Protein AF-0000000085129984 (afdb_homodimer)

Foldseek 3Di:
DPPPPCPVPVPPDPPPDPLQVVLLVLLVVLLVQLLVQLVPDDPPAHRLRRLNLLSLLLVCLSDVSLVDPNNLVSNLCSNLVSVVVSPDDNQLSNQLSVQSSVLSVVLNVQLVPDDLCLQLLLALCNLVSLLVSLQSSLQSSLQSNLVSCCVPVVDDRVLSSLSSSLSSLLSSLQRNNLSSNDDPDPPPPCPPPDDPVVVVVLCVLVVLLVVQLVVLLVPPDDCSLVSNLVSLLVCLLRDALNVSSVSLNVSLVSVVVSVVVVCVVPPDPRRVVVSVSSNSSSVSSSVSNSSNSVNSNVVVVVVVVVQPQQADPLASAGEQVNLLVVLQVLLVVCVVVLAKKKKKKKFKPCLVVVCVVPNVVVSSVLNNVLSVLLVVLDDPVKHKYANDSGMIMIMDTRDAPVRVQVSQVSSQVSQQPDWDADPVRDIDRIGMEMFMFMDDSVDDRDGPVRNVVQRVVQSVVCVVVPHSAGGYRPDDCPPGDDPDDDPPPPPPDPPD/DPPPPCPVPVPPDPPPDPLQVVLLVLLVVLLVQLLVQLVPDDPPAHRLRRLNLLSLLLVCLSDVSLVDPSNLVSNLCSQLVSVVVSPDDNQLSNQLSVQSSVLSVVLNVQLVPDDLCLQLLLALCNLVSLLVSLQSSLQSSLQSNLVSCCVPVVDDSVLSSLSSSLSSSLSSLQRNNLSSNDDPDPPPPCPPPDDPVVVVVLCVLVVLLVVQLVVLLVPPDDCSLVSNLVSLLVCLLRDALNVSSVVLNVSLVSVVVSVVVVCVVPPDPRRVVVSVSSVSSSVSSSVSNSSNSVNSNVVVVVVVVVQPQQADPLASAGEQVNLLVVLQVLLVVCVVVLAKKKKKKKFKPPLVVVCVVPNVVSSSVLNNVLSVQLVVLDDPVKHKYANDSGMIMIMDTRDAPVRVQVSQVSSQVSQQPDWDADPVRDIDRMGMEMFMFMDDSVDPRDGPVRNVVQRVVQSVVCVVVPHSAYGYRPDDCPPGDDPDDPPPPPPPDPPD

Solvent-accessible surface area (backbone atoms only — not comparable to full-atom values): 50972 Å² total; per-residue (Å²): 134,82,79,72,74,76,74,66,58,81,77,62,65,80,78,75,68,59,63,57,60,61,17,49,52,51,14,51,52,35,20,52,41,38,37,52,19,56,67,71,31,54,90,99,49,75,49,78,54,65,52,39,54,31,51,52,41,25,48,29,70,70,35,67,75,44,62,38,73,53,25,54,48,28,42,51,50,21,44,29,50,32,40,39,73,72,68,46,54,68,70,59,23,53,47,48,42,47,19,47,50,52,12,35,49,52,30,46,59,59,51,68,75,48,57,67,53,38,60,41,49,68,30,60,63,19,50,57,52,49,50,51,34,26,48,51,24,14,49,48,23,14,52,47,35,21,52,48,38,27,72,74,69,67,44,68,42,69,66,43,24,48,51,42,23,28,41,40,30,28,38,28,57,39,45,27,50,35,52,35,36,53,67,91,66,77,64,69,76,72,62,74,84,53,57,67,67,62,49,54,64,62,44,48,36,58,50,44,30,52,51,30,46,52,50,22,67,71,65,31,58,56,9,28,76,29,41,32,43,38,28,45,41,48,32,17,75,70,48,56,62,35,60,39,28,46,50,42,39,50,54,49,50,52,50,49,55,56,48,52,57,53,46,74,72,53,69,81,71,47,65,61,38,49,39,23,36,32,45,12,50,28,27,52,44,48,31,37,51,43,51,19,24,39,50,49,48,48,52,52,49,45,52,53,37,49,48,53,45,35,20,30,85,80,51,63,35,24,13,41,68,42,33,50,53,51,49,46,55,50,49,52,50,27,58,77,66,72,45,35,28,26,32,35,30,34,35,50,54,65,48,66,57,45,25,72,74,63,28,62,69,51,40,50,51,50,50,30,53,48,43,51,47,48,57,68,74,46,56,90,82,41,45,55,19,38,66,45,87,59,31,33,38,34,41,34,74,64,24,44,60,68,54,44,47,53,50,49,50,49,46,40,53,55,36,56,67,42,74,45,78,44,94,86,70,50,68,50,66,55,41,37,20,27,2,29,15,59,52,52,86,90,44,80,87,70,52,64,70,56,36,49,50,36,4,45,54,13,22,51,51,15,50,73,72,71,36,58,38,70,31,53,49,90,62,79,79,71,88,65,76,77,78,72,84,74,73,77,73,81,72,75,81,80,76,122,134,82,78,72,73,76,74,67,58,82,77,62,65,80,78,74,67,56,63,58,61,61,17,48,53,50,14,50,53,34,21,51,42,38,37,53,19,56,67,69,32,57,90,98,48,76,50,76,54,65,52,40,54,30,51,52,40,27,48,29,69,70,34,68,74,45,63,38,72,54,26,54,50,29,44,51,51,22,44,29,49,31,40,40,74,73,67,47,56,68,69,59,25,53,49,48,42,47,18,48,50,52,12,35,48,54,31,44,60,59,51,68,75,49,57,67,52,39,61,40,48,66,28,59,63,19,51,58,51,49,51,52,35,27,49,50,23,15,49,46,24,14,51,46,35,22,52,48,39,27,72,75,69,66,44,68,43,68,66,42,25,49,50,42,24,28,40,38,29,27,38,27,57,38,46,27,50,34,53,36,35,54,65,91,65,78,64,69,77,72,62,75,84,53,55,66,66,62,49,55,65,62,44,46,35,58,49,44,30,53,50,29,46,53,50,22,68,71,67,33,58,55,9,26,77,29,42,30,43,38,27,46,40,47,31,16,74,70,48,57,62,35,59,39,29,46,50,44,38,51,55,50,51,52,51,49,56,56,46,52,56,53,44,72,73,52,69,82,70,45,65,63,38,48,39,23,37,32,44,12,52,31,28,52,45,48,31,37,51,42,50,19,24,39,50,48,46,48,52,52,50,46,52,52,38,49,45,52,46,35,22,31,85,80,53,63,35,25,13,41,68,42,34,51,53,52,48,44,56,51,50,54,50,28,57,77,65,73,45,34,28,25,34,36,29,34,34,50,53,65,48,67,57,45,25,72,74,64,30,60,69,50,40,51,50,50,48,31,52,48,42,52,48,49,57,69,75,47,57,90,84,41,45,55,20,38,67,43,85,60,30,32,37,34,40,35,75,65,24,43,60,68,56,45,48,54,51,51,52,50,46,40,54,55,36,55,68,43,73,45,77,44,93,87,71,49,69,51,66,56,39,35,20,27,2,28,15,59,50,52,86,90,45,80,86,70,52,64,70,57,36,50,50,35,4,45,54,14,24,51,52,16,51,73,72,70,36,58,34,71,30,54,48,88,62,78,79,69,88,67,76,78,78,72,82,75,75,76,71,82,71,73,82,81,76,124

Secondary structure (DSSP, 8-state):
---------TT---S-S-HHHHHHHHHHHHHHHHHHHHHTPPTTS--S---HHHHHHHHHHH-GGGGSHHHHHHHHHHHHHHHHHTT--HHHHHHHHHHHHHHHHHHHHHHHTS-HHHHTT-STTHHHHHHHHHHHHHHHHHHHHHHHHHHHH---HHHHHHHHHHHHHHHHHHHHHHHHT--SS------TTS-HHHHHHHHHHHHHHHHHHHHHHHH-STTGGGTTHHHHHHHHHHS-HHHHHHHHHHHHHHHHHHHHHHHHH--TTHHHHHHHHHHHHHHHHHHHHHHHHHHHHHHHHHHHHHHHHHB-TTT-SBPHHHHHHHHHHHHHHHHHHT--EEEEEEEETTHHHHHHHH-HHHHHHHHHHHHHHHHHHS-TTSEEEE-SSSEEEEEEET--HHHHHHHHHHHHHHHHT--EE-TTS-EE---EEEEEEE--TTS-PPPHHHHHHHHHHHHHHHHHTTSSSEEETT--S-S-----------------/---------TT---TTS-HHHHHHHHHHHHHHHHHHHHHTPPTTS--S---HHHHHHHHHHH-GGGGSHHHHHHHHHHHHHHHHHTT--HHHHHHHHHHHHHHHHHHHHHHHTS-HHHHTT-STTHHHHHHHHHHHHHHHHHHHHHHHHHHHH---HHHHHHHHHHHHHHHHHHHHHHHHT--SS------TTS-HHHHHHHHHHHHHHHHHHHHHHHH-STTGGGGGHHHHHHHHHHS-HHHHHHHHHHHHHHHHHHHHHHHHH--TTHHHHHHHHHHHHHHHHHHHHHHHHHHHHHHHHHHHHHHHHHB-TTT-SBPHHHHHHHHHHHHHHHHHHT--EEEEEEEETTHHHHHHHH-HHHHHHHHHHHHHHHHHHS-TTSEEEE-SSSEEEEEEET--HHHHHHHHHHHHHHHHT--EE-TTS-EE---EEEEEEE--TTSPPPPHHHHHHHHHHHHHHHHHTTSSSEEETT--S-S-----------------

Radius of gyration: 36.83 Å; Cα contacts (8 Å, |Δi|>4): 1441; chains: 2; bounding box: 86×111×79 Å

pLDDT: mean 83.82, std 16.98, range [20.53, 97.88]

InterPro domains:
  IPR000160 GGDEF domain [PF00990] (310-469)
  IPR000160 GGDEF domain [PS50887] (339-475)
  IPR000160 GGDEF domain [SM00267] (298-473)
  IPR000160 GGDEF domain [TIGR00254] (307-473)
  IPR000160 GGDEF domain [cd01949] (310-470)
  IPR029787 Nucleotide cyclase [SSF55073] (314-473)
  IPR043128 Reverse transcriptase/Diguanylate cyclase domain [G3DSA:3.30.70.270] (297-473)
  IPR050469 Diguanylate cyclase Dgc-like, bacteria [PTHR45138] (295-475)

Organism: Delftia acidovorans (strain DSM 14801 / SPH-1) (NCBI:txid398578)

Structure (mmCIF, N/CA/C/O backbone):
data_AF-0000000085129984-model_v1
#
loop_
_entity.id
_entity.type
_entity.pdbx_description
1 polymer 'diguanylate cyclase'
#
loop_
_atom_site.group_PDB
_atom_site.id
_atom_site.type_symbol
_atom_site.label_atom_id
_atom_site.label_alt_id
_atom_site.label_comp_id
_atom_site.label_asym_id
_atom_site.label_entity_id
_atom_site.label_seq_id
_atom_site.pdbx_PDB_ins_code
_atom_site.Cartn_x
_atom_site.Cartn_y
_atom_site.Cartn_z
_atom_site.occupancy
_atom_site.B_iso_or_equiv
_atom_site.auth_seq_id
_atom_site.auth_comp_id
_atom_site.auth_asym_id
_atom_site.auth_atom_id
_atom_site.pdbx_PDB_model_num
ATOM 1 N N . MET A 1 1 ? 33.844 29.266 3.211 1 24.69 1 MET A N 1
ATOM 2 C CA . MET A 1 1 ? 34.281 27.938 3.635 1 24.69 1 MET A CA 1
ATOM 3 C C . MET A 1 1 ? 33.156 26.922 3.506 1 24.69 1 MET A C 1
ATOM 5 O O . MET A 1 1 ? 32.094 27.094 4.125 1 24.69 1 MET A O 1
ATOM 9 N N . SER A 1 2 ? 33 26.391 2.254 1 26.17 2 SER A N 1
ATOM 10 C CA . SER A 1 2 ? 31.984 25.5 1.654 1 26.17 2 SER A CA 1
ATOM 11 C C . SER A 1 2 ? 31.875 24.188 2.42 1 26.17 2 SER A C 1
ATOM 13 O O . SER A 1 2 ? 32.875 23.5 2.619 1 26.17 2 SER A O 1
ATOM 15 N N . HIS A 1 3 ? 31.016 24.172 3.482 1 28.09 3 HIS A N 1
ATOM 16 C CA . HIS A 1 3 ? 30.75 22.969 4.285 1 28.09 3 HIS A CA 1
ATOM 17 C C . HIS A 1 3 ? 30.422 21.781 3.404 1 28.09 3 HIS A C 1
ATOM 19 O O . HIS A 1 3 ? 29.375 21.75 2.744 1 28.09 3 HIS A O 1
ATOM 25 N N . ARG A 1 4 ? 31.422 21.188 2.756 1 30.83 4 ARG A N 1
ATOM 26 C CA . ARG A 1 4 ? 31.281 19.875 2.129 1 30.83 4 ARG A CA 1
ATOM 27 C C . ARG A 1 4 ? 30.578 18.906 3.064 1 30.83 4 ARG A C 1
ATOM 29 O O . ARG A 1 4 ? 31.125 18.516 4.09 1 30.83 4 ARG A O 1
ATOM 36 N N . ALA A 1 5 ? 29.25 19.078 3.168 1 34.56 5 ALA A N 1
ATOM 37 C CA . ALA A 1 5 ? 28.469 18.047 3.852 1 34.56 5 ALA A CA 1
ATOM 38 C C . ALA A 1 5 ? 28.938 16.641 3.482 1 34.56 5 ALA A C 1
ATOM 40 O O . ALA A 1 5 ? 28.984 16.281 2.303 1 34.56 5 ALA A O 1
ATOM 41 N N . ALA A 1 6 ? 29.922 16.094 4.211 1 34.72 6 ALA A N 1
ATOM 42 C CA . ALA A 1 6 ? 30.391 14.711 4.211 1 34.72 6 ALA A CA 1
ATOM 43 C C . ALA A 1 6 ? 29.234 13.742 4.062 1 34.72 6 ALA A C 1
ATOM 45 O O . ALA A 1 6 ? 28.5 13.477 5.027 1 34.72 6 ALA A O 1
ATOM 46 N N . SER A 1 7 ? 28.359 13.898 3.068 1 36.06 7 SER A N 1
ATOM 47 C CA . SER A 1 7 ? 27.422 12.805 2.789 1 36.06 7 SER A CA 1
ATOM 48 C C . SER A 1 7 ? 28.156 11.469 2.723 1 36.06 7 SER A C 1
ATOM 50 O O . SER A 1 7 ? 28.75 11.125 1.697 1 36.06 7 SER A O 1
ATOM 52 N N . GLY A 1 8 ? 29.031 11.203 3.771 1 35.06 8 GLY A N 1
ATOM 53 C CA . GLY A 1 8 ? 29.609 9.867 3.762 1 35.06 8 GLY A CA 1
ATOM 54 C C . GLY A 1 8 ? 28.609 8.773 3.5 1 35.06 8 GLY A C 1
ATOM 55 O O . GLY A 1 8 ? 27.625 8.633 4.238 1 35.06 8 GLY A O 1
ATOM 56 N N . ASP A 1 9 ? 28.391 8.484 2.311 1 37.62 9 ASP A N 1
ATOM 57 C CA . ASP A 1 9 ? 27.656 7.27 1.975 1 37.62 9 ASP A CA 1
ATOM 58 C C . ASP A 1 9 ? 28.141 6.09 2.812 1 37.62 9 ASP A C 1
ATOM 60 O O . ASP A 1 9 ? 29.344 5.77 2.814 1 37.62 9 ASP A O 1
ATOM 64 N N . PRO A 1 10 ? 27.672 5.875 3.98 1 39.78 10 PRO A N 1
ATOM 65 C CA . PRO A 1 10 ? 28.109 4.801 4.875 1 39.78 10 PRO A CA 1
ATOM 66 C C . PRO A 1 10 ? 28.484 3.521 4.129 1 39.78 10 PRO A C 1
ATOM 68 O O . PRO A 1 10 ? 29.062 2.607 4.711 1 39.78 10 PRO A O 1
ATOM 71 N N . TRP A 1 11 ? 27.906 3.334 3.031 1 40.12 11 TRP A N 1
ATOM 72 C CA . TRP A 1 11 ? 28.25 2.105 2.324 1 40.12 11 TRP A CA 1
ATOM 73 C C . TRP A 1 11 ? 29.578 2.25 1.603 1 40.12 11 TRP A C 1
ATOM 75 O O . TRP A 1 11 ? 29.891 1.469 0.701 1 40.12 11 TRP A O 1
ATOM 85 N N . SER A 1 12 ? 30.25 3.41 1.701 1 38.66 12 SER A N 1
ATOM 86 C CA . SER A 1 12 ? 31.578 3.41 1.072 1 38.66 12 SER A CA 1
ATOM 87 C C . SER A 1 12 ? 32.5 2.412 1.748 1 38.66 12 SER A C 1
ATOM 89 O O . SER A 1 12 ? 32.938 2.635 2.875 1 38.66 12 SER A O 1
ATOM 91 N N . LEU A 1 13 ? 32.312 1.091 1.573 1 41.34 13 LEU A N 1
ATOM 92 C CA . LEU A 1 13 ? 33.406 0.181 1.94 1 41.34 13 LEU A CA 1
ATOM 93 C C . LEU A 1 13 ? 34.75 0.809 1.658 1 41.34 13 LEU A C 1
ATOM 95 O O . LEU A 1 13 ? 34.906 1.586 0.712 1 41.34 13 LEU A O 1
ATOM 99 N N . PRO A 1 14 ? 35.656 0.851 2.637 1 40 14 PRO A N 1
ATOM 100 C CA . PRO A 1 14 ? 37.031 1.333 2.346 1 40 14 PRO A CA 1
ATOM 101 C C . PRO A 1 14 ? 37.562 0.811 1.018 1 40 14 PRO A C 1
ATOM 103 O O . PRO A 1 14 ? 37.281 -0.336 0.647 1 40 14 PRO A O 1
ATOM 106 N N . GLN A 1 15 ? 37.938 1.578 0.067 1 40.34 15 GLN A N 1
ATOM 107 C CA . GLN A 1 15 ? 38.5 1.448 -1.271 1 40.34 15 GLN A CA 1
ATOM 108 C C . GLN A 1 15 ? 39.75 0.551 -1.258 1 40.34 15 GLN A C 1
ATOM 110 O O . GLN A 1 15 ? 40.25 0.193 -2.314 1 40.34 15 GLN A O 1
ATOM 115 N N . VAL A 1 16 ? 40.594 0.575 -0.094 1 42.94 16 VAL A N 1
ATOM 116 C CA . VAL A 1 16 ? 41.969 0.153 -0.352 1 42.94 16 VAL A CA 1
ATOM 117 C C . VAL A 1 16 ? 42 -1.358 -0.569 1 42.94 16 VAL A C 1
ATOM 119 O O . VAL A 1 16 ? 43.062 -1.963 -0.556 1 42.94 16 VAL A O 1
ATOM 122 N N . ALA A 1 17 ? 41.062 -2.18 -0.082 1 45.81 17 ALA A N 1
ATOM 123 C CA . ALA A 1 17 ? 41.375 -3.602 -0.177 1 45.81 17 ALA A CA 1
ATOM 124 C C . ALA A 1 17 ? 41.75 -3.984 -1.606 1 45.81 17 ALA A C 1
ATOM 126 O O . ALA A 1 17 ? 41.156 -3.488 -2.564 1 45.81 17 ALA A O 1
ATOM 127 N N . THR A 1 18 ? 42.875 -4.613 -1.828 1 55.69 18 THR A N 1
ATOM 128 C CA . THR A 1 18 ? 43.531 -4.965 -3.08 1 55.69 18 THR A CA 1
ATOM 129 C C . THR A 1 18 ? 42.562 -5.664 -4.027 1 55.69 18 THR A C 1
ATOM 131 O O . THR A 1 18 ? 41.906 -6.625 -3.641 1 55.69 18 THR A O 1
ATOM 134 N N . PRO A 1 19 ? 42.188 -5.074 -5.117 1 67.25 19 PRO A N 1
ATOM 135 C CA . PRO A 1 19 ? 41.312 -5.504 -6.207 1 67.25 19 PRO A CA 1
ATOM 136 C C . PRO A 1 19 ? 41.406 -6.996 -6.508 1 67.25 19 PRO A C 1
ATOM 138 O O . PRO A 1 19 ? 40.406 -7.648 -6.805 1 67.25 19 PRO A O 1
ATOM 141 N N . TRP A 1 20 ? 42.594 -7.574 -6.039 1 74.25 20 TRP A N 1
ATOM 142 C CA . TRP A 1 20 ? 42.781 -8.969 -6.422 1 74.25 20 TRP A CA 1
ATOM 143 C C . TRP A 1 20 ? 42.219 -9.906 -5.363 1 74.25 20 TRP A C 1
ATOM 145 O O . TRP A 1 20 ? 41.688 -10.961 -5.688 1 74.25 20 TRP A O 1
ATOM 155 N N . ARG A 1 21 ? 42.375 -9.492 -4.113 1 76.12 21 ARG A N 1
ATOM 156 C CA . ARG A 1 21 ? 41.875 -10.391 -3.062 1 76.12 21 ARG A CA 1
ATOM 157 C C . ARG A 1 21 ? 40.375 -10.602 -3.182 1 76.12 21 ARG A C 1
ATOM 159 O O . ARG A 1 21 ? 39.906 -11.742 -3.117 1 76.12 21 ARG A O 1
ATOM 166 N N . ASP A 1 22 ? 39.719 -9.547 -3.352 1 80.44 22 ASP A N 1
ATOM 167 C CA . ASP A 1 22 ? 38.25 -9.648 -3.48 1 80.44 22 ASP A CA 1
ATOM 168 C C . ASP A 1 22 ? 37.875 -10.422 -4.742 1 80.44 22 ASP A C 1
ATOM 170 O O . ASP A 1 22 ? 36.938 -11.211 -4.73 1 80.44 22 ASP A O 1
ATOM 174 N N . SER A 1 23 ? 38.719 -10.344 -5.672 1 85.56 23 SER A N 1
ATOM 175 C CA . SER A 1 23 ? 38.438 -11.039 -6.93 1 85.56 23 SER A CA 1
ATOM 176 C C . SER A 1 23 ? 38.719 -12.531 -6.805 1 85.56 23 SER A C 1
ATOM 178 O O . SER A 1 23 ? 38.031 -13.344 -7.426 1 85.56 23 SER A O 1
ATOM 180 N N . PHE A 1 24 ? 39.625 -12.836 -5.918 1 86 24 PHE A N 1
ATOM 181 C CA . PHE A 1 24 ? 39.938 -14.25 -5.711 1 86 24 PHE A CA 1
ATOM 182 C C . PHE A 1 24 ? 38.812 -14.93 -4.926 1 86 24 PHE A C 1
ATOM 184 O O . PHE A 1 24 ? 38.5 -16.094 -5.184 1 86 24 PHE A O 1
ATOM 191 N N . VAL A 1 25 ? 38.281 -14.227 -4.059 1 86.25 25 VAL A N 1
ATOM 192 C CA . VAL A 1 25 ? 37.156 -14.781 -3.297 1 86.25 25 VAL A CA 1
ATOM 193 C C . VAL A 1 25 ? 35.969 -14.992 -4.215 1 86.25 25 VAL A C 1
ATOM 195 O O . VAL A 1 25 ? 35.312 -16.031 -4.168 1 86.25 25 VAL A O 1
ATOM 198 N N . LEU A 1 26 ? 35.781 -14.047 -5.012 1 88.06 26 LEU A N 1
ATOM 199 C CA . LEU A 1 26 ? 34.719 -14.172 -5.988 1 88.06 26 LEU A CA 1
ATOM 200 C C . LEU A 1 26 ? 34.938 -15.367 -6.906 1 88.06 26 LEU A C 1
ATOM 202 O O . LEU A 1 26 ? 34.031 -16.188 -7.121 1 88.06 26 LEU A O 1
ATOM 206 N N . GLY A 1 27 ? 36.156 -15.484 -7.355 1 90.94 27 GLY A N 1
ATOM 207 C CA . GLY A 1 27 ? 36.5 -16.609 -8.211 1 90.94 27 GLY A CA 1
ATOM 208 C C . GLY A 1 27 ? 36.375 -17.953 -7.531 1 90.94 27 GLY A C 1
ATOM 209 O O . GLY A 1 27 ? 35.875 -18.906 -8.133 1 90.94 27 GLY A O 1
ATOM 210 N N . GLY A 1 28 ? 36.719 -17.969 -6.305 1 91.62 28 GLY A N 1
ATOM 211 C CA . GLY A 1 28 ? 36.562 -19.203 -5.535 1 91.62 28 GLY A CA 1
ATOM 212 C C . GLY A 1 28 ? 35.125 -19.625 -5.363 1 91.62 28 GLY A C 1
ATOM 213 O O . GLY A 1 28 ? 34.781 -20.797 -5.543 1 91.62 28 GLY A O 1
ATOM 214 N N . VAL A 1 29 ? 34.281 -18.734 -5.082 1 92.19 29 VAL A N 1
ATOM 215 C CA . VAL A 1 29 ? 32.875 -19.031 -4.891 1 92.19 29 VAL A CA 1
ATOM 216 C C . VAL A 1 29 ? 32.25 -19.469 -6.211 1 92.19 29 VAL A C 1
ATOM 218 O O . VAL A 1 29 ? 31.484 -20.438 -6.254 1 92.19 29 VAL A O 1
ATOM 221 N N . LEU A 1 30 ? 32.625 -18.781 -7.266 1 94 30 LEU A N 1
ATOM 222 C CA . LEU A 1 30 ? 32.062 -19.125 -8.578 1 94 30 LEU A CA 1
ATOM 223 C C . LEU A 1 30 ? 32.562 -20.5 -9.023 1 94 30 LEU A C 1
ATOM 225 O O . LEU A 1 30 ? 31.812 -21.266 -9.641 1 94 30 LEU A O 1
ATOM 229 N N . PHE A 1 31 ? 33.781 -20.781 -8.695 1 94.5 31 PHE A N 1
ATOM 230 C CA . PHE A 1 31 ? 34.312 -22.094 -9.023 1 94.5 31 PHE A CA 1
ATOM 231 C C . PHE A 1 31 ? 33.562 -23.188 -8.289 1 94.5 31 PHE A C 1
ATOM 233 O O . PHE A 1 31 ? 33.156 -24.172 -8.898 1 94.5 31 PHE A O 1
ATOM 240 N N . LEU A 1 32 ? 33.375 -22.938 -7.043 1 92.81 32 LEU A N 1
ATOM 241 C CA . LEU A 1 32 ? 32.688 -23.922 -6.242 1 92.81 32 LEU A CA 1
ATOM 242 C C . LEU A 1 32 ? 31.25 -24.109 -6.746 1 92.81 32 LEU A C 1
ATOM 244 O O . LEU A 1 32 ? 30.781 -25.25 -6.891 1 92.81 32 LEU A O 1
ATOM 248 N N . CYS A 1 33 ? 30.547 -23.078 -7.023 1 92.06 33 CYS A N 1
ATOM 249 C CA . CYS A 1 33 ? 29.172 -23.156 -7.508 1 92.06 33 CYS A CA 1
ATOM 250 C C . CYS A 1 33 ? 29.109 -23.844 -8.875 1 92.06 33 CYS A C 1
ATOM 252 O O . CYS A 1 33 ? 28.234 -24.656 -9.125 1 92.06 33 CYS A O 1
ATOM 254 N N . SER A 1 34 ? 30.031 -23.531 -9.688 1 92.12 34 SER A N 1
ATOM 255 C CA . SER A 1 34 ? 30.062 -24.141 -11.016 1 92.12 34 SER A CA 1
ATOM 256 C C . SER A 1 34 ? 30.422 -25.625 -10.93 1 92.12 34 SER A C 1
ATOM 258 O O . SER A 1 34 ? 29.844 -26.438 -11.648 1 92.12 34 SER A O 1
ATOM 260 N N . ALA A 1 35 ? 31.312 -25.922 -10.055 1 91 35 ALA A N 1
ATOM 261 C CA .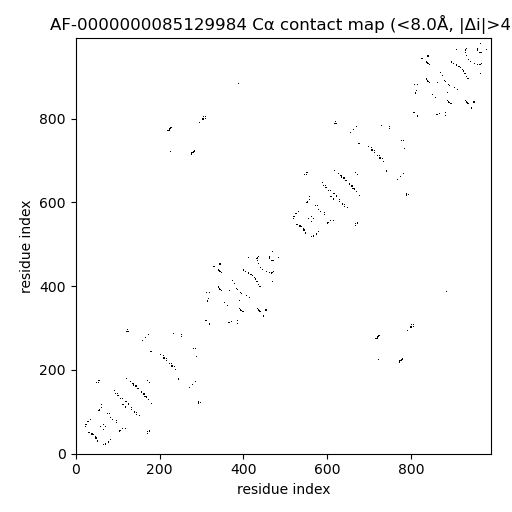 ALA A 1 35 ? 31.734 -27.312 -9.891 1 91 35 ALA A CA 1
ATOM 262 C C . ALA A 1 35 ? 30.578 -28.156 -9.375 1 91 35 ALA A C 1
ATOM 264 O O . ALA A 1 35 ? 30.375 -29.281 -9.844 1 91 35 ALA A O 1
ATOM 265 N N . VAL A 1 36 ? 29.891 -27.625 -8.5 1 87.94 36 VAL A N 1
ATOM 266 C CA . VAL A 1 36 ? 28.734 -28.344 -7.949 1 87.94 36 VAL A CA 1
ATOM 267 C C . VAL A 1 36 ? 27.672 -28.516 -9.031 1 87.94 36 VAL A C 1
ATOM 269 O O . VAL A 1 36 ? 27.094 -29.594 -9.164 1 87.94 36 VAL A O 1
ATOM 272 N N . ALA A 1 37 ? 27.406 -27.5 -9.75 1 88.38 37 ALA A N 1
ATOM 273 C CA . ALA A 1 37 ? 26.422 -27.562 -10.828 1 88.38 37 ALA A CA 1
ATOM 274 C C . ALA A 1 37 ? 26.812 -28.609 -11.867 1 88.38 37 ALA A C 1
ATOM 276 O O . ALA A 1 37 ? 25.953 -29.359 -12.352 1 88.38 37 ALA A O 1
ATOM 277 N N . LEU A 1 38 ? 28.062 -28.766 -12.172 1 86.94 38 LEU A N 1
ATOM 278 C CA . LEU A 1 38 ? 28.547 -29.688 -13.188 1 86.94 38 LEU A CA 1
ATOM 279 C C . LEU A 1 38 ? 28.609 -31.109 -12.648 1 86.94 38 LEU A C 1
ATOM 281 O O . LEU A 1 38 ? 28.453 -32.062 -13.406 1 86.94 38 LEU A O 1
ATOM 285 N N . GLY A 1 39 ? 28.812 -31.172 -11.367 1 81.94 39 GLY A N 1
ATOM 286 C CA . GLY A 1 39 ? 28.797 -32.5 -10.742 1 81.94 39 GLY A CA 1
ATOM 287 C C . GLY A 1 39 ? 27.406 -33.125 -10.734 1 81.94 39 GLY A C 1
ATOM 288 O O . GLY A 1 39 ? 27.281 -34.344 -10.789 1 81.94 39 GLY A O 1
ATOM 289 N N . LEU A 1 40 ? 26.406 -32.281 -10.68 1 75.25 40 LEU A N 1
ATOM 290 C CA . LEU A 1 40 ? 25.031 -32.75 -10.633 1 75.25 40 LEU A CA 1
ATOM 291 C C . LEU A 1 40 ? 24.469 -32.938 -12.039 1 75.25 40 LEU A C 1
ATOM 293 O O . LEU A 1 40 ? 23.328 -33.375 -12.211 1 75.25 40 LEU A O 1
ATOM 297 N N . ARG A 1 41 ? 25.25 -32.656 -12.945 1 75.12 41 ARG A N 1
ATOM 298 C CA . ARG A 1 41 ? 24.828 -32.688 -14.344 1 75.12 41 ARG A CA 1
ATOM 299 C C . ARG A 1 41 ? 24.859 -34.125 -14.875 1 75.12 41 ARG A C 1
ATOM 301 O O . ARG A 1 41 ? 25.766 -34.906 -14.539 1 75.12 41 ARG A O 1
ATOM 308 N N . SER A 1 42 ? 23.672 -34.531 -15.523 1 66.88 42 SER A N 1
ATOM 309 C CA . SER A 1 42 ? 23.734 -35.781 -16.281 1 66.88 42 SER A CA 1
ATOM 310 C C . SER A 1 42 ? 24.594 -35.656 -17.531 1 66.88 42 SER A C 1
ATOM 312 O O . SER A 1 42 ? 24.703 -34.562 -18.094 1 66.88 42 SER A O 1
ATOM 314 N N . PRO A 1 43 ? 25.188 -36.812 -17.859 1 60.78 43 PRO A N 1
ATOM 315 C CA . PRO A 1 43 ? 26.016 -36.75 -19.062 1 60.78 43 PRO A CA 1
ATOM 316 C C . PRO A 1 43 ? 25.25 -36.312 -20.297 1 60.78 43 PRO A C 1
ATOM 318 O O . PRO A 1 43 ? 24.062 -36.625 -20.438 1 60.78 43 PRO A O 1
ATOM 321 N N . GLU A 1 44 ? 25.672 -35.344 -21.156 1 59.22 44 GLU A N 1
ATOM 322 C CA . GLU A 1 44 ? 25.172 -34.875 -22.438 1 59.22 44 GLU A CA 1
ATOM 323 C C . GLU A 1 44 ? 24.125 -33.781 -22.266 1 59.22 44 GLU A C 1
ATOM 325 O O . GLU A 1 44 ? 23.406 -33.438 -23.219 1 59.22 44 GLU A O 1
ATOM 330 N N . HIS A 1 45 ? 23.922 -33.469 -20.891 1 66.44 45 HIS A N 1
ATOM 331 C CA . HIS A 1 45 ? 22.953 -32.375 -20.688 1 66.44 45 HIS A CA 1
ATOM 332 C C . HIS A 1 45 ? 23.594 -31.172 -20.016 1 66.44 45 HIS A C 1
ATOM 334 O O . HIS A 1 45 ? 24.688 -31.281 -19.469 1 66.44 45 HIS A O 1
ATOM 340 N N . LEU A 1 46 ? 23.016 -30.109 -20.281 1 70.44 46 LEU A N 1
ATOM 341 C CA . LEU A 1 46 ? 23.438 -28.891 -19.594 1 70.44 46 LEU A CA 1
ATOM 342 C C . LEU A 1 46 ? 23.031 -28.938 -18.125 1 70.44 46 LEU A C 1
ATOM 344 O O . LEU A 1 46 ? 22.062 -29.641 -17.766 1 70.44 46 LEU A O 1
ATOM 348 N N . SER A 1 47 ? 23.859 -28.312 -17.297 1 73.38 47 SER A N 1
ATOM 349 C CA . SER A 1 47 ? 23.547 -28.281 -15.867 1 73.38 47 SER A CA 1
ATOM 350 C C . SER A 1 47 ? 22.266 -27.516 -15.602 1 73.38 47 SER A C 1
ATOM 352 O O . SER A 1 47 ? 22.031 -26.438 -16.172 1 73.38 47 SER A O 1
ATOM 354 N N . SER A 1 48 ? 21.453 -28.094 -14.789 1 73.75 48 SER A N 1
ATOM 355 C CA . SER A 1 48 ? 20.156 -27.484 -14.484 1 73.75 48 SER A CA 1
ATOM 356 C C . SER A 1 48 ? 20.266 -26.531 -13.305 1 73.75 48 SER A C 1
ATOM 358 O O . SER A 1 48 ? 19.359 -25.719 -13.07 1 73.75 48 SER A O 1
ATOM 360 N N . LEU A 1 49 ? 21.391 -26.594 -12.617 1 81.5 49 LEU A N 1
ATOM 361 C CA . LEU A 1 49 ? 21.547 -25.734 -11.445 1 81.5 49 LEU A CA 1
ATOM 362 C C . LEU A 1 49 ? 22.75 -24.828 -11.594 1 81.5 49 LEU A C 1
ATOM 364 O O . LEU A 1 49 ? 23.703 -24.906 -10.812 1 81.5 49 LEU A O 1
ATOM 368 N N . TRP A 1 50 ? 22.75 -24 -12.578 1 89 50 TRP A N 1
ATOM 369 C CA . TRP A 1 50 ? 23.828 -23.062 -12.836 1 89 50 TRP A CA 1
ATOM 370 C C . TRP A 1 50 ? 23.562 -21.719 -12.148 1 89 50 TRP A C 1
ATOM 372 O O . TRP A 1 50 ? 22.938 -20.844 -12.734 1 89 50 TRP A O 1
ATOM 382 N N . LEU A 1 51 ? 24.125 -21.547 -10.977 1 91.88 51 LEU A N 1
ATOM 383 C CA . LEU A 1 51 ? 23.844 -20.375 -10.148 1 91.88 51 LEU A CA 1
ATOM 384 C C . LEU A 1 51 ? 24.891 -19.297 -10.359 1 91.88 51 LEU A C 1
ATOM 386 O O . LEU A 1 51 ? 24.719 -18.156 -9.914 1 91.88 51 LEU A O 1
ATOM 390 N N . SER A 1 52 ? 25.922 -19.578 -11.055 1 93.56 52 SER A N 1
ATOM 391 C CA . SER A 1 52 ? 27.109 -18.734 -11.117 1 93.56 52 SER A CA 1
ATOM 392 C C . SER A 1 52 ? 26.812 -17.406 -11.805 1 93.56 52 SER A C 1
ATOM 394 O O . SER A 1 52 ? 27.312 -16.359 -11.383 1 93.56 52 SER A O 1
ATOM 396 N N . ASN A 1 53 ? 26 -17.422 -12.812 1 95.75 53 ASN A N 1
ATOM 397 C CA . ASN A 1 53 ? 25.688 -16.188 -13.523 1 95.75 53 ASN A CA 1
ATOM 398 C C . ASN A 1 53 ? 24.984 -15.18 -12.617 1 95.75 53 ASN A C 1
ATOM 400 O O . ASN A 1 53 ? 25.344 -14.008 -12.57 1 95.75 53 ASN A O 1
ATOM 404 N N . ALA A 1 54 ? 23.984 -15.68 -11.93 1 95.88 54 ALA A N 1
ATOM 405 C CA . ALA A 1 54 ? 23.234 -14.812 -11.023 1 95.88 54 ALA A CA 1
ATOM 406 C C . ALA A 1 54 ? 24.109 -14.289 -9.898 1 95.88 54 ALA A C 1
ATOM 408 O O . ALA A 1 54 ? 24.016 -13.125 -9.508 1 95.88 54 ALA A O 1
ATOM 409 N N . LEU A 1 55 ? 24.969 -15.117 -9.406 1 94.38 55 LEU A N 1
ATOM 410 C CA . LEU A 1 55 ? 25.859 -14.734 -8.32 1 94.38 55 LEU A CA 1
ATOM 411 C C . LEU A 1 55 ? 26.844 -13.664 -8.789 1 94.38 55 LEU A C 1
ATOM 413 O O . LEU A 1 55 ? 27.078 -12.68 -8.086 1 94.38 55 LEU A O 1
ATOM 417 N N . LEU A 1 56 ? 27.375 -13.914 -9.914 1 94.69 56 LEU A N 1
ATOM 418 C CA . LEU A 1 56 ? 28.328 -12.969 -10.461 1 94.69 56 LEU A CA 1
ATOM 419 C C . LEU A 1 56 ? 27.688 -11.609 -10.695 1 94.69 56 LEU A C 1
ATOM 421 O O . LEU A 1 56 ? 28.203 -10.578 -10.25 1 94.69 56 LEU A O 1
ATOM 425 N N . LEU A 1 57 ? 26.562 -11.609 -11.344 1 94.81 57 LEU A N 1
ATOM 426 C CA . LEU A 1 57 ? 25.859 -10.367 -11.625 1 94.81 57 LEU A CA 1
ATOM 427 C C . LEU A 1 57 ? 25.469 -9.648 -10.336 1 94.81 57 LEU A C 1
ATOM 429 O O . LEU A 1 57 ? 25.672 -8.438 -10.211 1 94.81 57 LEU A O 1
ATOM 433 N N . GLY A 1 58 ? 24.922 -10.352 -9.383 1 93.56 58 GLY A N 1
ATOM 434 C CA . GLY A 1 58 ? 24.516 -9.766 -8.117 1 93.56 58 GLY A CA 1
ATOM 435 C C . GLY A 1 58 ? 25.656 -9.133 -7.352 1 93.56 58 GLY A C 1
ATOM 436 O O . GLY A 1 58 ? 25.516 -8.031 -6.82 1 93.56 58 GLY A O 1
ATOM 437 N N . TRP A 1 59 ? 26.719 -9.781 -7.352 1 90.81 59 TRP A N 1
ATOM 438 C CA . TRP A 1 59 ? 27.891 -9.281 -6.625 1 90.81 59 TRP A CA 1
ATOM 439 C C . TRP A 1 59 ? 28.453 -8.031 -7.293 1 90.81 59 TRP A C 1
ATOM 441 O O . TRP A 1 59 ? 28.859 -7.086 -6.613 1 90.81 59 TRP A O 1
ATOM 451 N N . MET A 1 60 ? 28.469 -8.016 -8.555 1 90.94 60 MET A N 1
ATOM 452 C CA . MET A 1 60 ? 29 -6.879 -9.297 1 90.94 60 MET A CA 1
ATOM 453 C C . MET A 1 60 ? 28.109 -5.652 -9.117 1 90.94 60 MET A C 1
ATOM 455 O O . MET A 1 60 ? 28.609 -4.523 -9.078 1 90.94 60 MET A O 1
ATOM 459 N N . LEU A 1 61 ? 26.859 -5.859 -8.992 1 90.88 61 LEU A N 1
ATOM 460 C CA . LEU A 1 61 ? 25.938 -4.742 -8.836 1 90.88 61 LEU A CA 1
ATOM 461 C C . LEU A 1 61 ? 25.969 -4.207 -7.414 1 90.88 61 LEU A C 1
ATOM 463 O O . LEU A 1 61 ? 25.734 -3.014 -7.188 1 90.88 61 LEU A O 1
ATOM 467 N N . ARG A 1 62 ? 26.172 -5 -6.496 1 86.44 62 ARG A N 1
ATOM 468 C CA . ARG A 1 62 ? 26.172 -4.594 -5.098 1 86.44 62 ARG A CA 1
ATOM 469 C C . ARG A 1 62 ? 27.469 -3.867 -4.742 1 86.44 62 ARG A C 1
ATOM 471 O O . ARG A 1 62 ? 27.453 -2.924 -3.947 1 86.44 62 ARG A O 1
ATOM 478 N N . SER A 1 63 ? 28.469 -4.371 -5.227 1 82.38 63 SER A N 1
ATOM 479 C CA . SER A 1 63 ? 29.766 -3.754 -4.945 1 82.38 63 SER A CA 1
ATOM 480 C C . SER A 1 63 ? 30.516 -3.43 -6.23 1 82.38 63 SER A C 1
ATOM 482 O O . SER A 1 63 ? 31.078 -4.32 -6.871 1 82.38 63 SER A O 1
ATOM 484 N N . PRO A 1 64 ? 30.594 -2.221 -6.496 1 77 64 PRO A N 1
ATOM 485 C CA . PRO A 1 64 ? 31.266 -1.821 -7.734 1 77 64 PRO A CA 1
ATOM 486 C C . PRO A 1 64 ? 32.75 -2.236 -7.766 1 77 64 PRO A C 1
ATOM 488 O O . PRO A 1 64 ? 33.344 -2.258 -8.836 1 77 64 PRO A O 1
ATOM 491 N N . ALA A 1 65 ? 33.281 -2.645 -6.664 1 74.88 65 ALA A N 1
ATOM 492 C CA . ALA A 1 65 ? 34.688 -3.08 -6.594 1 74.88 65 ALA A CA 1
ATOM 493 C C . ALA A 1 65 ? 34.875 -4.371 -7.375 1 74.88 65 ALA A C 1
ATOM 495 O O . ALA A 1 65 ? 36 -4.652 -7.836 1 74.88 65 ALA A O 1
ATOM 496 N N . TYR A 1 66 ? 33.844 -5.109 -7.613 1 74.81 66 TYR A N 1
ATOM 497 C CA . TYR A 1 66 ? 33.969 -6.406 -8.266 1 74.81 66 TYR A CA 1
ATOM 498 C C . TYR A 1 66 ? 33.75 -6.277 -9.773 1 74.81 66 TYR A C 1
ATOM 500 O O . TYR A 1 66 ? 33.938 -7.246 -10.516 1 74.81 66 TYR A O 1
ATOM 508 N N . SER A 1 67 ? 33.375 -5.074 -10.188 1 76.81 67 SER A N 1
ATOM 509 C CA . SER A 1 67 ? 33.062 -4.906 -11.602 1 76.81 67 SER A CA 1
ATOM 510 C C . SER A 1 67 ? 34.281 -4.445 -12.391 1 76.81 67 SER A C 1
ATOM 512 O O . SER A 1 67 ? 34.156 -4.156 -13.586 1 76.81 67 SER A O 1
ATOM 514 N N . HIS A 1 68 ? 35.375 -4.59 -11.758 1 82.94 68 HIS A N 1
ATOM 515 C CA . HIS A 1 68 ? 36.594 -4.23 -12.453 1 82.94 68 HIS A CA 1
ATOM 516 C C . HIS A 1 68 ? 37.125 -5.395 -13.289 1 82.94 68 HIS A C 1
ATOM 518 O O . HIS A 1 68 ? 36.562 -6.48 -13.281 1 82.94 68 HIS A O 1
ATOM 524 N N . ARG A 1 69 ? 38.188 -5.164 -14.07 1 86.69 69 ARG A N 1
ATOM 525 C CA . ARG A 1 69 ? 38.781 -6.137 -14.992 1 86.69 69 ARG A CA 1
ATOM 526 C C . ARG A 1 69 ? 39.219 -7.387 -14.25 1 86.69 69 ARG A C 1
ATOM 528 O O . ARG A 1 69 ? 39.125 -8.5 -14.773 1 86.69 69 ARG A O 1
ATOM 535 N N . HIS A 1 70 ? 39.625 -7.246 -13.039 1 86.56 70 HIS A N 1
ATOM 536 C CA . HIS A 1 70 ? 40.094 -8.383 -12.258 1 86.56 70 HIS A CA 1
ATOM 537 C C . HIS A 1 70 ? 38.938 -9.297 -11.859 1 86.56 70 HIS A C 1
ATOM 539 O O . HIS A 1 70 ? 39.094 -10.516 -11.82 1 86.56 70 HIS A O 1
ATOM 545 N N . GLY A 1 71 ? 37.844 -8.688 -11.609 1 88.12 71 GLY A N 1
ATOM 546 C CA . GLY A 1 71 ? 36.688 -9.484 -11.273 1 88.12 71 GLY A CA 1
ATOM 547 C C . GLY A 1 71 ? 36.188 -10.328 -12.43 1 88.12 71 GLY A C 1
ATOM 548 O O . GLY A 1 71 ? 35.875 -11.516 -12.258 1 88.12 71 GLY A O 1
ATOM 549 N N . TRP A 1 72 ? 36.156 -9.789 -13.57 1 92.44 72 TRP A N 1
ATOM 550 C CA . TRP A 1 72 ? 35.719 -10.492 -14.773 1 92.44 72 TRP A CA 1
ATOM 551 C C . TRP A 1 72 ? 36.688 -11.617 -15.125 1 92.44 72 TRP A C 1
ATOM 553 O O . TRP A 1 72 ? 36.281 -12.711 -15.5 1 92.44 72 TRP A O 1
ATOM 563 N N . THR A 1 73 ? 37.969 -11.328 -14.961 1 91.75 73 THR A N 1
ATOM 564 C CA . THR A 1 73 ? 39 -12.32 -15.281 1 91.75 73 THR A CA 1
ATOM 565 C C . THR A 1 73 ? 38.938 -13.492 -14.297 1 91.75 73 THR A C 1
ATOM 567 O O . THR A 1 73 ? 39 -14.648 -14.703 1 91.75 73 THR A O 1
ATOM 570 N N . ALA A 1 74 ? 38.812 -13.148 -13.055 1 92.75 74 ALA A N 1
ATOM 571 C CA . ALA A 1 74 ? 38.688 -14.188 -12.047 1 92.75 74 ALA A CA 1
ATOM 572 C C . ALA A 1 74 ? 37.469 -15.07 -12.297 1 92.75 74 ALA A C 1
ATOM 574 O O . ALA A 1 74 ? 37.531 -16.297 -12.133 1 92.75 74 ALA A O 1
ATOM 575 N N . ALA A 1 75 ? 36.406 -14.453 -12.672 1 94.44 75 ALA A N 1
ATOM 576 C CA . ALA A 1 75 ? 35.188 -15.188 -12.969 1 94.44 75 ALA A CA 1
ATOM 577 C C . ALA A 1 75 ? 35.375 -16.094 -14.188 1 94.44 75 ALA A C 1
ATOM 579 O O . ALA A 1 75 ? 34.938 -17.25 -14.172 1 94.44 75 ALA A O 1
ATOM 580 N N . ALA A 1 76 ? 36.031 -15.617 -15.219 1 95.38 76 ALA A N 1
ATOM 581 C CA . ALA A 1 76 ? 36.281 -16.375 -16.438 1 95.38 76 ALA A CA 1
ATOM 582 C C . ALA A 1 76 ? 37.125 -17.609 -16.156 1 95.38 76 ALA A C 1
ATOM 584 O O . ALA A 1 76 ? 36.781 -18.719 -16.609 1 95.38 76 ALA A O 1
ATOM 585 N N . ILE A 1 77 ? 38.125 -17.375 -15.398 1 94.62 77 ILE A N 1
ATOM 586 C CA . ILE A 1 77 ? 39.062 -18.453 -15.078 1 94.62 77 ILE A CA 1
ATOM 587 C C . ILE A 1 77 ? 38.344 -19.5 -14.219 1 94.62 77 ILE A C 1
ATOM 589 O O . ILE A 1 77 ? 38.438 -20.703 -14.453 1 94.62 77 ILE A O 1
ATOM 593 N N . ALA A 1 78 ? 37.625 -19.031 -13.234 1 95.25 78 ALA A N 1
ATOM 594 C CA . ALA A 1 78 ? 36.906 -19.922 -12.312 1 95.25 78 ALA A CA 1
ATOM 595 C C . ALA A 1 78 ? 35.906 -20.797 -13.055 1 95.25 78 ALA A C 1
ATOM 597 O O . ALA A 1 78 ? 35.875 -22.016 -12.891 1 95.25 78 ALA A O 1
ATOM 598 N N . MET A 1 79 ? 35.094 -20.203 -13.883 1 94.75 79 MET A N 1
ATOM 599 C CA . MET A 1 79 ? 34.031 -20.922 -14.602 1 94.75 79 MET A CA 1
ATOM 600 C C . MET A 1 79 ? 34.656 -21.844 -15.656 1 94.75 79 MET A C 1
ATOM 602 O O . MET A 1 79 ? 34.188 -22.984 -15.82 1 94.75 79 MET A O 1
ATOM 606 N N . ALA A 1 80 ? 35.688 -21.438 -16.359 1 95.62 80 ALA A N 1
ATOM 607 C CA . ALA A 1 80 ? 36.344 -22.25 -17.375 1 95.62 80 ALA A CA 1
ATOM 608 C C . ALA A 1 80 ? 37.062 -23.453 -16.734 1 95.62 80 ALA A C 1
ATOM 610 O O . ALA A 1 80 ? 36.969 -24.562 -17.266 1 95.62 80 ALA A O 1
ATOM 611 N N . LEU A 1 81 ? 37.719 -23.109 -15.648 1 95 81 LEU A N 1
ATOM 612 C CA . LEU A 1 81 ? 38.438 -24.172 -14.953 1 95 81 LEU A CA 1
ATOM 613 C C . LEU A 1 81 ? 37.438 -25.25 -14.469 1 95 81 LEU A C 1
ATOM 615 O O . LEU A 1 81 ? 37.75 -26.438 -14.578 1 95 81 LEU A O 1
ATOM 619 N N . ALA A 1 82 ? 36.375 -24.828 -13.898 1 93.69 82 ALA A N 1
ATOM 620 C CA . ALA A 1 82 ? 35.344 -25.781 -13.43 1 93.69 82 ALA A CA 1
ATOM 621 C C . ALA A 1 82 ? 34.844 -26.641 -14.578 1 93.69 82 ALA A C 1
ATOM 623 O O . ALA A 1 82 ? 34.688 -27.859 -14.445 1 93.69 82 ALA A O 1
ATOM 624 N N . GLU A 1 83 ? 34.562 -26.031 -15.703 1 91.12 83 GLU A N 1
ATOM 625 C CA . GLU A 1 83 ? 34.062 -26.734 -16.875 1 91.12 83 GLU A CA 1
ATOM 626 C C . GLU A 1 83 ? 35.094 -27.672 -17.438 1 91.12 83 GLU A C 1
ATOM 628 O O . GLU A 1 83 ? 34.812 -28.812 -17.812 1 91.12 83 GLU A O 1
ATOM 633 N N . TRP A 1 84 ? 36.25 -27.281 -17.5 1 92.62 84 TRP A N 1
ATOM 634 C CA . TRP A 1 84 ? 37.344 -28.078 -18.031 1 92.62 84 TRP A CA 1
ATOM 635 C C . TRP A 1 84 ? 37.625 -29.297 -17.156 1 92.62 84 TRP A C 1
ATOM 637 O O . TRP A 1 84 ? 37.844 -30.391 -17.672 1 92.62 84 TRP A O 1
ATOM 647 N N . LEU A 1 85 ? 37.656 -29.078 -15.891 1 91.69 85 LEU A N 1
ATOM 648 C CA . LEU A 1 85 ? 37.906 -30.156 -14.945 1 91.69 85 LEU A CA 1
ATOM 649 C C . LEU A 1 85 ? 36.812 -31.188 -14.961 1 91.69 85 LEU A C 1
ATOM 651 O O . LEU A 1 85 ? 37 -32.344 -14.539 1 91.69 85 LEU A O 1
ATOM 655 N N . SER A 1 86 ? 35.656 -30.797 -15.367 1 88.44 86 SER A N 1
ATOM 656 C CA . SER A 1 86 ? 34.5 -31.719 -15.445 1 88.44 86 SER A CA 1
ATOM 657 C C . SER A 1 86 ? 34.656 -32.656 -16.625 1 88.44 86 SER A C 1
ATOM 659 O O . SER A 1 86 ? 33.875 -33.594 -16.766 1 88.44 86 SER A O 1
ATOM 661 N N . GLY A 1 87 ? 35.562 -32.438 -17.625 1 86.75 87 GLY A N 1
ATOM 662 C CA . GLY A 1 87 ? 35.844 -33.344 -18.734 1 86.75 87 GLY A CA 1
ATOM 663 C C . GLY A 1 87 ? 35.406 -32.781 -20.078 1 86.75 87 GLY A C 1
ATOM 664 O O . GLY A 1 87 ? 35.469 -33.469 -21.094 1 86.75 87 GLY A O 1
ATOM 665 N N . SER A 1 88 ? 35 -31.625 -20.125 1 87.88 88 SER A N 1
ATOM 666 C CA . SER A 1 88 ? 34.562 -31.031 -21.375 1 87.88 88 SER A CA 1
ATOM 667 C C . SER A 1 88 ? 35.75 -30.625 -22.234 1 87.88 88 SER A C 1
ATOM 669 O O . SER A 1 88 ? 36.781 -30.172 -21.719 1 87.88 88 SER A O 1
ATOM 671 N N . PRO A 1 89 ? 35.594 -30.828 -23.516 1 90.62 89 PRO A N 1
ATOM 672 C CA . PRO A 1 89 ? 36.656 -30.359 -24.422 1 90.62 89 PRO A CA 1
ATOM 673 C C . PRO A 1 89 ? 36.906 -28.859 -24.312 1 90.62 89 PRO A C 1
ATOM 675 O O . PRO A 1 89 ? 36.031 -28.109 -23.875 1 90.62 89 PRO A O 1
ATOM 678 N N . LEU A 1 90 ? 38.094 -28.359 -24.703 1 92.88 90 LEU A N 1
ATOM 679 C CA . LEU A 1 90 ? 38.531 -26.984 -24.531 1 92.88 90 LEU A CA 1
ATOM 680 C C . LEU A 1 90 ? 37.656 -26.016 -25.328 1 92.88 90 LEU A C 1
ATOM 682 O O . LEU A 1 90 ? 37.344 -24.922 -24.859 1 92.88 90 LEU A O 1
ATOM 686 N N . ASP A 1 91 ? 37.25 -26.406 -26.531 1 92.62 91 ASP A N 1
ATOM 687 C CA . ASP A 1 91 ? 36.438 -25.547 -27.359 1 92.62 91 ASP A CA 1
ATOM 688 C C . ASP A 1 91 ? 35.062 -25.328 -26.75 1 92.62 91 ASP A C 1
ATOM 690 O O . ASP A 1 91 ? 34.562 -24.203 -26.719 1 92.62 91 ASP A O 1
ATOM 694 N N . GLN A 1 92 ? 34.5 -26.406 -26.203 1 91.5 92 GLN A N 1
ATOM 695 C CA . GLN A 1 92 ? 33.219 -26.312 -25.516 1 91.5 92 GLN A CA 1
ATOM 696 C C . GLN A 1 92 ? 33.312 -25.453 -24.25 1 91.5 92 GLN A C 1
ATOM 698 O O . GLN A 1 92 ? 32.469 -24.609 -24 1 91.5 92 GLN A O 1
ATOM 703 N N . THR A 1 93 ? 34.375 -25.641 -23.547 1 93 93 THR A N 1
ATOM 704 C CA . THR A 1 93 ? 34.625 -24.906 -22.312 1 93 93 THR A CA 1
ATOM 705 C C . THR A 1 93 ? 34.719 -23.406 -22.578 1 93 93 THR A C 1
ATOM 707 O O . THR A 1 93 ? 34.094 -22.609 -21.906 1 93 93 THR A O 1
ATOM 710 N N . LEU A 1 94 ? 35.438 -23.062 -23.578 1 94.62 94 LEU A N 1
ATOM 711 C CA . LEU A 1 94 ? 35.656 -21.656 -23.875 1 94.62 94 LEU A CA 1
ATOM 712 C C . LEU A 1 94 ? 34.406 -21 -24.391 1 94.62 94 LEU A C 1
ATOM 714 O O . LEU A 1 94 ? 34.094 -19.859 -24.031 1 94.62 94 LEU A O 1
ATOM 718 N N . TRP A 1 95 ? 33.656 -21.703 -25.156 1 94.75 95 TRP A N 1
ATOM 719 C CA . TRP A 1 95 ? 32.438 -21.125 -25.719 1 94.75 95 TRP A CA 1
ATOM 720 C C . TRP A 1 95 ? 31.375 -20.938 -24.641 1 94.75 95 TRP A C 1
ATOM 722 O O . TRP A 1 95 ? 30.703 -19.906 -24.578 1 94.75 95 TRP A O 1
ATOM 732 N N . LEU A 1 96 ? 31.172 -21.953 -23.828 1 93.06 96 LEU A N 1
ATOM 733 C CA . LEU A 1 96 ? 30.172 -21.875 -22.766 1 93.06 96 LEU A CA 1
ATOM 734 C C . LEU A 1 96 ? 30.516 -20.766 -21.781 1 93.06 96 LEU A C 1
ATOM 736 O O . LEU A 1 96 ? 29.625 -20.047 -21.312 1 93.06 96 LEU A O 1
ATOM 740 N N . THR A 1 97 ? 31.781 -20.656 -21.469 1 95.31 97 THR A N 1
ATOM 741 C CA . THR A 1 97 ? 32.219 -19.594 -20.578 1 95.31 97 THR A CA 1
ATOM 742 C C . THR A 1 97 ? 31.984 -18.219 -21.203 1 95.31 97 THR A C 1
ATOM 744 O O . THR A 1 97 ? 31.547 -17.281 -20.531 1 95.31 97 THR A O 1
ATOM 747 N N . PHE A 1 98 ? 32.25 -18.172 -22.469 1 96.19 98 PHE A N 1
ATOM 748 C CA . PHE A 1 98 ? 32.031 -16.938 -23.188 1 96.19 98 PHE A CA 1
ATOM 749 C C . PHE A 1 98 ? 30.547 -16.562 -23.172 1 96.19 98 PHE A C 1
ATOM 751 O O . PHE A 1 98 ? 30.188 -15.414 -22.938 1 96.19 98 PHE A O 1
ATOM 758 N N . ALA A 1 99 ? 29.688 -17.5 -23.469 1 96.25 99 ALA A N 1
ATOM 759 C CA . ALA A 1 99 ? 28.25 -17.266 -23.469 1 96.25 99 ALA A CA 1
ATOM 760 C C . ALA A 1 99 ? 27.75 -16.797 -22.109 1 96.25 99 ALA A C 1
ATOM 762 O O . ALA A 1 99 ? 26.953 -15.859 -22.031 1 96.25 99 ALA A O 1
ATOM 763 N N . ASP A 1 100 ? 28.25 -17.375 -21.062 1 96.38 100 ASP A N 1
ATOM 764 C CA . ASP A 1 100 ? 27.859 -17.016 -19.703 1 96.38 100 ASP A CA 1
ATOM 765 C C . ASP A 1 100 ? 28.297 -15.586 -19.375 1 96.38 100 ASP A C 1
ATOM 767 O O . ASP A 1 100 ? 27.5 -14.781 -18.891 1 96.38 100 ASP A O 1
ATOM 771 N N . LEU A 1 101 ? 29.516 -15.32 -19.703 1 96.69 101 LEU A N 1
ATOM 772 C CA . LEU A 1 101 ? 30.062 -14.008 -19.359 1 96.69 101 LEU A CA 1
ATOM 773 C C . LEU A 1 101 ? 29.422 -12.914 -20.219 1 96.69 101 LEU A C 1
ATOM 775 O O . LEU A 1 101 ? 29.203 -11.797 -19.734 1 96.69 101 LEU A O 1
ATOM 779 N N . ALA A 1 102 ? 29.188 -13.234 -21.453 1 97.38 102 ALA A N 1
ATOM 780 C CA . ALA A 1 102 ? 28.531 -12.266 -22.328 1 97.38 102 ALA A CA 1
ATOM 781 C C . ALA A 1 102 ? 27.125 -11.945 -21.812 1 97.38 102 ALA A C 1
ATOM 783 O O . ALA A 1 102 ? 26.703 -10.781 -21.812 1 97.38 102 ALA A O 1
ATOM 784 N N . ALA A 1 103 ? 26.406 -12.953 -21.391 1 97.69 103 ALA A N 1
ATOM 785 C CA . ALA A 1 103 ? 25.062 -12.766 -20.844 1 97.69 103 ALA A CA 1
ATOM 786 C C . ALA A 1 103 ? 25.109 -11.891 -19.594 1 97.69 103 ALA A C 1
ATOM 788 O O . ALA A 1 103 ? 24.328 -10.938 -19.469 1 97.69 103 ALA A O 1
ATOM 789 N N . VAL A 1 104 ? 26.031 -12.195 -18.688 1 97.25 104 VAL A N 1
ATOM 790 C CA . VAL A 1 104 ? 26.156 -11.445 -17.438 1 97.25 104 VAL A CA 1
ATOM 791 C C . VAL A 1 104 ? 26.547 -10 -17.734 1 97.25 104 VAL A C 1
ATOM 793 O O . VAL A 1 104 ? 26.047 -9.07 -17.094 1 97.25 104 VAL A O 1
ATOM 796 N N . ALA A 1 105 ? 27.406 -9.82 -18.719 1 96.38 105 ALA A N 1
ATOM 797 C CA . ALA A 1 105 ? 27.844 -8.484 -19.094 1 96.38 105 ALA A CA 1
ATOM 798 C C . ALA A 1 105 ? 26.672 -7.641 -19.594 1 96.38 105 ALA A C 1
ATOM 800 O O . ALA A 1 105 ? 26.578 -6.453 -19.281 1 96.38 105 ALA A O 1
ATOM 801 N N . CYS A 1 106 ? 25.844 -8.266 -20.359 1 96.81 106 CYS A N 1
ATOM 802 C CA . CYS A 1 106 ? 24.672 -7.559 -20.859 1 96.81 106 CYS A CA 1
ATOM 803 C C . CYS A 1 106 ? 23.781 -7.121 -19.703 1 96.81 106 CYS A C 1
ATOM 805 O O . CYS A 1 106 ? 23.297 -5.988 -19.688 1 96.81 106 CYS A O 1
ATOM 807 N N . GLY A 1 107 ? 23.547 -8.023 -18.766 1 96.62 107 GLY A N 1
ATOM 808 C CA . GLY A 1 107 ? 22.766 -7.668 -17.594 1 96.62 107 GLY A CA 1
ATOM 809 C C . GLY A 1 107 ? 23.406 -6.562 -16.766 1 96.62 107 GLY A C 1
ATOM 810 O O . GLY A 1 107 ? 22.703 -5.652 -16.312 1 96.62 107 GLY A O 1
ATOM 811 N N . TRP A 1 108 ? 24.641 -6.645 -16.641 1 95.62 108 TRP A N 1
ATOM 812 C CA . TRP A 1 108 ? 25.391 -5.664 -15.852 1 95.62 108 TRP A CA 1
ATOM 813 C C . TRP A 1 108 ? 25.297 -4.281 -16.484 1 95.62 108 TRP A C 1
ATOM 815 O O . TRP A 1 108 ? 25.078 -3.283 -15.797 1 95.62 108 TRP A O 1
ATOM 825 N N . VAL A 1 109 ? 25.469 -4.195 -17.797 1 95.06 109 VAL A N 1
ATOM 826 C CA . VAL A 1 109 ? 25.422 -2.926 -18.516 1 95.06 109 VAL A CA 1
ATOM 827 C C . VAL A 1 109 ? 24.031 -2.311 -18.391 1 95.06 109 VAL A C 1
ATOM 829 O O . VAL A 1 109 ? 23.891 -1.1 -18.203 1 95.06 109 VAL A O 1
ATOM 832 N N . MET A 1 110 ? 23.109 -3.123 -18.422 1 95.69 110 MET A N 1
ATOM 833 C CA . MET A 1 110 ? 21.734 -2.641 -18.312 1 95.69 110 MET A CA 1
ATOM 834 C C . MET A 1 110 ? 21.453 -2.08 -16.922 1 95.69 110 MET A C 1
ATOM 836 O O . MET A 1 110 ? 20.922 -0.975 -16.781 1 95.69 110 MET A O 1
ATOM 840 N N . MET A 1 111 ? 21.844 -2.732 -15.914 1 94.75 111 MET A N 1
ATOM 841 C CA . MET A 1 111 ? 21.469 -2.396 -14.547 1 94.75 111 MET A CA 1
ATOM 842 C C . MET A 1 111 ? 22.344 -1.26 -14.008 1 94.75 111 MET A C 1
ATOM 844 O O . MET A 1 111 ? 21.891 -0.466 -13.18 1 94.75 111 MET A O 1
ATOM 848 N N . ARG A 1 112 ? 23.5 -1.139 -14.445 1 90.69 112 ARG A N 1
ATOM 849 C CA . ARG A 1 112 ? 24.422 -0.136 -13.922 1 90.69 112 ARG A CA 1
ATOM 850 C C . ARG A 1 112 ? 23.969 1.272 -14.289 1 90.69 112 ARG A C 1
ATOM 852 O O . ARG A 1 112 ? 24.344 2.242 -13.625 1 90.69 112 ARG A O 1
ATOM 859 N N . ARG A 1 113 ? 23.188 1.443 -15.281 1 92.44 113 ARG A N 1
ATOM 860 C CA . ARG A 1 113 ? 22.703 2.736 -15.758 1 92.44 113 ARG A CA 1
ATOM 861 C C . ARG A 1 113 ? 21.531 3.227 -14.906 1 92.44 113 ARG A C 1
ATOM 863 O O . ARG A 1 113 ? 21.172 4.402 -14.969 1 92.44 113 ARG A O 1
ATOM 870 N N . LEU A 1 114 ? 21.047 2.365 -14.086 1 92.5 114 LEU A N 1
ATOM 871 C CA . LEU A 1 114 ? 19.891 2.707 -13.281 1 92.5 114 LEU A CA 1
ATOM 872 C C . LEU A 1 114 ? 20.297 3.348 -11.961 1 92.5 114 LEU A C 1
ATOM 874 O O . LEU A 1 114 ? 21.406 3.113 -11.477 1 92.5 114 LEU A O 1
ATOM 878 N N . PRO A 1 115 ? 19.406 4.195 -11.375 1 90.69 115 PRO A N 1
ATOM 879 C CA . PRO A 1 115 ? 19.703 4.773 -10.062 1 90.69 115 PRO A CA 1
ATOM 880 C C . PRO A 1 115 ? 19.891 3.711 -8.977 1 90.69 115 PRO A C 1
ATOM 882 O O . PRO A 1 115 ? 19.328 2.619 -9.078 1 90.69 115 PRO A O 1
ATOM 885 N N . GLN A 1 116 ? 20.625 4.055 -7.98 1 86.81 116 GLN A N 1
ATOM 886 C CA . GLN A 1 116 ? 20.984 3.131 -6.906 1 86.81 116 GLN A CA 1
ATOM 887 C C . GLN A 1 116 ? 19.734 2.617 -6.184 1 86.81 116 GLN A C 1
ATOM 889 O O . GLN A 1 116 ? 19.688 1.458 -5.77 1 86.81 116 GLN A O 1
ATOM 894 N N . ARG A 1 117 ? 18.766 3.422 -6.07 1 86.56 117 ARG A N 1
ATOM 895 C CA . ARG A 1 117 ? 17.531 3.031 -5.395 1 86.56 117 ARG A CA 1
ATOM 896 C C . ARG A 1 117 ? 16.828 1.896 -6.141 1 86.56 117 ARG A C 1
ATOM 898 O O . ARG A 1 117 ? 16.234 1.01 -5.52 1 86.56 117 ARG A O 1
ATOM 905 N N . VAL A 1 118 ? 17 1.923 -7.422 1 88.06 118 VAL A N 1
ATOM 906 C CA . VAL A 1 118 ? 16.391 0.901 -8.266 1 88.06 118 VAL A CA 1
ATOM 907 C C . VAL A 1 118 ? 17.234 -0.373 -8.227 1 88.06 118 VAL A C 1
ATOM 909 O O . VAL A 1 118 ? 16.688 -1.478 -8.125 1 88.06 118 VAL A O 1
ATOM 912 N N . GLN A 1 119 ? 18.5 -0.205 -8.195 1 89.31 119 GLN A N 1
ATOM 913 C CA . GLN A 1 119 ? 19.391 -1.354 -8.156 1 89.31 119 GLN A CA 1
ATOM 914 C C . GLN A 1 119 ? 19.234 -2.125 -6.844 1 89.31 119 GLN A C 1
ATOM 916 O O . GLN A 1 119 ? 19.312 -3.355 -6.832 1 89.31 119 GLN A O 1
ATOM 921 N N . GLN A 1 120 ? 18.953 -1.361 -5.848 1 85.44 120 GLN A N 1
ATOM 922 C CA . GLN A 1 120 ? 18.844 -1.975 -4.531 1 85.44 120 GLN A CA 1
ATOM 923 C C . GLN A 1 120 ? 17.391 -2.324 -4.211 1 85.44 120 GLN A C 1
ATOM 925 O O . GLN A 1 120 ? 17.031 -2.518 -3.045 1 85.44 120 GLN A O 1
ATOM 930 N N . MET A 1 121 ? 16.547 -2.35 -5.184 1 89.88 121 MET A N 1
ATOM 931 C CA . MET A 1 121 ? 15.156 -2.785 -5.141 1 89.88 121 MET A CA 1
ATOM 932 C C . MET A 1 121 ? 14.359 -1.962 -4.137 1 89.88 121 MET A C 1
ATOM 934 O O . MET A 1 121 ? 13.531 -2.504 -3.402 1 89.88 121 MET A O 1
ATOM 938 N N . ARG A 1 122 ? 14.609 -0.677 -4.035 1 85.56 122 ARG A N 1
ATOM 939 C CA . ARG A 1 122 ? 13.914 0.214 -3.109 1 85.56 122 ARG A CA 1
ATOM 940 C C . ARG A 1 122 ? 12.883 1.067 -3.84 1 85.56 122 ARG A C 1
ATOM 942 O O . ARG A 1 122 ? 12.484 2.123 -3.348 1 85.56 122 ARG A O 1
ATOM 949 N N . SER A 1 123 ? 12.625 0.655 -5.012 1 88.5 123 SER A N 1
ATOM 950 C CA . SER A 1 123 ? 11.625 1.324 -5.836 1 88.5 123 SER A CA 1
ATOM 951 C C . SER A 1 123 ? 10.648 0.321 -6.445 1 88.5 123 SER A C 1
ATOM 953 O O . SER A 1 123 ? 11.008 -0.832 -6.688 1 88.5 123 SER A O 1
ATOM 955 N N . PRO A 1 124 ? 9.414 0.709 -6.664 1 84.19 124 PRO A N 1
ATOM 956 C CA . PRO A 1 124 ? 8.445 -0.197 -7.285 1 84.19 124 PRO A CA 1
ATOM 957 C C . PRO A 1 124 ? 8.852 -0.614 -8.695 1 84.19 124 PRO A C 1
ATOM 959 O O . PRO A 1 124 ? 8.469 -1.694 -9.156 1 84.19 124 PRO A O 1
ATOM 962 N N . SER A 1 125 ? 9.625 0.216 -9.352 1 88.88 125 SER A N 1
ATOM 963 C CA . SER A 1 125 ? 10.031 -0.097 -10.719 1 88.88 125 SER A CA 1
ATOM 964 C C . SER A 1 125 ? 11.18 -1.1 -10.734 1 88.88 125 SER A C 1
ATOM 966 O O . SER A 1 125 ? 11.547 -1.608 -11.797 1 88.88 125 SER A O 1
ATOM 968 N N . SER A 1 126 ? 11.773 -1.361 -9.578 1 92.88 126 SER A N 1
ATOM 969 C CA . SER A 1 126 ? 12.922 -2.258 -9.492 1 92.88 126 SER A CA 1
ATOM 970 C C . SER A 1 126 ? 12.578 -3.648 -10.016 1 92.88 126 SER A C 1
ATOM 972 O O . SER A 1 126 ? 13.406 -4.289 -10.672 1 92.88 126 SER A O 1
ATOM 974 N N . VAL A 1 127 ? 11.383 -4.102 -9.773 1 92.25 127 VAL A N 1
ATOM 975 C CA . VAL A 1 127 ? 11.008 -5.453 -10.164 1 92.25 127 VAL A CA 1
ATOM 976 C C . VAL A 1 127 ? 10.906 -5.539 -11.688 1 92.25 127 VAL A C 1
ATOM 978 O O . VAL A 1 127 ? 11.305 -6.547 -12.281 1 92.25 127 VAL A O 1
ATOM 981 N N . LEU A 1 128 ? 10.398 -4.535 -12.273 1 90.38 128 LEU A N 1
ATOM 982 C CA . LEU A 1 128 ? 10.344 -4.508 -13.727 1 90.38 128 LEU A CA 1
ATOM 983 C C . LEU A 1 128 ? 11.742 -4.602 -14.328 1 90.38 128 LEU A C 1
ATOM 985 O O . LEU A 1 128 ? 11.977 -5.371 -15.258 1 90.38 128 LEU A O 1
ATOM 989 N N . HIS A 1 129 ? 12.594 -3.857 -13.805 1 94 129 HIS A N 1
ATOM 990 C CA . HIS A 1 129 ? 13.961 -3.875 -14.305 1 94 129 HIS A CA 1
ATOM 991 C C . HIS A 1 129 ? 14.641 -5.207 -14.008 1 94 129 HIS A C 1
ATOM 993 O O . HIS A 1 129 ? 15.469 -5.676 -14.789 1 94 129 HIS A O 1
ATOM 999 N N . LEU A 1 130 ? 14.352 -5.758 -12.906 1 95.44 130 LEU A N 1
ATOM 1000 C CA . LEU A 1 130 ? 14.867 -7.082 -12.578 1 95.44 130 LEU A CA 1
ATOM 1001 C C . LEU A 1 130 ? 14.406 -8.109 -13.602 1 95.44 130 LEU A C 1
ATOM 1003 O O . LEU A 1 130 ? 15.203 -8.938 -14.062 1 95.44 130 LEU A O 1
ATOM 1007 N N . VAL A 1 131 ? 13.141 -8.078 -13.984 1 94.62 131 VAL A N 1
ATOM 1008 C CA . VAL A 1 131 ? 12.578 -9.008 -14.953 1 94.62 131 VAL A CA 1
ATOM 1009 C C . VAL A 1 131 ? 13.219 -8.781 -16.312 1 94.62 131 VAL A C 1
ATOM 1011 O O . VAL A 1 131 ? 13.609 -9.734 -17 1 94.62 131 VAL A O 1
ATOM 1014 N N . MET A 1 132 ? 13.336 -7.559 -16.656 1 94.94 132 MET A N 1
ATOM 1015 C CA . MET A 1 132 ? 13.953 -7.238 -17.953 1 94.94 132 MET A CA 1
ATOM 1016 C C . MET A 1 132 ? 15.398 -7.715 -17.984 1 94.94 132 MET A C 1
ATOM 1018 O O . MET A 1 132 ? 15.852 -8.258 -19 1 94.94 132 MET A O 1
ATOM 1022 N N . CYS A 1 133 ? 16.047 -7.469 -16.938 1 96.94 133 CYS A N 1
ATOM 1023 C CA . CYS A 1 133 ? 17.438 -7.91 -16.844 1 96.94 133 CYS A CA 1
ATOM 1024 C C . CYS A 1 133 ? 17.531 -9.43 -16.922 1 96.94 133 CYS A C 1
ATOM 1026 O O . CYS A 1 133 ? 18.359 -9.969 -17.641 1 96.94 133 CYS A O 1
ATOM 1028 N N . SER A 1 134 ? 16.688 -10.117 -16.172 1 97.25 134 SER A N 1
ATOM 1029 C CA . SER A 1 134 ? 16.688 -11.578 -16.172 1 97.25 134 SER A CA 1
ATOM 1030 C C . SER A 1 134 ? 16.375 -12.141 -17.547 1 97.25 134 SER A C 1
ATOM 1032 O O . SER A 1 134 ? 16.984 -13.117 -17.984 1 97.25 134 SER A O 1
ATOM 1034 N N . LEU A 1 135 ? 15.438 -11.5 -18.219 1 96.75 135 LEU A N 1
ATOM 1035 C CA . LEU A 1 135 ? 15.094 -11.922 -19.562 1 96.75 135 LEU A CA 1
ATOM 1036 C C . LEU A 1 135 ? 16.266 -11.703 -20.516 1 96.75 135 LEU A C 1
ATOM 1038 O O . LEU A 1 135 ? 16.578 -12.586 -21.312 1 96.75 135 LEU A O 1
ATOM 1042 N N . LEU A 1 136 ? 16.844 -10.594 -20.406 1 97.69 136 LEU A N 1
ATOM 1043 C CA . LEU A 1 136 ? 17.969 -10.273 -21.281 1 97.69 136 LEU A CA 1
ATOM 1044 C C . LEU A 1 136 ? 19.094 -11.273 -21.094 1 97.69 136 LEU A C 1
ATOM 1046 O O . LEU A 1 136 ? 19.594 -11.836 -22.078 1 97.69 136 LEU A O 1
ATOM 1050 N N . VAL A 1 137 ? 19.5 -11.5 -19.906 1 97.88 137 VAL A N 1
ATOM 1051 C CA . VAL A 1 137 ? 20.594 -12.422 -19.594 1 97.88 137 VAL A CA 1
ATOM 1052 C C . VAL A 1 137 ? 20.234 -13.82 -20.078 1 97.88 137 VAL A C 1
ATOM 1054 O O . VAL A 1 137 ? 21.078 -14.508 -20.672 1 97.88 137 VAL A O 1
ATOM 1057 N N . SER A 1 138 ? 19 -14.211 -19.844 1 97.44 138 SER A N 1
ATOM 1058 C CA . SER A 1 138 ? 18.562 -15.555 -20.203 1 97.44 138 SER A CA 1
ATOM 1059 C C . SER A 1 138 ? 18.516 -15.719 -21.719 1 97.44 138 SER A C 1
ATOM 1061 O O . SER A 1 138 ? 18.906 -16.766 -22.25 1 97.44 138 SER A O 1
ATOM 1063 N N . VAL A 1 139 ? 18.062 -14.711 -22.438 1 97.31 139 VAL A N 1
ATOM 1064 C CA . VAL A 1 139 ? 17.969 -14.781 -23.891 1 97.31 139 VAL A CA 1
ATOM 1065 C C . VAL A 1 139 ? 19.375 -14.812 -24.484 1 97.31 139 VAL A C 1
ATOM 1067 O O . VAL A 1 139 ? 19.672 -15.672 -25.328 1 97.31 139 VAL A O 1
ATOM 1070 N N . VAL A 1 140 ? 20.219 -13.953 -24.094 1 97.5 140 VAL A N 1
ATOM 1071 C CA . VAL A 1 140 ? 21.562 -13.875 -24.625 1 97.5 140 VAL A CA 1
ATOM 1072 C C . VAL A 1 140 ? 22.328 -15.172 -24.328 1 97.5 140 VAL A C 1
ATOM 1074 O O . VAL A 1 140 ? 22.953 -15.75 -25.219 1 97.5 140 VAL A O 1
ATOM 1077 N N . GLY A 1 141 ? 22.266 -15.609 -23.109 1 96.44 141 GLY A N 1
ATOM 1078 C CA . GLY A 1 141 ? 22.922 -16.859 -22.75 1 96.44 141 GLY A CA 1
ATOM 1079 C C . GLY A 1 141 ? 22.406 -18.047 -23.547 1 96.44 141 GLY A C 1
ATOM 1080 O O . GLY A 1 141 ? 23.188 -18.844 -24.047 1 96.44 141 GLY A O 1
ATOM 1081 N N . ALA A 1 142 ? 21.062 -18.141 -23.656 1 95.94 142 ALA A N 1
ATOM 1082 C CA . ALA A 1 142 ? 20.438 -19.266 -24.344 1 95.94 142 ALA A CA 1
ATOM 1083 C C . ALA A 1 142 ? 20.781 -19.266 -25.828 1 95.94 142 ALA A C 1
ATOM 1085 O O . ALA A 1 142 ? 21.062 -20.328 -26.406 1 95.94 142 ALA A O 1
ATOM 1086 N N . VAL A 1 143 ? 20.766 -18.125 -26.453 1 96.12 143 VAL A N 1
ATOM 1087 C CA . VAL A 1 143 ? 21.031 -18.031 -27.875 1 96.12 143 VAL A CA 1
ATOM 1088 C C . VAL A 1 143 ? 22.5 -18.328 -28.156 1 96.12 143 VAL A C 1
ATOM 1090 O O . VAL A 1 143 ? 22.828 -19.188 -28.984 1 96.12 143 VAL A O 1
ATOM 1093 N N . LEU A 1 144 ? 23.406 -17.75 -27.422 1 95.62 144 LEU A N 1
ATOM 1094 C CA . LEU A 1 144 ? 24.844 -17.953 -27.625 1 95.62 144 LEU A CA 1
ATOM 1095 C C . LEU A 1 144 ? 25.25 -19.375 -27.25 1 95.62 144 LEU A C 1
ATOM 1097 O O . LEU A 1 144 ? 26.016 -20.016 -27.969 1 95.62 144 LEU A O 1
ATOM 1101 N N . GLY A 1 145 ? 24.781 -19.766 -26.125 1 92.94 145 GLY A N 1
ATOM 1102 C CA . GLY A 1 145 ? 25.125 -21.109 -25.688 1 92.94 145 GLY A CA 1
ATOM 1103 C C . GLY A 1 145 ? 24.625 -22.188 -26.625 1 92.94 145 GLY A C 1
ATOM 1104 O O . GLY A 1 145 ? 25.391 -23.094 -27 1 92.94 145 GLY A O 1
ATOM 1105 N N . SER A 1 146 ? 23.344 -22.109 -27.047 1 92.75 146 SER A N 1
ATOM 1106 C CA . SER A 1 146 ? 22.781 -23.141 -27.922 1 92.75 146 SER A CA 1
ATOM 1107 C C . SER A 1 146 ? 23.375 -23.094 -29.312 1 92.75 146 SER A C 1
ATOM 1109 O O . SER A 1 146 ? 23.578 -24.125 -29.953 1 92.75 146 SER A O 1
ATOM 1111 N N . ALA A 1 147 ? 23.641 -21.922 -29.797 1 92.44 147 ALA A N 1
ATOM 1112 C CA . ALA A 1 147 ? 24.281 -21.797 -31.109 1 92.44 147 ALA A CA 1
ATOM 1113 C C . ALA A 1 147 ? 25.656 -22.422 -31.109 1 92.44 147 ALA A C 1
ATOM 1115 O O . ALA A 1 147 ? 26.016 -23.125 -32.062 1 92.44 147 ALA A O 1
ATOM 1116 N N . GLY A 1 148 ? 26.422 -22.203 -30.109 1 91.31 148 GLY A N 1
ATOM 1117 C CA . GLY A 1 148 ? 27.766 -22.781 -30.016 1 91.31 148 GLY A CA 1
ATOM 1118 C C . GLY A 1 148 ? 27.75 -24.297 -29.906 1 91.31 148 GLY A C 1
ATOM 1119 O O . GLY A 1 148 ? 28.516 -24.969 -30.594 1 91.31 148 GLY A O 1
ATOM 1120 N N . MET A 1 149 ? 26.859 -24.781 -29.094 1 88.69 149 MET A N 1
ATOM 1121 C CA . MET A 1 149 ? 26.797 -26.219 -28.906 1 88.69 149 MET A CA 1
ATOM 1122 C C . MET A 1 149 ? 26.25 -26.922 -30.141 1 88.69 149 MET A C 1
ATOM 1124 O O . MET A 1 149 ? 26.625 -28.062 -30.438 1 88.69 149 MET A O 1
ATOM 1128 N N . HIS A 1 150 ? 25.359 -26.266 -30.781 1 91.25 150 HIS A N 1
ATOM 1129 C CA . HIS A 1 150 ? 24.859 -26.828 -32.031 1 91.25 150 HIS A CA 1
ATOM 1130 C C . HIS A 1 150 ? 26 -26.953 -33.062 1 91.25 150 HIS A C 1
ATOM 1132 O O . HIS A 1 150 ? 26.109 -27.969 -33.75 1 91.25 150 HIS A O 1
ATOM 1138 N N . HIS A 1 151 ? 26.844 -25.984 -33.125 1 91.56 151 HIS A N 1
ATOM 1139 C CA . HIS A 1 151 ? 27.938 -25.953 -34.094 1 91.56 151 HIS A CA 1
ATOM 1140 C C . HIS A 1 151 ? 29.062 -26.891 -33.688 1 91.56 151 HIS A C 1
ATOM 1142 O O . HIS A 1 151 ? 29.594 -27.625 -34.531 1 91.56 151 HIS A O 1
ATOM 1148 N N . LEU A 1 152 ? 29.359 -26.906 -32.438 1 89.62 152 LEU A N 1
ATOM 1149 C CA . LEU A 1 152 ? 30.531 -27.641 -31.953 1 89.62 152 LEU A CA 1
ATOM 1150 C C . LEU A 1 152 ? 30.188 -29.109 -31.703 1 89.62 152 LEU A C 1
ATOM 1152 O O . LEU A 1 152 ? 31 -29.984 -31.984 1 89.62 152 LEU A O 1
ATOM 1156 N N . MET A 1 153 ? 28.984 -29.359 -31.172 1 86.25 153 MET A N 1
ATOM 1157 C CA . MET A 1 153 ? 28.656 -30.703 -30.703 1 86.25 153 MET A CA 1
ATOM 1158 C C . MET A 1 153 ? 27.469 -31.266 -31.469 1 86.25 153 MET A C 1
ATOM 1160 O O . MET A 1 153 ? 27.031 -32.406 -31.203 1 86.25 153 MET A O 1
ATOM 1164 N N . HIS A 1 154 ? 26.734 -30.547 -32.281 1 89.62 154 HIS A N 1
ATOM 1165 C CA . HIS A 1 154 ? 25.594 -30.953 -33.125 1 89.62 154 HIS A CA 1
ATOM 1166 C C . HIS A 1 154 ? 24.391 -31.297 -32.25 1 89.62 154 HIS A C 1
ATOM 1168 O O . HIS A 1 154 ? 23.625 -32.219 -32.562 1 89.62 154 HIS A O 1
ATOM 1174 N N . TRP A 1 155 ? 24.281 -30.641 -31.141 1 85.31 155 TRP A N 1
ATOM 1175 C CA . TRP A 1 155 ? 23.109 -30.781 -30.297 1 85.31 155 TRP A CA 1
ATOM 1176 C C . TRP A 1 155 ? 21.922 -30.047 -30.891 1 85.31 155 TRP A C 1
ATOM 1178 O O . TRP A 1 155 ? 22.078 -29.062 -31.609 1 85.31 155 TRP A O 1
ATOM 1188 N N . PRO A 1 156 ? 20.703 -30.641 -30.672 1 88.44 156 PRO A N 1
ATOM 1189 C CA . PRO A 1 156 ? 19.531 -29.906 -31.141 1 88.44 156 PRO A CA 1
ATOM 1190 C C . PRO A 1 156 ? 19.406 -28.516 -30.516 1 88.44 156 PRO A C 1
ATOM 1192 O O . PRO A 1 156 ? 19.484 -28.375 -29.297 1 88.44 156 PRO A O 1
ATOM 1195 N N . TRP A 1 157 ? 19.203 -27.594 -31.328 1 88.31 157 TRP A N 1
ATOM 1196 C CA . TRP A 1 157 ? 19.312 -26.219 -30.875 1 88.31 157 TRP A CA 1
ATOM 1197 C C . TRP A 1 157 ? 18.062 -25.797 -30.125 1 88.31 157 TRP A C 1
ATOM 1199 O O . TRP A 1 157 ? 18.156 -25.094 -29.094 1 88.31 157 TRP A O 1
ATOM 1209 N N . GLN A 1 158 ? 16.781 -26.203 -30.562 1 89 158 GLN A N 1
ATOM 1210 C CA . GLN A 1 158 ? 15.547 -25.703 -29.969 1 89 158 GLN A CA 1
ATOM 1211 C C . GLN A 1 158 ? 15.383 -26.203 -28.531 1 89 158 GLN A C 1
ATOM 1213 O O . GLN A 1 158 ? 15.156 -25.406 -27.625 1 89 158 GLN A O 1
ATOM 1218 N N . PRO A 1 159 ? 15.602 -27.469 -28.312 1 88.31 159 PRO A N 1
ATOM 1219 C CA . PRO A 1 159 ? 15.492 -27.938 -26.938 1 88.31 159 PRO A CA 1
ATOM 1220 C C . PRO A 1 159 ? 16.562 -27.359 -26.016 1 88.31 159 PRO A C 1
ATOM 1222 O O . PRO A 1 159 ? 16.297 -27.078 -24.844 1 88.31 159 PRO A O 1
ATOM 1225 N N . MET A 1 160 ? 17.703 -27.156 -26.531 1 89.56 160 MET A N 1
ATOM 1226 C CA . MET A 1 160 ? 18.781 -26.594 -25.719 1 89.56 160 MET A CA 1
ATOM 1227 C C . MET A 1 160 ? 18.5 -25.141 -25.344 1 89.56 160 MET A C 1
ATOM 1229 O O . MET A 1 160 ? 18.719 -24.734 -24.203 1 89.56 160 MET A O 1
ATOM 1233 N N . MET A 1 161 ? 18.031 -24.5 -26.297 1 92.69 161 MET A N 1
ATOM 1234 C CA . MET A 1 161 ? 17.703 -23.094 -26.062 1 92.69 161 MET A CA 1
ATOM 1235 C C . MET A 1 161 ? 16.609 -22.984 -24.984 1 92.69 161 MET A C 1
ATOM 1237 O O . MET A 1 161 ? 16.719 -22.156 -24.078 1 92.69 161 MET A O 1
ATOM 1241 N N . ALA A 1 162 ? 15.594 -23.797 -25.062 1 91.44 162 ALA A N 1
ATOM 1242 C CA . ALA A 1 162 ? 14.484 -23.766 -24.109 1 91.44 162 ALA A CA 1
ATOM 1243 C C . ALA A 1 162 ? 14.961 -24.109 -22.703 1 91.44 162 ALA A C 1
ATOM 1245 O O . ALA A 1 162 ? 14.57 -23.453 -21.734 1 91.44 162 ALA A O 1
ATOM 1246 N N . MET A 1 163 ? 15.797 -25.062 -22.672 1 90.12 163 MET A N 1
ATOM 1247 C CA . MET A 1 163 ? 16.266 -25.516 -21.359 1 90.12 163 MET A CA 1
ATOM 1248 C C . MET A 1 163 ? 17.203 -24.484 -20.734 1 90.12 163 MET A C 1
ATOM 1250 O O . MET A 1 163 ? 17.141 -24.219 -19.531 1 90.12 163 MET A O 1
ATOM 1254 N N . TRP A 1 164 ? 18.109 -23.938 -21.516 1 93.5 164 TRP A N 1
ATOM 1255 C CA . TRP A 1 164 ? 19.016 -22.906 -21.031 1 93.5 164 TRP A CA 1
ATOM 1256 C C . TRP A 1 164 ? 18.234 -21.672 -20.578 1 93.5 164 TRP A C 1
ATOM 1258 O O . TRP A 1 164 ? 18.453 -21.156 -19.469 1 93.5 164 TRP A O 1
ATOM 1268 N N . PHE A 1 165 ? 17.375 -21.297 -21.406 1 95.38 165 PHE A N 1
ATOM 1269 C CA . PHE A 1 165 ? 16.594 -20.094 -21.141 1 95.38 165 PHE A CA 1
ATOM 1270 C C . PHE A 1 165 ? 15.805 -20.234 -19.844 1 95.38 165 PHE A C 1
ATOM 1272 O O . PHE A 1 165 ? 15.883 -19.359 -18.969 1 95.38 165 PHE A O 1
ATOM 1279 N N . SER A 1 166 ? 15.016 -21.297 -19.703 1 93.19 166 SER A N 1
ATOM 1280 C CA . SER A 1 166 ? 14.156 -21.484 -18.547 1 93.19 166 SER A CA 1
ATOM 1281 C C . SER A 1 166 ? 14.977 -21.625 -17.266 1 93.19 166 SER A C 1
ATOM 1283 O O . SER A 1 166 ? 14.586 -21.109 -16.203 1 93.19 166 SER A O 1
ATOM 1285 N N . SER A 1 167 ? 16.094 -22.281 -17.344 1 93.12 167 SER A N 1
ATOM 1286 C CA . SER A 1 167 ? 16.938 -22.469 -16.172 1 93.12 167 SER A CA 1
ATOM 1287 C C . SER A 1 167 ? 17.547 -21.141 -15.727 1 93.12 167 SER A C 1
ATOM 1289 O O . SER A 1 167 ? 17.5 -20.797 -14.539 1 93.12 167 SER A O 1
ATOM 1291 N N . GLU A 1 168 ? 18.047 -20.438 -16.672 1 95.69 168 GLU A N 1
ATOM 1292 C CA . GLU A 1 168 ? 18.688 -19.172 -16.344 1 95.69 168 GLU A CA 1
ATOM 1293 C C . GLU A 1 168 ? 17.656 -18.156 -15.812 1 95.69 168 GLU A C 1
ATOM 1295 O O . GLU A 1 168 ? 17.938 -17.438 -14.859 1 95.69 168 GLU A O 1
ATOM 1300 N N . LEU A 1 169 ? 16.547 -18.156 -16.453 1 96.38 169 LEU A N 1
ATOM 1301 C CA . LEU A 1 169 ? 15.5 -17.234 -16.016 1 96.38 169 LEU A CA 1
ATOM 1302 C C . LEU A 1 169 ? 15.078 -17.531 -14.578 1 96.38 169 LEU A C 1
ATOM 1304 O O . LEU A 1 169 ? 14.945 -16.625 -13.758 1 96.38 169 LEU A O 1
ATOM 1308 N N . MET A 1 170 ? 14.875 -18.719 -14.281 1 94.88 170 MET A N 1
ATOM 1309 C CA . MET A 1 170 ? 14.492 -19.141 -12.938 1 94.88 170 MET A CA 1
ATOM 1310 C C . MET A 1 170 ? 15.562 -18.75 -11.922 1 94.88 170 MET A C 1
ATOM 1312 O O . MET A 1 170 ? 15.25 -18.141 -10.898 1 94.88 170 MET A O 1
ATOM 1316 N N . HIS A 1 171 ? 16.812 -19 -12.211 1 95.38 171 HIS A N 1
ATOM 1317 C CA . HIS A 1 171 ? 17.906 -18.703 -11.289 1 95.38 171 HIS A CA 1
ATOM 1318 C C . HIS A 1 171 ? 18.062 -17.203 -11.086 1 95.38 171 HIS A C 1
ATOM 1320 O O . HIS A 1 171 ? 18.281 -16.734 -9.969 1 95.38 171 HIS A O 1
ATOM 1326 N N . MET A 1 172 ? 17.969 -16.5 -12.188 1 96.69 172 MET A N 1
ATOM 1327 C CA . MET A 1 172 ? 18.125 -15.047 -12.109 1 96.69 172 MET A CA 1
ATOM 1328 C C . MET A 1 172 ? 17.031 -14.43 -11.25 1 96.69 172 MET A C 1
ATOM 1330 O O . MET A 1 172 ? 17.297 -13.594 -10.391 1 96.69 172 MET A O 1
ATOM 1334 N N . THR A 1 173 ? 15.82 -14.844 -11.43 1 95.75 173 THR A N 1
ATOM 1335 C CA . THR A 1 173 ? 14.68 -14.25 -10.727 1 95.75 173 THR A CA 1
ATOM 1336 C C . THR A 1 173 ? 14.68 -14.664 -9.258 1 95.75 173 THR A C 1
ATOM 1338 O O . THR A 1 173 ? 14.102 -13.969 -8.414 1 95.75 173 THR A O 1
ATOM 1341 N N . LEU A 1 174 ? 15.32 -15.742 -8.945 1 95.44 174 LEU A N 1
ATOM 1342 C CA . LEU A 1 174 ? 15.297 -16.25 -7.582 1 95.44 174 LEU A CA 1
ATOM 1343 C C . LEU A 1 174 ? 16.5 -15.734 -6.789 1 95.44 174 LEU A C 1
ATOM 1345 O O . LEU A 1 174 ? 16.359 -15.352 -5.625 1 95.44 174 LEU A O 1
ATOM 1349 N N . LEU A 1 175 ? 17.641 -15.648 -7.383 1 95.44 175 LEU A N 1
ATOM 1350 C CA . LEU A 1 175 ? 18.859 -15.383 -6.637 1 95.44 175 LEU A CA 1
ATOM 1351 C C . LEU A 1 175 ? 19.203 -13.898 -6.664 1 95.44 175 LEU A C 1
ATOM 1353 O O . LEU A 1 175 ? 19.656 -13.344 -5.66 1 95.44 175 LEU A O 1
ATOM 1357 N N . LEU A 1 176 ? 18.984 -13.281 -7.746 1 95.38 176 LEU A N 1
ATOM 1358 C CA . LEU A 1 176 ? 19.375 -11.883 -7.895 1 95.38 176 LEU A CA 1
ATOM 1359 C C . LEU A 1 176 ? 18.703 -11.008 -6.852 1 95.38 176 LEU A C 1
ATOM 1361 O O . LEU A 1 176 ? 19.344 -10.188 -6.203 1 95.38 176 LEU A O 1
ATOM 1365 N N . PRO A 1 177 ? 17.406 -11.188 -6.629 1 95.62 177 PRO A N 1
ATOM 1366 C CA . PRO A 1 177 ? 16.766 -10.344 -5.617 1 95.62 177 PRO A CA 1
ATOM 1367 C C . PRO A 1 177 ? 17.344 -10.547 -4.223 1 95.62 177 PRO A C 1
ATOM 1369 O O . PRO A 1 177 ? 17.391 -9.609 -3.424 1 95.62 177 PRO A O 1
ATOM 1372 N N . VAL A 1 178 ? 17.734 -11.695 -3.895 1 95 178 VAL A N 1
ATOM 1373 C CA . VAL A 1 178 ? 18.328 -11.969 -2.592 1 95 178 VAL A CA 1
ATOM 1374 C C . VAL A 1 178 ? 19.625 -11.18 -2.439 1 95 178 VAL A C 1
ATOM 1376 O O . VAL A 1 178 ? 19.875 -10.555 -1.4 1 95 178 VAL A O 1
ATOM 1379 N N . LEU A 1 179 ? 20.375 -11.133 -3.438 1 93.19 179 LEU A N 1
ATOM 1380 C CA . LEU A 1 179 ? 21.672 -10.461 -3.398 1 93.19 179 LEU A CA 1
ATOM 1381 C C . LEU A 1 179 ? 21.484 -8.945 -3.402 1 93.19 179 LEU A C 1
ATOM 1383 O O . LEU A 1 179 ? 22.188 -8.234 -2.68 1 93.19 179 LEU A O 1
ATOM 1387 N N . LEU A 1 180 ? 20.547 -8.477 -4.141 1 93.06 180 LEU A N 1
ATOM 1388 C CA . LEU A 1 180 ? 20.359 -7.039 -4.301 1 93.06 180 LEU A CA 1
ATOM 1389 C C . LEU A 1 180 ? 19.672 -6.441 -3.08 1 93.06 180 LEU A C 1
ATOM 1391 O O . LEU A 1 180 ? 19.859 -5.266 -2.766 1 93.06 180 LEU A O 1
ATOM 1395 N N . SER A 1 181 ? 18.859 -7.215 -2.406 1 91.69 181 SER A N 1
ATOM 1396 C CA . SER A 1 181 ? 18.109 -6.699 -1.265 1 91.69 181 SER A CA 1
ATOM 1397 C C . SER A 1 181 ? 18.875 -6.922 0.04 1 91.69 181 SER A C 1
ATOM 1399 O O . SER A 1 181 ? 18.375 -6.578 1.117 1 91.69 181 SER A O 1
ATOM 1401 N N . LEU A 1 182 ? 20.047 -7.398 0.027 1 87.06 182 LEU A N 1
ATOM 1402 C CA . LEU A 1 182 ? 20.859 -7.645 1.219 1 87.06 182 LEU A CA 1
ATOM 1403 C C . LEU A 1 182 ? 21.062 -6.355 2.008 1 87.06 182 LEU A C 1
ATOM 1405 O O . LEU A 1 182 ? 21.5 -5.348 1.449 1 87.06 182 LEU A O 1
ATOM 1409 N N . PRO A 1 183 ? 20.641 -6.344 3.291 1 81.44 183 PRO A N 1
ATOM 1410 C CA . PRO A 1 183 ? 20.812 -5.121 4.082 1 81.44 183 PRO A CA 1
ATOM 1411 C C . PRO A 1 183 ? 22.281 -4.809 4.375 1 81.44 183 PRO A C 1
ATOM 1413 O O . PRO A 1 183 ? 23.109 -5.719 4.434 1 81.44 183 PRO A O 1
ATOM 1416 N N . ALA A 1 184 ? 22.562 -3.422 4.395 1 69.31 184 ALA A N 1
ATOM 1417 C CA . ALA A 1 184 ? 23.922 -2.975 4.723 1 69.31 184 ALA A CA 1
ATOM 1418 C C . ALA A 1 184 ? 24.312 -3.404 6.129 1 69.31 184 ALA A C 1
ATOM 1420 O O . ALA A 1 184 ? 25.453 -3.82 6.363 1 69.31 184 ALA A O 1
ATOM 1421 N N . LYS A 1 185 ? 23.5 -3.07 7.105 1 65.19 185 LYS A N 1
ATOM 1422 C CA . LYS A 1 185 ? 23.734 -3.494 8.484 1 65.19 185 LYS A CA 1
ATOM 1423 C C . LYS A 1 185 ? 22.75 -4.586 8.898 1 65.19 185 LYS A C 1
ATOM 1425 O O . LYS A 1 185 ? 21.547 -4.434 8.711 1 65.19 185 LYS A O 1
ATOM 1430 N N . LEU A 1 186 ? 23.219 -5.73 8.82 1 53.97 186 LEU A N 1
ATOM 1431 C CA . LEU A 1 186 ? 22.344 -6.77 9.359 1 53.97 186 LEU A CA 1
ATOM 1432 C C . LEU A 1 186 ? 21.875 -6.414 10.758 1 53.97 186 LEU A C 1
ATOM 1434 O O . LEU A 1 186 ? 22.656 -6.445 11.711 1 53.97 186 LEU A O 1
ATOM 1438 N N . GLU A 1 187 ? 21.156 -5.355 10.859 1 52.94 187 GLU A N 1
ATOM 1439 C CA . GLU A 1 187 ? 20.672 -5.109 12.211 1 52.94 187 GLU A CA 1
ATOM 1440 C C . GLU A 1 187 ? 19.938 -6.328 12.773 1 52.94 187 GLU A C 1
ATOM 1442 O O . GLU A 1 187 ? 19.094 -6.918 12.094 1 52.94 187 GLU A O 1
ATOM 1447 N N . PRO A 1 188 ? 20.531 -6.836 13.75 1 48.53 188 PRO A N 1
ATOM 1448 C CA . PRO A 1 188 ? 19.844 -7.988 14.336 1 48.53 188 PRO A CA 1
ATOM 1449 C C . PRO A 1 188 ? 18.359 -7.723 14.586 1 48.53 188 PRO A C 1
ATOM 1451 O O . PRO A 1 188 ? 17.953 -6.578 14.82 1 48.53 188 PRO A O 1
ATOM 1454 N N . LEU A 1 189 ? 17.531 -8.43 14.008 1 47.72 189 LEU A N 1
ATOM 1455 C CA . LEU A 1 189 ? 16.125 -8.391 14.398 1 47.72 189 LEU A CA 1
ATOM 1456 C C . LEU A 1 189 ? 15.977 -8.008 15.867 1 47.72 189 LEU A C 1
ATOM 1458 O O . LEU A 1 189 ? 16.516 -8.688 16.75 1 47.72 189 LEU A O 1
ATOM 1462 N N . SER A 1 190 ? 16.078 -6.906 16.188 1 45.69 190 SER A N 1
ATOM 1463 C CA . SER A 1 190 ? 15.828 -6.633 17.594 1 45.69 190 SER A CA 1
ATOM 1464 C C . SER A 1 190 ? 14.578 -7.359 18.094 1 45.69 190 SER A C 1
ATOM 1466 O O . SER A 1 190 ? 13.477 -6.797 18.062 1 45.69 190 SER A O 1
ATOM 1468 N N . TRP A 1 191 ? 14.539 -8.57 17.906 1 44.03 191 TRP A N 1
ATOM 1469 C CA . TRP A 1 191 ? 13.477 -9.367 18.5 1 44.03 191 TRP A CA 1
ATOM 1470 C C . TRP A 1 191 ? 13.312 -9.039 19.984 1 44.03 191 TRP A C 1
ATOM 1472 O O . TRP A 1 191 ? 12.297 -9.367 20.594 1 44.03 191 TRP A O 1
ATOM 1482 N N . ARG A 1 192 ? 14.383 -8.664 20.547 1 46.56 192 ARG A N 1
ATOM 1483 C CA . ARG A 1 192 ? 14.367 -8.703 22.016 1 46.56 192 ARG A CA 1
ATOM 1484 C C . ARG A 1 192 ? 13.227 -7.867 22.562 1 46.56 192 ARG A C 1
ATOM 1486 O O . ARG A 1 192 ? 12.609 -8.242 23.562 1 46.56 192 ARG A O 1
ATOM 1493 N N . SER A 1 193 ? 13.188 -6.578 22.328 1 48.78 193 SER A N 1
ATOM 1494 C CA . SER A 1 193 ? 12.398 -5.812 23.281 1 48.78 193 SER A CA 1
ATOM 1495 C C . SER A 1 193 ? 10.938 -5.711 22.844 1 48.78 193 SER A C 1
ATOM 1497 O O . SER A 1 193 ? 10.156 -4.977 23.453 1 48.78 193 SER A O 1
ATOM 1499 N N . GLN A 1 194 ? 10.633 -6.457 21.703 1 55.84 194 GLN A N 1
ATOM 1500 C CA . GLN A 1 194 ? 9.203 -6.266 21.469 1 55.84 194 GLN A CA 1
ATOM 1501 C C . GLN A 1 194 ? 8.375 -7.309 22.219 1 55.84 194 GLN A C 1
ATOM 1503 O O . GLN A 1 194 ? 8.836 -8.43 22.438 1 55.84 194 GLN A O 1
ATOM 1508 N N . PRO A 1 195 ? 7.375 -6.973 22.859 1 61.84 195 PRO A N 1
ATOM 1509 C CA . PRO A 1 195 ? 6.488 -7.898 23.578 1 61.84 195 PRO A CA 1
ATOM 1510 C C . PRO A 1 195 ? 6.09 -9.102 22.719 1 61.84 195 PRO A C 1
ATOM 1512 O O . PRO A 1 195 ? 6.059 -9.008 21.484 1 61.84 195 PRO A O 1
ATOM 1515 N N . PHE A 1 196 ? 6.066 -10.266 23.375 1 51.97 196 PHE A N 1
ATOM 1516 C CA . PHE A 1 196 ? 5.785 -11.586 22.844 1 51.97 196 PHE A CA 1
ATOM 1517 C C . PHE A 1 196 ? 4.633 -11.531 21.844 1 51.97 196 PHE A C 1
ATOM 1519 O O . PHE A 1 196 ? 4.68 -12.172 20.781 1 51.97 196 PHE A O 1
ATOM 1526 N N . LYS A 1 197 ? 3.656 -10.742 22.125 1 58.22 197 LYS A N 1
ATOM 1527 C CA . LYS A 1 197 ? 2.465 -10.664 21.281 1 58.22 197 LYS A CA 1
ATOM 1528 C C . LYS A 1 197 ? 2.795 -10.078 19.906 1 58.22 197 LYS A C 1
ATOM 1530 O O . LYS A 1 197 ? 2.287 -10.547 18.891 1 58.22 197 LYS A O 1
ATOM 1535 N N . GLN A 1 198 ? 3.633 -9.219 19.969 1 66.31 198 GLN A N 1
ATOM 1536 C CA . GLN A 1 198 ? 4.004 -8.594 18.703 1 66.31 198 GLN A CA 1
ATOM 1537 C C . GLN A 1 198 ? 4.871 -9.516 17.859 1 66.31 198 GLN A C 1
ATOM 1539 O O . GLN A 1 198 ? 4.73 -9.562 16.641 1 66.31 198 GLN A O 1
ATOM 1544 N N . THR A 1 199 ? 5.492 -10.414 18.609 1 62.56 199 THR A N 1
ATOM 1545 C CA . THR A 1 199 ? 6.348 -11.367 17.922 1 62.56 199 THR A CA 1
ATOM 1546 C C . THR A 1 199 ? 5.52 -12.492 17.312 1 62.56 199 THR A C 1
ATOM 1548 O O . THR A 1 199 ? 5.777 -12.914 16.172 1 62.56 199 THR A O 1
ATOM 1551 N N . ALA A 1 200 ? 4.582 -13 18.109 1 67.25 200 ALA A N 1
ATOM 1552 C CA . ALA A 1 200 ? 3.723 -14.07 17.609 1 67.25 200 ALA A CA 1
ATOM 1553 C C . ALA A 1 200 ? 2.955 -13.617 16.375 1 67.25 200 ALA A C 1
ATOM 1555 O O . ALA A 1 200 ? 2.842 -14.375 15.398 1 67.25 200 ALA A O 1
ATOM 1556 N N . GLN A 1 201 ? 2.529 -12.5 16.391 1 75.88 201 GLN A N 1
ATOM 1557 C CA . GLN A 1 201 ? 1.786 -11.977 15.258 1 75.88 201 GLN A CA 1
ATOM 1558 C C . GLN A 1 201 ? 2.693 -11.789 14.047 1 75.88 201 GLN A C 1
ATOM 1560 O O . GLN A 1 201 ? 2.25 -11.922 12.906 1 75.88 201 GLN A O 1
ATOM 1565 N N . ALA A 1 202 ? 3.924 -11.727 14.445 1 80.19 202 ALA A N 1
ATOM 1566 C CA . ALA A 1 202 ? 4.887 -11.531 13.367 1 80.19 202 ALA A CA 1
ATOM 1567 C C . ALA A 1 202 ? 5.23 -12.859 12.688 1 80.19 202 ALA A C 1
ATOM 1569 O O . ALA A 1 202 ? 5.637 -12.883 11.523 1 80.19 202 ALA A O 1
ATOM 1570 N N . LEU A 1 203 ? 4.926 -14.008 13.344 1 88.25 203 LEU A N 1
ATOM 1571 C CA . LEU A 1 203 ? 5.328 -15.305 12.812 1 88.25 203 LEU A CA 1
ATOM 1572 C C . LEU A 1 203 ? 4.16 -15.992 12.102 1 88.25 203 LEU A C 1
ATOM 1574 O O . LEU A 1 203 ? 4.344 -17.016 11.445 1 88.25 203 LEU A O 1
ATOM 1578 N N . LEU A 1 204 ? 3.047 -15.445 12.141 1 88.56 204 LEU A N 1
ATOM 1579 C CA . LEU A 1 204 ? 1.842 -16.078 11.609 1 88.56 204 LEU A CA 1
ATOM 1580 C C . LEU A 1 204 ? 1.949 -16.266 10.102 1 88.56 204 LEU A C 1
ATOM 1582 O O . LEU A 1 204 ? 1.644 -17.344 9.586 1 88.56 204 LEU A O 1
ATOM 1586 N N . PRO A 1 205 ? 2.441 -15.305 9.383 1 91.06 205 PRO A N 1
ATOM 1587 C CA . PRO A 1 205 ? 2.576 -15.531 7.938 1 91.06 205 PRO A CA 1
ATOM 1588 C C . PRO A 1 205 ? 3.58 -16.625 7.605 1 91.06 205 PRO A C 1
ATOM 1590 O O . PRO A 1 205 ? 3.369 -17.406 6.664 1 91.06 205 PRO A O 1
ATOM 1593 N N . LEU A 1 206 ? 4.633 -16.75 8.352 1 93.62 206 LEU A N 1
ATOM 1594 C CA . LEU A 1 206 ? 5.633 -17.781 8.133 1 93.62 206 LEU A CA 1
ATOM 1595 C C . LEU A 1 206 ? 5.047 -19.156 8.406 1 93.62 206 LEU A C 1
ATOM 1597 O O . LEU A 1 206 ? 5.316 -20.109 7.668 1 93.62 206 LEU A O 1
ATOM 1601 N N . LEU A 1 207 ? 4.27 -19.234 9.43 1 94.06 207 LEU A N 1
ATOM 1602 C CA . LEU A 1 207 ? 3.607 -20.484 9.758 1 94.06 207 LEU A CA 1
ATOM 1603 C C . LEU A 1 207 ? 2.613 -20.875 8.664 1 94.06 207 LEU A C 1
ATOM 1605 O O . LEU A 1 207 ? 2.529 -22.047 8.281 1 94.06 207 LEU A O 1
ATOM 1609 N N . ALA A 1 208 ? 1.901 -19.922 8.234 1 93.62 208 ALA A N 1
ATOM 1610 C CA . ALA A 1 208 ? 0.963 -20.188 7.145 1 93.62 208 ALA A CA 1
ATOM 1611 C C . ALA A 1 208 ? 1.688 -20.688 5.902 1 93.62 208 ALA A C 1
ATOM 1613 O O . ALA A 1 208 ? 1.202 -21.594 5.223 1 93.62 208 ALA A O 1
ATOM 1614 N N . LEU A 1 209 ? 2.824 -20.125 5.621 1 95.69 209 LEU A N 1
ATOM 1615 C CA . LEU A 1 209 ? 3.611 -20.547 4.469 1 95.69 209 LEU A CA 1
ATOM 1616 C C . LEU A 1 209 ? 4.121 -21.969 4.656 1 95.69 209 LEU A C 1
ATOM 1618 O O . LEU A 1 209 ? 4.043 -22.797 3.736 1 95.69 209 LEU A O 1
ATOM 1622 N N . ALA A 1 210 ? 4.594 -22.297 5.828 1 95.81 210 ALA A N 1
ATOM 1623 C CA . ALA A 1 210 ? 5.094 -23.641 6.121 1 95.81 210 ALA A CA 1
ATOM 1624 C C . ALA A 1 210 ? 3.98 -24.672 5.988 1 95.81 210 ALA A C 1
ATOM 1626 O O . ALA A 1 210 ? 4.184 -25.734 5.395 1 95.81 210 ALA A O 1
ATOM 1627 N N . ILE A 1 211 ? 2.863 -24.312 6.484 1 94.81 211 ILE A N 1
ATOM 1628 C CA . ILE A 1 211 ? 1.721 -25.219 6.418 1 94.81 211 ILE A CA 1
ATOM 1629 C C . ILE A 1 211 ? 1.281 -25.391 4.969 1 94.81 211 ILE A C 1
ATOM 1631 O O . ILE A 1 211 ? 1.024 -26.516 4.516 1 94.81 211 ILE A O 1
ATOM 1635 N N . SER A 1 212 ? 1.167 -24.328 4.246 1 94.62 212 SER A N 1
ATOM 1636 C CA . SER A 1 212 ? 0.758 -24.391 2.846 1 94.62 212 SER A CA 1
ATOM 1637 C C . SER A 1 212 ? 1.746 -25.203 2.018 1 94.62 212 SER A C 1
ATOM 1639 O O . SER A 1 212 ? 1.347 -25.953 1.121 1 94.62 212 SER A O 1
ATOM 1641 N N . GLU A 1 213 ? 3.035 -25.062 2.309 1 94.94 213 GLU A N 1
ATOM 1642 C CA . GLU A 1 213 ? 4.047 -25.844 1.604 1 94.94 213 GLU A CA 1
ATOM 1643 C C . GLU A 1 213 ? 3.904 -27.344 1.913 1 94.94 213 GLU A C 1
ATOM 1645 O O . GLU A 1 213 ? 4.031 -28.172 1.019 1 94.94 213 GLU A O 1
ATOM 1650 N N . SER A 1 214 ? 3.633 -27.672 3.135 1 94.75 214 SER A N 1
ATOM 1651 C CA . SER A 1 214 ? 3.445 -29.062 3.527 1 94.75 214 SER A CA 1
ATOM 1652 C C . SER A 1 214 ? 2.234 -29.672 2.832 1 94.75 214 SER A C 1
ATOM 1654 O O . SER A 1 214 ? 2.293 -30.812 2.359 1 94.75 214 SER A O 1
ATOM 1656 N N . ILE A 1 215 ? 1.208 -28.922 2.752 1 92.75 215 ILE A N 1
ATOM 1657 C CA . ILE A 1 215 ? 0.001 -29.375 2.076 1 92.75 215 ILE A CA 1
ATOM 1658 C C . ILE A 1 215 ? 0.281 -29.562 0.585 1 92.75 215 ILE A C 1
ATOM 1660 O O . ILE A 1 215 ? -0.175 -30.531 -0.027 1 92.75 215 ILE A O 1
ATOM 1664 N N . ALA A 1 216 ? 1.014 -28.656 0.017 1 92.88 216 ALA A N 1
ATOM 1665 C CA . ALA A 1 216 ? 1.36 -28.734 -1.399 1 92.88 216 ALA A CA 1
ATOM 1666 C C . ALA A 1 216 ? 2.18 -30 -1.693 1 92.88 216 ALA A C 1
ATOM 1668 O O . ALA A 1 216 ? 1.96 -30.656 -2.705 1 92.88 216 ALA A O 1
ATOM 1669 N N . ILE A 1 217 ? 3.098 -30.344 -0.813 1 90.69 217 ILE A N 1
ATOM 1670 C CA . ILE A 1 217 ? 3.938 -31.516 -0.973 1 90.69 217 ILE A CA 1
ATOM 1671 C C . ILE A 1 217 ? 3.08 -32.781 -0.864 1 90.69 217 ILE A C 1
ATOM 1673 O O . ILE A 1 217 ? 3.23 -33.719 -1.658 1 90.69 217 ILE A O 1
ATOM 1677 N N . TYR A 1 218 ? 2.162 -32.719 0.023 1 89.5 218 TYR A N 1
ATOM 1678 C CA . TYR A 1 218 ? 1.322 -33.906 0.28 1 89.5 218 TYR A CA 1
ATOM 1679 C C . TYR A 1 218 ? 0.349 -34.125 -0.869 1 89.5 218 TYR A C 1
ATOM 1681 O O . TYR A 1 218 ? 0.181 -35.25 -1.328 1 89.5 218 TYR A O 1
ATOM 1689 N N . LEU A 1 219 ? -0.283 -33.125 -1.36 1 86.75 219 LEU A N 1
ATOM 1690 C CA . LEU A 1 219 ? -1.32 -33.25 -2.379 1 86.75 219 LEU A CA 1
ATOM 1691 C C . LEU A 1 219 ? -0.706 -33.438 -3.76 1 86.75 219 LEU A C 1
ATOM 1693 O O . LEU A 1 219 ? -1.23 -34.219 -4.574 1 86.75 219 LEU A O 1
ATOM 1697 N N . GLY A 1 220 ? 0.386 -32.719 -4.023 1 86.06 220 GLY A N 1
ATOM 1698 C CA . GLY A 1 220 ? 0.943 -32.719 -5.367 1 86.06 220 GLY A CA 1
ATOM 1699 C C . GLY A 1 220 ? -0.043 -32.281 -6.43 1 86.06 220 GLY A C 1
ATOM 1700 O O . GLY A 1 220 ? -0.938 -31.484 -6.156 1 86.06 220 GLY A O 1
ATOM 1701 N N . GLY A 1 221 ? 0.194 -32.562 -7.703 1 82.44 221 GLY A N 1
ATOM 1702 C CA . GLY A 1 221 ? -0.73 -32.281 -8.781 1 82.44 221 GLY A CA 1
ATOM 1703 C C . GLY A 1 221 ? -0.537 -30.875 -9.352 1 82.44 221 GLY A C 1
ATOM 1704 O O . GLY A 1 221 ? 0.403 -30.172 -8.984 1 82.44 221 GLY A O 1
ATOM 1705 N N . PRO A 1 222 ? -1.366 -30.5 -10.203 1 81.56 222 PRO A N 1
ATOM 1706 C CA . PRO A 1 222 ? -1.192 -29.25 -10.945 1 81.56 222 PRO A CA 1
ATOM 1707 C C . PRO A 1 222 ? -1.431 -28.016 -10.086 1 81.56 222 PRO A C 1
ATOM 1709 O O . PRO A 1 222 ? -0.93 -26.922 -10.406 1 81.56 222 PRO A O 1
ATOM 1712 N N . GLY A 1 223 ? -2.129 -28.188 -9.039 1 87.38 223 GLY A N 1
ATOM 1713 C CA . GLY A 1 223 ? -2.432 -27.031 -8.211 1 87.38 223 GLY A CA 1
ATOM 1714 C C . GLY A 1 223 ? -1.403 -26.797 -7.121 1 87.38 223 GLY A C 1
ATOM 1715 O O . GLY A 1 223 ? -1.456 -25.781 -6.43 1 87.38 223 GLY A O 1
ATOM 1716 N N . ALA A 1 224 ? -0.473 -27.594 -6.992 1 88 224 ALA A N 1
ATOM 1717 C CA . ALA A 1 224 ? 0.473 -27.562 -5.883 1 88 224 ALA A CA 1
ATOM 1718 C C . ALA A 1 224 ? 1.31 -26.281 -5.914 1 88 224 ALA A C 1
ATOM 1720 O O . ALA A 1 224 ? 1.604 -25.703 -4.871 1 88 224 ALA A O 1
ATOM 1721 N N . LEU A 1 225 ? 1.597 -25.781 -7.066 1 88.56 225 LEU A N 1
ATOM 1722 C CA . LEU A 1 225 ? 2.451 -24.609 -7.207 1 88.56 225 LEU A CA 1
ATOM 1723 C C . LEU A 1 225 ? 1.744 -23.359 -6.691 1 88.56 225 LEU A C 1
ATOM 1725 O O . LEU A 1 225 ? 2.373 -22.484 -6.074 1 88.56 225 LEU A O 1
ATOM 1729 N N . SER A 1 226 ? 0.469 -23.344 -6.852 1 89.75 226 SER A N 1
ATOM 1730 C CA . SER A 1 226 ? -0.269 -22.125 -6.543 1 89.75 226 SER A CA 1
ATOM 1731 C C . SER A 1 226 ? -0.797 -22.141 -5.113 1 89.75 226 SER A C 1
ATOM 1733 O O . SER A 1 226 ? -1.259 -21.125 -4.602 1 89.75 226 SER A O 1
ATOM 1735 N N . LEU A 1 227 ? -0.658 -23.219 -4.422 1 91.88 227 LEU A N 1
ATOM 1736 C CA . LEU A 1 227 ? -1.253 -23.391 -3.1 1 91.88 227 LEU A CA 1
ATOM 1737 C C . LEU A 1 227 ? -0.566 -22.484 -2.08 1 91.88 227 LEU A C 1
ATOM 1739 O O . LEU A 1 227 ? -1.185 -22.062 -1.099 1 91.88 227 LEU A O 1
ATOM 1743 N N . THR A 1 228 ? 0.64 -22.109 -2.355 1 93.75 228 THR A N 1
ATOM 1744 C CA . THR A 1 228 ? 1.412 -21.359 -1.361 1 93.75 228 THR A CA 1
ATOM 1745 C C . THR A 1 228 ? 1.325 -19.859 -1.615 1 93.75 228 THR A C 1
ATOM 1747 O O . THR A 1 228 ? 1.802 -19.062 -0.808 1 93.75 228 THR A O 1
ATOM 1750 N N . MET A 1 229 ? 0.689 -19.484 -2.611 1 92.25 229 MET A N 1
ATOM 1751 C CA . MET A 1 229 ? 0.74 -18.109 -3.084 1 92.25 229 MET A CA 1
ATOM 1752 C C . MET A 1 229 ? 0.116 -17.156 -2.062 1 92.25 229 MET A C 1
ATOM 1754 O O . MET A 1 229 ? 0.694 -16.125 -1.739 1 92.25 229 MET A O 1
ATOM 1758 N N . PRO A 1 230 ? -1.097 -17.469 -1.503 1 91.62 230 PRO A N 1
ATOM 1759 C CA . PRO A 1 230 ? -1.659 -16.531 -0.528 1 91.62 230 PRO A CA 1
ATOM 1760 C C . PRO A 1 230 ? -0.752 -16.328 0.683 1 91.62 230 PRO A C 1
ATOM 1762 O O . PRO A 1 230 ? -0.606 -15.195 1.166 1 91.62 230 PRO A O 1
ATOM 1765 N N . ALA A 1 231 ? -0.188 -17.422 1.14 1 94 231 ALA A N 1
ATOM 1766 C CA . ALA A 1 231 ? 0.708 -17.312 2.289 1 94 231 ALA A CA 1
ATOM 1767 C C . ALA A 1 231 ? 1.959 -16.516 1.941 1 94 231 ALA A C 1
ATOM 1769 O O . ALA A 1 231 ? 2.438 -15.719 2.75 1 94 231 ALA A O 1
ATOM 1770 N N . MET A 1 232 ? 2.48 -16.75 0.77 1 95.12 232 MET A N 1
ATOM 1771 C CA . MET A 1 232 ? 3.654 -16.016 0.318 1 95.12 232 MET A CA 1
ATOM 1772 C C . MET A 1 232 ? 3.35 -14.523 0.215 1 95.12 232 MET A C 1
ATOM 1774 O O . MET A 1 232 ? 4.184 -13.688 0.569 1 95.12 232 MET A O 1
ATOM 1778 N N . LEU A 1 233 ? 2.213 -14.172 -0.219 1 92.88 233 LEU A N 1
ATOM 1779 C CA . LEU A 1 233 ? 1.824 -12.773 -0.352 1 92.88 233 LEU A CA 1
ATOM 1780 C C . LEU A 1 233 ? 1.593 -12.141 1.016 1 92.88 233 LEU A C 1
ATOM 1782 O O . LEU A 1 233 ? 1.879 -10.953 1.214 1 92.88 233 LEU A O 1
ATOM 1786 N N . LEU A 1 234 ? 1.08 -12.961 1.927 1 92.12 234 LEU A N 1
ATOM 1787 C CA . LEU A 1 234 ? 0.971 -12.461 3.293 1 92.12 234 LEU A CA 1
ATOM 1788 C C . LEU A 1 234 ? 2.346 -12.117 3.857 1 92.12 234 LEU A C 1
ATOM 1790 O O . LEU A 1 234 ? 2.504 -11.102 4.539 1 92.12 234 LEU A O 1
ATOM 1794 N N . CYS A 1 235 ? 3.305 -12.938 3.555 1 94.19 235 CYS A N 1
ATOM 1795 C CA . CYS A 1 235 ? 4.676 -12.664 3.965 1 94.19 235 CYS A CA 1
ATOM 1796 C C . CYS A 1 235 ? 5.195 -11.391 3.301 1 94.19 235 CYS A C 1
ATOM 1798 O O . CYS A 1 235 ? 5.852 -10.57 3.945 1 94.19 235 CYS A O 1
ATOM 1800 N N . ALA A 1 236 ? 4.883 -11.188 2.061 1 93.88 236 ALA A N 1
ATOM 1801 C CA . ALA A 1 236 ? 5.344 -10.031 1.293 1 93.88 236 ALA A CA 1
ATOM 1802 C C . ALA A 1 236 ? 4.777 -8.734 1.863 1 93.88 236 ALA A C 1
ATOM 1804 O O . ALA A 1 236 ? 5.406 -7.68 1.77 1 93.88 236 ALA A O 1
ATOM 1805 N N . MET A 1 237 ? 3.625 -8.812 2.434 1 90.31 237 MET A N 1
ATOM 1806 C CA . MET A 1 237 ? 2.967 -7.617 2.955 1 90.31 237 MET A CA 1
ATOM 1807 C C . MET A 1 237 ? 3.469 -7.289 4.355 1 90.31 237 MET A C 1
ATOM 1809 O O . MET A 1 237 ? 3.334 -6.152 4.816 1 90.31 237 MET A O 1
ATOM 1813 N N . ARG A 1 238 ? 4.102 -8.289 5 1 89.38 238 ARG A N 1
ATOM 1814 C CA . ARG A 1 238 ? 4.434 -8.094 6.41 1 89.38 238 ARG A CA 1
ATOM 1815 C C . ARG A 1 238 ? 5.941 -7.961 6.602 1 89.38 238 ARG A C 1
ATOM 1817 O O . ARG A 1 238 ? 6.395 -7.238 7.492 1 89.38 238 ARG A O 1
ATOM 1824 N N . TYR A 1 239 ? 6.691 -8.633 5.828 1 91.94 239 TYR A N 1
ATOM 1825 C CA . TYR A 1 239 ? 8.125 -8.719 6.07 1 91.94 239 TYR A CA 1
ATOM 1826 C C . TYR A 1 239 ? 8.891 -7.785 5.148 1 91.94 239 TYR A C 1
ATOM 1828 O O . TYR A 1 239 ? 8.328 -7.234 4.199 1 91.94 239 TYR A O 1
ATOM 1836 N N . ARG A 1 240 ? 10.195 -7.66 5.52 1 91.25 240 ARG A N 1
ATOM 1837 C CA . ARG A 1 240 ? 11.102 -6.875 4.684 1 91.25 240 ARG A CA 1
ATOM 1838 C C . ARG A 1 240 ? 11.414 -7.605 3.379 1 91.25 240 ARG A C 1
ATOM 1840 O O . ARG A 1 240 ? 11.281 -8.828 3.301 1 91.25 240 ARG A O 1
ATOM 1847 N N . LEU A 1 241 ? 11.844 -6.816 2.426 1 93.44 241 LEU A N 1
ATOM 1848 C CA . LEU A 1 241 ? 12.062 -7.34 1.082 1 93.44 241 LEU A CA 1
ATOM 1849 C C . LEU A 1 241 ? 13.086 -8.469 1.1 1 93.44 241 LEU A C 1
ATOM 1851 O O . LEU A 1 241 ? 12.914 -9.477 0.412 1 93.44 241 LEU A O 1
ATOM 1855 N N . PHE A 1 242 ? 14.156 -8.414 1.844 1 93.31 242 PHE A N 1
ATOM 1856 C CA . PHE A 1 242 ? 15.195 -9.438 1.899 1 93.31 242 PHE A CA 1
ATOM 1857 C C . PHE A 1 242 ? 14.617 -10.766 2.381 1 93.31 242 PHE A C 1
ATOM 1859 O O . PHE A 1 242 ? 14.906 -11.82 1.807 1 93.31 242 PHE A O 1
ATOM 1866 N N . VAL A 1 243 ? 13.859 -10.711 3.422 1 93.56 243 VAL A N 1
ATOM 1867 C CA . VAL A 1 243 ? 13.25 -11.906 3.986 1 93.56 243 VAL A CA 1
ATOM 1868 C C . VAL A 1 243 ? 12.312 -12.539 2.963 1 93.56 243 VAL A C 1
ATOM 1870 O O . VAL A 1 243 ? 12.297 -13.766 2.793 1 93.56 243 VAL A O 1
ATOM 1873 N N . VAL A 1 244 ? 11.555 -11.719 2.26 1 95.69 244 VAL A N 1
ATOM 1874 C CA . VAL A 1 244 ? 10.633 -12.211 1.241 1 95.69 244 VAL A CA 1
ATOM 1875 C C . VAL A 1 244 ? 11.414 -12.906 0.127 1 95.69 244 VAL A C 1
ATOM 1877 O O . VAL A 1 244 ? 11.023 -13.977 -0.337 1 95.69 244 VAL A O 1
ATOM 1880 N N . ALA A 1 245 ? 12.492 -12.289 -0.32 1 96.25 245 ALA A N 1
ATOM 1881 C CA . ALA A 1 245 ? 13.336 -12.883 -1.359 1 96.25 245 ALA A CA 1
ATOM 1882 C C . ALA A 1 245 ? 13.891 -14.234 -0.916 1 96.25 245 ALA A C 1
ATOM 1884 O O . ALA A 1 245 ? 13.922 -15.18 -1.7 1 96.25 245 ALA A O 1
ATOM 1885 N N . LEU A 1 246 ? 14.289 -14.32 0.289 1 96 246 LEU A N 1
ATOM 1886 C CA . LEU A 1 246 ? 14.812 -15.57 0.836 1 96 246 LEU A CA 1
ATOM 1887 C C . LEU A 1 246 ? 13.719 -16.641 0.889 1 96 246 LEU A C 1
ATOM 1889 O O . LEU A 1 246 ? 13.961 -17.797 0.537 1 96 246 LEU A O 1
ATOM 1893 N N . LEU A 1 247 ? 12.586 -16.25 1.355 1 96.44 247 LEU A N 1
ATOM 1894 C CA . LEU A 1 247 ? 11.469 -17.172 1.431 1 96.44 247 LEU A CA 1
ATOM 1895 C C . LEU A 1 247 ? 11.078 -17.672 0.042 1 96.44 247 LEU A C 1
ATOM 1897 O O . LEU A 1 247 ? 10.742 -18.859 -0.129 1 96.44 247 LEU A O 1
ATOM 1901 N N . ASN A 1 248 ? 11.102 -16.797 -0.925 1 96.12 248 ASN A N 1
ATOM 1902 C CA . ASN A 1 248 ? 10.867 -17.203 -2.307 1 96.12 248 ASN A CA 1
ATOM 1903 C C . ASN A 1 248 ? 11.883 -18.25 -2.758 1 96.12 248 ASN A C 1
ATOM 1905 O O . ASN A 1 248 ? 11.516 -19.25 -3.383 1 96.12 248 ASN A O 1
ATOM 1909 N N . LEU A 1 249 ? 13.125 -18 -2.443 1 95.94 249 LEU A N 1
ATOM 1910 C CA . LEU A 1 249 ? 14.195 -18.922 -2.82 1 95.94 249 LEU A CA 1
ATOM 1911 C C . LEU A 1 249 ? 13.977 -20.281 -2.184 1 95.94 249 LEU A C 1
ATOM 1913 O O . LEU A 1 249 ? 14.039 -21.312 -2.867 1 95.94 249 LEU A O 1
ATOM 1917 N N . VAL A 1 250 ? 13.641 -20.281 -0.955 1 95.19 250 VAL A N 1
ATOM 1918 C CA . VAL A 1 250 ? 13.453 -21.531 -0.216 1 95.19 250 VAL A CA 1
ATOM 1919 C C . VAL A 1 250 ? 12.219 -22.266 -0.742 1 95.19 250 VAL A C 1
ATOM 1921 O O . VAL A 1 250 ? 12.258 -23.469 -0.987 1 95.19 250 VAL A O 1
ATOM 1924 N N . SER A 1 251 ? 11.109 -21.531 -0.884 1 94.88 251 SER A N 1
ATOM 1925 C CA . SER A 1 251 ? 9.875 -22.125 -1.389 1 94.88 251 SER A CA 1
ATOM 1926 C C . SER A 1 251 ? 10.086 -22.75 -2.766 1 94.88 251 SER A C 1
ATOM 1928 O O . SER A 1 251 ? 9.633 -23.859 -3.02 1 94.88 251 SER A O 1
ATOM 1930 N N . CYS A 1 252 ? 10.75 -22.062 -3.656 1 92.5 252 CYS A N 1
ATOM 1931 C CA . CYS A 1 252 ? 10.992 -22.562 -5.004 1 92.5 252 CYS A CA 1
ATOM 1932 C C . CYS A 1 252 ? 11.953 -23.75 -4.98 1 92.5 252 CYS A C 1
ATOM 1934 O O . CYS A 1 252 ? 11.812 -24.688 -5.77 1 92.5 252 CYS A O 1
ATOM 1936 N N . ALA A 1 253 ? 12.953 -23.75 -4.082 1 90.81 253 ALA A N 1
ATOM 1937 C CA . ALA A 1 253 ? 13.867 -24.875 -3.928 1 90.81 253 ALA A CA 1
ATOM 1938 C C . ALA A 1 253 ? 13.125 -26.141 -3.496 1 90.81 253 ALA A C 1
ATOM 1940 O O . ALA A 1 253 ? 13.406 -27.234 -3.992 1 90.81 253 ALA A O 1
ATOM 1941 N N . ILE A 1 254 ? 12.203 -25.969 -2.609 1 91.56 254 ILE A N 1
ATOM 1942 C CA . ILE A 1 254 ? 11.391 -27.094 -2.148 1 91.56 254 ILE A CA 1
ATOM 1943 C C . ILE A 1 254 ? 10.57 -27.656 -3.311 1 91.56 254 ILE A C 1
ATOM 1945 O O . ILE A 1 254 ? 10.508 -28.875 -3.51 1 91.56 254 ILE A O 1
ATOM 1949 N N . LYS A 1 255 ? 10.008 -26.828 -4.102 1 91.12 255 LYS A N 1
ATOM 1950 C CA . LYS A 1 255 ? 9.195 -27.25 -5.234 1 91.12 255 LYS A CA 1
ATOM 1951 C C . LYS A 1 255 ? 10.047 -27.922 -6.305 1 91.12 255 LYS A C 1
ATOM 1953 O O . LYS A 1 255 ? 9.617 -28.891 -6.934 1 91.12 255 LYS A O 1
ATOM 1958 N N . LEU A 1 256 ? 11.242 -27.391 -6.484 1 87.69 256 LEU A N 1
ATOM 1959 C CA . LEU A 1 256 ? 12.164 -28.016 -7.438 1 87.69 256 LEU A CA 1
ATOM 1960 C C . LEU A 1 256 ? 12.562 -29.406 -6.98 1 87.69 256 LEU A C 1
ATOM 1962 O O . LEU A 1 256 ? 12.617 -30.344 -7.789 1 87.69 256 LEU A O 1
ATOM 1966 N N . ALA A 1 257 ? 12.781 -29.562 -5.766 1 85.88 257 ALA A N 1
ATOM 1967 C CA . ALA A 1 257 ? 13.172 -30.859 -5.211 1 85.88 257 ALA A CA 1
ATOM 1968 C C . ALA A 1 257 ? 12.047 -31.875 -5.348 1 85.88 257 ALA A C 1
ATOM 1970 O O . ALA A 1 257 ? 12.281 -33.031 -5.723 1 85.88 257 ALA A O 1
ATOM 1971 N N . THR A 1 258 ? 10.883 -31.453 -5.078 1 83.69 258 THR A N 1
ATOM 1972 C CA . THR A 1 258 ? 9.727 -32.344 -5.172 1 83.69 258 THR A CA 1
ATOM 1973 C C . THR A 1 258 ? 9.445 -32.719 -6.629 1 83.69 258 THR A C 1
ATOM 1975 O O . THR A 1 258 ? 9.102 -33.844 -6.93 1 83.69 258 THR A O 1
ATOM 1978 N N . PHE A 1 259 ? 9.539 -31.703 -7.496 1 81.19 259 PHE A N 1
ATOM 1979 C CA . PHE A 1 259 ? 9.305 -31.922 -8.914 1 81.19 259 PHE A CA 1
ATOM 1980 C C . PHE A 1 259 ? 10.328 -32.875 -9.492 1 81.19 259 PHE A C 1
ATOM 1982 O O . PHE A 1 259 ? 9.992 -33.75 -10.32 1 81.19 259 PHE A O 1
ATOM 1989 N N . SER A 1 260 ? 11.594 -32.75 -9.18 1 75 260 SER A N 1
ATOM 1990 C CA . SER A 1 260 ? 12.656 -33.625 -9.672 1 75 260 SER A CA 1
ATOM 1991 C C . SER A 1 260 ? 12.391 -35.094 -9.312 1 75 260 SER A C 1
ATOM 1993 O O . SER A 1 260 ? 12.664 -36 -10.102 1 75 260 SER A O 1
ATOM 1995 N N . HIS A 1 261 ? 11.773 -35.25 -8.289 1 71.25 261 HIS A N 1
ATOM 1996 C CA . HIS A 1 261 ? 11.438 -36.594 -7.863 1 71.25 261 HIS A CA 1
ATOM 1997 C C . HIS A 1 261 ? 10.352 -37.219 -8.75 1 71.25 261 HIS A C 1
ATOM 1999 O O . HIS A 1 261 ? 10.398 -38.406 -9.07 1 71.25 261 HIS A O 1
ATOM 2005 N N . VAL A 1 262 ? 9.477 -36.312 -9.188 1 65.44 262 VAL A N 1
ATOM 2006 C CA . VAL A 1 262 ? 8.367 -36.781 -10.016 1 65.44 262 VAL A CA 1
ATOM 2007 C C . VAL A 1 262 ? 8.867 -37.062 -11.43 1 65.44 262 VAL A C 1
ATOM 2009 O O . VAL A 1 262 ? 8.445 -38.062 -12.055 1 65.44 262 VAL A O 1
ATOM 2012 N N . LEU A 1 263 ? 9.773 -36.25 -11.953 1 62.69 263 LEU A N 1
ATOM 2013 C CA . LEU A 1 263 ? 10.312 -36.406 -13.305 1 62.69 263 LEU A CA 1
ATOM 2014 C C . LEU A 1 263 ? 11.133 -37.688 -13.422 1 62.69 263 LEU A C 1
ATOM 2016 O O . LEU A 1 263 ? 11.109 -38.375 -14.453 1 62.69 263 LEU A O 1
ATOM 2020 N N . PHE A 1 264 ? 11.844 -37.938 -12.477 1 56.44 264 PHE A N 1
ATOM 2021 C CA . PHE A 1 264 ? 12.672 -39.156 -12.477 1 56.44 264 PHE A CA 1
ATOM 2022 C C . PHE A 1 264 ? 11.805 -40.406 -12.57 1 56.44 264 PHE A C 1
ATOM 2024 O O . PHE A 1 264 ? 12.211 -41.406 -13.164 1 56.44 264 PHE A O 1
ATOM 2031 N N . SER A 1 265 ? 10.609 -40.188 -12.211 1 54.66 265 SER A N 1
ATOM 2032 C CA . SER A 1 265 ? 9.734 -41.375 -12.188 1 54.66 265 SER A CA 1
ATOM 2033 C C . SER A 1 265 ? 8.992 -41.531 -13.516 1 54.66 265 SER A C 1
ATOM 2035 O O . SER A 1 265 ? 8.469 -42.594 -13.812 1 54.66 265 SER A O 1
ATOM 2037 N N . SER A 1 266 ? 8.82 -40.375 -14.352 1 56.16 266 SER A N 1
ATOM 2038 C CA . SER A 1 266 ? 8.148 -40.469 -15.641 1 56.16 266 SER A CA 1
ATOM 2039 C C . SER A 1 266 ? 8.945 -39.781 -16.734 1 56.16 266 SER A C 1
ATOM 2041 O O . SER A 1 266 ? 8.656 -38.625 -17.078 1 56.16 266 SER A O 1
ATOM 2043 N N . PRO A 1 267 ? 9.961 -40.375 -17.391 1 50.94 267 PRO A N 1
ATOM 2044 C CA . PRO A 1 267 ? 10.969 -39.781 -18.281 1 50.94 267 PRO A CA 1
ATOM 2045 C C . PRO A 1 267 ? 10.359 -39.219 -19.562 1 50.94 267 PRO A C 1
ATOM 2047 O O . PRO A 1 267 ? 11 -38.406 -20.25 1 50.94 267 PRO A O 1
ATOM 2050 N N . GLY A 1 268 ? 9.25 -39.625 -20.219 1 50.47 268 GLY A N 1
ATOM 2051 C CA . GLY A 1 268 ? 8.883 -39.281 -21.594 1 50.47 268 GLY A CA 1
ATOM 2052 C C . GLY A 1 268 ? 8.766 -37.781 -21.812 1 50.47 268 GLY A C 1
ATOM 2053 O O . GLY A 1 268 ? 9.25 -37.25 -22.828 1 50.47 268 GLY A O 1
ATOM 2054 N N . THR A 1 269 ? 7.789 -37.125 -21.422 1 57.5 269 THR A N 1
ATOM 2055 C CA . THR A 1 269 ? 7.297 -35.781 -21.766 1 57.5 269 THR A CA 1
ATOM 2056 C C . THR A 1 269 ? 8.055 -34.719 -21 1 57.5 269 THR A C 1
ATOM 2058 O O . THR A 1 269 ? 7.477 -33.688 -20.625 1 57.5 269 THR A O 1
ATOM 2061 N N . GLU A 1 270 ? 9.477 -34.781 -20.984 1 78 270 GLU A N 1
ATOM 2062 C CA . GLU A 1 270 ? 10.305 -34.25 -19.906 1 78 270 GLU A CA 1
ATOM 2063 C C . GLU A 1 270 ? 10.656 -32.781 -20.172 1 78 270 GLU A C 1
ATOM 2065 O O . GLU A 1 270 ? 10.602 -31.938 -19.266 1 78 270 GLU A O 1
ATOM 2070 N N . LEU A 1 271 ? 10.711 -32.531 -21.594 1 80.19 271 LEU A N 1
ATOM 2071 C CA . LEU A 1 271 ? 11.266 -31.203 -21.859 1 80.19 271 LEU A CA 1
ATOM 2072 C C . LEU A 1 271 ? 10.211 -30.109 -21.656 1 80.19 271 LEU A C 1
ATOM 2074 O O . LEU A 1 271 ? 10.477 -29.109 -21 1 80.19 271 LEU A O 1
ATOM 2078 N N . GLU A 1 272 ? 9.016 -30.391 -22.219 1 84.44 272 GLU A N 1
ATOM 2079 C CA . GLU A 1 272 ? 7.949 -29.406 -22.141 1 84.44 272 GLU A CA 1
ATOM 2080 C C . GLU A 1 272 ? 7.477 -29.203 -20.703 1 84.44 272 GLU A C 1
ATOM 2082 O O . GLU A 1 272 ? 7.195 -28.078 -20.297 1 84.44 272 GLU A O 1
ATOM 2087 N N . THR A 1 273 ? 7.43 -30.266 -19.984 1 85.88 273 THR A N 1
ATOM 2088 C CA . THR A 1 273 ? 6.988 -30.203 -18.594 1 85.88 273 THR A CA 1
ATOM 2089 C C . THR A 1 273 ? 7.996 -29.438 -17.75 1 85.88 273 THR A C 1
ATOM 2091 O O . THR A 1 273 ? 7.609 -28.625 -16.906 1 85.88 273 THR A O 1
ATOM 2094 N N . THR A 1 274 ? 9.281 -29.719 -18.016 1 87.62 274 THR A N 1
ATOM 2095 C CA . THR A 1 274 ? 10.328 -29.031 -17.266 1 87.62 274 THR A CA 1
ATOM 2096 C C . THR A 1 274 ? 10.359 -27.547 -17.594 1 87.62 274 THR A C 1
ATOM 2098 O O . THR A 1 274 ? 10.516 -26.703 -16.719 1 87.62 274 THR A O 1
ATOM 2101 N N . PHE A 1 275 ? 10.227 -27.266 -18.875 1 90.75 275 PHE A N 1
ATOM 2102 C CA . PHE A 1 275 ? 10.188 -25.875 -19.328 1 90.75 275 PHE A CA 1
ATOM 2103 C C . PHE A 1 275 ? 9.047 -25.109 -18.672 1 90.75 275 PHE A C 1
ATOM 2105 O O . PHE A 1 275 ? 9.258 -24.031 -18.125 1 90.75 275 PHE A O 1
ATOM 2112 N N . SER A 1 276 ? 7.895 -25.719 -18.672 1 90.5 276 SER A N 1
ATOM 2113 C CA . SER A 1 276 ? 6.707 -25.109 -18.078 1 90.5 276 SER A CA 1
ATOM 2114 C C . SER A 1 276 ? 6.875 -24.922 -16.578 1 90.5 276 SER A C 1
ATOM 2116 O O . SER A 1 276 ? 6.523 -23.859 -16.047 1 90.5 276 SER A O 1
ATOM 2118 N N . PHE A 1 277 ? 7.445 -25.891 -15.93 1 90.5 277 PHE A N 1
ATOM 2119 C CA . PHE A 1 277 ? 7.629 -25.859 -14.484 1 90.5 277 PHE A CA 1
ATOM 2120 C C . PHE A 1 277 ? 8.578 -24.734 -14.078 1 90.5 277 PHE A C 1
ATOM 2122 O O . PHE A 1 277 ? 8.281 -23.969 -13.164 1 90.5 277 PHE A O 1
ATOM 2129 N N . ARG A 1 278 ? 9.641 -24.609 -14.773 1 91.88 278 ARG A N 1
ATOM 2130 C CA . ARG A 1 278 ? 10.656 -23.594 -14.461 1 91.88 278 ARG A CA 1
ATOM 2131 C C . ARG A 1 278 ? 10.125 -22.188 -14.727 1 91.88 278 ARG A C 1
ATOM 2133 O O . ARG A 1 278 ? 10.375 -21.266 -13.945 1 91.88 278 ARG A O 1
ATOM 2140 N N . LEU A 1 279 ? 9.422 -22.062 -15.836 1 93.19 279 LEU A N 1
ATOM 2141 C CA . LEU A 1 279 ? 8.812 -20.766 -16.125 1 93.19 279 LEU A CA 1
ATOM 2142 C C . LEU A 1 279 ? 7.793 -20.406 -15.047 1 93.19 279 LEU A C 1
ATOM 2144 O O . LEU A 1 279 ? 7.707 -19.234 -14.633 1 93.19 279 LEU A O 1
ATOM 2148 N N . GLY A 1 280 ? 7.035 -21.359 -14.672 1 92.88 280 GLY A N 1
ATOM 2149 C CA . GLY A 1 280 ? 6.07 -21.156 -13.609 1 92.88 280 GLY A CA 1
ATOM 2150 C C . GLY A 1 280 ? 6.707 -20.703 -12.305 1 92.88 280 GLY A C 1
ATOM 2151 O O . GLY A 1 280 ? 6.184 -19.812 -11.625 1 92.88 280 GLY A O 1
ATOM 2152 N N . LEU A 1 281 ? 7.812 -21.281 -12 1 93.62 281 LEU A N 1
ATOM 2153 C CA . LEU A 1 281 ? 8.516 -20.922 -10.781 1 93.62 281 LEU A CA 1
ATOM 2154 C C . LEU A 1 281 ? 9.039 -19.484 -10.859 1 93.62 281 LEU A C 1
ATOM 2156 O O . LEU A 1 281 ? 8.961 -18.734 -9.883 1 93.62 281 LEU A O 1
ATOM 2160 N N . ALA A 1 282 ? 9.57 -19.156 -12.016 1 94.56 282 ALA A N 1
ATOM 2161 C CA . ALA A 1 282 ? 10.078 -17.812 -12.227 1 94.56 282 ALA A CA 1
ATOM 2162 C C . ALA A 1 282 ? 8.969 -16.781 -12.031 1 94.56 282 ALA A C 1
ATOM 2164 O O . ALA A 1 282 ? 9.148 -15.781 -11.32 1 94.56 282 ALA A O 1
ATOM 2165 N N . MET A 1 283 ? 7.875 -17.094 -12.578 1 93.25 283 MET A N 1
ATOM 2166 C CA . MET A 1 283 ? 6.758 -16.156 -12.508 1 93.25 283 MET A CA 1
ATOM 2167 C C . MET A 1 283 ? 6.184 -16.094 -11.102 1 93.25 283 MET A C 1
ATOM 2169 O O . MET A 1 283 ? 5.781 -15.023 -10.633 1 93.25 283 MET A O 1
ATOM 2173 N N . LEU A 1 284 ? 6.152 -17.188 -10.453 1 92.69 284 LEU A N 1
ATOM 2174 C CA . LEU A 1 284 ? 5.645 -17.281 -9.086 1 92.69 284 LEU A CA 1
ATOM 2175 C C . LEU A 1 284 ? 6.477 -16.422 -8.141 1 92.69 284 LEU A C 1
ATOM 2177 O O . LEU A 1 284 ? 5.949 -15.867 -7.172 1 92.69 284 LEU A O 1
ATOM 2181 N N . SER A 1 285 ? 7.719 -16.281 -8.422 1 94 285 SER A N 1
ATOM 2182 C CA . SER A 1 285 ? 8.625 -15.555 -7.539 1 94 285 SER A CA 1
ATOM 2183 C C . SER A 1 285 ? 8.516 -14.047 -7.762 1 94 285 SER A C 1
ATOM 2185 O O . SER A 1 285 ? 8.75 -13.258 -6.844 1 94 285 SER A O 1
ATOM 2187 N N . ILE A 1 286 ? 8.156 -13.641 -8.922 1 94.12 286 ILE A N 1
ATOM 2188 C CA . ILE A 1 286 ? 8.117 -12.234 -9.297 1 94.12 286 ILE A CA 1
ATOM 2189 C C . ILE A 1 286 ? 6.965 -11.539 -8.57 1 94.12 286 ILE A C 1
ATOM 2191 O O . ILE A 1 286 ? 7.102 -10.406 -8.109 1 94.12 286 ILE A O 1
ATOM 2195 N N . GLY A 1 287 ? 5.875 -12.195 -8.391 1 92.19 287 GLY A N 1
ATOM 2196 C CA . GLY A 1 287 ? 4.676 -11.617 -7.801 1 92.19 287 GLY A CA 1
ATOM 2197 C C . GLY A 1 287 ? 4.898 -11.07 -6.402 1 92.19 287 GLY A C 1
ATOM 2198 O O . GLY A 1 287 ? 4.734 -9.867 -6.168 1 92.19 287 GLY A O 1
ATOM 2199 N N . PRO A 1 288 ? 5.305 -11.922 -5.5 1 93.81 288 PRO A N 1
ATOM 2200 C CA . PRO A 1 288 ? 5.539 -11.469 -4.125 1 93.81 288 PRO A CA 1
ATOM 2201 C C . PRO A 1 288 ? 6.582 -10.359 -4.043 1 93.81 288 PRO A C 1
ATOM 2203 O O . PRO A 1 288 ? 6.469 -9.461 -3.205 1 93.81 288 PRO A O 1
ATOM 2206 N N . LEU A 1 289 ? 7.551 -10.414 -4.898 1 95.19 289 LEU A N 1
ATOM 2207 C CA . LEU A 1 289 ? 8.578 -9.383 -4.906 1 95.19 289 LEU A CA 1
ATOM 2208 C C . LEU A 1 289 ? 7.98 -8.031 -5.309 1 95.19 289 LEU A C 1
ATOM 2210 O O . LEU A 1 289 ? 8.297 -7.008 -4.699 1 95.19 289 LEU A O 1
ATOM 2214 N N . ALA A 1 290 ? 7.148 -8.078 -6.273 1 93.38 290 ALA A N 1
ATOM 2215 C CA . ALA A 1 290 ? 6.512 -6.855 -6.746 1 93.38 290 ALA A CA 1
ATOM 2216 C C . ALA A 1 290 ? 5.633 -6.238 -5.656 1 93.38 290 ALA A C 1
ATOM 2218 O O . ALA A 1 290 ? 5.656 -5.023 -5.449 1 93.38 290 ALA A O 1
ATOM 2219 N N . VAL A 1 291 ? 4.938 -7.074 -5.004 1 93.06 291 VAL A N 1
ATOM 2220 C CA . VAL A 1 291 ? 4.043 -6.613 -3.943 1 93.06 291 VAL A CA 1
ATOM 2221 C C . VAL A 1 291 ? 4.867 -6.031 -2.795 1 93.06 291 VAL A C 1
ATOM 2223 O O . VAL A 1 291 ? 4.562 -4.945 -2.295 1 93.06 291 VAL A O 1
ATOM 2226 N N . ALA A 1 292 ? 5.871 -6.711 -2.43 1 93.75 292 ALA A N 1
ATOM 2227 C CA . ALA A 1 292 ? 6.723 -6.254 -1.333 1 93.75 292 ALA A CA 1
ATOM 2228 C C . ALA A 1 292 ? 7.352 -4.902 -1.651 1 93.75 292 ALA A C 1
ATOM 2230 O O . ALA A 1 292 ? 7.367 -4.004 -0.806 1 93.75 292 ALA A O 1
ATOM 2231 N N . CYS A 1 293 ? 7.836 -4.711 -2.805 1 93 293 CYS A N 1
ATOM 2232 C CA . CYS A 1 293 ? 8.477 -3.467 -3.209 1 93 293 CYS A CA 1
ATOM 2233 C C . CYS A 1 293 ? 7.473 -2.32 -3.23 1 93 293 CYS A C 1
ATOM 2235 O O . CYS A 1 293 ? 7.77 -1.22 -2.76 1 93 293 CYS A O 1
ATOM 2237 N N . THR A 1 294 ? 6.34 -2.592 -3.713 1 89.94 294 THR A N 1
ATOM 2238 C CA . THR A 1 294 ? 5.305 -1.568 -3.797 1 89.94 294 THR A CA 1
ATOM 2239 C C . THR A 1 294 ? 4.852 -1.144 -2.402 1 89.94 294 THR A C 1
ATOM 2241 O O . THR A 1 294 ? 4.734 0.051 -2.121 1 89.94 294 THR A O 1
ATOM 2244 N N . LEU A 1 295 ? 4.613 -2.066 -1.596 1 89.62 295 LEU A N 1
ATOM 2245 C CA . LEU A 1 295 ? 4.152 -1.762 -0.245 1 89.62 295 LEU A CA 1
ATOM 2246 C C . LEU A 1 295 ? 5.234 -1.028 0.544 1 89.62 295 LEU A C 1
ATOM 2248 O O . LEU A 1 295 ? 4.926 -0.166 1.371 1 89.62 295 LEU A O 1
ATOM 2252 N N . MET A 1 296 ? 6.441 -1.396 0.275 1 89.12 296 MET A N 1
ATOM 2253 C CA . MET A 1 296 ? 7.547 -0.691 0.916 1 89.12 296 MET A CA 1
ATOM 2254 C C . MET A 1 296 ? 7.543 0.786 0.536 1 89.12 296 MET A C 1
ATOM 2256 O O . MET A 1 296 ? 7.707 1.653 1.396 1 89.12 296 MET A O 1
ATOM 2260 N N . ALA A 1 297 ? 7.387 1.041 -0.653 1 86.75 297 ALA A N 1
ATOM 2261 C CA . ALA A 1 297 ? 7.332 2.418 -1.135 1 86.75 297 ALA A CA 1
ATOM 2262 C C . ALA A 1 297 ? 6.156 3.17 -0.51 1 86.75 297 ALA A C 1
ATOM 2264 O O . ALA A 1 297 ? 6.289 4.336 -0.137 1 86.75 297 ALA A O 1
ATOM 2265 N N . PHE A 1 298 ? 5.078 2.473 -0.395 1 87.31 298 PHE A N 1
ATOM 2266 C CA . PHE A 1 298 ? 3.891 3.074 0.197 1 87.31 298 PHE A CA 1
ATOM 2267 C C . PHE A 1 298 ? 4.113 3.369 1.676 1 87.31 298 PHE A C 1
ATOM 2269 O O . PHE A 1 298 ? 3.738 4.438 2.164 1 87.31 298 PHE A O 1
ATOM 2276 N N . LYS A 1 299 ? 4.648 2.451 2.326 1 87.62 299 LYS A N 1
ATOM 2277 C CA . LYS A 1 299 ? 4.922 2.631 3.75 1 87.62 299 LYS A CA 1
ATOM 2278 C C . LYS A 1 299 ? 5.875 3.799 3.984 1 87.62 299 LYS A C 1
ATOM 2280 O O . LYS A 1 299 ? 5.703 4.566 4.934 1 87.62 299 LYS A O 1
ATOM 2285 N N . ASP A 1 300 ? 6.812 3.932 3.137 1 86.38 300 ASP A N 1
ATOM 2286 C CA . ASP A 1 300 ? 7.75 5.047 3.209 1 86.38 300 ASP A CA 1
ATOM 2287 C C . ASP A 1 300 ? 7.035 6.379 2.996 1 86.38 300 ASP A C 1
ATOM 2289 O O . ASP A 1 300 ? 7.281 7.344 3.725 1 86.38 300 ASP A O 1
ATOM 2293 N N . MET A 1 301 ? 6.191 6.375 2.068 1 88.06 301 MET A N 1
ATOM 2294 C CA . MET A 1 301 ? 5.422 7.582 1.772 1 88.06 301 MET A CA 1
ATOM 2295 C C . MET A 1 301 ? 4.5 7.934 2.934 1 88.06 301 MET A C 1
ATOM 2297 O O . MET A 1 301 ? 4.387 9.102 3.311 1 88.06 301 MET A O 1
ATOM 2301 N N . LEU A 1 302 ? 3.877 6.957 3.434 1 88 302 LEU A N 1
ATOM 2302 C CA . LEU A 1 302 ? 2.988 7.156 4.574 1 88 302 LEU A CA 1
ATOM 2303 C C . LEU A 1 302 ? 3.75 7.727 5.766 1 88 302 LEU A C 1
ATOM 2305 O O . LEU A 1 302 ? 3.262 8.633 6.441 1 88 302 LEU A O 1
ATOM 2309 N N . SER A 1 303 ? 4.887 7.223 5.977 1 86.81 303 SER A N 1
ATOM 2310 C CA . SER A 1 303 ? 5.711 7.688 7.086 1 86.81 303 SER A CA 1
ATOM 2311 C C . SER A 1 303 ? 6.09 9.156 6.914 1 86.81 303 SER A C 1
ATOM 2313 O O . SER A 1 303 ? 6.039 9.93 7.871 1 86.81 303 SER A O 1
ATOM 2315 N N . LYS A 1 304 ? 6.402 9.508 5.738 1 85.38 304 LYS A N 1
ATOM 2316 C CA . LYS A 1 304 ? 6.766 10.891 5.438 1 85.38 304 LYS A CA 1
ATOM 2317 C C . LYS A 1 304 ? 5.57 11.82 5.625 1 85.38 304 LYS A C 1
ATOM 2319 O O . LYS A 1 304 ? 5.703 12.898 6.199 1 85.38 304 LYS A O 1
ATOM 2324 N N . LEU A 1 305 ? 4.457 11.359 5.219 1 85.56 305 LEU A N 1
ATOM 2325 C CA . LEU A 1 305 ? 3.254 12.18 5.324 1 85.56 305 LEU A CA 1
ATOM 2326 C C . LEU A 1 305 ? 2.803 12.297 6.773 1 85.56 305 LEU A C 1
ATOM 2328 O O . LEU A 1 305 ? 2.367 13.367 7.207 1 85.56 305 LEU A O 1
ATOM 2332 N N . ARG A 1 306 ? 2.938 11.25 7.453 1 85.5 306 ARG A N 1
ATOM 2333 C CA . ARG A 1 306 ? 2.611 11.273 8.875 1 85.5 306 ARG A CA 1
ATOM 2334 C C . ARG A 1 306 ? 3.521 12.242 9.625 1 85.5 306 ARG A C 1
ATOM 2336 O O . ARG A 1 306 ? 3.064 12.984 10.5 1 85.5 306 ARG A O 1
ATOM 2343 N N . HIS A 1 307 ? 4.703 12.203 9.258 1 83.31 307 HIS A N 1
ATOM 2344 C CA . HIS A 1 307 ? 5.648 13.133 9.859 1 83.31 307 HIS A CA 1
ATOM 2345 C C . HIS A 1 307 ? 5.281 14.578 9.531 1 83.31 307 HIS A C 1
ATOM 2347 O O . HIS A 1 307 ? 5.34 15.453 10.406 1 83.31 307 HIS A O 1
ATOM 2353 N N . ALA A 1 308 ? 4.879 14.773 8.422 1 81.19 308 ALA A N 1
ATOM 2354 C CA . ALA A 1 308 ? 4.523 16.109 7.973 1 81.19 308 ALA A CA 1
ATOM 2355 C C . ALA A 1 308 ? 3.268 16.609 8.68 1 81.19 308 ALA A C 1
ATOM 2357 O O . ALA A 1 308 ? 3.123 17.812 8.922 1 81.19 308 ALA A O 1
ATOM 2358 N N . VAL A 1 309 ? 2.453 15.734 9.016 1 79.69 309 VAL A N 1
ATOM 2359 C CA . VAL A 1 309 ? 1.223 16.094 9.711 1 79.69 309 VAL A CA 1
ATOM 2360 C C . VAL A 1 309 ? 1.513 16.328 11.195 1 79.69 309 VAL A C 1
ATOM 2362 O O . VAL A 1 309 ? 0.933 17.219 11.812 1 79.69 309 VAL A O 1
ATOM 2365 N N . ASN A 1 310 ? 2.387 15.562 11.602 1 87.25 310 ASN A N 1
ATOM 2366 C CA . ASN A 1 310 ? 2.596 15.531 13.039 1 87.25 310 ASN A CA 1
ATOM 2367 C C . ASN A 1 310 ? 3.639 16.562 13.477 1 87.25 310 ASN A C 1
ATOM 2369 O O . ASN A 1 310 ? 3.709 16.922 14.648 1 87.25 310 ASN A O 1
ATOM 2373 N N . HIS A 1 311 ? 4.414 17.047 12.516 1 87.5 311 HIS A N 1
ATOM 2374 C CA . HIS A 1 311 ? 5.496 17.953 12.891 1 87.5 311 HIS A CA 1
ATOM 2375 C C . HIS A 1 311 ? 5.473 19.219 12.047 1 87.5 311 HIS A C 1
ATOM 2377 O O . HIS A 1 311 ? 5.105 19.188 10.867 1 87.5 311 HIS A O 1
ATOM 2383 N N . ASP A 1 312 ? 5.883 20.234 12.742 1 84.06 312 ASP A N 1
ATOM 2384 C CA . ASP A 1 312 ? 6.039 21.516 12.047 1 84.06 312 ASP A CA 1
ATOM 2385 C C . ASP A 1 312 ? 7.254 21.484 11.125 1 84.06 312 ASP A C 1
ATOM 2387 O O . ASP A 1 312 ? 8.359 21.156 11.555 1 84.06 312 ASP A O 1
ATOM 2391 N N . ALA A 1 313 ? 7.031 21.859 9.922 1 78.88 313 ALA A N 1
ATOM 2392 C CA . ALA A 1 313 ? 8.062 21.719 8.898 1 78.88 313 ALA A CA 1
ATOM 2393 C C . ALA A 1 313 ? 9.234 22.656 9.164 1 78.88 313 ALA A C 1
ATOM 2395 O O . ALA A 1 313 ? 10.383 22.328 8.836 1 78.88 313 ALA A O 1
ATOM 2396 N N . LEU A 1 314 ? 8.977 23.734 9.742 1 81.62 314 LEU A N 1
ATOM 2397 C CA . LEU A 1 314 ? 10.008 24.734 9.953 1 81.62 314 LEU A CA 1
ATOM 2398 C C . LEU A 1 314 ? 10.883 24.391 11.148 1 81.62 314 LEU A C 1
ATOM 2400 O O . LEU A 1 314 ? 12.109 24.5 11.078 1 81.62 314 LEU A O 1
ATOM 2404 N N . THR A 1 315 ? 10.281 23.922 12.188 1 91.75 315 THR A N 1
ATOM 2405 C CA . THR A 1 315 ? 10.992 23.781 13.453 1 91.75 315 THR A CA 1
ATOM 2406 C C . THR A 1 315 ? 11.242 22.312 13.781 1 91.75 315 THR A C 1
ATOM 2408 O O . THR A 1 315 ? 12.094 22 14.609 1 91.75 315 THR A O 1
ATOM 2411 N N . GLY A 1 316 ? 10.422 21.453 13.172 1 90.56 316 GLY A N 1
ATOM 2412 C CA . GLY A 1 316 ? 10.539 20.031 13.477 1 90.56 316 GLY A CA 1
ATOM 2413 C C . GLY A 1 316 ? 9.812 19.625 14.742 1 90.56 316 GLY A C 1
ATOM 2414 O O . GLY A 1 316 ? 9.75 18.453 15.086 1 90.56 316 GLY A O 1
ATOM 2415 N N . LEU A 1 317 ? 9.273 20.578 15.469 1 93.56 317 LEU A N 1
ATOM 2416 C CA . LEU A 1 317 ? 8.492 20.297 16.672 1 93.56 317 LEU A CA 1
ATOM 2417 C C . LEU A 1 317 ? 7.121 19.734 16.312 1 93.56 317 LEU A C 1
ATOM 2419 O O . LEU A 1 317 ? 6.754 19.688 15.133 1 93.56 317 LEU A O 1
ATOM 2423 N N . LEU A 1 318 ? 6.465 19.219 17.375 1 92.94 318 LEU A N 1
ATOM 2424 C CA . LEU A 1 318 ? 5.105 18.766 17.109 1 92.94 318 LEU A CA 1
ATOM 2425 C C . LEU A 1 318 ? 4.246 19.891 16.562 1 92.94 318 LEU A C 1
ATOM 2427 O O . LEU A 1 318 ? 4.352 21.031 17.016 1 92.94 318 LEU A O 1
ATOM 2431 N N . ALA A 1 319 ? 3.461 19.547 15.578 1 87.12 319 ALA A N 1
ATOM 2432 C CA . ALA A 1 319 ? 2.488 20.516 15.07 1 87.12 319 ALA A CA 1
ATOM 2433 C C . ALA A 1 319 ? 1.349 20.719 16.062 1 87.12 319 ALA A C 1
ATOM 2435 O O . ALA A 1 319 ? 1.166 19.922 16.984 1 87.12 319 ALA A O 1
ATOM 2436 N N . ARG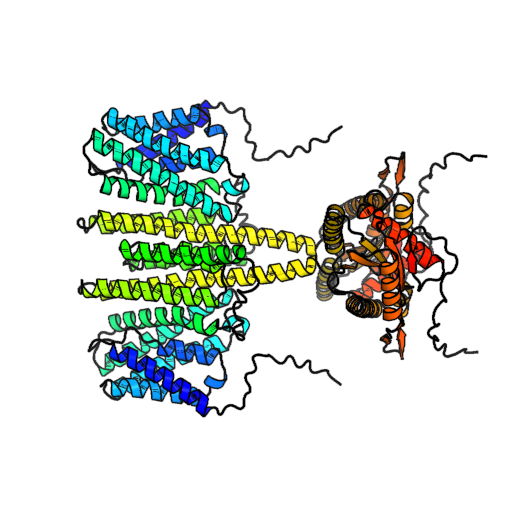 A 1 320 ? 0.674 21.734 15.852 1 83.25 320 ARG A N 1
ATOM 2437 C CA . ARG A 1 320 ? -0.372 22.141 16.781 1 83.25 320 ARG A CA 1
ATOM 2438 C C . ARG A 1 320 ? -1.348 20.984 17.031 1 83.25 320 ARG A C 1
ATOM 2440 O O . ARG A 1 320 ? -1.611 20.625 18.188 1 83.25 320 ARG A O 1
ATOM 2447 N N . THR A 1 321 ? -1.838 20.469 16.016 1 81.19 321 THR A N 1
ATOM 2448 C CA . THR A 1 321 ? -2.854 19.422 16.141 1 81.19 321 THR A CA 1
ATOM 2449 C C . THR A 1 321 ? -2.289 18.203 16.844 1 81.19 321 THR A C 1
ATOM 2451 O O . THR A 1 321 ? -2.945 17.609 17.703 1 81.19 321 THR A O 1
ATOM 2454 N N . SER A 1 322 ? -1.127 17.844 16.406 1 88.81 322 SER A N 1
ATOM 2455 C CA . SER A 1 322 ? -0.49 16.672 17 1 88.81 322 SER A CA 1
ATOM 2456 C C . SER A 1 322 ? -0.17 16.906 18.469 1 88.81 322 SER A C 1
ATOM 2458 O O . SER A 1 322 ? -0.308 16 19.297 1 88.81 322 SER A O 1
ATOM 2460 N N . PHE A 1 323 ? 0.35 18.047 18.766 1 92.38 323 PHE A N 1
ATOM 2461 C CA . PHE A 1 323 ? 0.639 18.359 20.156 1 92.38 323 PHE A CA 1
ATOM 2462 C C . PHE A 1 323 ? -0.619 18.266 21.016 1 92.38 323 PHE A C 1
ATOM 2464 O O . PHE A 1 323 ? -0.605 17.641 22.078 1 92.38 323 PHE A O 1
ATOM 2471 N N . LEU A 1 324 ? -1.697 18.844 20.547 1 88.44 324 LEU A N 1
ATOM 2472 C CA . LEU A 1 324 ? -2.943 18.875 21.297 1 88.44 324 LEU A CA 1
ATOM 2473 C C . LEU A 1 324 ? -3.5 17.469 21.5 1 88.44 324 LEU A C 1
ATOM 2475 O O . LEU A 1 324 ? -3.986 17.141 22.594 1 88.44 324 LEU A O 1
ATOM 2479 N N . GLU A 1 325 ? -3.43 16.688 20.5 1 89.69 325 GLU A N 1
ATOM 2480 C CA . GLU A 1 325 ? -3.914 15.312 20.609 1 89.69 325 GLU A CA 1
ATOM 2481 C C . GLU A 1 325 ? -3.098 14.516 21.609 1 89.69 325 GLU A C 1
ATOM 2483 O O . GLU A 1 325 ? -3.662 13.812 22.453 1 89.69 325 GLU A O 1
ATOM 2488 N N . ARG A 1 326 ? -1.821 14.633 21.5 1 92.5 326 ARG A N 1
ATOM 2489 C CA . ARG A 1 326 ? -0.946 13.898 22.406 1 92.5 326 ARG A CA 1
ATOM 2490 C C . ARG A 1 326 ? -1.066 14.43 23.828 1 92.5 326 ARG A C 1
ATOM 2492 O O . ARG A 1 326 ? -1.021 13.656 24.797 1 92.5 326 ARG A O 1
ATOM 2499 N N . ALA A 1 327 ? -1.147 15.711 23.891 1 93.94 327 ALA A N 1
ATOM 2500 C CA . ALA A 1 327 ? -1.314 16.328 25.203 1 93.94 327 ALA A CA 1
ATOM 2501 C C . ALA A 1 327 ? -2.604 15.859 25.875 1 93.94 327 ALA A C 1
ATOM 2503 O O . ALA A 1 327 ? -2.619 15.562 27.078 1 93.94 327 ALA A O 1
ATOM 2504 N N . GLN A 1 328 ? -3.672 15.82 25.109 1 92.38 328 GLN A N 1
ATOM 2505 C CA . GLN A 1 328 ? -4.953 15.367 25.625 1 92.38 328 GLN A CA 1
ATOM 2506 C C . GLN A 1 328 ? -4.859 13.93 26.141 1 92.38 328 GLN A C 1
ATOM 2508 O O . GLN A 1 328 ? -5.312 13.633 27.25 1 92.38 328 GLN A O 1
ATOM 2513 N N . ARG A 1 329 ? -4.27 13.031 25.375 1 92.31 329 ARG A N 1
ATOM 2514 C CA . ARG A 1 329 ? -4.102 11.633 25.75 1 92.31 329 ARG A CA 1
ATOM 2515 C C . ARG A 1 329 ? -3.248 11.508 27.016 1 92.31 329 ARG A C 1
ATOM 2517 O O . ARG A 1 329 ? -3.543 10.688 27.891 1 92.31 329 ARG A O 1
ATOM 2524 N N . THR A 1 330 ? -2.191 12.312 27.047 1 93.06 330 THR A N 1
ATOM 2525 C CA . THR A 1 330 ? -1.283 12.273 28.188 1 93.06 330 THR A CA 1
ATOM 2526 C C . THR A 1 330 ? -1.981 12.773 29.453 1 93.06 330 THR A C 1
ATOM 2528 O O . THR A 1 330 ? -1.841 12.18 30.531 1 93.06 330 THR A O 1
ATOM 2531 N N . LEU A 1 331 ? -2.719 13.773 29.328 1 90.94 331 LEU A N 1
ATOM 2532 C CA . LEU A 1 331 ? -3.418 14.344 30.469 1 90.94 331 LEU A CA 1
ATOM 2533 C C . LEU A 1 331 ? -4.484 13.383 30.984 1 90.94 331 LEU A C 1
ATOM 2535 O O . LEU A 1 331 ? -4.695 13.281 32.188 1 90.94 331 LEU A O 1
ATOM 2539 N N . GLU A 1 332 ? -5.188 12.758 30.047 1 90.19 332 GLU A N 1
ATOM 2540 C CA . GLU A 1 332 ? -6.176 11.766 30.453 1 90.19 332 GLU A CA 1
ATOM 2541 C C . GLU A 1 332 ? -5.523 10.617 31.219 1 90.19 332 GLU A C 1
ATOM 2543 O O . GLU A 1 332 ? -6.078 10.141 32.219 1 90.19 332 GLU A O 1
ATOM 2548 N N . ARG A 1 333 ? -4.402 10.227 30.781 1 90.19 333 ARG A N 1
ATOM 2549 C CA . ARG A 1 333 ? -3.652 9.188 31.469 1 90.19 333 ARG A CA 1
ATOM 2550 C C . ARG A 1 333 ? -3.229 9.648 32.875 1 90.19 333 ARG A C 1
ATOM 2552 O O . ARG A 1 333 ? -3.357 8.898 33.844 1 90.19 333 ARG A O 1
ATOM 2559 N N . LEU A 1 334 ? -2.75 10.828 32.969 1 88.81 334 LEU A N 1
ATOM 2560 C CA . LEU A 1 334 ? -2.311 11.391 34.25 1 88.81 334 LEU A CA 1
ATOM 2561 C C . LEU A 1 334 ? -3.471 11.477 35.219 1 88.81 334 LEU A C 1
ATOM 2563 O O . LEU A 1 334 ? -3.299 11.219 36.438 1 88.81 334 LEU A O 1
ATOM 2567 N N . GLN A 1 335 ? -4.551 11.828 34.688 1 86.5 335 GLN A N 1
ATOM 2568 C CA . GLN A 1 335 ? -5.742 11.922 35.531 1 86.5 335 GLN A CA 1
ATOM 2569 C C . GLN A 1 335 ? -6.137 10.547 36.094 1 86.5 335 GLN A C 1
ATOM 2571 O O . GLN A 1 335 ? -6.492 10.422 37.25 1 86.5 335 GLN A O 1
ATOM 2576 N N . ARG A 1 336 ? -6.055 9.562 35.281 1 85.88 336 ARG A N 1
ATOM 2577 C CA . ARG A 1 336 ? -6.375 8.195 35.688 1 85.88 336 ARG A CA 1
ATOM 2578 C C . ARG A 1 336 ? -5.398 7.699 36.75 1 85.88 336 ARG A C 1
ATOM 2580 O O . ARG A 1 336 ? -5.781 6.957 37.656 1 85.88 336 ARG A O 1
ATOM 2587 N N . GLU A 1 337 ? -4.215 8.18 36.656 1 88.25 337 GLU A N 1
ATOM 2588 C CA . GLU A 1 337 ? -3.162 7.73 37.562 1 88.25 337 GLU A CA 1
ATOM 2589 C C . GLU A 1 337 ? -2.992 8.695 38.719 1 88.25 337 GLU A C 1
ATOM 2591 O O . GLU A 1 337 ? -2.115 8.508 39.562 1 88.25 337 GLU A O 1
ATOM 2596 N N . ARG A 1 338 ? 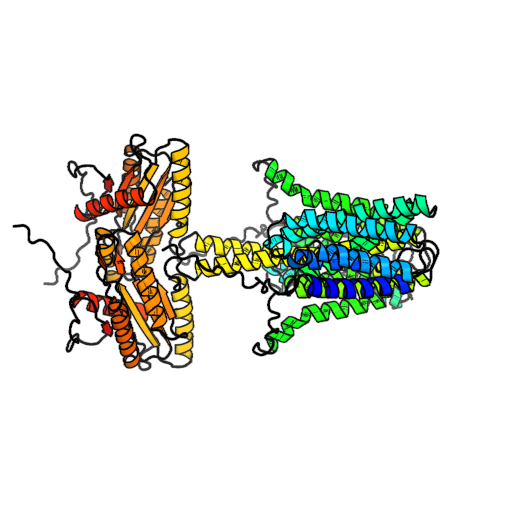-3.695 9.711 38.812 1 86.44 338 ARG A N 1
ATOM 2597 C CA . ARG A 1 338 ? -3.674 10.719 39.844 1 86.44 338 ARG A CA 1
ATOM 2598 C C . ARG A 1 338 ? -2.295 11.359 39.969 1 86.44 338 ARG A C 1
ATOM 2600 O O . ARG A 1 338 ? -1.728 11.445 41.062 1 86.44 338 ARG A O 1
ATOM 2607 N N . GLN A 1 339 ? -1.808 11.656 38.844 1 88.75 339 GLN A N 1
ATOM 2608 C CA . GLN A 1 339 ? -0.519 12.336 38.75 1 88.75 339 GLN A CA 1
ATOM 2609 C C . GLN A 1 339 ? -0.687 13.789 38.344 1 88.75 339 GLN A C 1
ATOM 2611 O O . GLN A 1 339 ? -1.675 14.141 37.688 1 88.75 339 GLN A O 1
ATOM 2616 N N . SER A 1 340 ? 0.243 14.578 38.75 1 89.12 340 SER A N 1
ATOM 2617 C CA . SER A 1 340 ? 0.214 15.984 38.406 1 89.12 340 SER A CA 1
ATOM 2618 C C . SER A 1 340 ? 0.798 16.219 37 1 89.12 340 SER A C 1
ATOM 2620 O O . SER A 1 340 ? 1.433 15.32 36.438 1 89.12 340 SER A O 1
ATOM 2622 N N . GLY A 1 341 ? 0.399 17.359 36.438 1 92.25 341 GLY A N 1
ATOM 2623 C CA . GLY A 1 341 ? 0.949 17.844 35.156 1 92.25 341 GLY A CA 1
ATOM 2624 C C . GLY A 1 341 ? 0.96 19.344 35.031 1 92.25 341 GLY A C 1
ATOM 2625 O O . GLY A 1 341 ? 0.253 20.047 35.781 1 92.25 341 GLY A O 1
ATOM 2626 N N . ALA A 1 342 ? 1.814 19.812 34.188 1 94.81 342 ALA A N 1
ATOM 2627 C CA . ALA A 1 342 ? 1.902 21.266 34 1 94.81 342 ALA A CA 1
ATOM 2628 C C . ALA A 1 342 ? 1.979 21.594 32.5 1 94.81 342 ALA A C 1
ATOM 2630 O O . ALA A 1 342 ? 2.604 20.875 31.734 1 94.81 342 ALA A O 1
ATOM 2631 N N . MET A 1 343 ? 1.291 22.641 32.156 1 95.81 343 MET A N 1
ATOM 2632 C CA . MET A 1 343 ? 1.3 23.172 30.812 1 95.81 343 MET A CA 1
ATOM 2633 C C . MET A 1 343 ? 2.023 24.516 30.766 1 95.81 343 MET A C 1
ATOM 2635 O O . MET A 1 343 ? 1.757 25.406 31.578 1 95.81 343 MET A O 1
ATOM 2639 N N . LEU A 1 344 ? 2.992 24.625 29.844 1 97.56 344 LEU A N 1
ATOM 2640 C CA . LEU A 1 344 ? 3.695 25.891 29.609 1 97.56 344 LEU A CA 1
ATOM 2641 C C . LEU A 1 344 ? 3.336 26.469 28.25 1 97.56 344 LEU A C 1
ATOM 2643 O O . LEU A 1 344 ? 3.408 25.781 27.234 1 97.56 344 LEU A O 1
ATOM 2647 N N . MET A 1 345 ? 2.9 27.656 28.25 1 95.75 345 MET A N 1
ATOM 2648 C CA . MET A 1 345 ? 2.721 28.406 27.016 1 95.75 345 MET A CA 1
ATOM 2649 C C . MET A 1 345 ? 3.869 29.391 26.797 1 95.75 345 MET A C 1
ATOM 2651 O O . MET A 1 345 ? 4.176 30.188 27.688 1 95.75 345 MET A O 1
ATOM 2655 N N . LEU A 1 346 ? 4.5 29.25 25.656 1 97 346 LEU A N 1
ATOM 2656 C CA . LEU A 1 346 ? 5.668 30.078 25.359 1 97 346 LEU A CA 1
ATOM 2657 C C . LEU A 1 346 ? 5.387 31 24.172 1 97 346 LEU A C 1
ATOM 2659 O O . LEU A 1 346 ? 4.699 30.609 23.234 1 97 346 LEU A O 1
ATOM 2663 N N . ASP A 1 347 ? 5.93 32.125 24.203 1 94.31 347 ASP A N 1
ATOM 2664 C CA . ASP A 1 347 ? 5.848 33.094 23.109 1 94.31 347 ASP A CA 1
ATOM 2665 C C . ASP A 1 347 ? 7.176 33.812 22.922 1 94.31 347 ASP A C 1
ATOM 2667 O O . ASP A 1 347 ? 7.801 34.25 23.891 1 94.31 347 ASP A O 1
ATOM 2671 N N . LEU A 1 348 ? 7.578 33.938 21.734 1 95.12 348 LEU A N 1
ATOM 2672 C CA . LEU A 1 348 ? 8.789 34.688 21.422 1 95.12 348 LEU A CA 1
ATOM 2673 C C . LEU A 1 348 ? 8.539 36.188 21.531 1 95.12 348 LEU A C 1
ATOM 2675 O O . LEU A 1 348 ? 7.621 36.719 20.891 1 95.12 348 LEU A O 1
ATOM 2679 N N . ASP A 1 349 ? 9.398 36.844 22.281 1 93.88 349 ASP A N 1
ATOM 2680 C CA . ASP A 1 349 ? 9.219 38.25 22.531 1 93.88 349 ASP A CA 1
ATOM 2681 C C . ASP A 1 349 ? 9.586 39.094 21.297 1 93.88 349 ASP A C 1
ATOM 2683 O O . ASP A 1 349 ? 10.648 38.875 20.703 1 93.88 349 ASP A O 1
ATOM 2687 N N . HIS A 1 350 ? 8.695 40 20.922 1 90.25 350 HIS A N 1
ATOM 2688 C CA . HIS A 1 350 ? 8.898 40.969 19.844 1 90.25 350 HIS A CA 1
ATOM 2689 C C . HIS A 1 350 ? 9.273 40.281 18.547 1 90.25 350 HIS A C 1
ATOM 2691 O O . HIS A 1 350 ? 10.172 40.75 17.828 1 90.25 350 HIS A O 1
ATOM 2697 N N . PHE A 1 351 ? 8.688 39.219 18.25 1 89.25 351 PHE A N 1
ATOM 2698 C CA . PHE A 1 351 ? 9.023 38.438 17.062 1 89.25 351 PHE A CA 1
ATOM 2699 C C . PHE A 1 351 ? 8.633 39.188 15.797 1 89.25 351 PHE A C 1
ATOM 2701 O O . PHE A 1 351 ? 9.336 39.156 14.789 1 89.25 351 PHE A O 1
ATOM 2708 N N . LYS A 1 352 ? 7.504 39.812 15.852 1 76.88 352 LYS A N 1
ATOM 2709 C CA . LYS A 1 352 ? 7.082 40.594 14.703 1 76.88 352 LYS A CA 1
ATOM 2710 C C . LYS A 1 352 ? 8.117 41.656 14.367 1 76.88 352 LYS A C 1
ATOM 2712 O O . LYS A 1 352 ? 8.383 41.938 13.195 1 76.88 352 LYS A O 1
ATOM 2717 N N . HIS A 1 353 ? 8.602 42.281 15.391 1 81.62 353 HIS A N 1
ATOM 2718 C CA . HIS A 1 353 ? 9.633 43.281 15.211 1 81.62 353 HIS A CA 1
ATOM 2719 C C . HIS A 1 353 ? 10.867 42.719 14.531 1 81.62 353 HIS A C 1
ATOM 2721 O O . HIS A 1 353 ? 11.492 43.375 13.695 1 81.62 353 HIS A O 1
ATOM 2727 N N . ILE A 1 354 ? 11.219 41.562 14.875 1 86.44 354 ILE A N 1
ATOM 2728 C CA . ILE A 1 354 ? 12.352 40.875 14.258 1 86.44 354 ILE A CA 1
ATOM 2729 C C . ILE A 1 354 ? 12.07 40.656 12.773 1 86.44 354 ILE A C 1
ATOM 2731 O O . ILE A 1 354 ? 12.93 40.906 11.93 1 86.44 354 ILE A O 1
ATOM 2735 N N . ASN A 1 355 ? 10.898 40.25 12.445 1 78.94 355 ASN A N 1
ATOM 2736 C CA . ASN A 1 355 ? 10.531 40.031 11.047 1 78.94 355 ASN A CA 1
ATOM 2737 C C . ASN A 1 355 ? 10.547 41.312 10.25 1 78.94 355 ASN A C 1
ATOM 2739 O O . ASN A 1 355 ? 10.969 41.344 9.094 1 78.94 355 ASN A O 1
ATOM 2743 N N . ASP A 1 356 ? 10.062 42.312 10.867 1 72.25 356 ASP A N 1
ATOM 2744 C CA . ASP A 1 356 ? 9.961 43.625 10.203 1 72.25 356 ASP A CA 1
ATOM 2745 C C . ASP A 1 356 ? 11.344 44.188 9.914 1 72.25 356 ASP A C 1
ATOM 2747 O O . ASP A 1 356 ? 11.57 44.812 8.867 1 72.25 356 ASP A O 1
ATOM 2751 N N . ARG A 1 357 ? 12.164 44.031 10.844 1 78.19 357 ARG A N 1
ATOM 2752 C CA . ARG A 1 357 ? 13.492 44.656 10.766 1 78.19 357 ARG A CA 1
ATOM 2753 C C . ARG A 1 357 ? 14.43 43.812 9.906 1 78.19 357 ARG A C 1
ATOM 2755 O O . ARG A 1 357 ? 15.242 44.375 9.156 1 78.19 357 ARG A O 1
ATOM 2762 N N . HIS A 1 358 ? 14.312 42.531 10.047 1 81.5 358 HIS A N 1
ATOM 2763 C CA . HIS A 1 358 ? 15.336 41.688 9.445 1 81.5 358 HIS A CA 1
ATOM 2764 C C . HIS A 1 358 ? 14.742 40.812 8.352 1 81.5 358 HIS A C 1
ATOM 2766 O O . HIS A 1 358 ? 15.477 40.125 7.641 1 81.5 358 HIS A O 1
ATOM 2772 N N . GLY A 1 359 ? 13.523 40.812 8.281 1 73.81 359 GLY A N 1
ATOM 2773 C CA . GLY A 1 359 ? 12.867 40 7.262 1 73.81 359 GLY A CA 1
ATOM 2774 C C . GLY A 1 359 ? 12.359 38.688 7.781 1 73.81 359 GLY A C 1
ATOM 2775 O O . GLY A 1 359 ? 12.805 38.219 8.828 1 73.81 359 GLY A O 1
ATOM 2776 N N . HIS A 1 360 ? 11.539 38 6.984 1 73.94 360 HIS A N 1
ATOM 2777 C CA . HIS A 1 360 ? 10.898 36.75 7.379 1 73.94 360 HIS A CA 1
ATOM 2778 C C . HIS A 1 360 ? 11.898 35.594 7.395 1 73.94 360 HIS A C 1
ATOM 2780 O O . HIS A 1 360 ? 11.781 34.656 8.203 1 73.94 360 HIS A O 1
ATOM 2786 N N . ALA A 1 361 ? 12.758 35.625 6.531 1 78.12 361 ALA A N 1
ATOM 2787 C CA . ALA A 1 361 ? 13.789 34.594 6.512 1 78.12 361 ALA A CA 1
ATOM 2788 C C . ALA A 1 361 ? 14.57 34.562 7.82 1 78.12 361 ALA A C 1
ATOM 2790 O O . ALA A 1 361 ? 14.93 33.5 8.32 1 78.12 361 ALA A O 1
ATOM 2791 N N . ALA A 1 362 ? 14.891 35.719 8.266 1 83.25 362 ALA A N 1
ATOM 2792 C CA . ALA A 1 362 ? 15.562 35.812 9.555 1 83.25 362 ALA A CA 1
ATOM 2793 C C . ALA A 1 362 ? 14.68 35.312 10.688 1 83.25 362 ALA A C 1
ATOM 2795 O O . ALA A 1 362 ? 15.172 34.688 11.625 1 83.25 362 ALA A O 1
ATOM 2796 N N . GLY A 1 363 ? 13.445 35.625 10.562 1 88.25 363 GLY A N 1
ATOM 2797 C CA . GLY A 1 363 ? 12.5 35.094 11.531 1 88.25 363 GLY A CA 1
ATOM 2798 C C . GLY A 1 363 ? 12.445 33.562 11.547 1 88.25 363 GLY A C 1
ATOM 2799 O O . GLY A 1 363 ? 12.383 32.969 12.617 1 88.25 363 GLY A O 1
ATOM 2800 N N . ASP A 1 364 ? 12.523 33.031 10.414 1 86.06 364 ASP A N 1
ATOM 2801 C CA . ASP A 1 364 ? 12.547 31.562 10.305 1 86.06 364 ASP A CA 1
ATOM 2802 C C . ASP A 1 364 ? 13.773 30.984 11.008 1 86.06 364 ASP A C 1
ATOM 2804 O O . ASP A 1 364 ? 13.68 29.953 11.672 1 86.06 364 ASP A O 1
ATOM 2808 N N . ARG A 1 365 ? 14.797 31.625 10.781 1 90.31 365 ARG A N 1
ATOM 2809 C CA . ARG A 1 365 ? 16.031 31.172 11.414 1 90.31 365 ARG A CA 1
ATOM 2810 C C . ARG A 1 365 ? 15.922 31.25 12.938 1 90.31 365 ARG A C 1
ATOM 2812 O O . ARG A 1 365 ? 16.438 30.375 13.641 1 90.31 365 ARG A O 1
ATOM 2819 N N . VAL A 1 366 ? 15.344 32.312 13.406 1 93.88 366 VAL A N 1
ATOM 2820 C CA . VAL A 1 366 ? 15.148 32.469 14.836 1 93.88 366 VAL A CA 1
ATOM 2821 C C . VAL A 1 366 ? 14.281 31.344 15.383 1 93.88 366 VAL A C 1
ATOM 2823 O O . VAL A 1 366 ? 14.602 30.734 16.406 1 93.88 366 VAL A O 1
ATOM 2826 N N . LEU A 1 367 ? 13.25 31.094 14.68 1 94.19 367 LEU A N 1
ATOM 2827 C CA . LEU A 1 367 ? 12.336 30.031 15.102 1 94.19 367 LEU A CA 1
ATOM 2828 C C . LEU A 1 367 ? 13.047 28.688 15.148 1 94.19 367 LEU A C 1
ATOM 2830 O O . LEU A 1 367 ? 12.836 27.891 16.062 1 94.19 367 LEU A O 1
ATOM 2834 N N . GLN A 1 368 ? 13.844 28.406 14.211 1 94.81 368 GLN A N 1
ATOM 2835 C CA . GLN A 1 368 ? 14.578 27.141 14.141 1 94.81 368 GLN A CA 1
ATOM 2836 C C . GLN A 1 368 ? 15.562 27.016 15.297 1 94.81 368 GLN A C 1
ATOM 2838 O O . GLN A 1 368 ? 15.617 25.984 15.953 1 94.81 368 GLN A O 1
ATOM 2843 N N . GLU A 1 369 ? 16.281 28.062 15.516 1 95.31 369 GLU A N 1
ATOM 2844 C CA . GLU A 1 369 ? 17.297 28.047 16.562 1 95.31 369 GLU A CA 1
ATOM 2845 C C . GLU A 1 369 ? 16.672 27.922 17.953 1 95.31 369 GLU A C 1
ATOM 2847 O O . GLU A 1 369 ? 17.156 27.172 18.797 1 95.31 369 GLU A O 1
ATOM 2852 N N . VAL A 1 370 ? 15.688 28.688 18.141 1 96.31 370 VAL A N 1
ATOM 2853 C CA . VAL A 1 370 ? 15 28.656 19.422 1 96.31 370 VAL A CA 1
ATOM 2854 C C . VAL A 1 370 ? 14.406 27.266 19.656 1 96.31 370 VAL A C 1
ATOM 2856 O O . VAL A 1 370 ? 14.523 26.703 20.75 1 96.31 370 VAL A O 1
ATOM 2859 N N . SER A 1 371 ? 13.766 26.734 18.672 1 96.56 371 SER A N 1
ATOM 2860 C CA . SER A 1 371 ? 13.141 25.422 18.781 1 96.56 371 SER A CA 1
ATOM 2861 C C . SER A 1 371 ? 14.164 24.359 19.109 1 96.56 371 SER A C 1
ATOM 2863 O O . SER A 1 371 ? 13.898 23.453 19.922 1 96.56 371 SER A O 1
ATOM 2865 N N . ALA A 1 372 ? 15.266 24.406 18.484 1 95.94 372 ALA A N 1
ATOM 2866 C CA . ALA A 1 372 ? 16.344 23.453 18.75 1 95.94 372 ALA A CA 1
ATOM 2867 C C . ALA A 1 372 ? 16.812 23.547 20.203 1 95.94 372 ALA A C 1
ATOM 2869 O O . ALA A 1 372 ? 17.016 22.516 20.859 1 95.94 372 ALA A O 1
ATOM 2870 N N . ARG A 1 373 ? 16.953 24.719 20.641 1 95.62 373 ARG A N 1
ATOM 2871 C CA . ARG A 1 373 ? 17.438 24.938 22 1 95.62 373 ARG A CA 1
ATOM 2872 C C . ARG A 1 373 ? 16.391 24.484 23.031 1 95.62 373 ARG A C 1
ATOM 2874 O O . ARG A 1 373 ? 16.75 23.922 24.062 1 95.62 373 ARG A O 1
ATOM 2881 N N . LEU A 1 374 ? 15.203 24.828 22.766 1 96.56 374 LEU A N 1
ATOM 2882 C CA . LEU A 1 374 ? 14.125 24.406 23.656 1 96.56 374 LEU A CA 1
ATOM 2883 C C . LEU A 1 374 ? 14.055 22.891 23.75 1 96.56 374 LEU A C 1
ATOM 2885 O O . LEU A 1 374 ? 13.93 22.328 24.859 1 96.56 374 LEU A O 1
ATOM 2889 N N . SER A 1 375 ? 14.125 22.219 22.641 1 96.12 375 SER A N 1
ATOM 2890 C CA . SER A 1 375 ? 14.07 20.766 22.609 1 96.12 375 SER A CA 1
ATOM 2891 C C . SER A 1 375 ? 15.219 20.141 23.391 1 96.12 375 SER A C 1
ATOM 2893 O O . SER A 1 375 ? 15.047 19.125 24.047 1 96.12 375 SER A O 1
ATOM 2895 N N . GLN A 1 376 ? 16.359 20.766 23.297 1 94.62 376 GLN A N 1
ATOM 2896 C CA . GLN A 1 376 ? 17.531 20.266 24 1 94.62 376 GLN A CA 1
ATOM 2897 C C . GLN A 1 376 ? 17.391 20.438 25.516 1 94.62 376 GLN A C 1
ATOM 2899 O O . GLN A 1 376 ? 17.953 19.672 26.281 1 94.62 376 GLN A O 1
ATOM 2904 N N . ALA A 1 377 ? 16.656 21.422 25.922 1 95.44 377 ALA A N 1
ATOM 2905 C CA . ALA A 1 377 ? 16.516 21.75 27.328 1 95.44 377 ALA A CA 1
ATOM 2906 C C . ALA A 1 377 ? 15.43 20.906 27.984 1 95.44 377 ALA A C 1
ATOM 2908 O O . ALA A 1 377 ? 15.281 20.922 29.219 1 95.44 377 ALA A O 1
ATOM 2909 N N . LEU A 1 378 ? 14.727 20.172 27.219 1 96.06 378 LEU A N 1
ATOM 2910 C CA . LEU A 1 378 ? 13.625 19.359 27.734 1 96.06 378 LEU A CA 1
ATOM 2911 C C . LEU A 1 378 ? 13.992 17.891 27.734 1 96.06 378 LEU A C 1
ATOM 2913 O O . LEU A 1 378 ? 14.883 17.453 27 1 96.06 378 LEU A O 1
ATOM 2917 N N . ARG A 1 379 ? 13.312 17.188 28.578 1 92.88 379 ARG A N 1
ATOM 2918 C CA . ARG A 1 379 ? 13.477 15.742 28.625 1 92.88 379 ARG A CA 1
ATOM 2919 C C . ARG A 1 379 ? 12.641 15.07 27.531 1 92.88 379 ARG A C 1
ATOM 2921 O O . ARG A 1 379 ? 11.68 15.656 27.031 1 92.88 379 ARG A O 1
ATOM 2928 N N . PRO A 1 380 ? 12.938 13.797 27.203 1 89.69 380 PRO A N 1
ATOM 2929 C CA . PRO A 1 380 ? 12.289 13.094 26.094 1 89.69 380 PRO A CA 1
ATOM 2930 C C . PRO A 1 380 ? 10.789 12.883 26.328 1 89.69 380 PRO A C 1
ATOM 2932 O O . PRO A 1 380 ? 10.016 12.805 25.375 1 89.69 380 PRO A O 1
ATOM 2935 N N . HIS A 1 381 ? 10.359 12.742 27.531 1 90.31 381 HIS A N 1
ATOM 2936 C CA . HIS A 1 381 ? 8.953 12.445 27.812 1 90.31 381 HIS A CA 1
ATOM 2937 C C . HIS A 1 381 ? 8.125 13.719 27.875 1 90.31 381 HIS A C 1
ATOM 2939 O O . HIS A 1 381 ? 6.895 13.664 27.938 1 90.31 381 HIS A O 1
ATOM 2945 N N . GLU A 1 382 ? 8.844 14.844 27.891 1 94.5 382 GLU A N 1
ATOM 2946 C CA . GLU A 1 382 ? 8.156 16.141 27.891 1 94.5 382 GLU A CA 1
ATOM 2947 C C . GLU A 1 382 ? 7.793 16.547 26.469 1 94.5 382 GLU A C 1
ATOM 2949 O O . GLU A 1 382 ? 8.594 16.391 25.531 1 94.5 382 GLU A O 1
ATOM 2954 N N . LEU A 1 383 ? 6.574 16.922 26.281 1 96.12 383 LEU A N 1
ATOM 2955 C CA . LEU A 1 383 ? 6.062 17.219 24.953 1 96.12 383 LEU A CA 1
ATOM 2956 C C . LEU A 1 383 ? 6.254 18.688 24.609 1 96.12 383 LEU A C 1
ATOM 2958 O O . LEU A 1 383 ? 5.988 19.562 25.438 1 96.12 383 LEU A O 1
ATOM 2962 N N . ILE A 1 384 ? 6.707 19.016 23.453 1 96.75 384 ILE A N 1
ATOM 2963 C CA . ILE A 1 384 ? 6.809 20.391 22.969 1 96.75 384 ILE A CA 1
ATOM 2964 C C . ILE A 1 384 ? 6.223 20.484 21.562 1 96.75 384 ILE A C 1
ATOM 2966 O O . ILE A 1 384 ? 6.395 19.594 20.75 1 96.75 384 ILE A O 1
ATOM 2970 N N . GLY A 1 385 ? 5.449 21.484 21.359 1 95.56 385 GLY A N 1
ATOM 2971 C CA . GLY A 1 385 ? 4.855 21.719 20.062 1 95.56 385 GLY A CA 1
ATOM 2972 C C . GLY A 1 385 ? 4.773 23.203 19.703 1 95.56 385 GLY A C 1
ATOM 2973 O O . GLY A 1 385 ? 4.875 24.062 20.562 1 95.56 385 GLY A O 1
ATOM 2974 N N . ARG A 1 386 ? 4.699 23.5 18.422 1 91.38 386 ARG A N 1
ATOM 2975 C CA . ARG A 1 386 ? 4.477 24.859 17.922 1 91.38 386 ARG A CA 1
ATOM 2976 C C . ARG A 1 386 ? 2.994 25.094 17.641 1 91.38 386 ARG A C 1
ATOM 2978 O O . ARG A 1 386 ? 2.391 24.406 16.828 1 91.38 386 ARG A O 1
ATOM 2985 N N . LEU A 1 387 ? 2.375 26.016 18.281 1 84 387 LEU A N 1
ATOM 2986 C CA . LEU A 1 387 ? 0.934 26.234 18.203 1 84 387 LEU A CA 1
ATOM 2987 C C . LEU A 1 387 ? 0.601 27.297 17.156 1 84 387 LEU A C 1
ATOM 2989 O O . LEU A 1 387 ? -0.526 27.344 16.672 1 84 387 LEU A O 1
ATOM 2993 N N . GLY A 1 388 ? 1.519 28.125 16.938 1 76.19 388 GLY A N 1
ATOM 2994 C CA . GLY A 1 388 ? 1.321 29.219 16 1 76.19 388 GLY A CA 1
ATOM 2995 C C . GLY A 1 388 ? 2.621 29.766 15.445 1 76.19 388 GLY A C 1
ATOM 2996 O O . GLY A 1 388 ? 3.604 29.031 15.32 1 76.19 388 GLY A O 1
ATOM 2997 N N . GLY A 1 389 ? 2.525 30.953 14.969 1 77.25 389 GLY A N 1
ATOM 2998 C CA . GLY A 1 389 ? 3.711 31.578 14.391 1 77.25 389 GLY A CA 1
ATOM 2999 C C . GLY A 1 389 ? 4.879 31.641 15.352 1 77.25 389 GLY A C 1
ATOM 3000 O O . GLY A 1 389 ? 5.934 31.062 15.102 1 77.25 389 GLY A O 1
ATOM 3001 N N . GLU A 1 390 ? 4.645 32.281 16.453 1 88.69 390 GLU A N 1
ATOM 3002 C CA . GLU A 1 390 ? 5.711 32.469 17.438 1 88.69 390 GLU A CA 1
ATOM 3003 C C . GLU A 1 390 ? 5.355 31.828 18.766 1 88.69 390 GLU A C 1
ATOM 3005 O O . GLU A 1 390 ? 6.047 32.031 19.766 1 88.69 390 GLU A O 1
ATOM 3010 N N . GLU A 1 391 ? 4.32 31.016 18.75 1 90.19 391 GLU A N 1
ATOM 3011 C CA . GLU A 1 391 ? 3.805 30.438 19.984 1 90.19 391 GLU A CA 1
ATOM 3012 C C . GLU A 1 391 ? 4.148 28.953 20.078 1 90.19 391 GLU A C 1
ATOM 3014 O O . GLU A 1 391 ? 4.062 28.234 19.094 1 90.19 391 GLU A O 1
ATOM 3019 N N . PHE A 1 392 ? 4.613 28.547 21.266 1 95.69 392 PHE A N 1
ATOM 3020 C CA . PHE A 1 392 ? 4.934 27.156 21.578 1 95.69 392 PHE A CA 1
ATOM 3021 C C . PHE A 1 392 ? 4.203 26.703 22.828 1 95.69 392 PHE A C 1
ATOM 3023 O O . PHE A 1 392 ? 3.723 27.516 23.609 1 95.69 392 PHE A O 1
ATOM 3030 N N . ALA A 1 393 ? 4.07 25.422 22.953 1 96 393 ALA A N 1
ATOM 3031 C CA . ALA A 1 393 ? 3.51 24.844 24.172 1 96 393 ALA A CA 1
ATOM 3032 C C . ALA A 1 393 ? 4.332 23.625 24.625 1 96 393 ALA A C 1
ATOM 3034 O O . ALA A 1 393 ? 4.883 22.906 23.797 1 96 393 ALA A O 1
ATOM 3035 N N . VAL A 1 394 ? 4.43 23.453 25.891 1 97.62 394 VAL A N 1
ATOM 3036 C CA . VAL A 1 394 ? 5.133 22.328 26.5 1 97.62 394 VAL A CA 1
ATOM 3037 C C . VAL A 1 394 ? 4.242 21.656 27.547 1 97.62 394 VAL A C 1
ATOM 3039 O O . VAL A 1 394 ? 3.607 22.344 28.359 1 97.62 394 VAL A O 1
ATOM 3042 N N . LEU A 1 395 ? 4.148 20.391 27.453 1 97.19 395 LEU A N 1
ATOM 3043 C CA . LEU A 1 395 ? 3.479 19.625 28.5 1 97.19 395 LEU A CA 1
ATOM 3044 C C . LEU A 1 395 ? 4.484 18.828 29.328 1 97.19 395 LEU A C 1
ATOM 3046 O O . LEU A 1 395 ? 5.285 18.078 28.766 1 97.19 395 LEU A O 1
ATOM 3050 N N . LEU A 1 396 ? 4.457 19.047 30.594 1 96.75 396 LEU A N 1
ATOM 3051 C CA . LEU A 1 396 ? 5.324 18.344 31.531 1 96.75 396 LEU A CA 1
ATOM 3052 C C . LEU A 1 396 ? 4.531 17.312 32.344 1 96.75 396 LEU A C 1
ATOM 3054 O O . LEU A 1 396 ? 3.992 17.625 33.406 1 96.75 396 LEU A O 1
ATOM 3058 N N . PRO A 1 397 ? 4.637 16.094 31.859 1 94.31 397 PRO A N 1
ATOM 3059 C CA . PRO A 1 397 ? 3.912 15.055 32.594 1 94.31 397 PRO A CA 1
ATOM 3060 C C . PRO A 1 397 ? 4.535 14.766 33.969 1 94.31 397 PRO A C 1
ATOM 3062 O O . PRO A 1 397 ? 5.754 14.617 34.062 1 94.31 397 PRO A O 1
ATOM 3065 N N . GLY A 1 398 ? 3.719 14.734 35 1 90.06 398 GLY A N 1
ATOM 3066 C CA . GLY A 1 398 ? 4.176 14.359 36.312 1 90.06 398 GLY A CA 1
ATOM 3067 C C . GLY A 1 398 ? 4.801 15.508 37.094 1 90.06 398 GLY A C 1
ATOM 3068 O O . GLY A 1 398 ? 5.223 15.344 38.219 1 90.06 398 GLY A O 1
ATOM 3069 N N . ALA A 1 399 ? 4.816 16.641 36.5 1 92.5 399 ALA A N 1
ATOM 3070 C CA . ALA A 1 399 ? 5.473 17.797 37.125 1 92.5 399 ALA A CA 1
ATOM 3071 C C . ALA A 1 399 ? 4.492 18.594 37.969 1 92.5 399 ALA A C 1
ATOM 3073 O O . ALA A 1 399 ? 3.334 18.781 37.594 1 92.5 399 ALA A O 1
ATOM 3074 N N . ASP A 1 400 ? 4.941 19.031 39.125 1 89.38 400 ASP A N 1
ATOM 3075 C CA . ASP A 1 400 ? 4.18 19.984 39.906 1 89.38 400 ASP A CA 1
ATOM 3076 C C . ASP A 1 400 ? 4.574 21.422 39.562 1 89.38 400 ASP A C 1
ATOM 3078 O O . ASP A 1 400 ? 5.367 21.641 38.625 1 89.38 400 ASP A O 1
ATOM 3082 N N . CYS A 1 401 ? 3.988 22.375 40.188 1 90.38 401 CYS A N 1
ATOM 3083 C CA . CYS A 1 401 ? 4.191 23.781 39.844 1 90.38 401 CYS A CA 1
ATOM 3084 C C . CYS A 1 401 ? 5.633 24.203 40.125 1 90.38 401 CYS A C 1
ATOM 3086 O O . CYS A 1 401 ? 6.184 25.047 39.406 1 90.38 401 CYS A O 1
ATOM 3088 N N . VAL A 1 402 ? 6.234 23.625 41.125 1 91.62 402 VAL A N 1
ATOM 3089 C CA . VAL A 1 402 ? 7.613 23.969 41.469 1 91.62 402 VAL A CA 1
ATOM 3090 C C . VAL A 1 402 ? 8.555 23.469 40.375 1 91.62 402 VAL A C 1
ATOM 3092 O O . VAL A 1 402 ? 9.438 24.219 39.906 1 91.62 402 VAL A O 1
ATOM 3095 N N . THR A 1 403 ? 8.32 22.25 40 1 93.69 403 THR A N 1
ATOM 3096 C CA . THR A 1 403 ? 9.125 21.688 38.938 1 93.69 403 THR A CA 1
ATOM 3097 C C . THR A 1 403 ? 8.906 22.453 37.625 1 93.69 403 THR A C 1
ATOM 3099 O O . THR A 1 403 ? 9.844 22.672 36.875 1 93.69 403 THR A O 1
ATOM 3102 N N . ALA A 1 404 ? 7.703 22.797 37.375 1 95.75 404 ALA A N 1
ATOM 3103 C CA . ALA A 1 404 ? 7.363 23.531 36.156 1 95.75 404 ALA A CA 1
ATOM 3104 C C . ALA A 1 404 ? 8.078 24.875 36.094 1 95.75 404 ALA A C 1
ATOM 3106 O O . ALA A 1 404 ? 8.508 25.312 35.031 1 95.75 404 ALA A O 1
ATOM 3107 N N . ARG A 1 405 ? 8.211 25.484 37.25 1 94.81 405 ARG A N 1
ATOM 3108 C CA . ARG A 1 405 ? 8.914 26.766 37.344 1 94.81 405 ARG A CA 1
ATOM 3109 C C . ARG A 1 405 ? 10.391 26.594 36.969 1 94.81 405 ARG A C 1
ATOM 3111 O O . ARG A 1 405 ? 10.961 27.438 36.281 1 94.81 405 ARG A O 1
ATOM 3118 N N . ALA A 1 406 ? 10.875 25.625 37.531 1 95.88 406 ALA A N 1
ATOM 3119 C CA . ALA A 1 406 ? 12.289 25.359 37.25 1 95.88 406 ALA A CA 1
ATOM 3120 C C . ALA A 1 406 ? 12.531 25.141 35.75 1 95.88 406 ALA A C 1
ATOM 3122 O O . ALA A 1 406 ? 13.539 25.594 35.219 1 95.88 406 ALA A O 1
ATOM 3123 N N . VAL A 1 407 ? 11.664 24.391 35.156 1 96.62 407 VAL A N 1
ATOM 3124 C CA . VAL A 1 407 ? 11.789 24.125 33.75 1 96.62 407 VAL A CA 1
ATOM 3125 C C . VAL A 1 407 ? 11.617 25.422 32.938 1 96.62 407 VAL A C 1
ATOM 3127 O O . VAL A 1 407 ? 12.344 25.672 31.984 1 96.62 407 VAL A O 1
ATOM 3130 N N . ALA A 1 408 ? 10.672 26.219 33.312 1 97.12 408 ALA A N 1
ATOM 3131 C CA . ALA A 1 408 ? 10.453 27.516 32.656 1 97.12 408 ALA A CA 1
ATOM 3132 C C . ALA A 1 408 ? 11.695 28.391 32.719 1 97.12 408 ALA A C 1
ATOM 3134 O O . ALA A 1 408 ? 12.07 29.031 31.75 1 97.12 408 ALA A O 1
ATOM 3135 N N . GLN A 1 409 ? 12.258 28.406 33.906 1 95.5 409 GLN A N 1
ATOM 3136 C CA . GLN A 1 409 ? 13.492 29.172 34.094 1 95.5 409 GLN A CA 1
ATOM 3137 C C . GLN A 1 409 ? 14.594 28.656 33.188 1 95.5 409 GLN A C 1
ATOM 3139 O O . GLN A 1 409 ? 15.289 29.438 32.531 1 95.5 409 GLN A O 1
ATOM 3144 N N . ARG A 1 410 ? 14.688 27.422 33.156 1 96.44 410 ARG A N 1
ATOM 3145 C CA . ARG A 1 410 ? 15.688 26.797 32.281 1 96.44 410 ARG A CA 1
ATOM 3146 C C . ARG A 1 410 ? 15.461 27.156 30.828 1 96.44 410 ARG A C 1
ATOM 3148 O O . ARG A 1 410 ? 16.422 27.406 30.094 1 96.44 410 ARG A O 1
ATOM 3155 N N . LEU A 1 411 ? 14.266 27.172 30.406 1 97.12 411 LEU A N 1
ATOM 3156 C CA . LEU A 1 411 ? 13.93 27.469 29.031 1 97.12 411 LEU A CA 1
ATOM 3157 C C . LEU A 1 411 ? 14.25 28.922 28.703 1 97.12 411 LEU A C 1
ATOM 3159 O O . LEU A 1 411 ? 14.773 29.234 27.625 1 97.12 411 LEU A O 1
ATOM 3163 N N . CYS A 1 412 ? 13.922 29.828 29.594 1 96.25 412 CYS A N 1
ATOM 3164 C CA . CYS A 1 412 ? 14.242 31.234 29.406 1 96.25 412 CYS A CA 1
ATOM 3165 C C . CYS A 1 412 ? 15.75 31.453 29.297 1 96.25 412 CYS A C 1
ATOM 3167 O O . CYS A 1 412 ? 16.219 32.156 28.406 1 96.25 412 CYS A O 1
ATOM 3169 N N . GLU A 1 413 ? 16.422 30.812 30.188 1 95.19 413 GLU A N 1
ATOM 3170 C CA . GLU A 1 413 ? 17.875 30.938 30.188 1 95.19 413 GLU A CA 1
ATOM 3171 C C . GLU A 1 413 ? 18.484 30.359 28.906 1 95.19 413 GLU A C 1
ATOM 3173 O O . GLU A 1 413 ? 19.391 30.953 28.328 1 95.19 413 GLU A O 1
ATOM 3178 N N . ALA A 1 414 ? 18 29.25 28.531 1 95.62 414 ALA A N 1
ATOM 3179 C CA . ALA A 1 414 ? 18.5 28.609 27.312 1 95.62 414 ALA A CA 1
ATOM 3180 C C . ALA A 1 414 ? 18.281 29.516 26.109 1 95.62 414 ALA A C 1
ATOM 3182 O O . ALA A 1 414 ? 19.109 29.547 25.188 1 95.62 414 ALA A O 1
ATOM 3183 N N . THR A 1 415 ? 17.203 30.172 26.016 1 95.69 415 THR A N 1
ATOM 3184 C CA . THR A 1 415 ? 16.875 31.047 24.906 1 95.69 415 THR A CA 1
ATOM 3185 C C . THR A 1 415 ? 17.75 32.312 24.922 1 95.69 415 THR A C 1
ATOM 3187 O O . THR A 1 415 ? 18.172 32.781 23.859 1 95.69 415 THR A O 1
ATOM 3190 N N . ARG A 1 416 ? 18.031 32.781 26.094 1 93.31 416 ARG A N 1
ATOM 3191 C CA . ARG A 1 416 ? 18.859 33.969 26.266 1 93.31 416 ARG A CA 1
ATOM 3192 C C . ARG A 1 416 ? 20.266 33.719 25.719 1 93.31 416 ARG A C 1
ATOM 3194 O O . ARG A 1 416 ? 20.953 34.656 25.312 1 93.31 416 ARG A O 1
ATOM 3201 N N . GLU A 1 417 ? 20.641 32.594 25.672 1 93.31 417 GLU A N 1
ATOM 3202 C CA . GLU A 1 417 ? 22 32.25 25.234 1 93.31 417 GLU A CA 1
ATOM 3203 C C . GLU A 1 417 ? 22.094 32.25 23.719 1 93.31 417 GLU A C 1
ATOM 3205 O O . GLU A 1 417 ? 23.203 32.281 23.172 1 93.31 417 GLU A O 1
ATOM 3210 N N . ILE A 1 418 ? 21.031 32.312 23.062 1 94.06 418 ILE A N 1
ATOM 3211 C CA . ILE A 1 418 ? 21.031 32.25 21.609 1 94.06 418 ILE A CA 1
ATOM 3212 C C . ILE A 1 418 ? 21.516 33.594 21.031 1 94.06 418 ILE A C 1
ATOM 3214 O O . ILE A 1 418 ? 21.078 34.656 21.469 1 94.06 418 ILE A O 1
ATOM 3218 N N . ARG A 1 419 ? 22.438 33.531 20.141 1 93.38 419 ARG A N 1
ATOM 3219 C CA . ARG A 1 419 ? 22.906 34.688 19.344 1 93.38 419 ARG A CA 1
ATOM 3220 C C . ARG A 1 419 ? 22.969 34.344 17.859 1 93.38 419 ARG A C 1
ATOM 3222 O O . ARG A 1 419 ? 23.688 33.406 17.469 1 93.38 419 ARG A O 1
ATOM 3229 N N . ILE A 1 420 ? 22.141 35.031 17.094 1 93.19 420 ILE A N 1
ATOM 3230 C CA . ILE A 1 420 ? 22.094 34.75 15.656 1 93.19 420 ILE A CA 1
ATOM 3231 C C . ILE A 1 420 ? 22.75 35.906 14.906 1 93.19 420 ILE A C 1
ATOM 3233 O O . ILE A 1 420 ? 22.188 37 14.844 1 93.19 420 ILE A O 1
ATOM 3237 N N . ASP A 1 421 ? 23.828 35.656 14.258 1 90.38 421 ASP A N 1
ATOM 3238 C CA . ASP A 1 421 ? 24.562 36.688 13.523 1 90.38 421 ASP A CA 1
ATOM 3239 C C . ASP A 1 421 ? 23.953 36.906 12.133 1 90.38 421 ASP A C 1
ATOM 3241 O O . ASP A 1 421 ? 23.703 35.938 11.406 1 90.38 421 ASP A O 1
ATOM 3245 N N . MET A 1 422 ? 23.688 38.094 11.859 1 84.94 422 MET A N 1
ATOM 3246 C CA . MET A 1 422 ? 23.141 38.438 10.547 1 84.94 422 MET A CA 1
ATOM 3247 C C . MET A 1 422 ? 24.234 38.938 9.617 1 84.94 422 MET A C 1
ATOM 3249 O O . MET A 1 422 ? 25.312 39.312 10.07 1 84.94 422 MET A O 1
ATOM 3253 N N . ASN A 1 423 ? 23.906 38.969 8.375 1 79 423 ASN A N 1
ATOM 3254 C CA . ASN A 1 423 ? 24.875 39.375 7.371 1 79 423 ASN A CA 1
ATOM 3255 C C . ASN A 1 423 ? 25.234 40.875 7.5 1 79 423 ASN A C 1
ATOM 3257 O O . ASN A 1 423 ? 26.312 41.281 7.086 1 79 423 ASN A O 1
ATOM 3261 N N . ASP A 1 424 ? 24.359 41.656 7.965 1 77.06 424 ASP A N 1
ATOM 3262 C CA . ASP A 1 424 ? 24.578 43.094 8.055 1 77.06 424 ASP A CA 1
ATOM 3263 C C . ASP A 1 424 ? 25.344 43.469 9.32 1 77.06 424 ASP A C 1
ATOM 3265 O O . ASP A 1 424 ? 25.531 44.625 9.633 1 77.06 424 ASP A O 1
ATOM 3269 N N . GLY A 1 425 ? 25.812 42.469 9.992 1 79.69 425 GLY A N 1
ATOM 3270 C CA . GLY A 1 425 ? 26.609 42.688 11.18 1 79.69 425 GLY A CA 1
ATOM 3271 C C . GLY A 1 425 ? 25.797 42.75 12.461 1 79.69 425 GLY A C 1
ATOM 3272 O O . GLY A 1 425 ? 26.359 42.719 13.555 1 79.69 425 GLY A O 1
ATOM 3273 N N . ALA A 1 426 ? 24.531 42.844 12.273 1 83.75 426 ALA A N 1
ATOM 3274 C CA . ALA A 1 426 ? 23.672 42.875 13.461 1 83.75 426 ALA A CA 1
ATOM 3275 C C . ALA A 1 426 ? 23.453 41.469 13.992 1 83.75 426 ALA A C 1
ATOM 3277 O O . ALA A 1 426 ? 23.688 40.469 13.281 1 83.75 426 ALA A O 1
ATOM 3278 N N . ALA A 1 427 ? 23.25 41.375 15.336 1 91.81 427 ALA A N 1
ATOM 3279 C CA . ALA A 1 427 ? 22.938 40.094 15.953 1 91.81 427 ALA A CA 1
ATOM 3280 C C . ALA A 1 427 ? 21.547 40.125 16.562 1 91.81 427 ALA A C 1
ATOM 3282 O O . ALA A 1 427 ? 21.125 41.125 17.141 1 91.81 427 ALA A O 1
ATOM 3283 N N . ILE A 1 428 ? 20.844 39.062 16.344 1 92.75 428 ILE A N 1
ATOM 3284 C CA . ILE A 1 428 ? 19.516 38.906 16.938 1 92.75 428 ILE A CA 1
ATOM 3285 C C . ILE A 1 428 ? 19.609 38.062 18.203 1 92.75 428 ILE A C 1
ATOM 3287 O O . ILE A 1 428 ? 20.125 36.938 18.156 1 92.75 428 ILE A O 1
ATOM 3291 N N . CYS A 1 429 ? 19.156 38.625 19.312 1 93.44 429 CYS A N 1
ATOM 3292 C CA . CYS A 1 429 ? 19.062 37.875 20.578 1 93.44 429 CYS A CA 1
ATOM 3293 C C . CYS A 1 429 ? 17.609 37.75 21.031 1 93.44 429 CYS A C 1
ATOM 3295 O O . CYS A 1 429 ? 17.094 38.594 21.734 1 93.44 429 CYS A O 1
ATOM 3297 N N . PRO A 1 430 ? 17.047 36.594 20.766 1 94.69 430 PRO A N 1
ATOM 3298 C CA . PRO A 1 430 ? 15.625 36.406 21.109 1 94.69 430 PRO A CA 1
ATOM 3299 C C . PRO A 1 430 ? 15.398 36.125 22.578 1 94.69 430 PRO A C 1
ATOM 3301 O O . PRO A 1 430 ? 16.297 35.625 23.266 1 94.69 430 PRO A O 1
ATOM 3304 N N . THR A 1 431 ? 14.266 36.531 23.141 1 95.38 431 THR A N 1
ATOM 3305 C CA . THR A 1 431 ? 13.82 36.188 24.484 1 95.38 431 THR A CA 1
ATOM 3306 C C . THR A 1 431 ? 12.43 35.562 24.453 1 95.38 431 THR A C 1
ATOM 3308 O O . THR A 1 431 ? 11.734 35.625 23.438 1 95.38 431 THR A O 1
ATOM 3311 N N . LEU A 1 432 ? 12.133 34.969 25.578 1 95.44 432 LEU A N 1
ATOM 3312 C CA . LEU A 1 432 ? 10.891 34.188 25.672 1 95.44 432 LEU A CA 1
ATOM 3313 C C . LEU A 1 432 ? 10.086 34.625 26.891 1 95.44 432 LEU A C 1
ATOM 3315 O O . LEU A 1 432 ? 10.656 34.938 27.938 1 95.44 432 LEU A O 1
ATOM 3319 N N . SER A 1 433 ? 8.828 34.688 26.734 1 96.5 433 SER A N 1
ATOM 3320 C CA . SER A 1 433 ? 7.898 34.812 27.859 1 96.5 433 SER A CA 1
ATOM 3321 C C . SER A 1 433 ? 7.098 33.5 28.031 1 96.5 433 SER A C 1
ATOM 3323 O O . SER A 1 433 ? 6.699 32.875 27.047 1 96.5 433 SER A O 1
ATOM 3325 N N . ILE A 1 434 ? 6.891 33.094 29.297 1 97 434 ILE A N 1
ATOM 3326 C CA . ILE A 1 434 ? 6.277 31.797 29.547 1 97 434 ILE A CA 1
ATOM 3327 C C . ILE A 1 434 ? 5.148 31.953 30.562 1 97 434 ILE A C 1
ATOM 3329 O O . ILE A 1 434 ? 5.289 32.656 31.547 1 97 434 ILE A O 1
ATOM 3333 N N . GLY A 1 435 ? 4.023 31.359 30.25 1 96.5 435 GLY A N 1
ATOM 3334 C CA . GLY A 1 435 ? 2.941 31.172 31.203 1 96.5 435 GLY A CA 1
ATOM 3335 C C . GLY A 1 435 ? 2.785 29.719 31.641 1 96.5 435 GLY A C 1
ATOM 3336 O O . GLY A 1 435 ? 2.814 28.812 30.812 1 96.5 435 GLY A O 1
ATOM 3337 N N . ILE A 1 436 ? 2.59 29.516 32.969 1 95.94 436 ILE A N 1
ATOM 3338 C CA . ILE A 1 436 ? 2.555 28.156 33.5 1 95.94 436 ILE A CA 1
ATOM 3339 C C . ILE A 1 436 ? 1.182 27.891 34.125 1 95.94 436 ILE A C 1
ATOM 3341 O O . ILE A 1 436 ? 0.679 28.672 34.906 1 95.94 436 ILE A O 1
ATOM 3345 N N . GLY A 1 437 ? 0.589 26.797 33.625 1 93.62 437 GLY A N 1
ATOM 3346 C CA . GLY A 1 437 ? -0.601 26.25 34.25 1 93.62 437 GLY A CA 1
ATOM 3347 C C . GLY A 1 437 ? -0.378 24.875 34.875 1 93.62 437 GLY A C 1
ATOM 3348 O O . GLY A 1 437 ? 0.07 23.953 34.188 1 93.62 437 GLY A O 1
ATOM 3349 N N . CYS A 1 438 ? -0.667 24.734 36.125 1 91.19 438 CYS A N 1
ATOM 3350 C CA . CYS A 1 438 ? -0.44 23.453 36.812 1 91.19 438 CYS A CA 1
ATOM 3351 C C . CYS A 1 438 ? -1.759 22.828 37.25 1 91.19 438 CYS A C 1
ATOM 3353 O O . CYS A 1 438 ? -2.729 23.531 37.531 1 91.19 438 CYS A O 1
ATOM 3355 N N . THR A 1 439 ? -1.697 21.5 37.062 1 83.62 439 THR A N 1
ATOM 3356 C CA . THR A 1 439 ? -2.832 20.766 37.594 1 83.62 439 THR A CA 1
ATOM 3357 C C . THR A 1 439 ? -2.617 20.438 39.062 1 83.62 439 THR A C 1
ATOM 3359 O O . THR A 1 439 ? -1.48 20.25 39.531 1 83.62 439 THR A O 1
ATOM 3362 N N . ASN A 1 440 ? -3.59 20.906 39.938 1 68.06 440 ASN A N 1
ATOM 3363 C CA . ASN A 1 440 ? -3.518 20.531 41.344 1 68.06 440 ASN A CA 1
ATOM 3364 C C . ASN A 1 440 ? -4.414 19.344 41.656 1 68.06 440 ASN A C 1
ATOM 3366 O O . ASN A 1 440 ? -5.559 19.281 41.188 1 68.06 440 ASN A O 1
ATOM 3370 N N . MET A 1 441 ? -3.746 18.25 42.031 1 60.38 441 MET A N 1
ATOM 3371 C CA . MET A 1 441 ? -4.484 17.047 42.375 1 60.38 441 MET A CA 1
ATOM 3372 C C . MET A 1 441 ? -5.648 17.375 43.312 1 60.38 441 MET A C 1
ATOM 3374 O O . MET A 1 441 ? -6.559 16.562 43.5 1 60.38 441 MET A O 1
ATOM 3378 N N . ALA A 1 442 ? -5.531 18.5 44.062 1 55.81 442 ALA A N 1
ATOM 3379 C CA . ALA A 1 442 ? -6.566 18.781 45.062 1 55.81 442 ALA A CA 1
ATOM 3380 C C . ALA A 1 442 ? -7.828 19.312 44.406 1 55.81 442 ALA A C 1
ATOM 3382 O O . ALA A 1 442 ? -8.898 19.359 45.031 1 55.81 442 ALA A O 1
ATOM 3383 N N . TYR A 1 443 ? -7.742 19.75 43.156 1 55.53 443 TYR A N 1
ATOM 3384 C CA . TYR A 1 443 ? -8.875 20.359 42.5 1 55.53 443 TYR A CA 1
ATOM 3385 C C . TYR A 1 443 ? -9.383 19.484 41.344 1 55.53 443 TYR A C 1
ATOM 3387 O O . TYR A 1 443 ? -8.672 18.578 40.906 1 55.53 443 TYR A O 1
ATOM 3395 N N . PRO A 1 444 ? -10.688 19.641 41.062 1 57.62 444 PRO A N 1
ATOM 3396 C CA . PRO A 1 444 ? -11.266 18.844 40 1 57.62 444 PRO A CA 1
ATOM 3397 C C . PRO A 1 444 ? -10.391 18.828 38.75 1 57.62 444 PRO A C 1
ATOM 3399 O O . PRO A 1 444 ? -9.711 19.812 38.438 1 57.62 444 PRO A O 1
ATOM 3402 N N . PRO A 1 445 ? -10.266 17.656 38.156 1 62.38 445 PRO A N 1
ATOM 3403 C CA . PRO A 1 445 ? -9.422 17.453 36.969 1 62.38 445 PRO A CA 1
ATOM 3404 C C . PRO A 1 445 ? -9.664 18.5 35.906 1 62.38 445 PRO A C 1
ATOM 3406 O O . PRO A 1 445 ? -10.812 18.797 35.562 1 62.38 445 PRO A O 1
ATOM 3409 N N . LEU A 1 446 ? -8.656 19.281 35.594 1 69.75 446 LEU A N 1
ATOM 3410 C CA . LEU A 1 446 ? -8.734 20.266 34.531 1 69.75 446 LEU A CA 1
ATOM 3411 C C . LEU A 1 446 ? -8.492 19.625 33.156 1 69.75 446 LEU A C 1
ATOM 3413 O O . LEU A 1 446 ? -7.582 18.797 33 1 69.75 446 LEU A O 1
ATOM 3417 N N . GLY A 1 447 ? -9.414 19.781 32.312 1 81.44 447 GLY A N 1
ATOM 3418 C CA . GLY A 1 447 ? -9.219 19.359 30.938 1 81.44 447 GLY A CA 1
ATOM 3419 C C . GLY A 1 447 ? -8.156 20.156 30.203 1 81.44 447 GLY A C 1
ATOM 3420 O O . GLY A 1 447 ? -7.625 21.125 30.75 1 81.44 447 GLY A O 1
ATOM 3421 N N . LEU A 1 448 ? -7.773 19.75 29.094 1 88.12 448 LEU A N 1
ATOM 3422 C CA . LEU A 1 448 ? -6.738 20.359 28.281 1 88.12 448 LEU A CA 1
ATOM 3423 C C . LEU A 1 448 ? -7.062 21.828 28.016 1 88.12 448 LEU A C 1
ATOM 3425 O O . LEU A 1 448 ? -6.195 22.688 28.141 1 88.12 448 LEU A O 1
ATOM 3429 N N . SER A 1 449 ? -8.281 22.141 27.672 1 81.81 449 SER A N 1
ATOM 3430 C CA . SER A 1 449 ? -8.695 23.484 27.328 1 81.81 449 SER A CA 1
ATOM 3431 C C . SER A 1 449 ? -8.523 24.438 28.516 1 81.81 449 SER A C 1
ATOM 3433 O O . SER A 1 449 ? -8.062 25.562 28.359 1 81.81 449 SER A O 1
ATOM 3435 N N . ALA A 1 450 ? -8.914 23.969 29.656 1 82.25 450 ALA A N 1
ATOM 3436 C CA . ALA A 1 450 ? -8.805 24.781 30.859 1 82.25 450 ALA A CA 1
ATOM 3437 C C . ALA A 1 450 ? -7.34 25.031 31.219 1 82.25 450 ALA A C 1
ATOM 3439 O O . ALA A 1 450 ? -6.977 26.141 31.625 1 82.25 450 ALA A O 1
ATOM 3440 N N . LEU A 1 451 ? -6.605 24.031 31.125 1 88.12 451 LEU A N 1
ATOM 3441 C CA . LEU A 1 451 ? -5.184 24.141 31.438 1 88.12 451 LEU A CA 1
ATOM 3442 C C . LEU A 1 451 ? -4.484 25.094 30.484 1 88.12 451 LEU A C 1
ATOM 3444 O O . LEU A 1 451 ? -3.637 25.891 30.891 1 88.12 451 LEU A O 1
ATOM 3448 N N . LEU A 1 452 ? -4.805 25.016 29.266 1 88.19 452 LEU A N 1
ATOM 3449 C CA . LEU A 1 452 ? -4.254 25.906 28.25 1 88.19 452 LEU A CA 1
ATOM 3450 C C . LEU A 1 452 ? -4.656 27.359 28.531 1 88.19 452 LEU A C 1
ATOM 3452 O O . LEU A 1 452 ? -3.842 28.266 28.359 1 88.19 452 LEU A O 1
ATOM 3456 N N . ARG A 1 453 ? -5.816 27.531 28.922 1 82.12 453 ARG A N 1
ATOM 3457 C CA . ARG A 1 453 ? -6.309 28.875 29.234 1 82.12 453 ARG A CA 1
ATOM 3458 C C . ARG A 1 453 ? -5.562 29.453 30.438 1 82.12 453 ARG A C 1
ATOM 3460 O O . ARG A 1 453 ? -5.246 30.641 30.453 1 82.12 453 ARG A O 1
ATOM 3467 N N . MET A 1 454 ? -5.379 28.641 31.375 1 86.56 454 MET A N 1
ATOM 3468 C CA . MET A 1 454 ? -4.633 29.062 32.562 1 86.56 454 MET A CA 1
ATOM 3469 C C . MET A 1 454 ? -3.217 29.484 32.188 1 86.56 454 MET A C 1
ATOM 3471 O O . MET A 1 454 ? -2.752 30.547 32.594 1 86.56 454 MET A O 1
ATOM 3475 N N . ALA A 1 455 ? -2.611 28.688 31.422 1 92.25 455 ALA A N 1
ATOM 3476 C CA . ALA A 1 455 ? -1.247 28.969 30.984 1 92.25 455 ALA A CA 1
ATOM 3477 C C . ALA A 1 455 ? -1.201 30.234 30.125 1 92.25 455 ALA A C 1
ATOM 3479 O O . ALA A 1 455 ? -0.266 31.031 30.219 1 92.25 455 ALA A O 1
ATOM 3480 N N . ASP A 1 456 ? -2.168 30.375 29.297 1 86.06 456 ASP A N 1
ATOM 3481 C CA . ASP A 1 456 ? -2.248 31.531 28.406 1 86.06 456 ASP A CA 1
ATOM 3482 C C . ASP A 1 456 ? -2.428 32.812 29.203 1 86.06 456 ASP A C 1
ATOM 3484 O O . ASP A 1 456 ? -1.849 33.844 28.859 1 86.06 456 ASP A O 1
ATOM 3488 N N . THR A 1 457 ? -3.289 32.75 30.172 1 84.44 457 THR A N 1
ATOM 3489 C CA . THR A 1 457 ? -3.506 33.906 31.031 1 84.44 457 THR A CA 1
ATOM 3490 C C . THR A 1 457 ? -2.213 34.312 31.734 1 84.44 457 THR A C 1
ATOM 3492 O O . THR A 1 457 ? -1.891 35.5 31.828 1 84.44 457 THR A O 1
ATOM 3495 N N . ALA A 1 458 ? -1.559 33.344 32.188 1 92.25 458 ALA A N 1
ATOM 3496 C CA . ALA A 1 458 ? -0.274 33.594 32.844 1 92.25 458 ALA A CA 1
ATOM 3497 C C . ALA A 1 458 ? 0.737 34.156 31.844 1 92.25 458 ALA A C 1
ATOM 3499 O O . ALA A 1 458 ? 1.567 35 32.219 1 92.25 458 ALA A O 1
ATOM 3500 N N . LEU A 1 459 ? 0.714 33.688 30.672 1 92.94 459 LEU A N 1
ATOM 3501 C CA . LEU A 1 459 ? 1.588 34.219 29.625 1 92.94 459 LEU A CA 1
ATOM 3502 C C . LEU A 1 459 ? 1.31 35.688 29.375 1 92.94 459 LEU A C 1
ATOM 3504 O O . LEU A 1 459 ? 2.238 36.469 29.172 1 92.94 459 LEU A O 1
ATOM 3508 N N . TYR A 1 460 ? 0.047 36 29.328 1 86 460 TYR A N 1
ATOM 3509 C CA . TYR A 1 460 ? -0.337 37.375 29.141 1 86 460 TYR A CA 1
ATOM 3510 C C . TYR A 1 460 ? 0.233 38.25 30.234 1 86 460 TYR A C 1
ATOM 3512 O O . TYR A 1 460 ? 0.686 39.375 29.984 1 86 460 TYR A O 1
ATOM 3520 N N . GLN A 1 461 ? 0.213 37.812 31.422 1 89.31 461 GLN A N 1
ATOM 3521 C CA . GLN A 1 461 ? 0.774 38.531 32.562 1 89.31 461 GLN A CA 1
ATOM 3522 C C . GLN A 1 461 ? 2.283 38.688 32.406 1 89.31 461 GLN A C 1
ATOM 3524 O O . GLN A 1 461 ? 2.822 39.75 32.719 1 89.31 461 GLN A O 1
ATOM 3529 N N . ALA A 1 462 ? 2.916 37.719 31.922 1 92.56 462 ALA A N 1
ATOM 3530 C CA . ALA A 1 462 ? 4.359 37.781 31.703 1 92.56 462 ALA A CA 1
ATOM 3531 C C . ALA A 1 462 ? 4.707 38.844 30.656 1 92.56 462 ALA A C 1
ATOM 3533 O O . ALA A 1 462 ? 5.66 39.594 30.828 1 92.56 462 ALA A O 1
ATOM 3534 N N . LYS A 1 463 ? 3.957 38.875 29.594 1 90.12 463 LYS A N 1
ATOM 3535 C CA . LYS A 1 463 ? 4.176 39.844 28.531 1 90.12 463 LYS A CA 1
ATOM 3536 C C . LYS A 1 463 ? 3.902 41.25 29.031 1 90.12 463 LYS A C 1
ATOM 3538 O O . LYS A 1 463 ? 4.656 42.188 28.734 1 90.12 463 LYS A O 1
ATOM 3543 N N . ALA A 1 464 ? 2.859 41.438 29.828 1 86.81 464 ALA A N 1
ATOM 3544 C CA . ALA A 1 464 ? 2.451 42.719 30.359 1 86.81 464 ALA A CA 1
ATOM 3545 C C . ALA A 1 464 ? 3.447 43.25 31.391 1 86.81 464 ALA A C 1
ATOM 3547 O O . ALA A 1 46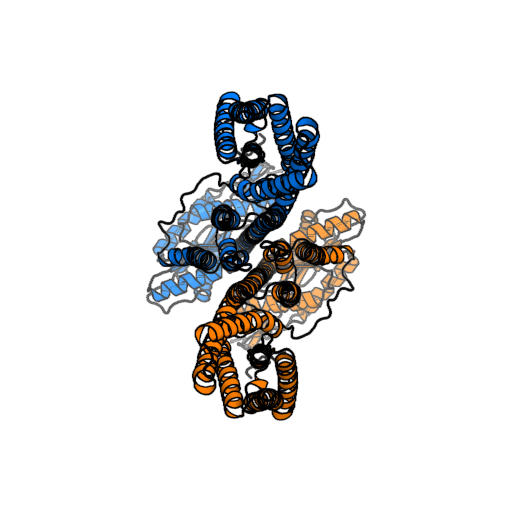4 ? 3.592 44.438 31.578 1 86.81 464 ALA A O 1
ATOM 3548 N N . SER A 1 465 ? 4.137 42.375 32 1 89.94 465 SER A N 1
ATOM 3549 C CA . SER A 1 465 ? 5.062 42.719 33.094 1 89.94 465 SER A CA 1
ATOM 3550 C C . SER A 1 465 ? 6.473 42.938 32.562 1 89.94 465 SER A C 1
ATOM 3552 O O . SER A 1 465 ? 7.449 42.844 33.312 1 89.94 465 SER A O 1
ATOM 3554 N N . GLY A 1 466 ? 6.668 43.125 31.219 1 90.38 466 GLY A N 1
ATOM 3555 C CA . GLY A 1 466 ? 7.961 43.5 30.688 1 90.38 466 GLY A CA 1
ATOM 3556 C C . GLY A 1 466 ? 8.586 42.438 29.812 1 90.38 466 GLY A C 1
ATOM 3557 O O . GLY A 1 466 ? 9.656 42.625 29.234 1 90.38 466 GLY A O 1
ATOM 3558 N N . ARG A 1 467 ? 7.969 41.281 29.672 1 92.5 467 ARG A N 1
ATOM 3559 C CA . ARG A 1 467 ? 8.414 40.188 28.812 1 92.5 467 ARG A CA 1
ATOM 3560 C C . ARG A 1 467 ? 9.711 39.594 29.312 1 92.5 467 ARG A C 1
ATOM 3562 O O . ARG A 1 467 ? 10.234 40 30.359 1 92.5 467 ARG A O 1
ATOM 3569 N N . ASP A 1 468 ? 10.148 38.5 28.812 1 94.69 468 ASP A N 1
ATOM 3570 C CA . ASP A 1 468 ? 11.367 37.812 29.188 1 94.69 468 ASP A CA 1
ATOM 3571 C C . ASP A 1 468 ? 11.289 37.281 30.625 1 94.69 468 ASP A C 1
ATOM 3573 O O . ASP A 1 468 ? 12.18 37.562 31.422 1 94.69 468 ASP A O 1
ATOM 3577 N N . ARG A 1 469 ? 10.234 36.75 30.891 1 94.44 469 ARG A N 1
ATOM 3578 C CA . ARG A 1 469 ? 10 36.188 32.219 1 94.44 469 ARG A CA 1
ATOM 3579 C C . ARG A 1 469 ? 8.891 35.156 32.188 1 94.44 469 ARG A C 1
ATOM 3581 O O . ARG A 1 469 ? 8.305 34.875 31.141 1 94.44 469 ARG A O 1
ATOM 3588 N N . TYR A 1 470 ? 8.695 34.469 33.312 1 95.25 470 TYR A N 1
ATOM 3589 C CA . TYR A 1 470 ? 7.629 33.5 33.406 1 95.25 470 TYR A CA 1
ATOM 3590 C C . TYR A 1 470 ? 6.715 33.781 34.562 1 95.25 470 TYR A C 1
ATOM 3592 O O . TYR A 1 470 ? 7.133 34.438 35.531 1 95.25 470 TYR A O 1
ATOM 3600 N N . PHE A 1 471 ? 5.449 33.375 34.438 1 94.88 471 PHE A N 1
ATOM 3601 C CA . PHE A 1 471 ? 4.461 33.531 35.5 1 94.88 471 PHE A CA 1
ATOM 3602 C C . PHE A 1 471 ? 3.658 32.25 35.688 1 94.88 471 PHE A C 1
ATOM 3604 O O . PHE A 1 471 ? 3.379 31.531 34.75 1 94.88 471 PHE A O 1
ATOM 3611 N N . VAL A 1 472 ? 3.293 31.922 36.938 1 93.06 472 VAL A N 1
ATOM 3612 C CA . VAL A 1 472 ? 2.396 30.812 37.25 1 93.06 472 VAL A CA 1
ATOM 3613 C C . VAL A 1 472 ? 0.973 31.344 37.438 1 93.06 472 VAL A C 1
ATOM 3615 O O . VAL A 1 472 ? 0.758 32.375 38.062 1 93.06 472 VAL A O 1
ATOM 3618 N N . ALA A 1 473 ? 0.082 30.625 36.844 1 89.81 473 ALA A N 1
ATOM 3619 C CA . ALA A 1 473 ? -1.315 31.031 36.938 1 89.81 473 ALA A CA 1
ATOM 3620 C C . ALA A 1 473 ? -1.777 31.047 38.375 1 89.81 473 ALA A C 1
ATOM 3622 O O . ALA A 1 473 ? -1.552 30.078 39.125 1 89.81 473 ALA A O 1
ATOM 3623 N N . GLY A 1 474 ? -2.463 32.094 38.812 1 79.62 474 GLY A N 1
ATOM 3624 C CA . GLY A 1 474 ? -3.008 32.219 40.156 1 79.62 474 GLY A CA 1
ATOM 3625 C C . GLY A 1 474 ? -2.078 32.938 41.125 1 79.62 474 GLY A C 1
ATOM 3626 O O . GLY A 1 474 ? -2.482 33.312 42.219 1 79.62 474 GLY A O 1
ATOM 3627 N N . GLU A 1 475 ? -0.824 33.031 40.906 1 74.75 475 GLU A N 1
ATOM 3628 C CA . GLU A 1 475 ? 0.104 33.688 41.812 1 74.75 475 GLU A CA 1
ATOM 3629 C C . GLU A 1 475 ? 0.148 35.188 41.594 1 74.75 475 GLU A C 1
ATOM 3631 O O . GLU A 1 475 ? -0.033 35.656 40.469 1 74.75 475 GLU A O 1
ATOM 3636 N N . ARG A 1 476 ? -0.037 36.062 42.75 1 60.62 476 ARG A N 1
ATOM 3637 C CA . ARG A 1 476 ? 0.066 37.5 42.719 1 60.62 476 ARG A CA 1
ATOM 3638 C C . ARG A 1 476 ? 1.433 37.969 42.219 1 60.62 476 ARG A C 1
ATOM 3640 O O . ARG A 1 476 ? 2.441 37.281 42.469 1 60.62 476 ARG A O 1
ATOM 3647 N N . PRO A 1 477 ? 1.582 38.875 41.281 1 55.38 477 PRO A N 1
ATOM 3648 C CA . PRO A 1 477 ? 2.811 39.375 40.656 1 55.38 477 PRO A CA 1
ATOM 3649 C C . PRO A 1 477 ? 3.861 39.781 41.656 1 55.38 477 PRO A C 1
ATOM 3651 O O . PRO A 1 477 ? 4.805 40.5 41.312 1 55.38 477 PRO A O 1
ATOM 3654 N N . GLY A 1 478 ? 3.873 39.625 42.906 1 47.12 478 GLY A N 1
ATOM 3655 C CA . GLY A 1 478 ? 4.855 40.25 43.75 1 47.12 478 GLY A CA 1
ATOM 3656 C C . GLY A 1 478 ? 6.281 40.094 43.25 1 47.12 478 GLY A C 1
ATOM 3657 O O . GLY A 1 478 ? 6.969 41.062 43 1 47.12 478 GLY A O 1
ATOM 3658 N N . GLU A 1 479 ? 7.055 39.156 43.938 1 44.25 479 GLU A N 1
ATOM 3659 C CA . GLU A 1 479 ? 8.508 39 43.906 1 44.25 479 GLU A CA 1
ATOM 3660 C C . GLU A 1 479 ? 9 38.594 42.531 1 44.25 479 GLU A C 1
ATOM 3662 O O . GLU A 1 479 ? 9.18 37.406 42.25 1 44.25 479 GLU A O 1
ATOM 3667 N N . ALA A 1 480 ? 8.5 39.094 41.625 1 46.22 480 ALA A N 1
ATOM 3668 C CA . ALA A 1 480 ? 8.914 38.844 40.25 1 46.22 480 ALA A CA 1
ATOM 3669 C C . ALA A 1 480 ? 10.43 39 40.094 1 46.22 480 ALA A C 1
ATOM 3671 O O . ALA A 1 480 ? 11.008 39.969 40.531 1 46.22 480 ALA A O 1
ATOM 3672 N N . ASP A 1 481 ? 11.125 37.938 40.031 1 47.09 481 ASP A N 1
ATOM 3673 C CA . ASP A 1 481 ? 12.562 37.875 39.781 1 47.09 481 ASP A CA 1
ATOM 3674 C C . ASP A 1 481 ? 12.977 38.812 38.688 1 47.09 481 ASP A C 1
ATOM 3676 O O . ASP A 1 481 ? 12.148 39.219 37.875 1 47.09 481 ASP A O 1
ATOM 3680 N N . SER A 1 482 ? 14.406 39.281 38.75 1 42.72 482 SER A N 1
ATOM 3681 C CA . SER A 1 482 ? 15.234 40.312 38.156 1 42.72 482 SER A CA 1
ATOM 3682 C C . SER A 1 482 ? 15.125 40.281 36.625 1 42.72 482 SER A C 1
ATOM 3684 O O . SER A 1 482 ? 15.156 39.219 36 1 42.72 482 SER A O 1
ATOM 3686 N N . PRO A 1 483 ? 14.57 41.281 36 1 42.22 483 PRO A N 1
ATOM 3687 C CA . PRO A 1 483 ? 14.75 41.469 34.562 1 42.22 483 PRO A CA 1
ATOM 3688 C C . PRO A 1 483 ? 16.156 41.094 34.094 1 42.22 483 PRO A C 1
ATOM 3690 O O . PRO A 1 483 ? 17.141 41.5 34.719 1 42.22 483 PRO A O 1
ATOM 3693 N N . ALA A 1 484 ? 16.422 39.969 33.719 1 38.53 484 ALA A N 1
ATOM 3694 C CA . ALA A 1 484 ? 17.797 39.781 33.281 1 38.53 484 ALA A CA 1
ATOM 3695 C C . ALA A 1 484 ? 18.25 40.906 32.344 1 38.53 484 ALA A C 1
ATOM 3697 O O . ALA A 1 484 ? 17.406 41.656 31.812 1 38.53 484 ALA A O 1
ATOM 3698 N N . PHE A 1 485 ? 19.625 40.781 31.719 1 36.56 485 PHE A N 1
ATOM 3699 C CA . PHE A 1 485 ? 20.672 41.562 31.062 1 36.56 485 PHE A CA 1
ATOM 3700 C C . PHE A 1 485 ? 20.203 42.062 29.703 1 36.56 485 PHE A C 1
ATOM 3702 O O . PHE A 1 485 ? 19.656 41.281 28.906 1 36.56 485 PHE A O 1
ATOM 3709 N N . ALA A 1 486 ? 19.844 43.312 29.547 1 36.41 486 ALA A N 1
ATOM 3710 C CA . ALA A 1 486 ? 19.719 44.062 28.297 1 36.41 486 ALA A CA 1
ATOM 3711 C C . ALA A 1 486 ? 20.828 43.719 27.328 1 36.41 486 ALA A C 1
ATOM 3713 O O . ALA A 1 486 ? 22.016 43.844 27.656 1 36.41 486 ALA A O 1
ATOM 3714 N N . CYS A 1 487 ? 20.781 42.75 26.5 1 38.06 487 CYS A N 1
ATOM 3715 C CA . CYS A 1 487 ? 21.734 42.75 25.406 1 38.06 487 CYS A CA 1
ATOM 3716 C C . CYS A 1 487 ? 21.984 44.188 24.906 1 38.06 487 CYS A C 1
ATOM 3718 O O . CYS A 1 487 ? 21.031 44.938 24.656 1 38.06 487 CYS A O 1
ATOM 3720 N N . GLU A 1 488 ? 23.078 44.875 25.234 1 34.38 488 GLU A N 1
ATOM 3721 C CA . GLU A 1 488 ? 23.547 46.125 24.656 1 34.38 488 GLU A CA 1
ATOM 3722 C C . GLU A 1 488 ? 23.281 46.188 23.156 1 34.38 488 GLU A C 1
ATOM 3724 O O . GLU A 1 488 ? 23.766 45.344 22.406 1 34.38 488 GLU A O 1
ATOM 3729 N N . HIS A 1 489 ? 22.078 46.469 22.688 1 35.28 489 HIS A N 1
ATOM 3730 C CA . HIS A 1 489 ? 21.953 46.969 21.312 1 35.28 489 HIS A CA 1
ATOM 3731 C C . HIS A 1 489 ? 23.062 47.969 20.984 1 35.28 489 HIS A C 1
ATOM 3733 O O . HIS A 1 489 ? 23.188 49 21.641 1 35.28 489 HIS A O 1
ATOM 3739 N N . SER A 1 490 ? 24.297 47.625 20.578 1 32.91 490 SER A N 1
ATOM 3740 C CA . SER A 1 490 ? 25.25 48.562 20.016 1 32.91 490 SER A CA 1
ATOM 3741 C C . SER A 1 490 ? 24.562 49.594 19.109 1 32.91 490 SER A C 1
ATOM 3743 O O . SER A 1 490 ? 23.984 49.219 18.078 1 32.91 490 SER A O 1
ATOM 3745 N N . GLY A 1 491 ? 23.859 50.625 19.609 1 29.72 491 GLY A N 1
ATOM 3746 C CA . GLY A 1 491 ? 23.516 51.906 19 1 29.72 491 GLY A CA 1
ATOM 3747 C C . GLY A 1 491 ? 24.672 52.5 18.203 1 29.72 491 GLY A C 1
ATOM 3748 O O . GLY A 1 491 ? 25.719 52.812 18.766 1 29.72 491 GLY A O 1
ATOM 3749 N N . GLY A 1 492 ? 25.031 52.062 17 1 30 492 GLY A N 1
ATOM 3750 C CA . GLY A 1 492 ? 25.844 53 16.266 1 30 492 GLY A CA 1
ATOM 3751 C C . GLY A 1 492 ? 25.422 54.438 16.484 1 30 492 GLY A C 1
ATOM 3752 O O . GLY A 1 492 ? 24.469 54.719 17.219 1 30 492 GLY A O 1
ATOM 3753 N N . ALA A 1 493 ? 25.625 55.438 15.32 1 32.03 493 ALA A N 1
ATOM 3754 C CA . ALA A 1 493 ? 25.906 56.844 15.039 1 32.03 493 ALA A CA 1
ATOM 3755 C C . ALA A 1 493 ? 24.703 57.719 15.391 1 32.03 493 ALA A C 1
ATOM 3757 O O . ALA A 1 493 ? 23.594 57.469 14.922 1 32.03 493 ALA A O 1
ATOM 3758 N N . LYS A 1 494 ? 24.703 58.312 16.547 1 30.28 494 LYS A N 1
ATOM 3759 C CA . LYS A 1 494 ? 24.188 59.688 16.656 1 30.28 494 LYS A CA 1
ATOM 3760 C C . LYS A 1 494 ? 24.656 60.562 15.508 1 30.28 494 LYS A C 1
ATOM 3762 O O . LYS A 1 494 ? 25.828 60.906 15.43 1 30.28 494 LYS A O 1
ATOM 3767 N N . ALA A 1 495 ? 24.312 60.312 14.203 1 26.31 495 ALA A N 1
ATOM 3768 C CA . ALA A 1 495 ? 24.359 61.469 13.328 1 26.31 495 ALA A CA 1
ATOM 3769 C C . ALA A 1 495 ? 23.531 62.625 13.883 1 26.31 495 ALA A C 1
ATOM 3771 O O . ALA A 1 495 ? 22.312 62.469 14.055 1 26.31 495 ALA A O 1
ATOM 3772 N N . ALA A 1 496 ? 24.266 63.438 14.68 1 20.84 496 ALA A N 1
ATOM 3773 C CA . ALA A 1 496 ? 24.125 64.875 14.375 1 20.84 496 ALA A CA 1
ATOM 3774 C C . ALA A 1 496 ? 24.578 65.188 12.953 1 20.84 496 ALA A C 1
ATOM 3776 O O . ALA A 1 496 ? 25.609 64.688 12.492 1 20.84 496 ALA A O 1
ATOM 3777 N N . MET B 1 1 ? -33.75 21.203 19.359 1 23.98 1 MET B N 1
ATOM 3778 C CA . MET B 1 1 ? -34.125 20.641 18.078 1 23.98 1 MET B CA 1
ATOM 3779 C C . MET B 1 1 ? -32.938 19.953 17.406 1 23.98 1 MET B C 1
ATOM 3781 O O . MET B 1 1 ? -31.938 20.594 17.125 1 23.98 1 MET B O 1
ATOM 3785 N N . SER B 1 2 ? -32.656 18.672 17.875 1 26.33 2 SER B N 1
ATOM 3786 C CA . SER B 1 2 ? -31.609 17.703 17.594 1 26.33 2 SER B CA 1
ATOM 3787 C C . SER B 1 2 ? -31.531 17.391 16.109 1 26.33 2 SER B C 1
ATOM 3789 O O . SER B 1 2 ? -32.531 17 15.484 1 26.33 2 SER B O 1
ATOM 3791 N N . HIS B 1 3 ? -30.719 18.203 15.344 1 28.08 3 HIS B N 1
ATOM 3792 C CA . HIS B 1 3 ? -30.484 18.016 13.922 1 28.08 3 HIS B CA 1
ATOM 3793 C C . HIS B 1 3 ? -30.078 16.578 13.609 1 28.08 3 HIS B C 1
ATOM 3795 O O . HIS B 1 3 ? -28.984 16.141 14 1 28.08 3 HIS B O 1
ATOM 3801 N N . ARG B 1 4 ? -31.031 15.656 13.641 1 30.56 4 ARG B N 1
ATOM 3802 C CA . ARG B 1 4 ? -30.828 14.328 13.078 1 30.56 4 ARG B CA 1
ATOM 3803 C C . ARG B 1 4 ? -30.156 14.406 11.711 1 30.56 4 ARG B C 1
ATOM 3805 O O . ARG B 1 4 ? -30.75 14.883 10.75 1 30.56 4 ARG B O 1
ATOM 3812 N N . ALA B 1 5 ? -28.844 14.672 11.742 1 34.31 5 ALA B N 1
ATOM 3813 C CA . ALA B 1 5 ? -28.078 14.531 10.5 1 34.31 5 ALA B CA 1
ATOM 3814 C C . ALA B 1 5 ? -28.516 13.305 9.719 1 34.31 5 ALA B C 1
ATOM 3816 O O . ALA B 1 5 ? -28.5 12.188 10.242 1 34.31 5 ALA B O 1
ATOM 3817 N N . ALA B 1 6 ? -29.531 13.43 8.852 1 34.28 6 ALA B N 1
ATOM 3818 C CA . ALA B 1 6 ? -29.969 12.477 7.836 1 34.28 6 ALA B CA 1
ATOM 3819 C C . ALA B 1 6 ? -28.781 11.773 7.18 1 34.28 6 ALA B C 1
ATOM 3821 O O . ALA B 1 6 ? -28.109 12.344 6.32 1 34.28 6 ALA B O 1
ATOM 3822 N N . SER B 1 7 ? -27.844 11.211 7.961 1 35.94 7 SER B N 1
ATOM 3823 C CA . SER B 1 7 ? -26.891 10.328 7.309 1 35.94 7 SER B CA 1
ATOM 3824 C C . SER B 1 7 ? -27.594 9.336 6.383 1 35.94 7 SER B C 1
ATOM 3826 O O . SER B 1 7 ? -28.125 8.328 6.84 1 35.94 7 SER B O 1
ATOM 3828 N N . GLY B 1 8 ? -28.5 9.891 5.484 1 34.91 8 GLY B N 1
ATOM 3829 C CA . GLY B 1 8 ? -29.062 8.953 4.516 1 34.91 8 GLY B CA 1
ATOM 3830 C C . GLY B 1 8 ? -28 8.055 3.887 1 34.91 8 GLY B C 1
ATOM 3831 O O . GLY B 1 8 ? -27.047 8.539 3.297 1 34.91 8 GLY B O 1
ATOM 3832 N N . ASP B 1 9 ? -27.766 7 4.469 1 37.62 9 ASP B N 1
ATOM 3833 C CA . ASP B 1 9 ? -27 5.957 3.799 1 37.62 9 ASP B CA 1
ATOM 3834 C C . ASP B 1 9 ? -27.453 5.777 2.354 1 37.62 9 ASP B C 1
ATOM 3836 O O . ASP B 1 9 ? -28.641 5.531 2.098 1 37.62 9 ASP B O 1
ATOM 3840 N N . PRO B 1 10 ? -26.984 6.516 1.426 1 39.94 10 PRO B N 1
ATOM 3841 C CA . PRO B 1 10 ? -27.406 6.445 0.022 1 39.94 10 PRO B CA 1
ATOM 3842 C C . PRO B 1 10 ? -27.734 5.023 -0.426 1 39.94 10 PRO B C 1
ATOM 3844 O O . PRO B 1 10 ? -28.297 4.824 -1.505 1 39.94 10 PRO B O 1
ATOM 3847 N N . TRP B 1 11 ? -27.156 4.102 0.19 1 39.97 11 TRP B N 1
ATOM 3848 C CA . TRP B 1 11 ? -27.453 2.744 -0.25 1 39.97 11 TRP B CA 1
ATOM 3849 C C . TRP B 1 11 ? -28.781 2.271 0.314 1 39.97 11 TRP B C 1
ATOM 3851 O O . TRP B 1 11 ? -29.078 1.072 0.323 1 39.97 11 TRP B O 1
ATOM 3861 N N . SER B 1 12 ? -29.484 3.105 1.097 1 38.94 12 SER B N 1
ATOM 3862 C CA . SER B 1 12 ? -30.797 2.605 1.489 1 38.94 12 SER B CA 1
ATOM 3863 C C . SER B 1 12 ? -31.703 2.418 0.276 1 38.94 12 SER B C 1
ATOM 3865 O O . SER B 1 12 ? -32.156 3.395 -0.32 1 38.94 12 SER B O 1
ATOM 3867 N N . LEU B 1 13 ? -31.469 1.396 -0.576 1 41.72 13 LEU B N 1
ATOM 3868 C CA . LEU B 1 13 ? -32.531 1.04 -1.519 1 41.72 13 LEU B CA 1
ATOM 3869 C C . LEU B 1 13 ? -33.906 1.234 -0.891 1 41.72 13 LEU B C 1
ATOM 3871 O O . LEU B 1 13 ? -34.062 1.045 0.316 1 41.72 13 LEU B O 1
ATOM 3875 N N . PRO B 1 14 ? -34.812 1.971 -1.515 1 40.44 14 PRO B N 1
ATOM 3876 C CA . PRO B 1 14 ? -36.188 2.059 -0.981 1 40.44 14 PRO B CA 1
ATOM 3877 C C . PRO B 1 14 ? -36.719 0.713 -0.498 1 40.44 14 PRO B C 1
ATOM 3879 O O . PRO B 1 14 ? -36.438 -0.321 -1.112 1 40.44 14 PRO B O 1
ATOM 3882 N N . GLN B 1 15 ? -37.094 0.494 0.704 1 40.97 15 GLN B N 1
ATOM 3883 C CA . GLN B 1 15 ? -37.656 -0.599 1.48 1 40.97 15 GLN B CA 1
ATOM 3884 C C . GLN B 1 15 ? -38.875 -1.183 0.784 1 40.97 15 GLN B C 1
ATOM 3886 O O . GLN B 1 15 ? -39.406 -2.225 1.193 1 40.97 15 GLN B O 1
ATOM 3891 N N . VAL B 1 16 ? -39.688 -0.322 -0.001 1 43.38 16 VAL B N 1
ATOM 3892 C CA . VAL B 1 16 ? -41.062 -0.788 -0.177 1 43.38 16 VAL B CA 1
ATOM 3893 C C . VAL B 1 16 ? -41.094 -1.961 -1.154 1 43.38 16 VAL B C 1
ATOM 3895 O O . VAL B 1 16 ? -42.156 -2.359 -1.626 1 43.38 16 VAL B O 1
ATOM 3898 N N . ALA B 1 17 ? -40.125 -2.209 -2.041 1 46.69 17 ALA B N 1
ATOM 3899 C CA . ALA B 1 17 ? -40.406 -3.24 -3.029 1 46.69 17 ALA B CA 1
ATOM 3900 C C . ALA B 1 17 ? -40.812 -4.551 -2.352 1 46.69 17 ALA B C 1
ATOM 3902 O O . ALA B 1 17 ? -40.219 -4.93 -1.332 1 46.69 17 ALA B O 1
ATOM 3903 N N . THR B 1 18 ? -41.969 -5.109 -2.662 1 56 18 THR B N 1
ATOM 3904 C CA . THR B 1 18 ? -42.625 -6.27 -2.09 1 56 18 THR B CA 1
ATOM 3905 C C . THR B 1 18 ? -41.656 -7.445 -1.962 1 56 18 THR B C 1
ATOM 3907 O O . THR B 1 18 ? -41 -7.812 -2.928 1 56 18 THR B O 1
ATOM 3910 N N . PRO B 1 19 ? -41.312 -7.852 -0.766 1 67.5 19 PRO B N 1
ATOM 3911 C CA . PRO B 1 19 ? -40.438 -8.945 -0.342 1 67.5 19 PRO B CA 1
ATOM 3912 C C . PRO B 1 19 ? -40.531 -10.172 -1.241 1 67.5 19 PRO B C 1
ATOM 3914 O O . PRO B 1 19 ? -39.531 -10.836 -1.521 1 67.5 19 PRO B O 1
ATOM 3917 N N . TRP 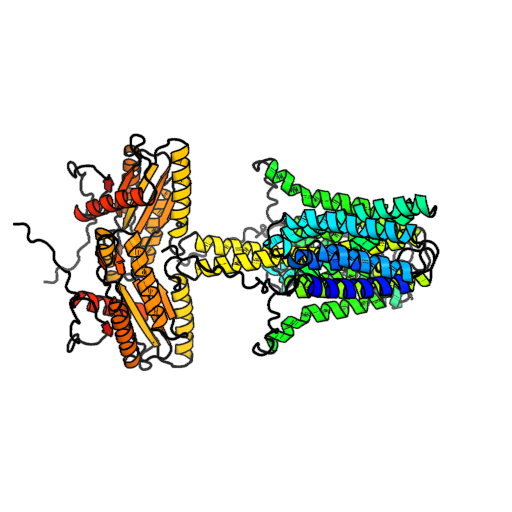B 1 20 ? -41.75 -10.211 -1.984 1 74.38 20 TRP B N 1
ATOM 3918 C CA . TRP B 1 20 ? -41.938 -11.438 -2.756 1 74.38 20 TRP B CA 1
ATOM 3919 C C . TRP B 1 20 ? -41.344 -11.289 -4.16 1 74.38 20 TRP B C 1
ATOM 3921 O O . TRP B 1 20 ? -40.781 -12.242 -4.703 1 74.38 20 TRP B O 1
ATOM 3931 N N . ARG B 1 21 ? -41.5 -10.102 -4.703 1 76.06 21 ARG B N 1
ATOM 3932 C CA . ARG B 1 21 ? -41 -9.93 -6.066 1 76.06 21 ARG B CA 1
ATOM 3933 C C . ARG B 1 21 ? -39.5 -10.141 -6.129 1 76.06 21 ARG B C 1
ATOM 3935 O O . ARG B 1 21 ? -39 -10.852 -7.004 1 76.06 21 ARG B O 1
ATOM 3942 N N . ASP B 1 22 ? -38.844 -9.562 -5.215 1 80.31 22 ASP B N 1
ATOM 3943 C CA . ASP B 1 22 ? -37.375 -9.711 -5.188 1 80.31 22 ASP B CA 1
ATOM 3944 C C . ASP B 1 22 ? -36.969 -11.156 -4.914 1 80.31 22 ASP B C 1
ATOM 3946 O O . ASP B 1 22 ? -36.031 -11.664 -5.492 1 80.31 22 ASP B O 1
ATOM 3950 N N . SER B 1 23 ? -37.812 -11.797 -4.234 1 85.25 23 SER B N 1
ATOM 3951 C CA . SER B 1 23 ? -37.531 -13.188 -3.898 1 85.25 23 SER B CA 1
ATOM 3952 C C . SER B 1 23 ? -37.781 -14.109 -5.094 1 85.25 23 SER B C 1
ATOM 3954 O O . SER B 1 23 ? -37.062 -15.102 -5.27 1 85.25 23 SER B O 1
ATOM 3956 N N . PHE B 1 24 ? -38.719 -13.672 -5.926 1 85.81 24 PHE B N 1
ATOM 3957 C CA . PHE B 1 24 ? -39 -14.469 -7.113 1 85.81 24 PHE B CA 1
ATOM 3958 C C . PHE B 1 24 ? -37.875 -14.328 -8.141 1 85.81 24 PHE B C 1
ATOM 3960 O O . PHE B 1 24 ? -37.5 -15.297 -8.812 1 85.81 24 PHE B O 1
ATOM 3967 N N . VAL B 1 25 ? -37.344 -13.211 -8.188 1 85.94 25 VAL B N 1
ATOM 3968 C CA . VAL B 1 25 ? -36.219 -13 -9.094 1 85.94 25 VAL B CA 1
ATOM 3969 C C . VAL B 1 25 ? -35 -13.805 -8.625 1 85.94 25 VAL B C 1
ATOM 3971 O O . VAL B 1 25 ? -34.344 -14.461 -9.43 1 85.94 25 VAL B O 1
ATOM 3974 N N . LEU B 1 26 ? -34.844 -13.766 -7.398 1 87.69 26 LEU B N 1
ATOM 3975 C CA . LEU B 1 26 ? -33.75 -14.555 -6.824 1 87.69 26 LEU B CA 1
ATOM 3976 C C . LEU B 1 26 ? -33.969 -16.047 -7.09 1 87.69 26 LEU B C 1
ATOM 3978 O O . LEU B 1 26 ? -33.062 -16.734 -7.543 1 87.69 26 LEU B O 1
ATOM 3982 N N . GLY B 1 27 ? -35.188 -16.469 -6.895 1 90.69 27 GLY B N 1
ATOM 3983 C CA . GLY B 1 27 ? -35.5 -17.859 -7.152 1 90.69 27 GLY B CA 1
ATOM 3984 C C . GLY B 1 27 ? -35.344 -18.266 -8.609 1 90.69 27 GLY B C 1
ATOM 3985 O O . GLY B 1 27 ? -34.812 -19.344 -8.898 1 90.69 27 GLY B O 1
ATOM 3986 N N . GLY B 1 28 ? -35.688 -17.375 -9.438 1 91.25 28 GLY B N 1
ATOM 3987 C CA . GLY B 1 28 ? -35.531 -17.625 -10.859 1 91.25 28 GLY B CA 1
ATOM 3988 C C . GLY B 1 28 ? -34.094 -17.766 -11.289 1 91.25 28 GLY B C 1
ATOM 3989 O O . GLY B 1 28 ? -33.719 -18.672 -12.031 1 91.25 28 GLY B O 1
ATOM 3990 N N . VAL B 1 29 ? -33.25 -16.953 -10.812 1 91.88 29 VAL B N 1
ATOM 3991 C CA . VAL B 1 29 ? -31.828 -16.969 -11.141 1 91.88 29 VAL B CA 1
ATOM 3992 C C . VAL B 1 29 ? -31.188 -18.234 -10.578 1 91.88 29 VAL B C 1
ATOM 3994 O O . VAL B 1 29 ? -30.406 -18.906 -11.258 1 91.88 29 VAL B O 1
ATOM 3997 N N . LEU B 1 30 ? -31.562 -18.562 -9.367 1 93.75 30 LEU B N 1
ATOM 3998 C CA . LEU B 1 30 ? -31 -19.75 -8.727 1 93.75 30 LEU B CA 1
ATOM 3999 C C . LEU B 1 30 ? -31.469 -21.016 -9.445 1 93.75 30 LEU B C 1
ATOM 4001 O O . LEU B 1 30 ? -30.688 -21.969 -9.586 1 93.75 30 LEU B O 1
ATOM 4005 N N . PHE B 1 31 ? -32.688 -20.984 -9.875 1 94.19 31 PHE B N 1
ATOM 4006 C CA . PHE B 1 31 ? -33.188 -22.109 -10.633 1 94.19 31 PHE B CA 1
ATOM 4007 C C . PHE B 1 31 ? -32.406 -22.297 -11.93 1 94.19 31 PHE B C 1
ATOM 4009 O O . PHE B 1 31 ? -32 -23.406 -12.25 1 94.19 31 PHE B O 1
ATOM 4016 N N . LEU B 1 32 ? -32.25 -21.203 -12.594 1 92.44 32 LEU B N 1
ATOM 4017 C CA . LEU B 1 32 ? -31.531 -21.266 -13.859 1 92.44 32 LEU B CA 1
ATOM 4018 C C . LEU B 1 32 ? -30.094 -21.734 -13.648 1 92.44 32 LEU B C 1
ATOM 4020 O O . LEU B 1 32 ? -29.609 -22.594 -14.383 1 92.44 32 LEU B O 1
ATOM 4024 N N . CYS B 1 33 ? -29.422 -21.234 -12.688 1 91.75 33 CYS B N 1
ATOM 4025 C CA . CYS B 1 33 ? -28.031 -21.609 -12.406 1 91.75 33 CYS B CA 1
ATOM 4026 C C . CYS B 1 33 ? -27.953 -23.078 -11.992 1 91.75 33 CYS B C 1
ATOM 4028 O O . CYS B 1 33 ? -27.047 -23.797 -12.43 1 91.75 33 CYS B O 1
ATOM 4030 N N . SER B 1 34 ? -28.875 -23.5 -11.234 1 91.75 34 SER B N 1
ATOM 4031 C CA . SER B 1 34 ? -28.875 -24.891 -10.789 1 91.75 34 SER B CA 1
ATOM 4032 C C . SER B 1 34 ? -29.203 -25.828 -11.945 1 91.75 34 SER B C 1
ATOM 4034 O O . SER B 1 34 ? -28.609 -26.906 -12.07 1 91.75 34 SER B O 1
ATOM 4036 N N . ALA B 1 35 ? -30.109 -25.406 -12.758 1 90.75 35 ALA B N 1
ATOM 4037 C CA . ALA B 1 35 ? -30.5 -26.219 -13.898 1 90.75 35 ALA B CA 1
ATOM 4038 C C . ALA B 1 35 ? -29.344 -26.391 -14.875 1 90.75 35 ALA B C 1
ATOM 4040 O O . ALA B 1 35 ? -29.109 -27.484 -15.391 1 90.75 35 ALA B O 1
ATOM 4041 N N . VAL B 1 36 ? -28.656 -25.359 -15.055 1 87.38 36 VAL B N 1
ATOM 4042 C CA . VAL B 1 36 ? -27.5 -25.406 -15.953 1 87.38 36 VAL B CA 1
ATOM 4043 C C . VAL B 1 36 ? -26.422 -26.312 -15.352 1 87.38 36 VAL B C 1
ATOM 4045 O O . VAL B 1 36 ? -25.828 -27.125 -16.062 1 87.38 36 VAL B O 1
ATOM 4048 N N . ALA B 1 37 ? -26.188 -26.156 -14.109 1 87.94 37 ALA B N 1
ATOM 4049 C CA . ALA B 1 37 ? -25.188 -26.969 -13.422 1 87.94 37 ALA B CA 1
ATOM 4050 C C . ALA B 1 37 ? -25.531 -28.453 -13.508 1 87.94 37 ALA B C 1
ATOM 4052 O O . ALA B 1 37 ? -24.656 -29.297 -13.719 1 87.94 37 ALA B O 1
ATOM 4053 N N . LEU B 1 38 ? -26.781 -28.812 -13.43 1 86.5 38 LEU B N 1
ATOM 4054 C CA . LEU B 1 38 ? -27.234 -30.188 -13.43 1 86.5 38 LEU B CA 1
ATOM 4055 C C . LEU B 1 38 ? -27.281 -30.75 -14.852 1 86.5 38 LEU B C 1
ATOM 4057 O O . LEU B 1 38 ? -27.109 -31.953 -15.055 1 86.5 38 LEU B O 1
ATOM 4061 N N . GLY B 1 39 ? -27.5 -29.859 -15.766 1 81.25 39 GLY B N 1
ATOM 4062 C CA . GLY B 1 39 ? -27.453 -30.266 -17.156 1 81.25 39 GLY B CA 1
ATOM 4063 C C . GLY B 1 39 ? -26.062 -30.672 -17.625 1 81.25 39 GLY B C 1
ATOM 4064 O O . GLY B 1 39 ? -25.922 -31.516 -18.5 1 81.25 39 GLY B O 1
ATOM 4065 N N . LEU B 1 40 ? -25.062 -30.047 -17.016 1 74.5 40 LEU B N 1
ATOM 4066 C CA . LEU B 1 40 ? -23.688 -30.312 -17.391 1 74.5 40 LEU B CA 1
ATOM 4067 C C . LEU B 1 40 ? -23.109 -31.453 -16.578 1 74.5 40 LEU B C 1
ATOM 4069 O O . LEU B 1 40 ? -21.969 -31.859 -16.781 1 74.5 40 LEU B O 1
ATOM 4073 N N . ARG B 1 41 ? -23.891 -31.953 -15.766 1 74.5 41 ARG B N 1
ATOM 4074 C CA . ARG B 1 41 ? -23.469 -33 -14.852 1 74.5 41 ARG B CA 1
ATOM 4075 C C . ARG B 1 41 ? -23.453 -34.375 -15.555 1 74.5 41 ARG B C 1
ATOM 4077 O O . ARG B 1 41 ? -24.344 -34.656 -16.375 1 74.5 41 ARG B O 1
ATOM 4084 N N . SER B 1 42 ? -22.234 -35.094 -15.422 1 66.69 42 SER B N 1
ATOM 4085 C CA . SER B 1 42 ? -22.25 -36.5 -15.844 1 66.69 42 SER B CA 1
ATOM 4086 C C . SER B 1 42 ? -23.109 -37.344 -14.906 1 66.69 42 SER B C 1
ATOM 4088 O O . SER B 1 42 ? -23.234 -37.031 -13.719 1 66.69 42 SER B O 1
ATOM 4090 N N . PRO B 1 43 ? -23.688 -38.375 -15.539 1 60.62 43 PRO B N 1
ATOM 4091 C CA . PRO B 1 43 ? -24.516 -39.25 -14.711 1 60.62 43 PRO B CA 1
ATOM 4092 C C . PRO B 1 43 ? -23.734 -39.875 -13.539 1 60.62 43 PRO B C 1
ATOM 4094 O O . PRO B 1 43 ? -22.547 -40.156 -13.656 1 60.62 43 PRO B O 1
ATOM 4097 N N . GLU B 1 44 ? -24.172 -39.844 -12.234 1 58.91 44 GLU B N 1
ATOM 4098 C CA . GLU B 1 44 ? -23.672 -40.469 -11.016 1 58.91 44 GLU B CA 1
ATOM 4099 C C . GLU B 1 44 ? -22.641 -39.594 -10.312 1 58.91 44 GLU B C 1
ATOM 4101 O O . GLU B 1 44 ? -21.922 -40.031 -9.422 1 58.91 44 GLU B O 1
ATOM 4106 N N . HIS B 1 45 ? -22.469 -38.344 -11.008 1 66.31 45 HIS B N 1
ATOM 4107 C CA . HIS B 1 45 ? -21.516 -37.438 -10.344 1 66.31 45 HIS B CA 1
ATOM 4108 C C . HIS B 1 45 ? -22.203 -36.156 -9.898 1 66.31 45 HIS B C 1
ATOM 4110 O O . HIS B 1 45 ? -23.297 -35.844 -10.352 1 66.31 45 HIS B O 1
ATOM 4116 N N . LEU B 1 46 ? -21.641 -35.625 -8.922 1 69.69 46 LEU B N 1
ATOM 4117 C CA . LEU B 1 46 ? -22.078 -34.312 -8.5 1 69.69 46 LEU B CA 1
ATOM 4118 C C . LEU B 1 46 ? -21.703 -33.25 -9.516 1 69.69 46 LEU B C 1
ATOM 4120 O O . LEU B 1 46 ? -20.734 -33.438 -10.266 1 69.69 46 LEU B O 1
ATOM 4124 N N . SER B 1 47 ? -22.547 -32.219 -9.625 1 72.62 47 SER B N 1
ATOM 4125 C CA . SER B 1 47 ? -22.266 -31.125 -10.547 1 72.62 47 SER B CA 1
ATOM 4126 C C . SER B 1 47 ? -20.984 -30.406 -10.148 1 72.62 47 SER B C 1
ATOM 4128 O O . SER B 1 47 ? -20.781 -30.094 -8.977 1 72.62 47 SER B O 1
ATOM 4130 N N . SER B 1 48 ? -20.172 -30.188 -11.109 1 73 48 SER B N 1
ATOM 4131 C CA . SER B 1 48 ? -18.891 -29.531 -10.867 1 73 48 SER B CA 1
ATOM 4132 C C . SER B 1 48 ? -19.016 -28.016 -10.945 1 73 48 SER B C 1
ATOM 4134 O O . SER B 1 48 ? -18.141 -27.281 -10.484 1 73 48 SER B O 1
ATOM 4136 N N . LEU B 1 49 ? -20.156 -27.562 -11.461 1 81.25 49 LEU B N 1
ATOM 4137 C CA . LEU B 1 49 ? -20.344 -26.125 -11.617 1 81.25 49 LEU B CA 1
ATOM 4138 C C . LEU B 1 49 ? -21.562 -25.641 -10.852 1 81.25 49 LEU B C 1
ATOM 4140 O O . LEU B 1 49 ? -22.531 -25.156 -11.453 1 81.25 49 LEU B O 1
ATOM 4144 N N . TRP B 1 50 ? -21.578 -25.812 -9.586 1 88.5 50 TRP B N 1
ATOM 4145 C CA . TRP B 1 50 ? -22.672 -25.391 -8.719 1 88.5 50 TRP B CA 1
ATOM 4146 C C . TRP B 1 50 ? -22.422 -23.984 -8.188 1 88.5 50 TRP B C 1
ATOM 4148 O O . TRP B 1 50 ? -21.812 -23.797 -7.141 1 88.5 50 TRP B O 1
ATOM 4158 N N . LEU B 1 51 ? -23 -23.016 -8.852 1 91.5 51 LEU B N 1
ATOM 4159 C CA . LEU B 1 51 ? -22.734 -21.609 -8.539 1 91.5 51 LEU B CA 1
ATOM 4160 C C . LEU B 1 51 ? -23.812 -21.047 -7.602 1 91.5 51 LEU B C 1
ATOM 4162 O O . LEU B 1 51 ? -23.656 -19.953 -7.059 1 91.5 51 LEU B O 1
ATOM 4166 N N . SER B 1 52 ? -24.844 -21.766 -7.359 1 93.25 52 SER B N 1
ATOM 4167 C CA . SER B 1 52 ? -26.047 -21.266 -6.699 1 93.25 52 SER B CA 1
ATOM 4168 C C . SER B 1 52 ? -25.75 -20.875 -5.254 1 93.25 52 SER B C 1
ATOM 4170 O O . SER B 1 52 ? -26.281 -19.875 -4.762 1 93.25 52 SER B O 1
ATOM 4172 N N . ASN B 1 53 ? -24.938 -21.625 -4.57 1 95.56 53 ASN B N 1
ATOM 4173 C CA . ASN B 1 53 ? -24.625 -21.312 -3.178 1 95.56 53 ASN B CA 1
ATOM 4174 C C . ASN B 1 53 ? -23.938 -19.953 -3.041 1 95.56 53 ASN B C 1
ATOM 4176 O O . ASN B 1 53 ? -24.328 -19.141 -2.201 1 95.56 53 ASN B O 1
ATOM 4180 N N . ALA B 1 54 ? -22.953 -19.766 -3.867 1 95.69 54 ALA B N 1
ATOM 4181 C CA . ALA B 1 54 ? -22.219 -18.5 -3.826 1 95.69 54 ALA B CA 1
ATOM 4182 C C . ALA B 1 54 ? -23.125 -17.328 -4.207 1 95.69 54 ALA B C 1
ATOM 4184 O O . ALA B 1 54 ? -23.047 -16.25 -3.602 1 95.69 54 ALA B O 1
ATOM 4185 N N . LEU B 1 55 ? -23.969 -17.531 -5.156 1 94.12 55 LEU B N 1
ATOM 4186 C CA . LEU B 1 55 ? -24.875 -16.484 -5.605 1 94.12 55 LEU B CA 1
ATOM 4187 C C . LEU B 1 55 ? -25.875 -16.141 -4.512 1 94.12 55 LEU B C 1
ATOM 4189 O O . LEU B 1 55 ? -26.125 -14.953 -4.25 1 94.12 55 LEU B O 1
ATOM 4193 N N . LEU B 1 56 ? -26.391 -17.141 -3.945 1 94.5 56 LEU B N 1
ATOM 4194 C CA . LEU B 1 56 ? -27.359 -16.938 -2.879 1 94.5 56 LEU B CA 1
ATOM 4195 C C . LEU B 1 56 ? -26.734 -16.172 -1.713 1 94.5 56 LEU B C 1
ATOM 4197 O O . LEU B 1 56 ? -27.281 -15.172 -1.253 1 94.5 56 LEU B O 1
ATOM 4201 N N . LEU B 1 57 ? -25.609 -16.641 -1.263 1 94.62 57 LEU B N 1
ATOM 4202 C CA . LEU B 1 57 ? -24.938 -16 -0.142 1 94.62 57 LEU B CA 1
ATOM 4203 C C . LEU B 1 57 ? -24.562 -14.555 -0.477 1 94.62 57 LEU B C 1
ATOM 4205 O O . LEU B 1 57 ? -24.797 -13.656 0.33 1 94.62 57 LEU B O 1
ATOM 4209 N N . GLY B 1 58 ? -24.016 -14.305 -1.638 1 93.31 58 GLY B N 1
ATOM 4210 C CA . GLY B 1 58 ? -23.625 -12.969 -2.059 1 93.31 58 GLY B CA 1
ATOM 4211 C C . GLY B 1 58 ? -24.797 -12 -2.107 1 93.31 58 GLY B C 1
ATOM 4212 O O . GLY B 1 58 ? -24.672 -10.859 -1.646 1 93.31 58 GLY B O 1
ATOM 4213 N N . TRP B 1 59 ? -25.844 -12.453 -2.588 1 90.62 59 TRP B N 1
ATOM 4214 C CA . TRP B 1 59 ? -27.016 -11.609 -2.713 1 90.62 59 TRP B CA 1
ATOM 4215 C C . TRP B 1 59 ? -27.594 -11.273 -1.343 1 90.62 59 TRP B C 1
ATOM 4217 O O . TRP B 1 59 ? -28.031 -10.148 -1.102 1 90.62 59 TRP B O 1
ATOM 4227 N N . MET B 1 60 ? -27.594 -12.195 -0.488 1 90.75 60 MET B N 1
ATOM 4228 C CA . MET B 1 60 ? -28.141 -11.992 0.851 1 90.75 60 MET B CA 1
ATOM 4229 C C . MET B 1 60 ? -27.281 -11.016 1.644 1 90.75 60 MET B C 1
ATOM 4231 O O . MET B 1 60 ? -27.797 -10.242 2.449 1 90.75 60 MET B O 1
ATOM 4235 N N . LEU B 1 61 ? -26.031 -11.039 1.411 1 90.62 61 LEU B N 1
ATOM 4236 C CA . LEU B 1 61 ? -25.125 -10.156 2.137 1 90.62 61 LEU B CA 1
ATOM 4237 C C . LEU B 1 61 ? -25.188 -8.742 1.574 1 90.62 61 LEU B C 1
ATOM 4239 O O . LEU B 1 61 ? -24.984 -7.766 2.309 1 90.62 61 LEU B O 1
ATOM 4243 N N . ARG B 1 62 ? -25.391 -8.602 0.374 1 86.25 62 ARG B N 1
ATOM 4244 C CA . ARG B 1 62 ? -25.406 -7.289 -0.269 1 86.25 62 ARG B CA 1
ATOM 4245 C C . ARG B 1 62 ? -26.719 -6.562 0.02 1 86.25 62 ARG B C 1
ATOM 4247 O O . ARG B 1 62 ? -26.734 -5.344 0.187 1 86.25 62 ARG B O 1
ATOM 4254 N N . SER B 1 63 ? -27.703 -7.277 -0.041 1 82.06 63 SER B N 1
ATOM 4255 C CA . SER B 1 63 ? -29.016 -6.676 0.216 1 82.06 63 SER B CA 1
ATOM 4256 C C . SER B 1 63 ? -29.75 -7.418 1.319 1 82.06 63 SER B C 1
ATOM 4258 O O . SER B 1 63 ? -30.281 -8.508 1.092 1 82.06 63 SER B O 1
ATOM 4260 N N . PRO B 1 64 ? -29.844 -6.797 2.391 1 76.69 64 PRO B N 1
ATOM 4261 C CA . PRO B 1 64 ? -30.516 -7.453 3.518 1 76.69 64 PRO B CA 1
ATOM 4262 C C . PRO B 1 64 ? -31.984 -7.781 3.225 1 76.69 64 PRO B C 1
ATOM 4264 O O . PRO B 1 64 ? -32.594 -8.602 3.92 1 76.69 64 PRO B O 1
ATOM 4267 N N . ALA B 1 65 ? -32.531 -7.254 2.17 1 74.44 65 ALA B N 1
ATOM 4268 C CA . ALA B 1 65 ? -33.906 -7.523 1.793 1 74.44 65 ALA B CA 1
ATOM 4269 C C . ALA B 1 65 ? -34.094 -8.977 1.366 1 74.44 65 ALA B C 1
ATOM 4271 O O . ALA B 1 65 ? -35.188 -9.531 1.466 1 74.44 65 ALA B O 1
ATOM 4272 N N . TYR B 1 66 ? -33.062 -9.625 0.984 1 74.19 66 TYR B N 1
ATOM 4273 C CA . TYR B 1 66 ? -33.125 -10.984 0.468 1 74.19 66 TYR B CA 1
ATOM 4274 C C . TYR B 1 66 ? -32.906 -12.008 1.578 1 74.19 66 TYR B C 1
ATOM 4276 O O . TYR B 1 66 ? -33.062 -13.211 1.365 1 74.19 66 TYR B O 1
ATOM 4284 N N . SER B 1 67 ? -32.531 -11.492 2.756 1 76 67 SER B N 1
ATOM 4285 C CA . SER B 1 67 ? -32.219 -12.422 3.836 1 76 67 SER B CA 1
ATOM 4286 C C . SER B 1 67 ? -33.438 -12.719 4.695 1 76 67 SER B C 1
ATOM 4288 O O . SER B 1 67 ? -33.344 -13.406 5.715 1 76 67 SER B O 1
ATOM 4290 N N . HIS B 1 68 ? -34.531 -12.375 4.145 1 82.81 68 HIS B N 1
ATOM 4291 C CA . HIS B 1 68 ? -35.781 -12.664 4.863 1 82.81 68 HIS B CA 1
ATOM 4292 C C . HIS B 1 68 ? -36.281 -14.078 4.562 1 82.81 68 HIS B C 1
ATOM 4294 O O . HIS B 1 68 ? -35.656 -14.789 3.76 1 82.81 68 HIS B O 1
ATOM 4300 N N . ARG B 1 69 ? -37.344 -14.523 5.242 1 86.5 69 ARG B N 1
ATOM 4301 C CA . ARG B 1 69 ? -37.875 -15.875 5.141 1 86.5 69 ARG B CA 1
ATOM 4302 C C . ARG B 1 69 ? -38.312 -16.188 3.713 1 86.5 69 ARG B C 1
ATOM 4304 O O . ARG B 1 69 ? -38.188 -17.312 3.246 1 86.5 69 ARG B O 1
ATOM 4311 N N . HIS B 1 70 ? -38.719 -15.195 3 1 86.5 70 HIS B N 1
ATOM 4312 C CA . HIS B 1 70 ? -39.188 -15.391 1.628 1 86.5 70 HIS B CA 1
ATOM 4313 C C . HIS B 1 70 ? -38.031 -15.688 0.695 1 86.5 70 HIS B C 1
ATOM 4315 O O . HIS B 1 70 ? -38.156 -16.484 -0.242 1 86.5 70 HIS B O 1
ATOM 4321 N N . GLY B 1 71 ? -36.938 -15.078 0.999 1 87.75 71 GLY B N 1
ATOM 4322 C CA . GLY B 1 71 ? -35.75 -15.344 0.194 1 87.75 71 GLY B CA 1
ATOM 4323 C C . GLY B 1 71 ? -35.219 -16.75 0.345 1 87.75 71 GLY B C 1
ATOM 4324 O O . GLY B 1 71 ? -34.938 -17.422 -0.647 1 87.75 71 GLY B O 1
ATOM 4325 N N . TRP B 1 72 ? -35.219 -17.234 1.514 1 92.31 72 TRP B N 1
ATOM 4326 C CA . TRP B 1 72 ? -34.781 -18.594 1.802 1 92.31 72 TRP B CA 1
ATOM 4327 C C . TRP B 1 72 ? -35.719 -19.625 1.198 1 92.31 72 TRP B C 1
ATOM 4329 O O . TRP B 1 72 ? -35.281 -20.641 0.643 1 92.31 72 TRP B O 1
ATOM 4339 N N . THR B 1 73 ? -37 -19.344 1.288 1 91.69 73 THR B N 1
ATOM 4340 C CA . THR B 1 73 ? -38 -20.266 0.755 1 91.69 73 THR B CA 1
ATOM 4341 C C . THR B 1 73 ? -37.906 -20.328 -0.768 1 91.69 73 THR B C 1
ATOM 4343 O O . THR B 1 73 ? -37.969 -21.406 -1.354 1 91.69 73 THR B O 1
ATOM 4346 N N . ALA B 1 74 ? -37.812 -19.172 -1.348 1 92.56 74 ALA B N 1
ATOM 4347 C CA . ALA B 1 74 ? -37.688 -19.125 -2.803 1 92.56 74 ALA B CA 1
ATOM 4348 C C . ALA B 1 74 ? -36.438 -19.875 -3.273 1 92.56 74 ALA B C 1
ATOM 4350 O O . ALA B 1 74 ? -36.469 -20.578 -4.285 1 92.56 74 ALA B O 1
ATOM 4351 N N . ALA B 1 75 ? -35.375 -19.719 -2.555 1 94.25 75 ALA B N 1
ATOM 4352 C CA . ALA B 1 75 ? -34.156 -20.422 -2.891 1 94.25 75 ALA B CA 1
ATOM 4353 C C . ALA B 1 75 ? -34.312 -21.922 -2.744 1 94.25 75 ALA B C 1
ATOM 4355 O O . ALA B 1 75 ? -33.875 -22.688 -3.607 1 94.25 75 ALA B O 1
ATOM 4356 N N . ALA B 1 76 ? -34.969 -22.375 -1.702 1 95.25 76 ALA B N 1
ATOM 4357 C CA . ALA B 1 76 ? -35.188 -23.797 -1.443 1 95.25 76 ALA B CA 1
ATOM 4358 C C . ALA B 1 76 ? -36.031 -24.438 -2.555 1 95.25 76 ALA B C 1
ATOM 4360 O O . ALA B 1 76 ? -35.656 -25.5 -3.072 1 95.25 76 ALA B O 1
ATOM 4361 N N . ILE B 1 77 ? -37.031 -23.734 -2.896 1 94.5 77 ILE B N 1
ATOM 4362 C CA . ILE B 1 77 ? -37.938 -24.25 -3.926 1 94.5 77 ILE B CA 1
ATOM 4363 C C . ILE B 1 77 ? -37.219 -24.297 -5.27 1 94.5 77 ILE B C 1
ATOM 4365 O O . ILE B 1 77 ? -37.312 -25.281 -5.996 1 94.5 77 ILE B O 1
ATOM 4369 N N . ALA B 1 78 ? -36.5 -23.25 -5.578 1 95.06 78 ALA B N 1
ATOM 4370 C CA . ALA B 1 78 ? -35.781 -23.156 -6.852 1 95.06 78 ALA B CA 1
ATOM 4371 C C . ALA B 1 78 ? -34.75 -24.266 -6.984 1 95.06 78 ALA B C 1
ATOM 4373 O O . ALA B 1 78 ? -34.719 -24.969 -7.996 1 95.06 78 ALA B O 1
ATOM 4374 N N . MET B 1 79 ? -33.969 -24.453 -5.984 1 94.44 79 MET B N 1
ATOM 4375 C CA . MET B 1 79 ? -32.906 -25.453 -6.02 1 94.44 79 MET B CA 1
ATOM 4376 C C . MET B 1 79 ? -33.469 -26.875 -6.012 1 94.44 79 MET B C 1
ATOM 4378 O O . MET B 1 79 ? -33 -27.75 -6.734 1 94.44 79 MET B O 1
ATOM 4382 N N . ALA B 1 80 ? -34.531 -27.141 -5.246 1 95.44 80 ALA B N 1
ATOM 4383 C CA . ALA B 1 80 ? -35.156 -28.453 -5.176 1 95.44 80 ALA B CA 1
ATOM 4384 C C . ALA B 1 80 ? -35.844 -28.797 -6.5 1 95.44 80 ALA B C 1
ATOM 4386 O O . ALA B 1 80 ? -35.719 -29.938 -6.969 1 95.44 80 ALA B O 1
ATOM 4387 N N . LEU B 1 81 ? -36.5 -27.766 -6.977 1 94.81 81 LEU B N 1
ATOM 4388 C CA . LEU B 1 81 ? -37.188 -27.984 -8.242 1 94.81 81 LEU B CA 1
ATOM 4389 C C . LEU B 1 81 ? -36.219 -28.328 -9.352 1 94.81 81 LEU B C 1
ATOM 4391 O O . LEU B 1 81 ? -36.469 -29.219 -10.164 1 94.81 81 LEU B O 1
ATOM 4395 N N . ALA B 1 82 ? -35.125 -27.609 -9.414 1 93.5 82 ALA B N 1
ATOM 4396 C CA . ALA B 1 82 ? -34.125 -27.891 -10.43 1 93.5 82 ALA B CA 1
ATOM 4397 C C . ALA B 1 82 ? -33.562 -29.297 -10.281 1 93.5 82 ALA B C 1
ATOM 4399 O O . ALA B 1 82 ? -33.406 -30.016 -11.273 1 93.5 82 ALA B O 1
ATOM 4400 N N . GLU B 1 83 ? -33.281 -29.719 -9.078 1 91 83 GLU B N 1
ATOM 4401 C CA . GLU B 1 83 ? -32.781 -31.062 -8.812 1 91 83 GLU B CA 1
ATOM 4402 C C . GLU B 1 83 ? -33.812 -32.125 -9.133 1 91 83 GLU B C 1
ATOM 4404 O O . GLU B 1 83 ? -33.469 -33.156 -9.727 1 91 83 GLU B O 1
ATOM 4409 N N . TRP B 1 84 ? -34.969 -31.922 -8.812 1 92.44 84 TRP B N 1
ATOM 4410 C CA . TRP B 1 84 ? -36.031 -32.875 -9.047 1 92.44 84 TRP B CA 1
ATOM 4411 C C . TRP B 1 84 ? -36.312 -33.062 -10.539 1 92.44 84 TRP B C 1
ATOM 4413 O O . TRP B 1 84 ? -36.469 -34.156 -11.016 1 92.44 84 TRP B O 1
ATOM 4423 N N . LEU B 1 85 ? -36.344 -31.984 -11.227 1 91.5 85 LEU B N 1
ATOM 4424 C CA . LEU B 1 85 ? -36.594 -32 -12.664 1 91.5 85 LEU B CA 1
ATOM 4425 C C . LEU B 1 85 ? -35.469 -32.688 -13.414 1 91.5 85 LEU B C 1
ATOM 4427 O O . LEU B 1 85 ? -35.656 -33.156 -14.539 1 91.5 85 LEU B O 1
ATOM 4431 N N . SER B 1 86 ? -34.312 -32.688 -12.836 1 88.12 86 SER B N 1
ATOM 4432 C CA . SER B 1 86 ? -33.156 -33.344 -13.461 1 88.12 86 SER B CA 1
ATOM 4433 C C . SER B 1 86 ? -33.281 -34.875 -13.359 1 88.12 86 SER B C 1
ATOM 4435 O O . SER B 1 86 ? -32.469 -35.594 -13.961 1 88.12 86 SER B O 1
ATOM 4437 N N . GLY B 1 87 ? -34.188 -35.469 -12.523 1 86.5 87 GLY B N 1
ATOM 4438 C CA . GLY B 1 87 ? -34.406 -36.906 -12.453 1 86.5 87 GLY B CA 1
ATOM 4439 C C . GLY B 1 87 ? -33.969 -37.5 -11.133 1 86.5 87 GLY B C 1
ATOM 4440 O O . GLY B 1 87 ? -34.031 -38.719 -10.969 1 86.5 87 GLY B O 1
ATOM 4441 N N . SER B 1 88 ? -33.594 -36.75 -10.242 1 87.75 88 SER B N 1
ATOM 4442 C CA . SER B 1 88 ? -33.156 -37.281 -8.945 1 87.75 88 SER B CA 1
ATOM 4443 C C . SER B 1 88 ? -34.344 -37.656 -8.078 1 87.75 88 SER B C 1
ATOM 4445 O O . SER B 1 88 ? -35.406 -37 -8.117 1 87.75 88 SER B O 1
ATOM 4447 N N . PRO B 1 89 ? -34.219 -38.75 -7.371 1 90.56 89 PRO B N 1
ATOM 4448 C CA . PRO B 1 89 ? -35.281 -39.125 -6.434 1 90.56 89 PRO B CA 1
ATOM 4449 C C . PRO B 1 89 ? -35.531 -38.031 -5.395 1 90.56 89 PRO B C 1
ATOM 4451 O O . PRO B 1 89 ? -34.688 -37.188 -5.133 1 90.56 89 PRO B O 1
ATOM 4454 N N . LEU B 1 90 ? -36.719 -38 -4.762 1 92.75 90 LEU B N 1
ATOM 4455 C CA . LEU B 1 90 ? -37.188 -36.969 -3.867 1 92.75 90 LEU B CA 1
ATOM 4456 C C . LEU B 1 90 ? -36.344 -36.906 -2.607 1 92.75 90 LEU B C 1
ATOM 4458 O O . LEU B 1 90 ? -36.031 -35.812 -2.109 1 92.75 90 LEU B O 1
ATOM 4462 N N . ASP B 1 91 ? -35.906 -38.031 -2.094 1 92.5 91 ASP B N 1
ATOM 4463 C CA . ASP B 1 91 ? -35.094 -38.062 -0.88 1 92.5 91 ASP B CA 1
ATOM 4464 C C . ASP B 1 91 ? -33.719 -37.438 -1.125 1 92.5 91 ASP B C 1
ATOM 4466 O O . ASP B 1 91 ? -33.25 -36.656 -0.307 1 92.5 91 ASP B O 1
ATOM 4470 N N . GLN B 1 92 ? -33.156 -37.719 -2.283 1 91.31 92 GLN B N 1
ATOM 4471 C CA . GLN B 1 92 ? -31.875 -37.125 -2.674 1 91.31 92 GLN B CA 1
ATOM 4472 C C . GLN B 1 92 ? -32 -35.625 -2.875 1 91.31 92 GLN B C 1
ATOM 4474 O O . GLN B 1 92 ? -31.156 -34.875 -2.412 1 91.31 92 GLN B O 1
ATOM 4479 N N . THR B 1 93 ? -33.062 -35.25 -3.498 1 92.94 93 THR B N 1
ATOM 4480 C CA . THR B 1 93 ? -33.344 -33.844 -3.791 1 92.94 93 THR B CA 1
ATOM 4481 C C . THR B 1 93 ? -33.469 -33.031 -2.504 1 92.94 93 THR B C 1
ATOM 4483 O O . THR B 1 93 ? -32.844 -31.984 -2.359 1 92.94 93 THR B O 1
ATOM 4486 N N . LEU B 1 94 ? -34.188 -33.562 -1.586 1 94.5 94 LEU B N 1
ATOM 4487 C CA . LEU B 1 94 ? -34.438 -32.844 -0.341 1 94.5 94 LEU B CA 1
ATOM 4488 C C . LEU B 1 94 ? -33.156 -32.75 0.5 1 94.5 94 LEU B C 1
ATOM 4490 O O . LEU B 1 94 ? -32.875 -31.719 1.104 1 94.5 94 LEU B O 1
ATOM 4494 N N . TRP B 1 95 ? -32.406 -33.781 0.498 1 94.62 95 TRP B N 1
ATOM 4495 C CA . TRP B 1 95 ? -31.188 -33.781 1.31 1 94.62 95 TRP B CA 1
ATOM 4496 C C . TRP B 1 95 ? -30.125 -32.844 0.728 1 94.62 95 TRP B C 1
ATOM 4498 O O . TRP B 1 95 ? -29.484 -32.094 1.463 1 94.62 95 TRP B O 1
ATOM 4508 N N . LEU B 1 96 ? -29.922 -32.938 -0.571 1 92.75 96 LEU B N 1
ATOM 4509 C CA . LEU B 1 96 ? -28.922 -32.062 -1.214 1 92.75 96 LEU B CA 1
ATOM 4510 C C . LEU B 1 96 ? -29.297 -30.594 -1.06 1 92.75 96 LEU B C 1
ATOM 4512 O O . LEU B 1 96 ? -28.438 -29.75 -0.823 1 92.75 96 LEU B O 1
ATOM 4516 N N . THR B 1 97 ? -30.562 -30.312 -1.186 1 95.19 97 THR B N 1
ATOM 4517 C CA . THR B 1 97 ? -31.047 -28.938 -0.999 1 95.19 97 THR B CA 1
ATOM 4518 C C . THR B 1 97 ? -30.828 -28.484 0.442 1 95.19 97 THR B C 1
ATOM 4520 O O . THR B 1 97 ? -30.406 -27.359 0.686 1 95.19 97 THR B O 1
ATOM 4523 N N . PHE B 1 98 ? -31.094 -29.391 1.315 1 96.06 98 PHE B N 1
ATOM 4524 C CA . PHE B 1 98 ? -30.875 -29.094 2.727 1 96.06 98 PHE B CA 1
ATOM 4525 C C . PHE B 1 98 ? -29.391 -28.812 2.994 1 96.06 98 PHE B C 1
ATOM 4527 O O . PHE B 1 98 ? -29.062 -27.844 3.695 1 96.06 98 PHE B O 1
ATOM 4534 N N . ALA B 1 99 ? -28.516 -29.641 2.502 1 96.19 99 ALA B N 1
ATOM 4535 C CA . ALA B 1 99 ? -27.078 -29.469 2.689 1 96.19 99 ALA B CA 1
ATOM 4536 C C . ALA B 1 99 ? -26.609 -28.125 2.133 1 96.19 99 ALA B C 1
ATOM 4538 O O . ALA B 1 99 ? -25.828 -27.422 2.771 1 96.19 99 ALA B O 1
ATOM 4539 N N . ASP B 1 100 ? -27.109 -27.75 0.982 1 96.19 100 ASP B N 1
ATOM 4540 C CA . ASP B 1 100 ? -26.75 -26.484 0.344 1 96.19 100 ASP B CA 1
ATOM 4541 C C . ASP B 1 100 ? -27.203 -25.297 1.178 1 96.19 100 ASP B C 1
ATOM 4543 O O . ASP B 1 100 ? -26.422 -24.375 1.456 1 96.19 100 ASP B O 1
ATOM 4547 N N . LEU B 1 101 ? -28.406 -25.375 1.598 1 96.56 101 LEU B N 1
ATOM 4548 C CA . LEU B 1 101 ? -28.984 -24.266 2.33 1 96.56 101 LEU B CA 1
ATOM 4549 C C . LEU B 1 101 ? -28.359 -24.141 3.717 1 96.56 101 LEU B C 1
ATOM 4551 O O . LEU B 1 101 ? -28.156 -23.031 4.219 1 96.56 101 LEU B O 1
ATOM 4555 N N . ALA B 1 102 ? -28.109 -25.25 4.316 1 97.31 102 ALA B N 1
ATOM 4556 C CA . ALA B 1 102 ? -27.453 -25.25 5.621 1 97.31 102 ALA B CA 1
ATOM 4557 C C . ALA B 1 102 ? -26.062 -24.625 5.527 1 97.31 102 ALA B C 1
ATOM 4559 O O . ALA B 1 102 ? -25.672 -23.828 6.391 1 97.31 102 ALA B O 1
ATOM 4560 N N . ALA B 1 103 ? -25.328 -24.984 4.5 1 97.56 103 ALA B N 1
ATOM 4561 C CA . ALA B 1 103 ? -24 -24.422 4.281 1 97.56 103 ALA B CA 1
ATOM 4562 C C . ALA B 1 103 ? -24.078 -22.906 4.086 1 97.56 103 ALA B C 1
ATOM 4564 O O . ALA B 1 103 ? -23.312 -22.156 4.711 1 97.56 103 ALA B O 1
ATOM 4565 N N . VAL B 1 104 ? -25 -22.453 3.254 1 97.12 104 VAL B N 1
ATOM 4566 C CA . VAL B 1 104 ? -25.141 -21.031 2.963 1 97.12 104 VAL B CA 1
ATOM 4567 C C . VAL B 1 104 ? -25.562 -20.297 4.23 1 97.12 104 VAL B C 1
ATOM 4569 O O . VAL B 1 104 ? -25.094 -19.172 4.488 1 97.12 104 VAL B O 1
ATOM 4572 N N . ALA B 1 105 ? -26.422 -20.906 5.008 1 96.25 105 ALA B N 1
ATOM 4573 C CA . ALA B 1 105 ? -26.875 -20.297 6.25 1 96.25 105 ALA B CA 1
ATOM 4574 C C . ALA B 1 105 ? -25.719 -20.078 7.219 1 96.25 105 ALA B C 1
ATOM 4576 O O . ALA B 1 105 ? -25.641 -19.031 7.879 1 96.25 105 ALA B O 1
ATOM 4577 N N . CYS B 1 106 ? -24.875 -21.047 7.281 1 96.75 106 CYS B N 1
ATOM 4578 C CA . CYS B 1 106 ? -23.703 -20.922 8.148 1 96.75 106 CYS B CA 1
ATOM 4579 C C . CYS B 1 106 ? -22.828 -19.75 7.699 1 96.75 106 CYS B C 1
ATOM 4581 O O . CYS B 1 106 ? -22.375 -18.969 8.531 1 96.75 106 CYS B O 1
ATOM 4583 N N . GLY B 1 107 ? -22.594 -19.672 6.398 1 96.56 107 GLY B N 1
ATOM 4584 C CA . GLY B 1 107 ? -21.828 -18.547 5.879 1 96.56 107 GLY B CA 1
ATOM 4585 C C . GLY B 1 107 ? -22.484 -17.203 6.137 1 96.56 107 GLY B C 1
ATOM 4586 O O . GLY B 1 107 ? -21.812 -16.234 6.504 1 96.56 107 GLY B O 1
ATOM 4587 N N . TRP B 1 108 ? -23.734 -17.172 5.984 1 95.5 108 TRP B N 1
ATOM 4588 C CA . TRP B 1 108 ? -24.516 -15.953 6.184 1 95.5 108 TRP B CA 1
ATOM 4589 C C . TRP B 1 108 ? -24.438 -15.492 7.637 1 95.5 108 TRP B C 1
ATOM 4591 O O . TRP B 1 108 ? -24.25 -14.312 7.91 1 95.5 108 TRP B O 1
ATOM 4601 N N . VAL B 1 109 ? -24.594 -16.406 8.57 1 95 109 VAL B N 1
ATOM 4602 C CA . VAL B 1 109 ? -24.562 -16.078 9.992 1 95 109 VAL B CA 1
ATOM 4603 C C . VAL B 1 109 ? -23.172 -15.555 10.367 1 95 109 VAL B C 1
ATOM 4605 O O . VAL B 1 109 ? -23.062 -14.594 11.141 1 95 109 VAL B O 1
ATOM 4608 N N . MET B 1 110 ? -22.234 -16.094 9.789 1 95.62 110 MET B N 1
ATOM 4609 C CA . MET B 1 110 ? -20.859 -15.656 10.086 1 95.62 110 MET B CA 1
ATOM 4610 C C . MET B 1 110 ? -20.625 -14.25 9.562 1 95.62 110 MET B C 1
ATOM 4612 O O . MET B 1 110 ? -20.109 -13.391 10.297 1 95.62 110 MET B O 1
ATOM 4616 N N . MET B 1 111 ? -21 -13.953 8.406 1 94.69 111 MET B N 1
ATOM 4617 C CA . MET B 1 111 ? -20.656 -12.711 7.73 1 94.69 111 MET B CA 1
ATOM 4618 C C . MET B 1 111 ? -21.547 -11.562 8.211 1 94.69 111 MET B C 1
ATOM 4620 O O . MET B 1 111 ? -21.125 -10.414 8.242 1 94.69 111 MET B O 1
ATOM 4624 N N . ARG B 1 112 ? -22.719 -11.836 8.586 1 90.62 112 ARG B N 1
ATOM 4625 C CA . ARG B 1 112 ? -23.672 -10.789 8.977 1 90.62 112 ARG B CA 1
ATOM 4626 C C . ARG B 1 112 ? -23.234 -10.102 10.266 1 90.62 112 ARG B C 1
ATOM 4628 O O . ARG B 1 112 ? -23.625 -8.969 10.531 1 90.62 112 ARG B O 1
ATOM 4635 N N . ARG B 1 113 ? -22.438 -10.695 11.062 1 92.38 113 ARG B N 1
ATOM 4636 C CA . ARG B 1 113 ? -21.969 -10.164 12.336 1 92.38 113 ARG B CA 1
ATOM 4637 C C . ARG B 1 113 ? -20.828 -9.188 12.133 1 92.38 113 ARG B C 1
ATOM 4639 O O . ARG B 1 113 ? -20.469 -8.438 13.047 1 92.38 113 ARG B O 1
ATOM 4646 N N . LEU B 1 114 ? -20.328 -9.164 10.945 1 92.44 114 LEU B N 1
ATOM 4647 C CA . LEU B 1 114 ? -19.172 -8.32 10.664 1 92.44 114 LEU B CA 1
ATOM 4648 C C . LEU B 1 114 ? -19.609 -6.922 10.258 1 92.44 114 LEU B C 1
ATOM 4650 O O . LEU B 1 114 ? -20.719 -6.734 9.75 1 92.44 114 LEU B O 1
ATOM 4654 N N . PRO B 1 115 ? -18.734 -5.898 10.492 1 90.69 115 PRO B N 1
ATOM 4655 C CA . PRO B 1 115 ? -19.047 -4.539 10.039 1 90.69 115 PRO B CA 1
ATOM 4656 C C . PRO B 1 115 ? -19.234 -4.453 8.523 1 90.69 115 PRO B C 1
ATOM 4658 O O . PRO B 1 115 ? -18.656 -5.246 7.781 1 90.69 115 PRO B O 1
ATOM 4661 N N . GLN B 1 116 ? -19.969 -3.5 8.102 1 86.62 116 GLN B N 1
ATOM 4662 C CA . GLN B 1 116 ? -20.328 -3.332 6.695 1 86.62 116 GLN B CA 1
ATOM 4663 C C . GLN B 1 116 ? -19.078 -3.121 5.836 1 86.62 116 GLN B C 1
ATOM 4665 O O . GLN B 1 116 ? -19.016 -3.598 4.699 1 86.62 116 GLN B O 1
ATOM 4670 N N . ARG B 1 117 ? -18.125 -2.48 6.355 1 86.5 117 ARG B N 1
ATOM 4671 C CA . ARG B 1 117 ? -16.891 -2.221 5.617 1 86.5 117 ARG B CA 1
ATOM 4672 C C . ARG B 1 117 ? -16.172 -3.521 5.285 1 86.5 117 ARG B C 1
ATOM 4674 O O . ARG B 1 117 ? -15.57 -3.65 4.215 1 86.5 117 ARG B O 1
ATOM 4681 N N . VAL B 1 118 ? -16.328 -4.457 6.164 1 88.06 118 VAL B N 1
ATOM 4682 C CA . VAL B 1 118 ? -15.688 -5.762 5.98 1 88.06 118 VAL B CA 1
ATOM 4683 C C . VAL B 1 118 ? -16.516 -6.602 5.008 1 88.06 118 VAL B C 1
ATOM 4685 O O . VAL B 1 118 ? -15.953 -7.258 4.125 1 88.06 118 VAL B O 1
ATOM 4688 N N . GLN B 1 119 ? -17.781 -6.488 5.102 1 89.12 119 GLN B N 1
ATOM 4689 C CA . GLN B 1 119 ? -18.672 -7.242 4.215 1 89.12 119 GLN B CA 1
ATOM 4690 C C . GLN B 1 119 ? -18.516 -6.789 2.766 1 89.12 119 GLN B C 1
ATOM 4692 O O . GLN B 1 119 ? -18.562 -7.609 1.845 1 89.12 119 GLN B O 1
ATOM 4697 N N . GLN B 1 120 ? -18.25 -5.535 2.658 1 85.19 120 GLN B N 1
ATOM 4698 C CA . GLN B 1 120 ? -18.141 -4.969 1.318 1 85.19 120 GLN B CA 1
ATOM 4699 C C . GLN B 1 120 ? -16.688 -4.941 0.852 1 85.19 120 GLN B C 1
ATOM 4701 O O . GLN B 1 120 ? -16.328 -4.203 -0.071 1 85.19 120 GLN B O 1
ATOM 4706 N N . MET B 1 121 ? -15.828 -5.664 1.497 1 89.69 121 MET B N 1
ATOM 4707 C CA . MET B 1 121 ? -14.43 -5.902 1.156 1 89.69 121 MET B CA 1
ATOM 4708 C C . MET B 1 121 ? -13.648 -4.59 1.092 1 89.69 121 MET B C 1
ATOM 4710 O O . MET B 1 121 ? -12.828 -4.391 0.196 1 89.69 121 MET B O 1
ATOM 4714 N N . ARG B 1 122 ? -13.93 -3.652 1.965 1 85.31 122 ARG B N 1
ATOM 4715 C CA . ARG B 1 122 ? -13.258 -2.355 2.008 1 85.31 122 ARG B CA 1
ATOM 4716 C C . ARG B 1 122 ? -12.242 -2.301 3.141 1 85.31 122 ARG B C 1
ATOM 4718 O O . ARG B 1 122 ? -11.875 -1.219 3.6 1 85.31 122 ARG B O 1
ATOM 4725 N N . SER B 1 123 ? -11.953 -3.438 3.617 1 88.56 123 SER B N 1
ATOM 4726 C CA . SER B 1 123 ? -10.953 -3.578 4.676 1 88.56 123 SER B CA 1
ATOM 4727 C C . SER B 1 123 ? -9.961 -4.684 4.352 1 88.56 123 SER B C 1
ATOM 4729 O O . SER B 1 123 ? -10.297 -5.648 3.662 1 88.56 123 SER B O 1
ATOM 4731 N N . PRO B 1 124 ? -8.734 -4.562 4.805 1 84.31 124 PRO B N 1
ATOM 4732 C CA . PRO B 1 124 ? -7.746 -5.613 4.559 1 84.31 124 PRO B CA 1
ATOM 4733 C C . PRO B 1 124 ? -8.133 -6.945 5.203 1 84.31 124 PRO B C 1
ATOM 4735 O O . PRO B 1 124 ? -7.727 -8.008 4.719 1 84.31 124 PRO B O 1
ATOM 4738 N N . SER B 1 125 ? -8.914 -6.883 6.25 1 89.06 125 SER B N 1
ATOM 4739 C CA . SER B 1 125 ? -9.305 -8.109 6.938 1 89.06 125 SER B CA 1
ATOM 4740 C C . SER B 1 125 ? -10.43 -8.82 6.199 1 89.06 125 SER B C 1
ATOM 4742 O O . SER B 1 125 ? -10.781 -9.953 6.535 1 89.06 125 SER B O 1
ATOM 4744 N N . SER B 1 126 ? -11.023 -8.172 5.223 1 92.88 126 SER B N 1
ATOM 4745 C CA . SER B 1 126 ? -12.156 -8.727 4.488 1 92.88 126 SER B CA 1
ATOM 4746 C C . SER B 1 126 ? -11.781 -10.047 3.818 1 92.88 126 SER B C 1
ATOM 4748 O O . SER B 1 126 ? -12.586 -10.977 3.785 1 92.88 126 SER B O 1
ATOM 4750 N N . VAL B 1 127 ? -10.586 -10.141 3.324 1 92.25 127 VAL B N 1
ATOM 4751 C CA . VAL B 1 127 ? -10.18 -11.336 2.592 1 92.25 127 VAL B CA 1
ATOM 4752 C C . VAL B 1 127 ? -10.062 -12.516 3.551 1 92.25 127 VAL B C 1
ATOM 4754 O O . VAL B 1 127 ? -10.445 -13.641 3.209 1 92.25 127 VAL B O 1
ATOM 4757 N N . LEU B 1 128 ? -9.57 -12.258 4.695 1 90.38 128 LEU B N 1
ATOM 4758 C CA . LEU B 1 128 ? -9.508 -13.312 5.699 1 90.38 128 LEU B CA 1
ATOM 4759 C C . LEU B 1 128 ? -10.898 -13.844 6.023 1 90.38 128 LEU B C 1
ATOM 4761 O O . LEU B 1 128 ? -11.109 -15.055 6.082 1 90.38 128 LEU B O 1
ATOM 4765 N N . HIS B 1 129 ? -11.75 -12.969 6.215 1 93.94 129 HIS B N 1
ATOM 4766 C CA . HIS B 1 129 ? -13.117 -13.375 6.527 1 93.94 129 HIS B CA 1
ATOM 4767 C C . HIS B 1 129 ? -13.773 -14.07 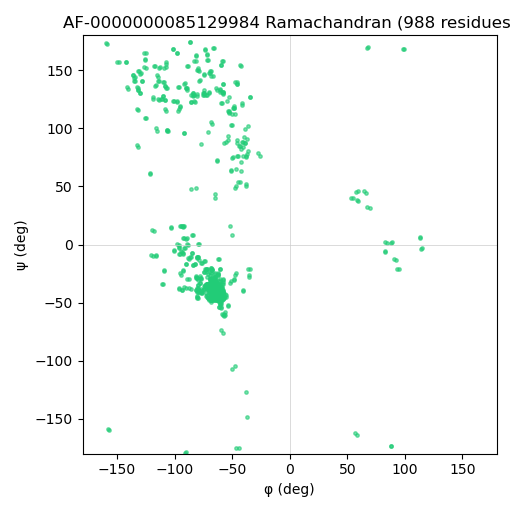5.336 1 93.94 129 HIS B C 1
ATOM 4769 O O . HIS B 1 129 ? -14.586 -14.977 5.512 1 93.94 129 HIS B O 1
ATOM 4775 N N . LEU B 1 130 ? -13.5 -13.625 4.188 1 95.31 130 LEU B N 1
ATOM 4776 C CA . LEU B 1 130 ? -13.992 -14.289 2.982 1 95.31 130 LEU B CA 1
ATOM 4777 C C . LEU B 1 130 ? -13.5 -15.734 2.916 1 95.31 130 LEU B C 1
ATOM 4779 O O . LEU B 1 130 ? -14.273 -16.641 2.615 1 95.31 130 LEU B O 1
ATOM 4783 N N . VAL B 1 131 ? -12.219 -15.961 3.209 1 94.56 131 VAL B N 1
ATOM 4784 C CA . VAL B 1 131 ? -11.633 -17.297 3.176 1 94.56 131 VAL B CA 1
ATOM 4785 C C . VAL B 1 131 ? -12.266 -18.172 4.258 1 94.56 131 VAL B C 1
ATOM 4787 O O . VAL B 1 131 ? -12.641 -19.312 4.004 1 94.56 131 VAL B O 1
ATOM 4790 N N . MET B 1 132 ? -12.414 -17.609 5.398 1 94.88 132 MET B N 1
ATOM 4791 C CA . MET B 1 132 ? -13.023 -18.344 6.492 1 94.88 132 MET B CA 1
ATOM 4792 C C . MET B 1 132 ? -14.461 -18.719 6.16 1 94.88 132 MET B C 1
ATOM 4794 O O . MET B 1 132 ? -14.891 -19.844 6.434 1 94.88 132 MET B O 1
ATOM 4798 N N . CYS B 1 133 ? -15.125 -17.797 5.637 1 96.88 133 CYS B N 1
ATOM 4799 C CA . CYS B 1 133 ? -16.5 -18.047 5.23 1 96.88 133 CYS B CA 1
ATOM 4800 C C . CYS B 1 133 ? -16.562 -19.125 4.156 1 96.88 133 CYS B C 1
ATOM 4802 O O . CYS B 1 133 ? -17.391 -20.047 4.242 1 96.88 133 CYS B O 1
ATOM 4804 N N . SER B 1 134 ? -15.719 -19.031 3.145 1 97.25 134 SER B N 1
ATOM 4805 C CA . SER B 1 134 ? -15.688 -20 2.059 1 97.25 134 SER B CA 1
ATOM 4806 C C . SER B 1 134 ? -15.352 -21.391 2.578 1 97.25 134 SER B C 1
ATOM 4808 O O . SER B 1 134 ? -15.945 -22.391 2.141 1 97.25 134 SER B O 1
ATOM 4810 N N . LEU B 1 135 ? -14.422 -21.438 3.514 1 96.69 135 LEU B N 1
ATOM 4811 C CA . LEU B 1 135 ? -14.055 -22.703 4.113 1 96.69 135 LEU B CA 1
ATOM 4812 C C . LEU B 1 135 ? -15.219 -23.297 4.906 1 96.69 135 LEU B C 1
ATOM 4814 O O . LEU B 1 135 ? -15.516 -24.484 4.793 1 96.69 135 LEU B O 1
ATOM 4818 N N . LEU B 1 136 ? -15.82 -22.484 5.641 1 97.69 136 LEU B N 1
ATOM 4819 C CA . LEU B 1 136 ? -16.938 -22.922 6.461 1 97.69 136 LEU B CA 1
ATOM 4820 C C . LEU B 1 136 ? -18.062 -23.484 5.59 1 97.69 136 LEU B C 1
ATOM 4822 O O . LEU B 1 136 ? -18.547 -24.594 5.828 1 97.69 136 LEU B O 1
ATOM 4826 N N . VAL B 1 137 ? -18.469 -22.766 4.609 1 97.88 137 VAL B N 1
ATOM 4827 C CA . VAL B 1 137 ? -19.547 -23.172 3.719 1 97.88 137 VAL B CA 1
ATOM 4828 C C . VAL B 1 137 ? -19.172 -24.469 3.012 1 97.88 137 VAL B C 1
ATOM 4830 O O . VAL B 1 137 ? -20 -25.391 2.9 1 97.88 137 VAL B O 1
ATOM 4833 N N . SER B 1 138 ? -17.922 -24.531 2.568 1 97.38 138 SER B N 1
ATOM 4834 C CA . SER B 1 138 ? -17.453 -25.703 1.83 1 97.38 138 SER B CA 1
ATOM 4835 C C . SER B 1 138 ? -17.406 -26.938 2.727 1 97.38 138 SER B C 1
ATOM 4837 O O . SER B 1 138 ? -17.766 -28.031 2.303 1 97.38 138 SER B O 1
ATOM 4839 N N . VAL B 1 139 ? -16.953 -26.766 3.961 1 97.25 139 VAL B N 1
ATOM 4840 C CA . VAL B 1 139 ? -16.844 -27.891 4.883 1 97.25 139 VAL B CA 1
ATOM 4841 C C . VAL B 1 139 ? -18.25 -28.391 5.258 1 97.25 139 VAL B C 1
ATOM 4843 O O . VAL B 1 139 ? -18.531 -29.594 5.184 1 97.25 139 VAL B O 1
ATOM 4846 N N . VAL B 1 140 ? -19.109 -27.531 5.605 1 97.5 140 VAL B N 1
ATOM 4847 C CA . VAL B 1 140 ? -20.453 -27.906 6.02 1 97.5 140 VAL B CA 1
ATOM 4848 C C . VAL B 1 140 ? -21.188 -28.562 4.855 1 97.5 140 VAL B C 1
ATOM 4850 O O . VAL B 1 140 ? -21.797 -29.625 5.023 1 97.5 140 VAL B O 1
ATOM 4853 N N . GLY B 1 141 ? -21.141 -27.953 3.709 1 96.38 141 GLY B N 1
ATOM 4854 C CA . GLY B 1 141 ? -21.766 -28.547 2.539 1 96.38 141 GLY B CA 1
ATOM 4855 C C . GLY B 1 141 ? -21.219 -29.922 2.195 1 96.38 141 GLY B C 1
ATOM 4856 O O . GLY B 1 141 ? -21.984 -30.844 1.934 1 96.38 141 GLY B O 1
ATOM 4857 N N . ALA B 1 142 ? -19.875 -30.047 2.223 1 95.81 142 ALA B N 1
ATOM 4858 C CA . ALA B 1 142 ? -19.219 -31.297 1.846 1 95.81 142 ALA B CA 1
ATOM 4859 C C . ALA B 1 142 ? -19.547 -32.406 2.84 1 95.81 142 ALA B C 1
ATOM 4861 O O . ALA B 1 142 ? -19.812 -33.531 2.445 1 95.81 142 ALA B O 1
ATOM 4862 N N . VAL B 1 143 ? -19.562 -32.094 4.105 1 96.12 143 VAL B N 1
ATOM 4863 C CA . VAL B 1 143 ? -19.812 -33.094 5.137 1 96.12 143 VAL B CA 1
ATOM 4864 C C . VAL B 1 143 ? -21.281 -33.531 5.082 1 96.12 143 VAL B C 1
ATOM 4866 O O . VAL B 1 143 ? -21.578 -34.719 5.016 1 96.12 143 VAL B O 1
ATOM 4869 N N . LEU B 1 144 ? -22.203 -32.625 5.02 1 95.62 144 LEU B N 1
ATOM 4870 C CA . LEU B 1 144 ? -23.625 -32.938 5 1 95.62 144 LEU B CA 1
ATOM 4871 C C . LEU B 1 144 ? -24.016 -33.625 3.691 1 95.62 144 LEU B C 1
ATOM 4873 O O . LEU B 1 144 ? -24.766 -34.594 3.691 1 95.62 144 LEU B O 1
ATOM 4877 N N . GLY B 1 145 ? -23.562 -33.031 2.643 1 92.81 145 GLY B N 1
ATOM 4878 C CA . GLY B 1 145 ? -23.875 -33.625 1.349 1 92.81 145 GLY B CA 1
ATOM 4879 C C . GLY B 1 145 ? -23.359 -35.031 1.187 1 92.81 145 GLY B C 1
ATOM 4880 O O . GLY B 1 145 ? -24.094 -35.938 0.76 1 92.81 145 GLY B O 1
ATOM 4881 N N . SER B 1 146 ? -22.078 -35.281 1.527 1 92.75 146 SER B N 1
ATOM 4882 C CA . SER B 1 146 ? -21.469 -36.594 1.349 1 92.75 146 SER B CA 1
ATOM 4883 C C . SER B 1 146 ? -22.062 -37.594 2.322 1 92.75 146 SER B C 1
ATOM 4885 O O . SER B 1 146 ? -22.234 -38.781 1.979 1 92.75 146 SER B O 1
ATOM 4887 N N . ALA B 1 147 ? -22.344 -37.188 3.514 1 92.44 147 ALA B N 1
ATOM 4888 C CA . ALA B 1 147 ? -22.969 -38.062 4.488 1 92.44 147 ALA B CA 1
ATOM 4889 C C . ALA B 1 147 ? -24.328 -38.531 4.016 1 92.44 147 ALA B C 1
ATOM 4891 O O . ALA B 1 147 ? -24.672 -39.719 4.129 1 92.44 147 ALA B O 1
ATOM 4892 N N . GLY B 1 148 ? -25.125 -37.656 3.506 1 91.38 148 GLY B N 1
ATOM 4893 C CA . GLY B 1 148 ? -26.438 -38 3.006 1 91.38 148 GLY B CA 1
ATOM 4894 C C . GLY B 1 148 ? -26.406 -38.938 1.817 1 91.38 148 GLY B C 1
ATOM 4895 O O . GLY B 1 148 ? -27.156 -39.906 1.771 1 91.38 148 GLY B O 1
ATOM 4896 N N . MET B 1 149 ? -25.516 -38.625 0.917 1 88.56 149 MET B N 1
ATOM 4897 C CA . MET B 1 149 ? -25.438 -39.469 -0.289 1 88.56 149 MET B CA 1
ATOM 4898 C C . MET B 1 149 ? -24.859 -40.844 0.028 1 88.56 149 MET B C 1
ATOM 4900 O O . MET B 1 149 ? -25.219 -41.812 -0.618 1 88.56 149 MET B O 1
ATOM 4904 N N . HIS B 1 150 ? -23.953 -40.875 0.963 1 91.19 150 HIS B N 1
ATOM 4905 C CA . HIS B 1 150 ? -23.438 -42.156 1.396 1 91.19 150 HIS B CA 1
ATOM 4906 C C . HIS B 1 150 ? -24.562 -43.031 1.99 1 91.19 150 HIS B C 1
ATOM 4908 O O . HIS B 1 150 ? -24.641 -44.219 1.707 1 91.19 150 HIS B O 1
ATOM 4914 N N . HIS B 1 151 ? -25.438 -42.438 2.74 1 91.38 151 HIS B N 1
ATOM 4915 C CA . HIS B 1 151 ? -26.516 -43.156 3.41 1 91.38 151 HIS B CA 1
ATOM 4916 C C . HIS B 1 151 ? -27.641 -43.5 2.434 1 91.38 151 HIS B C 1
ATOM 4918 O O . HIS B 1 151 ? -28.141 -44.625 2.443 1 91.38 151 HIS B O 1
ATOM 4924 N N . LEU B 1 152 ? -27.938 -42.594 1.567 1 89.5 152 LEU B N 1
ATOM 4925 C CA . LEU B 1 152 ? -29.109 -42.75 0.706 1 89.5 152 LEU B CA 1
ATOM 4926 C C . LEU B 1 152 ? -28.75 -43.531 -0.551 1 89.5 152 LEU B C 1
ATOM 4928 O O . LEU B 1 152 ? -29.531 -44.375 -1.015 1 89.5 152 LEU B O 1
ATOM 4932 N N . MET B 1 153 ? -27.547 -43.312 -1.098 1 86.19 153 MET B N 1
ATOM 4933 C CA . MET B 1 153 ? -27.203 -43.844 -2.404 1 86.19 153 MET B CA 1
ATOM 4934 C C . MET B 1 153 ? -25.984 -44.781 -2.307 1 86.19 153 MET B C 1
ATOM 4936 O O . MET B 1 153 ? -25.531 -45.312 -3.312 1 86.19 153 MET B O 1
ATOM 4940 N N . HIS B 1 154 ? -25.266 -44.906 -1.213 1 89.44 154 HIS B N 1
ATOM 4941 C CA . HIS B 1 154 ? -24.109 -45.75 -0.956 1 89.44 154 HIS B CA 1
ATOM 4942 C C . HIS B 1 154 ? -22.906 -45.312 -1.781 1 89.44 154 HIS B C 1
ATOM 4944 O O . HIS B 1 154 ? -22.109 -46.156 -2.223 1 89.44 154 HIS B O 1
ATOM 4950 N N . TRP B 1 155 ? -22.812 -44.062 -2.027 1 85.25 155 TRP B N 1
ATOM 4951 C CA . TRP B 1 155 ? -21.656 -43.5 -2.691 1 85.25 155 TRP B CA 1
ATOM 4952 C C . TRP B 1 155 ? -20.453 -43.438 -1.738 1 85.25 155 TRP B C 1
ATOM 4954 O O . TRP B 1 155 ? -20.641 -43.281 -0.525 1 85.25 155 TRP B O 1
ATOM 4964 N N . PRO B 1 156 ? -19.234 -43.625 -2.328 1 88.38 156 PRO B N 1
ATOM 4965 C CA . PRO B 1 156 ? -18.078 -43.469 -1.453 1 88.38 156 PRO B CA 1
ATOM 4966 C C . PRO B 1 156 ? -17.984 -42.062 -0.849 1 88.38 156 PRO B C 1
ATOM 4968 O O . PRO B 1 156 ? -18.062 -41.094 -1.57 1 88.38 156 PRO B O 1
ATOM 4971 N N . TRP B 1 157 ? -17.797 -42.062 0.389 1 88.31 157 TRP B N 1
ATOM 4972 C CA . TRP B 1 157 ? -17.922 -40.812 1.119 1 88.31 157 TRP B CA 1
ATOM 4973 C C . TRP B 1 157 ? -16.688 -39.938 0.927 1 88.31 157 TRP B C 1
ATOM 4975 O O . TRP B 1 157 ? -16.797 -38.719 0.758 1 88.31 157 TRP B O 1
ATOM 4985 N N . GLN B 1 158 ? -15.391 -40.5 0.927 1 89.06 158 GLN B N 1
ATOM 4986 C CA . GLN B 1 158 ? -14.172 -39.719 0.904 1 89.06 158 GLN B CA 1
ATOM 4987 C C . GLN B 1 158 ? -14.016 -38.969 -0.43 1 89.06 158 GLN B C 1
ATOM 4989 O O . GLN B 1 158 ? -13.805 -37.781 -0.463 1 89.06 158 GLN B O 1
ATOM 4994 N N . PRO B 1 159 ? -14.211 -39.656 -1.519 1 88.25 159 PRO B N 1
ATOM 4995 C CA . PRO B 1 159 ? -14.109 -38.969 -2.801 1 88.25 159 PRO B CA 1
ATOM 4996 C C . PRO B 1 159 ? -15.195 -37.906 -2.99 1 88.25 159 PRO B C 1
ATOM 4998 O O . PRO B 1 159 ? -14.945 -36.844 -3.568 1 88.25 159 PRO B O 1
ATOM 5001 N N . MET B 1 160 ? -16.344 -38.156 -2.508 1 89.44 160 MET B N 1
ATOM 5002 C CA . MET B 1 160 ? -17.438 -37.219 -2.65 1 89.44 160 MET B CA 1
ATOM 5003 C C . MET B 1 160 ? -17.188 -35.969 -1.823 1 89.44 160 MET B C 1
ATOM 5005 O O . MET B 1 160 ? -17.422 -34.844 -2.287 1 89.44 160 MET B O 1
ATOM 5009 N N . MET B 1 161 ? -16.719 -36.219 -0.692 1 92.69 161 MET B N 1
ATOM 5010 C CA . MET B 1 161 ? -16.406 -35.094 0.178 1 92.69 161 MET B CA 1
ATOM 5011 C C . MET B 1 161 ? -15.336 -34.219 -0.442 1 92.69 161 MET B C 1
ATOM 5013 O O . MET B 1 161 ? -15.453 -32.969 -0.436 1 92.69 161 MET B O 1
ATOM 5017 N N . ALA B 1 162 ? -14.305 -34.781 -0.985 1 91.44 162 ALA B N 1
ATOM 5018 C CA . ALA B 1 162 ? -13.203 -34.062 -1.598 1 91.44 162 ALA B CA 1
ATOM 5019 C C . ALA B 1 162 ? -13.68 -33.25 -2.801 1 91.44 162 ALA B C 1
ATOM 5021 O O . ALA B 1 162 ? -13.312 -32.094 -2.963 1 91.44 162 ALA B O 1
ATOM 5022 N N . MET B 1 163 ? -14.508 -33.875 -3.543 1 89.94 163 MET B N 1
ATOM 5023 C CA . MET B 1 163 ? -14.984 -33.219 -4.758 1 89.94 163 MET B CA 1
ATOM 5024 C C . MET B 1 163 ? -15.953 -32.094 -4.426 1 89.94 163 MET B C 1
ATOM 5026 O O . MET B 1 163 ? -15.891 -31.016 -5.027 1 89.94 163 MET B O 1
ATOM 5030 N N . TRP B 1 164 ? -16.844 -32.312 -3.492 1 93.44 164 TRP B N 1
ATOM 5031 C CA . TRP B 1 164 ? -17.781 -31.266 -3.066 1 93.44 164 TRP B CA 1
ATOM 5032 C C . TRP B 1 164 ? -17.031 -30.094 -2.441 1 93.44 164 TRP B C 1
ATOM 5034 O O . TRP B 1 164 ? -17.25 -28.938 -2.812 1 93.44 164 TRP B O 1
ATOM 5044 N N . PHE B 1 165 ? -16.156 -30.422 -1.606 1 95.31 165 PHE B N 1
ATOM 5045 C CA . PHE B 1 165 ? -15.391 -29.406 -0.891 1 95.31 165 PHE B CA 1
ATOM 5046 C C . PHE B 1 165 ? -14.617 -28.531 -1.864 1 95.31 165 PHE B C 1
ATOM 5048 O O . PHE B 1 165 ? -14.719 -27.297 -1.811 1 95.31 165 PHE B O 1
ATOM 5055 N N . SER B 1 166 ? -13.812 -29.125 -2.732 1 93.12 166 SER B N 1
ATOM 5056 C CA . SER B 1 166 ? -12.961 -28.375 -3.65 1 93.12 166 SER B CA 1
ATOM 5057 C C . SER B 1 166 ? -13.789 -27.547 -4.621 1 93.12 166 SER B C 1
ATOM 5059 O O . SER B 1 166 ? -13.422 -26.422 -4.945 1 93.12 166 SER B O 1
ATOM 5061 N N . SER B 1 167 ? -14.891 -28.078 -5.055 1 92.94 167 SER B N 1
ATOM 5062 C CA . SER B 1 167 ? -15.742 -27.344 -5.984 1 92.94 167 SER B CA 1
ATOM 5063 C C . SER B 1 167 ? -16.391 -26.125 -5.316 1 92.94 167 SER B C 1
ATOM 5065 O O . SER B 1 167 ? -16.359 -25.031 -5.859 1 92.94 167 SER B O 1
ATOM 5067 N N . GLU B 1 168 ? -16.891 -26.359 -4.164 1 95.56 168 GLU B N 1
ATOM 5068 C CA . GLU B 1 168 ? -17.547 -25.281 -3.434 1 95.56 168 GLU B CA 1
ATOM 5069 C C . GLU B 1 168 ? -16.547 -24.203 -3.047 1 95.56 168 GLU B C 1
ATOM 5071 O O . GLU B 1 168 ? -16.859 -23 -3.152 1 95.56 168 GLU B O 1
ATOM 5076 N N . LEU B 1 169 ? -15.422 -24.641 -2.613 1 96.25 169 LEU B N 1
ATOM 5077 C CA . LEU B 1 169 ? -14.398 -23.672 -2.223 1 96.25 169 LEU B CA 1
ATOM 5078 C C . LEU B 1 169 ? -13.992 -22.797 -3.406 1 96.25 169 LEU B C 1
ATOM 5080 O O . LEU B 1 169 ? -13.883 -21.578 -3.279 1 96.25 169 LEU B O 1
ATOM 5084 N N . MET B 1 170 ? -13.766 -23.375 -4.484 1 94.75 170 MET B N 1
ATOM 5085 C CA . MET B 1 170 ? -13.398 -22.656 -5.699 1 94.75 170 MET B CA 1
ATOM 5086 C C . MET B 1 170 ? -14.477 -21.656 -6.09 1 94.75 170 MET B C 1
ATOM 5088 O O . MET B 1 170 ? -14.188 -20.484 -6.336 1 94.75 170 MET B O 1
ATOM 5092 N N . HIS B 1 171 ? -15.727 -22.078 -6.09 1 95.25 171 HIS B N 1
ATOM 5093 C CA . HIS B 1 171 ? -16.828 -21.219 -6.504 1 95.25 171 HIS B CA 1
ATOM 5094 C C . HIS B 1 171 ? -17.016 -20.062 -5.527 1 95.25 171 HIS B C 1
ATOM 5096 O O . HIS B 1 171 ? -17.25 -18.922 -5.945 1 95.25 171 HIS B O 1
ATOM 5102 N N . MET B 1 172 ? -16.922 -20.391 -4.266 1 96.56 172 MET B N 1
ATOM 5103 C CA . MET B 1 172 ? -17.109 -19.359 -3.248 1 96.56 172 MET B CA 1
ATOM 5104 C C . MET B 1 172 ? -16.031 -18.297 -3.365 1 96.56 172 MET B C 1
ATOM 5106 O O . MET B 1 172 ? -16.328 -17.094 -3.33 1 96.56 172 MET B O 1
ATOM 5110 N N . THR B 1 173 ? -14.805 -18.672 -3.535 1 95.56 173 THR B N 1
ATOM 5111 C CA . THR B 1 173 ? -13.688 -17.734 -3.561 1 95.56 173 THR B CA 1
ATOM 5112 C C . THR B 1 173 ? -13.688 -16.938 -4.855 1 95.56 173 THR B C 1
ATOM 5114 O O . THR B 1 173 ? -13.133 -15.828 -4.902 1 95.56 173 THR B O 1
ATOM 5117 N N . LEU B 1 174 ? -14.32 -17.438 -5.863 1 95.31 174 LEU B N 1
ATOM 5118 C CA . LEU B 1 174 ? -14.297 -16.781 -7.164 1 95.31 174 LEU B CA 1
ATOM 5119 C C . LEU B 1 174 ? -15.508 -15.859 -7.324 1 95.31 174 LEU B C 1
ATOM 5121 O O . LEU B 1 174 ? -15.383 -14.742 -7.82 1 95.31 174 LEU B O 1
ATOM 5125 N N . LEU B 1 175 ? -16.641 -16.266 -6.867 1 95.38 175 LEU B N 1
ATOM 5126 C CA . LEU B 1 175 ? -17.875 -15.555 -7.18 1 95.38 175 LEU B CA 1
ATOM 5127 C C . LEU B 1 175 ? -18.25 -14.578 -6.066 1 95.38 175 LEU B C 1
ATOM 5129 O O . LEU B 1 175 ? -18.719 -13.469 -6.336 1 95.38 175 LEU B O 1
ATOM 5133 N N . LEU B 1 176 ? -18.031 -14.953 -4.879 1 95.31 176 LEU B N 1
ATOM 5134 C CA . LEU B 1 176 ? -18.453 -14.133 -3.752 1 95.31 176 LEU B CA 1
ATOM 5135 C C . LEU B 1 176 ? -17.797 -12.758 -3.803 1 95.31 176 LEU B C 1
ATOM 5137 O O . LEU B 1 176 ? -18.469 -11.734 -3.633 1 95.31 176 LEU B O 1
ATOM 5141 N N . PRO B 1 177 ? -16.5 -12.695 -4.082 1 95.56 177 PRO B N 1
ATOM 5142 C CA . PRO B 1 177 ? -15.891 -11.367 -4.133 1 95.56 177 PRO B CA 1
ATOM 5143 C C . PRO B 1 177 ? -16.484 -10.484 -5.223 1 95.56 177 PRO B C 1
ATOM 5145 O O . PRO B 1 177 ? -16.562 -9.258 -5.062 1 95.56 177 PRO B O 1
ATOM 5148 N N . VAL B 1 178 ? -16.859 -11.023 -6.297 1 94.88 178 VAL B N 1
ATOM 5149 C CA . VAL B 1 178 ? -17.453 -10.258 -7.383 1 94.88 178 VAL B CA 1
ATOM 5150 C C . VAL B 1 178 ? -18.766 -9.633 -6.91 1 94.88 178 VAL B C 1
ATOM 5152 O O . VAL B 1 178 ? -19.031 -8.453 -7.148 1 94.88 178 VAL B O 1
ATOM 5155 N N . LEU B 1 179 ? -19.5 -10.359 -6.207 1 93.06 179 LEU B N 1
ATOM 5156 C CA . LEU B 1 179 ? -20.797 -9.898 -5.746 1 93.06 179 LEU B CA 1
ATOM 5157 C C . LEU B 1 179 ? -20.656 -8.883 -4.621 1 93.06 179 LEU B C 1
ATOM 5159 O O . LEU B 1 179 ? -21.375 -7.879 -4.586 1 93.06 179 LEU B O 1
ATOM 5163 N N . LEU B 1 180 ? -19.719 -9.086 -3.764 1 92.94 180 LEU B N 1
ATOM 5164 C CA . LEU B 1 180 ? -19.547 -8.234 -2.59 1 92.94 180 LEU B CA 1
ATOM 5165 C C . LEU B 1 180 ? -18.875 -6.922 -2.965 1 92.94 180 LEU B C 1
ATOM 5167 O O . LEU B 1 180 ? -19.094 -5.902 -2.305 1 92.94 180 LEU B O 1
ATOM 5171 N N . SER B 1 181 ? -18.062 -6.934 -3.986 1 91.56 181 SER B N 1
ATOM 5172 C CA . SER B 1 181 ? -17.344 -5.727 -4.367 1 91.56 181 SER B CA 1
ATOM 5173 C C . SER B 1 181 ? -18.109 -4.922 -5.414 1 91.56 181 SER B C 1
ATOM 5175 O O . SER B 1 181 ? -17.625 -3.887 -5.879 1 91.56 181 SER B O 1
ATOM 5177 N N . LEU B 1 182 ? -19.281 -5.273 -5.77 1 86.94 182 LEU B N 1
ATOM 5178 C CA . LEU B 1 182 ? -20.078 -4.57 -6.758 1 86.94 182 LEU B CA 1
ATOM 5179 C C . LEU B 1 182 ? -20.328 -3.127 -6.332 1 86.94 182 LEU B C 1
ATOM 5181 O O . LEU B 1 182 ? -20.781 -2.873 -5.211 1 86.94 182 LEU B O 1
ATOM 5185 N N . PRO B 1 183 ? -19.906 -2.164 -7.18 1 81.38 183 PRO B N 1
ATOM 5186 C CA . PRO B 1 183 ? -20.109 -0.761 -6.809 1 81.38 183 PRO B CA 1
ATOM 5187 C C . PRO B 1 183 ? -21.578 -0.361 -6.777 1 81.38 183 PRO B C 1
ATOM 5189 O O . PRO B 1 183 ? -22.391 -0.95 -7.488 1 81.38 183 PRO B O 1
ATOM 5192 N N . ALA B 1 184 ? -21.891 0.581 -5.762 1 69.06 184 ALA B N 1
ATOM 5193 C CA . ALA B 1 184 ? -23.25 1.098 -5.656 1 69.06 184 ALA B CA 1
ATOM 5194 C C . ALA B 1 184 ? -23.656 1.845 -6.926 1 69.06 184 ALA B C 1
ATOM 5196 O O . ALA B 1 184 ? -24.781 1.712 -7.402 1 69.06 184 ALA B O 1
ATOM 5197 N N . LYS B 1 185 ? -22.859 2.807 -7.328 1 65.25 185 LYS B N 1
ATOM 5198 C CA . LYS B 1 185 ? -23.094 3.533 -8.57 1 65.25 185 LYS B CA 1
ATOM 5199 C C . LYS B 1 185 ? -22.094 3.123 -9.648 1 65.25 185 LYS B C 1
ATOM 5201 O O . LYS B 1 185 ? -20.891 3.115 -9.406 1 65.25 185 LYS B O 1
ATOM 5206 N N . LEU B 1 186 ? -22.531 2.281 -10.453 1 53.62 186 LEU B N 1
ATOM 5207 C CA . LEU B 1 186 ? -21.641 1.998 -11.57 1 53.62 186 LEU B CA 1
ATOM 5208 C C . LEU B 1 186 ? -21.188 3.287 -12.242 1 53.62 186 LEU B C 1
ATOM 5210 O O . LEU B 1 186 ? -21.969 3.959 -12.914 1 53.62 186 LEU B O 1
ATOM 5214 N N . GLU B 1 187 ? -20.484 4.074 -11.516 1 52.97 187 GLU B N 1
ATOM 5215 C CA . GLU B 1 187 ? -20 5.25 -12.234 1 52.97 187 GLU B CA 1
ATOM 5216 C C . GLU B 1 187 ? -19.266 4.852 -13.508 1 52.97 187 GLU B C 1
ATOM 5218 O O . GLU B 1 187 ? -18.406 3.963 -13.484 1 52.97 187 GLU B O 1
ATOM 5223 N N . PRO B 1 188 ? -19.844 5.23 -14.539 1 48.22 188 PRO B N 1
ATOM 5224 C CA . PRO B 1 188 ? -19.156 4.906 -15.789 1 48.22 188 PRO B CA 1
ATOM 5225 C C . PRO B 1 188 ? -17.672 5.285 -15.75 1 48.22 188 PRO B C 1
ATOM 5227 O O . PRO B 1 188 ? -17.281 6.23 -15.062 1 48.22 188 PRO B O 1
ATOM 5230 N N . LEU B 1 189 ? -16.812 4.383 -15.852 1 47.91 189 LEU B N 1
ATOM 5231 C CA . LEU B 1 189 ? -15.414 4.719 -16.078 1 47.91 189 LEU B CA 1
ATOM 5232 C C . LEU B 1 189 ? -15.281 6.066 -16.781 1 47.91 189 LEU B C 1
ATOM 5234 O O . LEU B 1 189 ? -15.828 6.258 -17.875 1 47.91 189 LEU B O 1
ATOM 5238 N N . SER B 1 190 ? -15.43 7.055 -16.188 1 45.53 190 SER B N 1
ATOM 5239 C CA . SER B 1 190 ? -15.195 8.289 -16.922 1 45.53 190 SER B CA 1
ATOM 5240 C C . SER B 1 190 ? -13.938 8.195 -17.781 1 45.53 190 SER B C 1
ATOM 5242 O O . SER B 1 190 ? -12.852 8.57 -17.344 1 45.53 190 SER B O 1
ATOM 5244 N N . TRP B 1 191 ? -13.875 7.246 -18.547 1 44.16 191 TRP B N 1
ATOM 5245 C CA . TRP B 1 191 ? -12.805 7.172 -19.531 1 44.16 191 TRP B CA 1
ATOM 5246 C C . TRP B 1 191 ? -12.664 8.492 -20.281 1 44.16 191 TRP B C 1
ATOM 5248 O O . TRP B 1 191 ? -11.648 8.734 -20.953 1 44.16 191 TRP B O 1
ATOM 5258 N N . ARG B 1 192 ? -13.75 9.156 -20.406 1 46.56 192 ARG B N 1
ATOM 5259 C CA . ARG B 1 192 ? -13.742 10.211 -21.406 1 46.56 192 ARG B CA 1
ATOM 5260 C C . ARG B 1 192 ? -12.609 11.203 -21.156 1 46.56 192 ARG B C 1
ATOM 5262 O O . ARG B 1 192 ? -12 11.703 -22.109 1 46.56 192 ARG B O 1
ATOM 5269 N N . SER B 1 193 ? -12.586 11.875 -20.031 1 48.66 193 SER B N 1
ATOM 5270 C CA . SER B 1 193 ? -11.82 13.117 -20.109 1 48.66 193 SER B CA 1
ATOM 5271 C C . SER B 1 193 ? -10.359 12.883 -19.75 1 48.66 193 SER B C 1
ATOM 5273 O O . SER B 1 193 ? -9.586 13.836 -19.609 1 48.66 193 SER B O 1
ATOM 5275 N N . GLN B 1 194 ? -10.016 11.555 -19.531 1 55.62 194 GLN B N 1
ATOM 5276 C CA . GLN B 1 194 ? -8.586 11.531 -19.234 1 55.62 194 GLN B CA 1
ATOM 5277 C C . GLN B 1 194 ? -7.754 11.391 -20.5 1 55.62 194 GLN B C 1
ATOM 5279 O O . GLN B 1 194 ? -8.203 10.781 -21.469 1 55.62 194 GLN B O 1
ATOM 5284 N N . PRO B 1 195 ? -6.773 12.125 -20.703 1 61.22 195 PRO B N 1
ATOM 5285 C CA . PRO B 1 195 ? -5.887 12.039 -21.859 1 61.22 195 PRO B CA 1
ATOM 5286 C C . PRO B 1 195 ? -5.461 10.602 -22.172 1 61.22 195 PRO B C 1
ATOM 5288 O O . PRO B 1 195 ? -5.414 9.758 -21.281 1 61.22 195 PRO B O 1
ATOM 5291 N N . PHE B 1 196 ? -5.422 10.305 -23.469 1 51.31 196 PHE B N 1
ATOM 5292 C CA . PHE B 1 196 ? -5.113 9.016 -24.094 1 51.31 196 PHE B CA 1
ATOM 5293 C C . PHE B 1 196 ? -3.957 8.336 -23.359 1 51.31 196 PHE B C 1
ATOM 5295 O O . PHE B 1 196 ? -3.988 7.129 -23.125 1 51.31 196 PHE B O 1
ATOM 5302 N N . LYS B 1 197 ? -2.994 9.102 -22.969 1 57.66 197 LYS B N 1
ATOM 5303 C CA . LYS B 1 197 ? -1.801 8.555 -22.328 1 57.66 197 LYS B CA 1
ATOM 5304 C C . LYS B 1 197 ? -2.135 7.93 -20.984 1 57.66 197 LYS B C 1
ATOM 5306 O O . LYS B 1 197 ? -1.612 6.867 -20.625 1 57.66 197 LYS B O 1
ATOM 5311 N N . GLN B 1 198 ? -2.99 8.539 -20.391 1 65.94 198 GLN B N 1
ATOM 5312 C CA . GLN B 1 198 ? -3.365 8.023 -19.078 1 65.94 198 GLN B CA 1
ATOM 5313 C C . GLN B 1 198 ? -4.211 6.754 -19.219 1 65.94 198 GLN B C 1
ATOM 5315 O O . GLN B 1 198 ? -4.066 5.824 -18.422 1 65.94 198 GLN B O 1
ATOM 5320 N N . THR B 1 199 ? -4.809 6.688 -20.375 1 62.38 199 THR B N 1
ATOM 5321 C CA . THR B 1 199 ? -5.645 5.516 -20.625 1 62.38 199 THR B CA 1
ATOM 5322 C C . THR B 1 199 ? -4.785 4.32 -21.031 1 62.38 199 THR B C 1
ATOM 5324 O O . THR B 1 199 ? -5.027 3.195 -20.594 1 62.38 199 THR B O 1
ATOM 5327 N N . ALA B 1 200 ? -3.846 4.586 -21.953 1 66.69 200 ALA B N 1
ATOM 5328 C CA . ALA B 1 200 ? -2.963 3.51 -22.391 1 66.69 200 ALA B CA 1
ATOM 5329 C C . ALA B 1 200 ? -2.197 2.912 -21.203 1 66.69 200 ALA B C 1
ATOM 5331 O O . ALA B 1 200 ? -2.062 1.689 -21.109 1 66.69 200 ALA B O 1
ATOM 5332 N N . GLN B 1 201 ? -1.803 3.703 -20.406 1 75.69 201 GLN B N 1
ATOM 5333 C CA . GLN B 1 201 ? -1.067 3.232 -19.234 1 75.69 201 GLN B CA 1
ATOM 5334 C C . GLN B 1 201 ? -1.977 2.445 -18.281 1 75.69 201 GLN B C 1
ATOM 5336 O O . GLN B 1 201 ? -1.526 1.517 -17.609 1 75.69 201 GLN B O 1
ATOM 5341 N N . ALA B 1 202 ? -3.213 2.764 -18.531 1 79.88 202 ALA B N 1
ATOM 5342 C CA . ALA B 1 202 ? -4.18 2.078 -17.672 1 79.88 202 ALA B CA 1
ATOM 5343 C C . ALA B 1 202 ? -4.484 0.68 -18.203 1 79.88 202 ALA B C 1
ATOM 5345 O O . ALA B 1 202 ? -4.883 -0.205 -17.438 1 79.88 202 ALA B O 1
ATOM 5346 N N . LEU B 1 203 ? -4.152 0.386 -19.484 1 87.94 203 LEU B N 1
ATOM 5347 C CA . LEU B 1 203 ? -4.52 -0.889 -20.094 1 87.94 203 LEU B CA 1
ATOM 5348 C C . LEU B 1 203 ? -3.332 -1.845 -20.109 1 87.94 203 LEU B C 1
ATOM 5350 O O . LEU B 1 203 ? -3.484 -3.025 -20.438 1 87.94 203 LEU B O 1
ATOM 5354 N N . LEU B 1 204 ? -2.234 -1.429 -19.734 1 88.44 204 LEU B N 1
ATOM 5355 C CA . LEU B 1 204 ? -1.011 -2.217 -19.828 1 88.44 204 LEU B CA 1
ATOM 5356 C C . LEU B 1 204 ? -1.1 -3.465 -18.953 1 88.44 204 LEU B C 1
ATOM 5358 O O . LEU B 1 204 ? -0.768 -4.566 -19.391 1 88.44 204 LEU B O 1
ATOM 5362 N N . PRO B 1 205 ? -1.61 -3.355 -17.766 1 91.06 205 PRO B N 1
ATOM 5363 C CA . PRO B 1 205 ? -1.726 -4.578 -16.953 1 91.06 205 PRO B CA 1
ATOM 5364 C C . PRO B 1 205 ? -2.705 -5.586 -17.562 1 91.06 205 PRO B C 1
ATOM 5366 O O . PRO B 1 205 ? -2.467 -6.793 -17.5 1 91.06 205 PRO B O 1
ATOM 5369 N N . LEU B 1 206 ? -3.752 -5.133 -18.156 1 93.62 206 LEU B N 1
ATOM 5370 C CA . LEU B 1 206 ? -4.73 -6.012 -18.781 1 93.62 206 LEU B CA 1
ATOM 5371 C C . LEU B 1 206 ? -4.121 -6.723 -19.984 1 93.62 206 LEU B C 1
ATOM 5373 O O . LEU B 1 206 ? -4.359 -7.914 -20.188 1 93.62 206 LEU B O 1
ATOM 5377 N N . LEU B 1 207 ? -3.354 -6 -20.719 1 93.94 207 LEU B N 1
ATOM 5378 C CA . LEU B 1 207 ? -2.67 -6.598 -21.859 1 93.94 207 LEU B CA 1
ATOM 5379 C C . LEU B 1 207 ? -1.659 -7.645 -21.406 1 93.94 207 LEU B C 1
ATOM 5381 O O . LEU B 1 207 ? -1.549 -8.711 -22.016 1 93.94 207 LEU B O 1
ATOM 5385 N N . ALA B 1 208 ? -0.961 -7.309 -20.406 1 93.62 208 ALA B N 1
ATOM 5386 C CA . ALA B 1 208 ? -0.01 -8.266 -19.859 1 93.62 208 ALA B CA 1
ATOM 5387 C C . ALA B 1 208 ? -0.717 -9.547 -19.406 1 93.62 208 ALA B C 1
ATOM 5389 O O . ALA B 1 208 ? -0.209 -10.648 -19.609 1 93.62 208 ALA B O 1
ATOM 5390 N N . LEU B 1 209 ? -1.858 -9.383 -18.812 1 95.75 209 LEU B N 1
ATOM 5391 C CA . LEU B 1 209 ? -2.629 -10.539 -18.359 1 95.75 209 LEU B CA 1
ATOM 5392 C C . LEU B 1 209 ? -3.113 -11.367 -19.547 1 95.75 209 LEU B C 1
ATOM 5394 O O . LEU B 1 209 ? -3.012 -12.594 -19.531 1 95.75 209 LEU B O 1
ATOM 5398 N N . ALA B 1 210 ? -3.592 -10.719 -20.562 1 95.88 210 ALA B N 1
ATOM 5399 C CA . ALA B 1 210 ? -4.066 -11.414 -21.766 1 95.88 210 ALA B CA 1
ATOM 5400 C C . ALA B 1 210 ? -2.934 -12.195 -22.422 1 95.88 210 ALA B C 1
ATOM 5402 O O . ALA B 1 210 ? -3.111 -13.352 -22.812 1 95.88 210 ALA B O 1
ATOM 5403 N N . ILE B 1 211 ? -1.821 -11.562 -22.484 1 94.75 211 ILE B N 1
ATOM 5404 C CA . ILE B 1 211 ? -0.66 -12.203 -23.094 1 94.75 211 ILE B CA 1
ATOM 5405 C C . ILE B 1 211 ? -0.208 -13.383 -22.25 1 94.75 211 ILE B C 1
ATOM 5407 O O . ILE B 1 211 ? 0.074 -14.461 -22.766 1 94.75 211 ILE B O 1
ATOM 5411 N N . SER B 1 212 ? -0.115 -13.203 -20.969 1 94.62 212 SER B N 1
ATOM 5412 C CA . SER B 1 212 ? 0.303 -14.273 -20.078 1 94.62 212 SER B CA 1
ATOM 5413 C C . SER B 1 212 ? -0.665 -15.453 -20.125 1 94.62 212 SER B C 1
ATOM 5415 O O . SER B 1 212 ? -0.246 -16.609 -20.078 1 94.62 212 SER B O 1
ATOM 5417 N N . GLU B 1 213 ? -1.95 -15.164 -20.234 1 94.94 213 GLU B N 1
ATOM 5418 C CA . GLU B 1 213 ? -2.941 -16.234 -20.359 1 94.94 213 GLU B CA 1
ATOM 5419 C C . GLU B 1 213 ? -2.77 -17 -21.656 1 94.94 213 GLU B C 1
ATOM 5421 O O . GLU B 1 213 ? -2.873 -18.234 -21.688 1 94.94 213 GLU B O 1
ATOM 5426 N N . SER B 1 214 ? -2.512 -16.312 -22.719 1 94.75 214 SER B N 1
ATOM 5427 C CA . SER B 1 214 ? -2.297 -16.953 -24.016 1 94.75 214 SER B CA 1
ATOM 5428 C C . SER B 1 214 ? -1.07 -17.859 -23.984 1 94.75 214 SER B C 1
ATOM 5430 O O . SER B 1 214 ? -1.104 -18.969 -24.516 1 94.75 214 SER B O 1
ATOM 5432 N N . ILE B 1 215 ? -0.056 -17.391 -23.359 1 92.88 215 ILE B N 1
ATOM 5433 C CA . ILE B 1 215 ? 1.164 -18.188 -23.234 1 92.88 215 ILE B CA 1
ATOM 5434 C C . ILE B 1 215 ? 0.897 -19.422 -22.375 1 92.88 215 ILE B C 1
ATOM 5436 O O . ILE B 1 215 ? 1.379 -20.516 -22.672 1 92.88 215 ILE B O 1
ATOM 5440 N N . ALA B 1 216 ? 0.149 -19.234 -21.344 1 92.88 216 ALA B N 1
ATOM 5441 C CA . ALA B 1 216 ? -0.188 -20.344 -20.453 1 92.88 216 ALA B CA 1
ATOM 5442 C C . ALA B 1 216 ? -0.981 -21.422 -21.188 1 92.88 216 ALA B C 1
ATOM 5444 O O . ALA B 1 216 ? -0.742 -22.625 -21 1 92.88 216 ALA B O 1
ATOM 5445 N N . ILE B 1 217 ? -1.891 -21.016 -22.047 1 90.75 217 ILE B N 1
ATOM 5446 C CA . ILE B 1 217 ? -2.707 -21.953 -22.812 1 90.75 217 ILE B CA 1
ATOM 5447 C C . ILE B 1 217 ? -1.827 -22.703 -23.812 1 90.75 217 ILE B C 1
ATOM 5449 O O . ILE B 1 217 ? -1.953 -23.906 -23.969 1 90.75 217 ILE B O 1
ATOM 5453 N N . TYR B 1 218 ? -0.92 -21.984 -24.359 1 89.5 218 TYR B N 1
ATOM 5454 C CA . TYR B 1 218 ? -0.059 -22.562 -25.391 1 89.5 218 TYR B CA 1
ATOM 5455 C C . TYR B 1 218 ? 0.928 -23.547 -24.781 1 89.5 218 TYR B C 1
ATOM 5457 O O . TYR B 1 218 ? 1.123 -24.641 -25.312 1 89.5 218 TYR B O 1
ATOM 5465 N N . LEU B 1 219 ? 1.545 -23.219 -23.703 1 86.75 219 LEU B N 1
ATOM 5466 C CA . LEU B 1 219 ? 2.594 -24.031 -23.109 1 86.75 219 LEU B CA 1
ATOM 5467 C C . LEU B 1 219 ? 1.994 -25.203 -22.328 1 86.75 219 LEU B C 1
ATOM 5469 O O . LEU B 1 219 ? 2.539 -26.312 -22.344 1 86.75 219 LEU B O 1
ATOM 5473 N N . GLY B 1 220 ? 0.902 -24.938 -21.609 1 86.19 220 GLY B N 1
ATOM 5474 C CA . GLY B 1 220 ? 0.36 -25.953 -20.734 1 86.19 220 GLY B CA 1
ATOM 5475 C C . GLY B 1 220 ? 1.349 -26.422 -19.688 1 86.19 220 GLY B C 1
ATOM 5476 O O . GLY B 1 220 ? 2.236 -25.656 -19.281 1 86.19 220 GLY B O 1
ATOM 5477 N N . GLY B 1 221 ? 1.117 -27.562 -19.031 1 82.56 221 GLY B N 1
ATOM 5478 C CA . GLY B 1 221 ? 2.045 -28.141 -18.062 1 82.56 221 GLY B CA 1
ATOM 5479 C C . GLY B 1 221 ? 1.831 -27.625 -16.656 1 82.56 221 GLY B C 1
ATOM 5480 O O . GLY B 1 221 ? 0.876 -26.891 -16.391 1 82.56 221 GLY B O 1
ATOM 5481 N N . PRO B 1 222 ? 2.666 -27.984 -15.805 1 81.75 222 PRO B N 1
ATOM 5482 C CA . PRO B 1 222 ? 2.477 -27.688 -14.375 1 81.75 222 PRO B CA 1
ATOM 5483 C C . PRO B 1 222 ? 2.682 -26.219 -14.039 1 81.75 222 PRO B C 1
ATOM 5485 O O . PRO B 1 222 ? 2.162 -25.734 -13.031 1 81.75 222 PRO B O 1
ATOM 5488 N N . GLY B 1 223 ? 3.367 -25.547 -14.883 1 87.62 223 GLY B N 1
ATOM 5489 C CA . GLY B 1 223 ? 3.639 -24.156 -14.578 1 87.62 223 GLY B CA 1
ATOM 5490 C C . GLY B 1 223 ? 2.594 -23.203 -15.141 1 87.62 223 GLY B C 1
ATOM 5491 O O . GLY B 1 223 ? 2.619 -22 -14.852 1 87.62 223 GLY B O 1
ATOM 5492 N N . ALA B 1 224 ? 1.679 -23.672 -15.828 1 88.06 224 ALA B N 1
ATOM 5493 C CA . ALA B 1 224 ? 0.722 -22.844 -16.562 1 88.06 224 ALA B CA 1
ATOM 5494 C C . ALA B 1 224 ? -0.137 -22.031 -15.602 1 88.06 224 ALA B C 1
ATOM 5496 O O . ALA B 1 224 ? -0.45 -20.859 -15.875 1 88.06 224 ALA B O 1
ATOM 5497 N N . LEU B 1 225 ? -0.431 -22.531 -14.453 1 88.56 225 LEU B N 1
ATOM 5498 C CA . LEU B 1 225 ? -1.305 -21.859 -13.5 1 88.56 225 LEU B CA 1
ATOM 5499 C C . LEU B 1 225 ? -0.623 -20.625 -12.922 1 88.56 225 LEU B C 1
ATOM 5501 O O . LEU B 1 225 ? -1.27 -19.594 -12.703 1 88.56 225 LEU B O 1
ATOM 5505 N N . SER B 1 226 ? 0.652 -20.719 -12.781 1 89.81 226 SER B N 1
ATOM 5506 C CA . SER B 1 226 ? 1.367 -19.656 -12.086 1 89.81 226 SER B CA 1
ATOM 5507 C C . SER B 1 226 ? 1.884 -18.609 -13.055 1 89.81 226 SER B C 1
ATOM 5509 O O . SER B 1 226 ? 2.322 -17.531 -12.641 1 89.81 226 SER B O 1
ATOM 5511 N N . LEU B 1 227 ? 1.768 -18.828 -14.32 1 91.94 227 LEU B N 1
ATOM 5512 C CA . LEU B 1 227 ? 2.352 -17.953 -15.328 1 91.94 227 LEU B CA 1
ATOM 5513 C C . LEU B 1 227 ? 1.639 -16.594 -15.344 1 91.94 227 LEU B C 1
ATOM 5515 O O . LEU B 1 227 ? 2.24 -15.578 -15.688 1 91.94 227 LEU B O 1
ATOM 5519 N N . THR B 1 228 ? 0.419 -16.578 -14.898 1 93.81 228 THR B N 1
ATOM 5520 C CA . THR B 1 228 ? -0.376 -15.352 -15.023 1 93.81 228 THR B CA 1
ATOM 5521 C C . THR B 1 228 ? -0.316 -14.531 -13.734 1 93.81 228 THR B C 1
ATOM 5523 O O . THR B 1 228 ? -0.821 -13.406 -13.688 1 93.81 228 THR B O 1
ATOM 5526 N N . MET B 1 229 ? 0.327 -15.008 -12.781 1 92.25 229 MET B N 1
ATOM 5527 C CA . MET B 1 229 ? 0.258 -14.43 -11.438 1 92.25 229 MET B CA 1
ATOM 5528 C C . MET B 1 229 ? 0.854 -13.023 -11.422 1 92.25 229 MET B C 1
ATOM 5530 O O . MET B 1 229 ? 0.252 -12.102 -10.875 1 92.25 229 MET B O 1
ATOM 5534 N N . PRO B 1 230 ? 2.064 -12.797 -12.016 1 91.62 230 PRO B N 1
ATOM 5535 C CA . PRO B 1 230 ? 2.598 -11.43 -11.969 1 91.62 230 PRO B CA 1
ATOM 5536 C C . PRO B 1 230 ? 1.676 -10.414 -12.641 1 91.62 230 PRO B C 1
ATOM 5538 O O . PRO B 1 230 ? 1.504 -9.305 -12.133 1 91.62 230 PRO B O 1
ATOM 5541 N N . ALA B 1 231 ? 1.13 -10.828 -13.773 1 94 231 ALA B N 1
ATOM 5542 C CA . ALA B 1 231 ? 0.222 -9.922 -14.477 1 94 231 ALA B CA 1
ATOM 5543 C C . ALA B 1 231 ? -1.04 -9.664 -13.656 1 94 231 ALA B C 1
ATOM 5545 O O . ALA B 1 231 ? -1.541 -8.539 -13.617 1 94 231 ALA B O 1
ATOM 5546 N N . MET B 1 232 ? -1.543 -10.703 -13.047 1 95.06 232 MET B N 1
ATOM 5547 C CA . MET B 1 232 ? -2.727 -10.555 -12.203 1 95.06 232 MET B CA 1
ATOM 5548 C C . MET B 1 232 ? -2.447 -9.625 -11.031 1 95.06 232 MET B C 1
ATOM 5550 O O . MET B 1 232 ? -3.301 -8.82 -10.656 1 95.06 232 MET B O 1
ATOM 5554 N N . LEU B 1 233 ? -1.313 -9.688 -10.469 1 92.94 233 LEU B N 1
ATOM 5555 C CA . LEU B 1 233 ? -0.948 -8.836 -9.344 1 92.94 233 LEU B CA 1
ATOM 5556 C C . LEU B 1 233 ? -0.739 -7.395 -9.797 1 92.94 233 LEU B C 1
ATOM 5558 O O . LEU B 1 233 ? -1.045 -6.457 -9.055 1 92.94 233 LEU B O 1
ATOM 5562 N N . LEU B 1 234 ? -0.223 -7.262 -11.016 1 92.06 234 LEU B N 1
ATOM 5563 C CA . LEU B 1 234 ? -0.135 -5.914 -11.562 1 92.06 234 LEU B CA 1
ATOM 5564 C C . LEU B 1 234 ? -1.521 -5.289 -11.695 1 92.06 234 LEU B C 1
ATOM 5566 O O . LEU B 1 234 ? -1.703 -4.105 -11.406 1 92.06 234 LEU B O 1
ATOM 5570 N N . CYS B 1 235 ? -2.459 -6.09 -12.109 1 94.12 235 CYS B N 1
ATOM 5571 C CA . CYS B 1 235 ? -3.838 -5.621 -12.195 1 94.12 235 CYS B CA 1
ATOM 5572 C C . CYS B 1 235 ? -4.375 -5.27 -10.812 1 94.12 235 CYS B C 1
ATOM 5574 O O . CYS B 1 235 ? -5.051 -4.254 -10.648 1 94.12 235 CYS B O 1
ATOM 5576 N N . ALA B 1 236 ? -4.059 -6.039 -9.82 1 93.81 236 ALA B N 1
ATOM 5577 C CA . ALA B 1 236 ? -4.531 -5.836 -8.453 1 93.81 236 ALA B CA 1
ATOM 5578 C C . ALA B 1 236 ? -3.992 -4.527 -7.875 1 93.81 236 ALA B C 1
ATOM 5580 O O . ALA B 1 236 ? -4.641 -3.896 -7.035 1 93.81 236 ALA B O 1
ATOM 5581 N N . MET B 1 237 ? -2.842 -4.137 -8.305 1 90.19 237 MET B N 1
ATOM 5582 C CA . MET B 1 237 ? -2.213 -2.936 -7.77 1 90.19 237 MET B CA 1
ATOM 5583 C C . MET B 1 237 ? -2.732 -1.688 -8.477 1 90.19 237 MET B C 1
ATOM 5585 O O . MET B 1 237 ? -2.631 -0.581 -7.941 1 90.19 237 MET B O 1
ATOM 5589 N N . ARG B 1 238 ? -3.344 -1.897 -9.656 1 89.19 238 ARG B N 1
ATOM 5590 C CA . ARG B 1 238 ? -3.691 -0.731 -10.461 1 89.19 238 ARG B CA 1
ATOM 5591 C C . ARG B 1 238 ? -5.203 -0.526 -10.508 1 89.19 238 ARG B C 1
ATOM 5593 O O . ARG B 1 238 ? -5.68 0.609 -10.578 1 89.19 238 ARG B O 1
ATOM 5600 N N . TYR B 1 239 ? -5.934 -1.569 -10.492 1 91.81 239 TYR B N 1
ATOM 5601 C CA . TYR B 1 239 ? -7.367 -1.476 -10.734 1 91.81 239 TYR B CA 1
ATOM 5602 C C . TYR B 1 239 ? -8.148 -1.538 -9.422 1 91.81 239 TYR B C 1
ATOM 5604 O O . TYR B 1 239 ? -7.582 -1.855 -8.375 1 91.81 239 TYR B O 1
ATOM 5612 N N . ARG B 1 240 ? -9.461 -1.198 -9.586 1 91.12 240 ARG B N 1
ATOM 5613 C CA . ARG B 1 240 ? -10.375 -1.305 -8.453 1 91.12 240 ARG B CA 1
ATOM 5614 C C . ARG B 1 240 ? -10.664 -2.764 -8.117 1 91.12 240 ARG B C 1
ATOM 5616 O O . ARG B 1 240 ? -10.508 -3.645 -8.969 1 91.12 240 ARG B O 1
ATOM 5623 N N . LEU B 1 241 ? -11.094 -2.951 -6.898 1 93.38 241 LEU B N 1
ATOM 5624 C CA . LEU B 1 241 ? -11.297 -4.301 -6.383 1 93.38 241 LEU B CA 1
ATOM 5625 C C . LEU B 1 241 ? -12.297 -5.066 -7.234 1 93.38 241 LEU B C 1
ATOM 5627 O O . LEU B 1 241 ? -12.109 -6.25 -7.516 1 93.38 241 LEU B O 1
ATOM 5631 N N . PHE B 1 242 ? -13.383 -4.508 -7.699 1 93.19 242 PHE B N 1
ATOM 5632 C CA . PHE B 1 242 ? -14.398 -5.176 -8.5 1 93.19 242 PHE B CA 1
ATOM 5633 C C . PHE B 1 242 ? -13.805 -5.703 -9.805 1 93.19 242 PHE B C 1
ATOM 5635 O O . PHE B 1 242 ? -14.07 -6.84 -10.195 1 93.19 242 PHE B O 1
ATOM 5642 N N . VAL B 1 243 ? -13.055 -4.875 -10.453 1 93.44 243 VAL B N 1
ATOM 5643 C CA . VAL B 1 243 ? -12.43 -5.254 -11.719 1 93.44 243 VAL B CA 1
ATOM 5644 C C . VAL B 1 243 ? -11.469 -6.422 -11.492 1 93.44 243 VAL B C 1
ATOM 5646 O O . VAL B 1 243 ? -11.438 -7.367 -12.281 1 93.44 243 VAL B O 1
ATOM 5649 N N . VAL B 1 244 ? -10.719 -6.375 -10.406 1 95.56 244 VAL B N 1
ATOM 5650 C CA . VAL B 1 244 ? -9.781 -7.441 -10.078 1 95.56 244 VAL B CA 1
ATOM 5651 C C . VAL B 1 244 ? -10.539 -8.75 -9.844 1 95.56 244 VAL B C 1
ATOM 5653 O O . VAL B 1 244 ? -10.125 -9.805 -10.32 1 95.56 244 VAL B O 1
ATOM 5656 N N . ALA B 1 245 ? -11.625 -8.68 -9.102 1 96.19 245 ALA B N 1
ATOM 5657 C CA . ALA B 1 245 ? -12.445 -9.859 -8.844 1 96.19 245 ALA B CA 1
ATOM 5658 C C . ALA B 1 245 ? -12.984 -10.453 -10.148 1 96.19 245 ALA B C 1
ATOM 5660 O O . ALA B 1 245 ? -12.992 -11.672 -10.328 1 96.19 245 ALA B O 1
ATOM 5661 N N . LEU B 1 246 ? -13.391 -9.625 -11.023 1 95.88 246 LEU B N 1
ATOM 5662 C CA . LEU B 1 246 ? -13.891 -10.07 -12.32 1 95.88 246 LEU B CA 1
ATOM 5663 C C . LEU B 1 246 ? -12.781 -10.727 -13.133 1 95.88 246 LEU B C 1
ATOM 5665 O O . LEU B 1 246 ? -12.992 -11.773 -13.758 1 95.88 246 LEU B O 1
ATOM 5669 N N . LEU B 1 247 ? -11.656 -10.102 -13.156 1 96.31 247 LEU B N 1
ATOM 5670 C CA . LEU B 1 247 ? -10.523 -10.656 -13.891 1 96.31 247 LEU B CA 1
ATOM 5671 C C . LEU B 1 247 ? -10.117 -12.016 -13.32 1 96.31 247 LEU B C 1
ATOM 5673 O O . LEU B 1 247 ? -9.75 -12.922 -14.062 1 96.31 247 LEU B O 1
ATOM 5677 N N . ASN B 1 248 ? -10.148 -12.125 -12.008 1 96.06 248 ASN B N 1
ATOM 5678 C CA . ASN B 1 248 ? -9.898 -13.422 -11.375 1 96.06 248 ASN B CA 1
ATOM 5679 C C . ASN B 1 248 ? -10.883 -14.477 -11.859 1 96.06 248 ASN B C 1
ATOM 5681 O O . ASN B 1 248 ? -10.492 -15.602 -12.172 1 96.06 248 ASN B O 1
ATOM 5685 N N . LEU B 1 249 ? -12.133 -14.102 -11.898 1 95.81 249 LEU B N 1
ATOM 5686 C CA . LEU B 1 249 ? -13.172 -15.023 -12.336 1 95.81 249 LEU B CA 1
ATOM 5687 C C . LEU B 1 249 ? -12.938 -15.469 -13.773 1 95.81 249 LEU B C 1
ATOM 5689 O O . LEU B 1 249 ? -12.977 -16.672 -14.07 1 95.81 249 LEU B O 1
ATOM 5693 N N . VAL B 1 250 ? -12.617 -14.555 -14.602 1 95.06 250 VAL B N 1
ATOM 5694 C CA . VAL B 1 250 ? -12.406 -14.844 -16.016 1 95.06 250 VAL B CA 1
ATOM 5695 C C . VAL B 1 250 ? -11.156 -15.695 -16.188 1 95.06 250 VAL B C 1
ATOM 5697 O O . VAL B 1 250 ? -11.172 -16.688 -16.922 1 95.06 250 VAL B O 1
ATOM 5700 N N . SER B 1 251 ? -10.062 -15.289 -15.547 1 94.88 251 SER B N 1
ATOM 5701 C CA . SER B 1 251 ? -8.812 -16.031 -15.633 1 94.88 251 SER B CA 1
ATOM 5702 C C . SER B 1 251 ? -9 -17.484 -15.172 1 94.88 251 SER B C 1
ATOM 5704 O O . SER B 1 251 ? -8.531 -18.406 -15.82 1 94.88 251 SER B O 1
ATOM 5706 N N . CYS B 1 252 ? -9.672 -17.703 -14.07 1 92.5 252 CYS B N 1
ATOM 5707 C CA . CYS B 1 252 ? -9.891 -19.031 -13.539 1 92.5 252 CYS B CA 1
ATOM 5708 C C . CYS B 1 252 ? -10.836 -19.828 -14.438 1 92.5 252 CYS B C 1
ATOM 5710 O O . CYS B 1 252 ? -10.672 -21.047 -14.594 1 92.5 252 CYS B O 1
ATOM 5712 N N . ALA B 1 253 ? -11.836 -19.188 -15.047 1 90.69 253 ALA B N 1
ATOM 5713 C CA . ALA B 1 253 ? -12.734 -19.844 -15.992 1 90.69 253 ALA B CA 1
ATOM 5714 C C . ALA B 1 253 ? -11.969 -20.359 -17.203 1 90.69 253 ALA B C 1
ATOM 5716 O O . ALA B 1 253 ? -12.227 -21.469 -17.688 1 90.69 253 ALA B O 1
ATOM 5717 N N . ILE B 1 254 ? -11.055 -19.578 -17.672 1 91.5 254 ILE B N 1
ATOM 5718 C CA . ILE B 1 254 ? -10.234 -19.984 -18.812 1 91.5 254 ILE B CA 1
ATOM 5719 C C . ILE B 1 254 ? -9.391 -21.203 -18.438 1 91.5 254 ILE B C 1
ATOM 5721 O O . ILE B 1 254 ? -9.305 -22.156 -19.203 1 91.5 254 ILE B O 1
ATOM 5725 N N . LYS B 1 255 ? -8.844 -21.219 -17.297 1 91 255 LYS B N 1
ATOM 5726 C CA . LYS B 1 255 ? -8.008 -22.312 -16.828 1 91 255 LYS B CA 1
ATOM 5727 C C . LYS B 1 255 ? -8.836 -23.578 -16.625 1 91 255 LYS B C 1
ATOM 5729 O O . LYS B 1 255 ? -8.383 -24.688 -16.906 1 91 255 LYS B O 1
ATOM 5734 N N . LEU B 1 256 ? -10.039 -23.391 -16.125 1 87.5 256 LEU B N 1
ATOM 5735 C CA . LEU B 1 256 ? -10.938 -24.516 -15.945 1 87.5 256 LEU B CA 1
ATOM 5736 C C . LEU B 1 256 ? -11.32 -25.125 -17.297 1 87.5 256 LEU B C 1
ATOM 5738 O O . LEU B 1 256 ? -11.344 -26.359 -17.438 1 87.5 256 LEU B O 1
ATOM 5742 N N . ALA B 1 257 ? -11.547 -24.344 -18.234 1 85.69 257 ALA B N 1
ATOM 5743 C CA . ALA B 1 257 ? -11.922 -24.812 -19.562 1 85.69 257 ALA B CA 1
ATOM 5744 C C . ALA B 1 257 ? -10.766 -25.578 -20.219 1 85.69 257 ALA B C 1
ATOM 5746 O O . ALA B 1 257 ? -10.977 -26.625 -20.812 1 85.69 257 ALA B O 1
ATOM 5747 N N . THR B 1 258 ? -9.625 -25.062 -20.062 1 83.31 258 THR B N 1
ATOM 5748 C CA . THR B 1 258 ? -8.453 -25.703 -20.641 1 83.31 258 THR B CA 1
ATOM 5749 C C . THR B 1 258 ? -8.148 -27.031 -19.938 1 83.31 258 THR B C 1
ATOM 5751 O O . THR B 1 258 ? -7.777 -28 -20.578 1 83.31 258 THR B O 1
ATOM 5754 N N . PHE B 1 259 ? -8.266 -26.984 -18.609 1 81 259 PHE B N 1
ATOM 5755 C CA . PHE B 1 259 ? -8.008 -28.188 -17.828 1 81 259 PHE B CA 1
ATOM 5756 C C . PHE B 1 259 ? -9.008 -29.281 -18.156 1 81 259 PHE B C 1
ATOM 5758 O O . PHE B 1 259 ? -8.648 -30.453 -18.219 1 81 259 PHE B O 1
ATOM 5765 N N . SER B 1 260 ? -10.273 -28.984 -18.281 1 74.81 260 SER B N 1
ATOM 5766 C CA . SER B 1 260 ? -11.312 -29.969 -18.609 1 74.81 260 SER B CA 1
ATOM 5767 C C . SER B 1 260 ? -11.023 -30.672 -19.922 1 74.81 260 SER B C 1
ATOM 5769 O O . SER B 1 260 ? -11.281 -31.859 -20.062 1 74.81 260 SER B O 1
ATOM 5771 N N . HIS B 1 261 ? -10.414 -30 -20.719 1 71 261 HIS B N 1
ATOM 5772 C CA . HIS B 1 261 ? -10.062 -30.594 -22.016 1 71 261 HIS B CA 1
ATOM 5773 C C . HIS B 1 261 ? -8.961 -31.641 -21.844 1 71 261 HIS B C 1
ATOM 5775 O O . HIS B 1 261 ? -8.977 -32.688 -22.516 1 71 261 HIS B O 1
ATOM 5781 N N . VAL B 1 262 ? -8.094 -31.344 -20.891 1 65.19 262 VAL B N 1
ATOM 5782 C CA . VAL B 1 262 ? -6.973 -32.25 -20.656 1 65.19 262 VAL B CA 1
ATOM 5783 C C . VAL B 1 262 ? -7.453 -33.5 -19.922 1 65.19 262 VAL B C 1
ATOM 5785 O O . VAL B 1 262 ? -7.012 -34.625 -20.234 1 65.19 262 VAL B O 1
ATOM 5788 N N . LEU B 1 263 ? -8.367 -33.344 -18.969 1 62.38 263 LEU B N 1
ATOM 5789 C CA . LEU B 1 263 ? -8.883 -34.469 -18.188 1 62.38 263 LEU B CA 1
ATOM 5790 C C . LEU B 1 263 ? -9.68 -35.438 -19.047 1 62.38 263 LEU B C 1
ATOM 5792 O O . LEU B 1 263 ? -9.633 -36.656 -18.844 1 62.38 263 LEU B O 1
ATOM 5796 N N . PHE B 1 264 ? -10.398 -34.906 -19.875 1 56.25 264 PHE B N 1
ATOM 5797 C CA . PHE B 1 264 ? -11.203 -35.75 -20.766 1 56.25 264 PHE B CA 1
ATOM 5798 C C . PHE B 1 264 ? -10.32 -36.656 -21.609 1 56.25 264 PHE B C 1
ATOM 5800 O O . PHE B 1 264 ? -10.703 -37.75 -21.969 1 56.25 264 PHE B O 1
ATOM 5807 N N . SER B 1 265 ? -9.125 -36.219 -21.703 1 54.34 265 SER B N 1
ATOM 5808 C CA . SER B 1 265 ? -8.234 -36.969 -22.578 1 54.34 265 SER B CA 1
ATOM 5809 C C . SER B 1 265 ? -7.469 -38.031 -21.797 1 54.34 265 SER B C 1
ATOM 5811 O O . SER B 1 265 ? -6.926 -38.969 -22.391 1 54.34 265 SER B O 1
ATOM 5813 N N . SER B 1 266 ? -7.309 -37.875 -20.359 1 55.88 266 SER B N 1
ATOM 5814 C CA . SER B 1 266 ? -6.625 -38.906 -19.562 1 55.88 266 SER B CA 1
ATOM 5815 C C . SER B 1 266 ? -7.422 -39.25 -18.312 1 55.88 266 SER B C 1
ATOM 5817 O O . SER B 1 266 ? -7.152 -38.719 -17.234 1 55.88 266 SER B O 1
ATOM 5819 N N . PRO B 1 267 ? -8.414 -40.188 -18.344 1 50.69 267 PRO B N 1
ATOM 5820 C CA . PRO B 1 267 ? -9.43 -40.469 -17.312 1 50.69 267 PRO B CA 1
ATOM 5821 C C . PRO B 1 267 ? -8.82 -41.031 -16.031 1 50.69 267 PRO B C 1
ATOM 5823 O O . PRO B 1 267 ? -9.469 -41 -14.977 1 50.69 267 PRO B O 1
ATOM 5826 N N . GLY B 1 268 ? -7.691 -41.75 -15.875 1 50.25 268 GLY B N 1
ATOM 5827 C CA . GLY B 1 268 ? -7.32 -42.531 -14.711 1 50.25 268 GLY B CA 1
ATOM 5828 C C . GLY B 1 268 ? -7.219 -41.719 -13.445 1 50.25 268 GLY B C 1
ATOM 5829 O O . GLY B 1 268 ? -7.648 -42.156 -12.375 1 50.25 268 GLY B O 1
ATOM 5830 N N . THR B 1 269 ? -6.293 -40.938 -13.211 1 57.66 269 THR B N 1
ATOM 5831 C CA . THR B 1 269 ? -5.824 -40.281 -11.992 1 57.66 269 THR B CA 1
ATOM 5832 C C . THR B 1 269 ? -6.602 -38.969 -11.734 1 57.66 269 THR B C 1
ATOM 5834 O O . THR B 1 269 ? -6.047 -38 -11.234 1 57.66 269 THR B O 1
ATOM 5837 N N . GLU B 1 270 ? -8.023 -39.031 -11.828 1 78.06 270 GLU B N 1
ATOM 5838 C CA . GLU B 1 270 ? -8.867 -37.906 -12.148 1 78.06 270 GLU B CA 1
ATOM 5839 C C . GLU B 1 270 ? -9.242 -37.125 -10.891 1 78.06 270 GLU B C 1
ATOM 5841 O O . GLU B 1 270 ? -9.211 -35.875 -10.883 1 78.06 270 GLU B O 1
ATOM 5846 N N . LEU B 1 271 ? -9.289 -38 -9.758 1 80 271 LEU B N 1
ATOM 5847 C CA . LEU B 1 271 ? -9.859 -37.312 -8.602 1 80 271 LEU B CA 1
ATOM 5848 C C . LEU B 1 271 ? -8.836 -36.438 -7.926 1 80 271 LEU B C 1
ATOM 5850 O O . LEU B 1 271 ? -9.117 -35.25 -7.637 1 80 271 LEU B O 1
ATOM 5854 N N . GLU B 1 272 ? -7.629 -37 -7.75 1 84.19 272 GLU B N 1
ATOM 5855 C CA . GLU B 1 272 ? -6.578 -36.25 -7.055 1 84.19 272 GLU B CA 1
ATOM 5856 C C . GLU B 1 272 ? -6.121 -35.062 -7.863 1 84.19 272 GLU B C 1
ATOM 5858 O O . GLU B 1 272 ? -5.863 -33.969 -7.305 1 84.19 272 GLU B O 1
ATOM 5863 N N . THR B 1 273 ? -6.051 -35.219 -9.125 1 85.69 273 THR B N 1
ATOM 5864 C CA . THR B 1 273 ? -5.621 -34.156 -10.016 1 85.69 273 THR B CA 1
ATOM 5865 C C . THR B 1 273 ? -6.652 -33.031 -10.031 1 85.69 273 THR B C 1
ATOM 5867 O O . THR B 1 273 ? -6.289 -31.844 -10 1 85.69 273 THR B O 1
ATOM 5870 N N . THR B 1 274 ? -7.938 -33.438 -10.062 1 87.44 274 THR B N 1
ATOM 5871 C CA . THR B 1 274 ? -9 -32.438 -10.07 1 87.44 274 THR B CA 1
ATOM 5872 C C . THR B 1 274 ? -9.062 -31.688 -8.742 1 87.44 274 THR B C 1
ATOM 5874 O O . THR B 1 274 ? -9.234 -30.469 -8.719 1 87.44 274 THR B O 1
ATOM 5877 N N . PHE B 1 275 ? -8.914 -32.438 -7.668 1 90.56 275 PHE B N 1
ATOM 5878 C CA . PHE B 1 275 ? -8.906 -31.859 -6.34 1 90.56 275 PHE B CA 1
ATOM 5879 C C . PHE B 1 275 ? -7.785 -30.828 -6.215 1 90.56 275 PHE B C 1
ATOM 5881 O O . PHE B 1 275 ? -8.016 -29.703 -5.773 1 90.56 275 PHE B O 1
ATOM 5888 N N . SER B 1 276 ? -6.609 -31.203 -6.641 1 90.38 276 SER B N 1
ATOM 5889 C CA . SER B 1 276 ? -5.441 -30.328 -6.582 1 90.38 276 SER B CA 1
ATOM 5890 C C . SER B 1 276 ? -5.625 -29.094 -7.457 1 90.38 276 SER B C 1
ATOM 5892 O O . SER B 1 276 ? -5.301 -27.984 -7.043 1 90.38 276 SER B O 1
ATOM 5894 N N . PHE B 1 277 ? -6.188 -29.281 -8.617 1 90.38 277 PHE B N 1
ATOM 5895 C CA . PHE B 1 277 ? -6.387 -28.203 -9.57 1 90.38 277 PHE B CA 1
ATOM 5896 C C . PHE B 1 277 ? -7.359 -27.172 -9.016 1 90.38 277 PHE B C 1
ATOM 5898 O O . PHE B 1 277 ? -7.086 -25.969 -9.055 1 90.38 277 PHE B O 1
ATOM 5905 N N . ARG B 1 278 ? -8.43 -27.609 -8.461 1 91.69 278 ARG B N 1
ATOM 5906 C CA . ARG B 1 278 ? -9.453 -26.719 -7.938 1 91.69 278 ARG B CA 1
ATOM 5907 C C . ARG B 1 278 ? -8.953 -25.953 -6.715 1 91.69 278 ARG B C 1
ATOM 5909 O O . ARG B 1 278 ? -9.234 -24.766 -6.559 1 91.69 278 ARG B O 1
ATOM 5916 N N . LEU B 1 279 ? -8.242 -26.672 -5.863 1 93.06 279 LEU B N 1
ATOM 5917 C CA . LEU B 1 279 ? -7.652 -26 -4.715 1 93.06 279 LEU B CA 1
ATOM 5918 C C . LEU B 1 279 ? -6.652 -24.938 -5.16 1 93.06 279 LEU B C 1
ATOM 5920 O O . LEU B 1 279 ? -6.59 -23.844 -4.578 1 93.06 279 LEU B O 1
ATOM 5924 N N . GLY B 1 280 ? -5.875 -25.297 -6.117 1 92.81 280 GLY B N 1
ATOM 5925 C CA . GLY B 1 280 ? -4.922 -24.344 -6.672 1 92.81 280 GLY B CA 1
ATOM 5926 C C . GLY B 1 280 ? -5.582 -23.094 -7.219 1 92.81 280 GLY B C 1
ATOM 5927 O O . GLY B 1 280 ? -5.078 -21.984 -7.016 1 92.81 280 GLY B O 1
ATOM 5928 N N . LEU B 1 281 ? -6.684 -23.281 -7.859 1 93.56 281 LEU B N 1
ATOM 5929 C CA . LEU B 1 281 ? -7.406 -22.156 -8.422 1 93.56 281 LEU B CA 1
ATOM 5930 C C . LEU B 1 281 ? -7.957 -21.25 -7.312 1 93.56 281 LEU B C 1
ATOM 5932 O O . LEU B 1 281 ? -7.898 -20.031 -7.414 1 93.56 281 LEU B O 1
ATOM 5936 N N . ALA B 1 282 ? -8.484 -21.906 -6.289 1 94.5 282 ALA B N 1
ATOM 5937 C CA . ALA B 1 282 ? -9.008 -21.156 -5.152 1 94.5 282 ALA B CA 1
ATOM 5938 C C . ALA B 1 282 ? -7.918 -20.297 -4.516 1 94.5 282 ALA B C 1
ATOM 5940 O O . ALA B 1 282 ? -8.133 -19.094 -4.262 1 94.5 282 ALA B O 1
ATOM 5941 N N . MET B 1 283 ? -6.816 -20.875 -4.363 1 93.31 283 MET B N 1
ATOM 5942 C CA . MET B 1 283 ? -5.715 -20.172 -3.715 1 93.31 283 MET B CA 1
ATOM 5943 C C . MET B 1 283 ? -5.16 -19.078 -4.621 1 93.31 283 MET B C 1
ATOM 5945 O O . MET B 1 283 ? -4.781 -18 -4.148 1 93.31 283 MET B O 1
ATOM 5949 N N . LEU B 1 284 ? -5.105 -19.344 -5.863 1 92.62 284 LEU B N 1
ATOM 5950 C CA . LEU B 1 284 ? -4.613 -18.391 -6.848 1 92.62 284 LEU B CA 1
ATOM 5951 C C . LEU B 1 284 ? -5.469 -17.125 -6.855 1 92.62 284 LEU B C 1
ATOM 5953 O O . LEU B 1 284 ? -4.965 -16.031 -7.098 1 92.62 284 LEU B O 1
ATOM 5957 N N . SER B 1 285 ? -6.711 -17.266 -6.57 1 93.94 285 SER B N 1
ATOM 5958 C CA . SER B 1 285 ? -7.637 -16.141 -6.629 1 93.94 285 SER B CA 1
ATOM 5959 C C . SER B 1 285 ? -7.559 -15.297 -5.367 1 93.94 285 SER B C 1
ATOM 5961 O O . SER B 1 285 ? -7.816 -14.086 -5.406 1 93.94 285 SER B O 1
ATOM 5963 N N . ILE B 1 286 ? -7.191 -15.875 -4.285 1 94.06 286 ILE B N 1
ATOM 5964 C CA . ILE B 1 286 ? -7.176 -15.195 -2.99 1 94.06 286 ILE B CA 1
ATOM 5965 C C . ILE B 1 286 ? -6.039 -14.172 -2.957 1 94.06 286 ILE B C 1
ATOM 5967 O O . ILE B 1 286 ? -6.203 -13.07 -2.43 1 94.06 286 ILE B O 1
ATOM 5971 N N . GLY B 1 287 ? -4.945 -14.461 -3.549 1 92.12 287 GLY B N 1
ATOM 5972 C CA . GLY B 1 287 ? -3.762 -13.617 -3.508 1 92.12 287 GLY B CA 1
ATOM 5973 C C . GLY B 1 287 ? -4.008 -12.219 -4.039 1 92.12 287 GLY B C 1
ATOM 5974 O O . GLY B 1 287 ? -3.861 -11.234 -3.311 1 92.12 287 GLY B O 1
ATOM 5975 N N . PRO B 1 288 ? -4.398 -12.125 -5.289 1 93.81 288 PRO B N 1
ATOM 5976 C CA . PRO B 1 288 ? -4.652 -10.812 -5.879 1 93.81 288 PRO B CA 1
ATOM 5977 C C . PRO B 1 288 ? -5.719 -10.023 -5.121 1 93.81 288 PRO B C 1
ATOM 5979 O O . PRO B 1 288 ? -5.625 -8.797 -5.02 1 93.81 288 PRO B O 1
ATOM 5982 N N . LEU B 1 289 ? -6.676 -10.711 -4.594 1 95.12 289 LEU B N 1
ATOM 5983 C CA . LEU B 1 289 ? -7.719 -10.031 -3.83 1 95.12 289 LEU B CA 1
ATOM 5984 C C . LEU B 1 289 ? -7.152 -9.414 -2.559 1 95.12 289 LEU B C 1
ATOM 5986 O O . LEU B 1 289 ? -7.484 -8.281 -2.213 1 95.12 289 LEU B O 1
ATOM 5990 N N . ALA B 1 290 ? -6.309 -10.141 -1.938 1 93.38 290 ALA B N 1
ATOM 5991 C CA . ALA B 1 290 ? -5.688 -9.656 -0.708 1 93.38 290 ALA B CA 1
ATOM 5992 C C . ALA B 1 290 ? -4.832 -8.422 -0.976 1 93.38 290 ALA B C 1
ATOM 5994 O O . ALA B 1 290 ? -4.879 -7.449 -0.218 1 93.38 290 ALA B O 1
ATOM 5995 N N . VAL B 1 291 ? -4.117 -8.484 -2.031 1 93.06 291 VAL B N 1
ATOM 5996 C CA . VAL B 1 291 ? -3.244 -7.375 -2.398 1 93.06 291 VAL B CA 1
ATOM 5997 C C . VAL B 1 291 ? -4.086 -6.148 -2.746 1 93.06 291 VAL B C 1
ATOM 5999 O O . VAL B 1 291 ? -3.805 -5.043 -2.275 1 93.06 291 VAL B O 1
ATOM 6002 N N . ALA B 1 292 ? -5.086 -6.355 -3.498 1 93.81 292 ALA B N 1
ATOM 6003 C CA . ALA B 1 292 ? -5.953 -5.254 -3.906 1 93.81 292 ALA B CA 1
ATOM 6004 C C . ALA B 1 292 ? -6.602 -4.59 -2.695 1 93.81 292 ALA B C 1
ATOM 6006 O O . ALA B 1 292 ? -6.641 -3.359 -2.602 1 93.81 292 ALA B O 1
ATOM 6007 N N . CYS B 1 293 ? -7.074 -5.32 -1.779 1 92.94 293 CYS B N 1
ATOM 6008 C CA . CYS B 1 293 ? -7.734 -4.793 -0.589 1 92.94 293 CYS B CA 1
ATOM 6009 C C . CYS B 1 293 ? -6.75 -4.02 0.28 1 92.94 293 CYS B C 1
ATOM 6011 O O . CYS B 1 293 ? -7.07 -2.939 0.777 1 92.94 293 CYS B O 1
ATOM 6013 N N . THR B 1 294 ? -5.617 -4.535 0.409 1 89.94 294 THR B N 1
ATOM 6014 C CA . THR B 1 294 ? -4.598 -3.889 1.229 1 89.94 294 THR B CA 1
ATOM 6015 C C . THR B 1 294 ? -4.164 -2.564 0.609 1 89.94 294 THR B C 1
ATOM 6017 O O . THR B 1 294 ? -4.066 -1.55 1.304 1 89.94 294 THR B O 1
ATOM 6020 N N . LEU B 1 295 ? -3.916 -2.588 -0.616 1 89.69 295 LEU B N 1
ATOM 6021 C CA . LEU B 1 295 ? -3.475 -1.376 -1.296 1 89.69 295 LEU B CA 1
ATOM 6022 C C . LEU B 1 295 ? -4.574 -0.319 -1.293 1 89.69 295 LEU B C 1
ATOM 6024 O O . LEU B 1 295 ? -4.289 0.878 -1.209 1 89.69 295 LEU B O 1
ATOM 6028 N N . MET B 1 296 ? -5.773 -0.786 -1.395 1 89.12 296 MET B N 1
ATOM 6029 C CA . MET B 1 296 ? -6.898 0.143 -1.312 1 89.12 296 MET B CA 1
ATOM 6030 C C . MET B 1 296 ? -6.914 0.857 0.037 1 89.12 296 MET B C 1
ATOM 6032 O O . MET B 1 296 ? -7.098 2.074 0.097 1 89.12 296 MET B O 1
ATOM 6036 N N . ALA B 1 297 ? -6.75 0.148 1.026 1 86.81 297 ALA B N 1
ATOM 6037 C CA . ALA B 1 297 ? -6.711 0.72 2.369 1 86.81 297 ALA B CA 1
ATOM 6038 C C . ALA B 1 297 ? -5.559 1.707 2.512 1 86.81 297 ALA B C 1
ATOM 6040 O O . ALA B 1 297 ? -5.711 2.766 3.125 1 86.81 297 ALA B O 1
ATOM 6041 N N . PHE B 1 298 ? -4.469 1.345 1.927 1 87.38 298 PHE B N 1
ATOM 6042 C CA . PHE B 1 298 ? -3.293 2.209 1.98 1 87.38 298 PHE B CA 1
ATOM 6043 C C . PHE B 1 298 ? -3.533 3.496 1.202 1 87.38 298 PHE B C 1
ATOM 6045 O O . PHE B 1 298 ? -3.18 4.582 1.665 1 87.38 298 PHE B O 1
ATOM 6052 N N . LYS B 1 299 ? -4.062 3.352 0.088 1 87.69 299 LYS B N 1
ATOM 6053 C CA . LYS B 1 299 ? -4.352 4.52 -0.738 1 87.69 299 LYS B CA 1
ATOM 6054 C C . LYS B 1 299 ? -5.324 5.461 -0.035 1 87.69 299 LYS B C 1
ATOM 6056 O O . LYS B 1 299 ? -5.172 6.684 -0.102 1 87.69 299 LYS B O 1
ATOM 6061 N N . ASP B 1 300 ? -6.258 4.906 0.624 1 86.38 300 ASP B N 1
ATOM 6062 C CA . ASP B 1 300 ? -7.215 5.691 1.396 1 86.38 300 ASP B CA 1
ATOM 6063 C C . ASP B 1 300 ? -6.52 6.445 2.529 1 86.38 300 ASP B C 1
ATOM 6065 O O . ASP B 1 300 ? -6.789 7.625 2.754 1 86.38 300 ASP B O 1
ATOM 6069 N N . MET B 1 301 ? -5.672 5.773 3.156 1 88.12 301 MET B N 1
ATOM 6070 C CA . MET B 1 301 ? -4.922 6.379 4.254 1 88.12 301 MET B CA 1
ATOM 6071 C C . MET B 1 301 ? -4.012 7.492 3.74 1 88.12 301 MET B C 1
ATOM 6073 O O . MET B 1 301 ? -3.928 8.555 4.352 1 88.12 301 MET B O 1
ATOM 6077 N N . LEU B 1 302 ? -3.377 7.219 2.686 1 88.06 302 LEU B N 1
ATOM 6078 C CA . LEU B 1 302 ? -2.502 8.211 2.072 1 88.06 302 LEU B CA 1
ATOM 6079 C C . LEU B 1 302 ? -3.285 9.461 1.69 1 88.06 302 LEU B C 1
ATOM 6081 O O . LEU B 1 302 ? -2.818 10.586 1.91 1 88.06 302 LEU B O 1
ATOM 6085 N N . SER B 1 303 ? -4.418 9.266 1.168 1 86.81 303 SER B N 1
ATOM 6086 C CA . SER B 1 303 ? -5.262 10.383 0.762 1 86.81 303 SER B CA 1
ATOM 6087 C C . SER B 1 303 ? -5.664 11.234 1.962 1 86.81 303 SER B C 1
ATOM 6089 O O . SER B 1 303 ? -5.637 12.469 1.895 1 86.81 303 SER B O 1
ATOM 6091 N N . LYS B 1 304 ? -5.965 10.586 3.008 1 85.38 304 LYS B N 1
ATOM 6092 C CA . LYS B 1 304 ? -6.348 11.289 4.23 1 85.38 304 LYS B CA 1
ATOM 6093 C C . LYS B 1 304 ? -5.172 12.07 4.805 1 85.38 304 LYS B C 1
ATOM 6095 O O . LYS B 1 304 ? -5.328 13.227 5.219 1 85.38 304 LYS B O 1
ATOM 6100 N N . LEU B 1 305 ? -4.047 11.484 4.746 1 85.62 305 LEU B N 1
ATOM 6101 C CA . LEU B 1 305 ? -2.859 12.133 5.289 1 85.62 305 LEU B CA 1
ATOM 6102 C C . LEU B 1 305 ? -2.426 13.305 4.406 1 85.62 305 LEU B C 1
ATOM 6104 O O . LEU B 1 305 ? -2.016 14.352 4.91 1 85.62 305 LEU B O 1
ATOM 6108 N N . ARG B 1 306 ? -2.549 13.094 3.166 1 85.62 306 ARG B N 1
ATOM 6109 C CA . ARG B 1 306 ? -2.238 14.18 2.234 1 85.62 306 ARG B CA 1
ATOM 6110 C C . ARG B 1 306 ? -3.172 15.367 2.443 1 85.62 306 ARG B C 1
ATOM 6112 O O . ARG B 1 306 ? -2.736 16.516 2.408 1 85.62 306 ARG B O 1
ATOM 6119 N N . HIS B 1 307 ? -4.348 15.047 2.648 1 83.25 307 HIS B N 1
ATOM 6120 C CA . HIS B 1 307 ? -5.316 16.094 2.93 1 83.25 307 HIS B CA 1
ATOM 6121 C C . HIS B 1 307 ? -4.973 16.828 4.223 1 83.25 307 HIS B C 1
ATOM 6123 O O . HIS B 1 307 ? -5.051 18.062 4.285 1 83.25 307 HIS B O 1
ATOM 6129 N N . ALA B 1 308 ? -4.562 16.141 5.113 1 81.38 308 ALA B N 1
ATOM 6130 C CA . ALA B 1 308 ? -4.227 16.719 6.414 1 81.38 308 ALA B CA 1
ATOM 6131 C C . ALA B 1 308 ? -2.986 17.594 6.32 1 81.38 308 ALA B C 1
ATOM 6133 O O . ALA B 1 308 ? -2.865 18.594 7.047 1 81.38 308 ALA B O 1
ATOM 6134 N N . VAL B 1 309 ? -2.154 17.266 5.453 1 79.69 309 VAL B N 1
ATOM 6135 C CA . VAL B 1 309 ? -0.938 18.047 5.266 1 79.69 309 VAL B CA 1
ATOM 6136 C C . VAL B 1 309 ? -1.247 19.297 4.438 1 79.69 309 VAL B C 1
ATOM 6138 O O . VAL B 1 309 ? -0.689 20.375 4.684 1 79.69 309 VAL B O 1
ATOM 6141 N N . ASN B 1 310 ? -2.115 19.078 3.592 1 87.38 310 ASN B N 1
ATOM 6142 C CA . ASN B 1 310 ? -2.34 20.125 2.604 1 87.38 310 ASN B CA 1
ATOM 6143 C C . ASN B 1 310 ? -3.4 21.109 3.068 1 87.38 310 ASN B C 1
ATOM 6145 O O . ASN B 1 310 ? -3.486 22.219 2.549 1 87.38 310 ASN B O 1
ATOM 6149 N N . HIS B 1 311 ? -4.176 20.719 4.062 1 87.56 311 HIS B N 1
ATOM 6150 C CA . HIS B 1 311 ? -5.277 21.578 4.48 1 87.56 311 HIS B CA 1
ATOM 6151 C C . HIS B 1 311 ? -5.262 21.812 5.988 1 87.56 311 HIS B C 1
ATOM 6153 O O . HIS B 1 311 ? -4.879 20.922 6.746 1 87.56 311 HIS B O 1
ATOM 6159 N N . ASP B 1 312 ? -5.711 23 6.262 1 84.12 312 ASP B N 1
ATOM 6160 C CA . ASP B 1 312 ? -5.879 23.344 7.676 1 84.12 312 ASP B CA 1
ATOM 6161 C C . ASP B 1 312 ? -7.082 22.609 8.273 1 84.12 312 ASP B C 1
ATOM 6163 O O . ASP B 1 312 ? -8.188 22.688 7.73 1 84.12 312 ASP B O 1
ATOM 6167 N N . ALA B 1 313 ? -6.852 21.969 9.359 1 78.94 313 ALA B N 1
ATOM 6168 C CA . ALA B 1 313 ? -7.867 21.094 9.93 1 78.94 313 ALA B CA 1
ATOM 6169 C C . ALA B 1 313 ? -9.07 21.891 10.43 1 78.94 313 ALA B C 1
ATOM 6171 O O . ALA B 1 313 ? -10.203 21.406 10.398 1 78.94 313 ALA B O 1
ATOM 6172 N N . LEU B 1 314 ? -8.836 23.062 10.844 1 81.69 314 LEU B N 1
ATOM 6173 C CA . LEU B 1 314 ? -9.891 23.859 11.445 1 81.69 314 LEU B CA 1
ATOM 6174 C C . LEU B 1 314 ? -10.766 24.5 10.367 1 81.69 314 LEU B C 1
ATOM 6176 O O . LEU B 1 314 ? -12 24.5 10.484 1 81.69 314 LEU B O 1
ATOM 6180 N N . THR B 1 315 ? -10.164 24.969 9.344 1 91.88 315 THR B N 1
ATOM 6181 C CA . THR B 1 315 ? -10.883 25.812 8.391 1 91.88 315 THR B CA 1
ATOM 6182 C C . THR B 1 315 ? -11.109 25.062 7.078 1 91.88 315 THR B C 1
ATOM 6184 O O . THR B 1 315 ? -11.961 25.453 6.277 1 91.88 315 THR B O 1
ATOM 6187 N N . GLY B 1 316 ? -10.266 24.047 6.84 1 90.62 316 GLY B N 1
ATOM 6188 C CA . GLY B 1 316 ? -10.367 23.328 5.582 1 90.62 316 GLY B CA 1
ATOM 6189 C C . GLY B 1 316 ? -9.633 24.016 4.441 1 90.62 316 GLY B C 1
ATOM 6190 O O . GLY B 1 316 ? -9.555 23.469 3.338 1 90.62 316 GLY B O 1
ATOM 6191 N N . LEU B 1 317 ? -9.125 25.188 4.66 1 93.69 317 LEU B N 1
ATOM 6192 C CA . LEU B 1 317 ? -8.344 25.906 3.656 1 93.69 317 LEU B CA 1
ATOM 6193 C C . LEU B 1 317 ? -6.961 25.281 3.492 1 93.69 317 LEU B C 1
ATOM 6195 O O . LEU B 1 317 ? -6.586 24.391 4.25 1 93.69 317 LEU B O 1
ATOM 6199 N N . LEU B 1 318 ? -6.312 25.734 2.404 1 93 318 LEU B N 1
ATOM 6200 C CA . LEU B 1 318 ? -4.941 25.25 2.248 1 93 318 LEU B CA 1
ATOM 6201 C C . LEU B 1 318 ? -4.098 25.609 3.465 1 93 318 LEU B C 1
ATOM 6203 O O . LEU B 1 318 ? -4.227 26.719 4.012 1 93 318 LEU B O 1
ATOM 6207 N N . ALA B 1 319 ? -3.307 24.672 3.873 1 87.06 319 ALA B N 1
ATOM 6208 C CA . ALA B 1 319 ? -2.346 24.953 4.938 1 87.06 319 ALA B CA 1
ATOM 6209 C C . ALA B 1 319 ? -1.215 25.859 4.43 1 87.06 319 ALA B C 1
ATOM 6211 O O . ALA B 1 319 ? -1.016 25.984 3.221 1 87.06 319 ALA B O 1
ATOM 6212 N N . ARG B 1 320 ? -0.549 26.406 5.328 1 83.31 320 ARG B N 1
ATOM 6213 C CA . ARG B 1 320 ? 0.483 27.375 5 1 83.31 320 ARG B CA 1
ATOM 6214 C C . ARG B 1 320 ? 1.476 26.812 3.994 1 83.31 320 ARG B C 1
ATOM 6216 O O . ARG B 1 320 ? 1.737 27.422 2.957 1 83.31 320 ARG B O 1
ATOM 6223 N N . THR B 1 321 ? 1.986 25.703 4.289 1 81.12 321 THR B N 1
ATOM 6224 C CA . THR B 1 321 ? 3.018 25.125 3.445 1 81.12 321 THR B CA 1
ATOM 6225 C C . THR B 1 321 ? 2.467 24.812 2.057 1 81.12 321 THR B C 1
ATOM 6227 O O . THR B 1 321 ? 3.127 25.062 1.049 1 81.12 321 THR B O 1
ATOM 6230 N N . SER B 1 322 ? 1.314 24.234 2.072 1 88.88 322 SER B N 1
ATOM 6231 C CA . SER B 1 322 ? 0.691 23.875 0.802 1 88.88 322 SER B CA 1
ATOM 6232 C C . SER B 1 322 ? 0.356 25.125 -0.014 1 88.88 322 SER B C 1
ATOM 6234 O O . SER B 1 322 ? 0.502 25.125 -1.238 1 88.88 322 SER B O 1
ATOM 6236 N N . PHE B 1 323 ? -0.182 26.094 0.626 1 92.38 323 PHE B N 1
ATOM 6237 C CA . PHE B 1 323 ? -0.486 27.328 -0.068 1 92.38 323 PHE B CA 1
ATOM 6238 C C . PHE B 1 323 ? 0.768 27.922 -0.709 1 92.38 323 PHE B C 1
ATOM 6240 O O . PHE B 1 323 ? 0.755 28.281 -1.885 1 92.38 323 PHE B O 1
ATOM 6247 N N . LEU B 1 324 ? 1.843 27.969 0.045 1 88.5 324 LEU B N 1
ATOM 6248 C CA . LEU B 1 324 ? 3.082 28.578 -0.426 1 88.5 324 LEU B CA 1
ATOM 6249 C C . LEU B 1 324 ? 3.658 27.797 -1.602 1 88.5 324 LEU B C 1
ATOM 6251 O O . LEU B 1 324 ? 4.141 28.391 -2.57 1 88.5 324 LEU B O 1
ATOM 6255 N N . GLU B 1 325 ? 3.604 26.531 -1.511 1 89.75 325 GLU B N 1
ATOM 6256 C CA . GLU B 1 325 ? 4.109 25.688 -2.594 1 89.75 325 GLU B CA 1
ATOM 6257 C C . GLU B 1 325 ? 3.299 25.891 -3.871 1 89.75 325 GLU B C 1
ATOM 6259 O O . GLU B 1 325 ? 3.867 26.062 -4.953 1 89.75 325 GLU B O 1
ATOM 6264 N N . ARG B 1 326 ? 2.018 25.875 -3.719 1 92.56 326 ARG B N 1
ATOM 6265 C CA . ARG B 1 326 ? 1.147 26.031 -4.879 1 92.56 326 ARG B CA 1
ATOM 6266 C C . ARG B 1 326 ? 1.247 27.453 -5.438 1 92.56 326 ARG B C 1
ATOM 6268 O O . ARG B 1 326 ? 1.206 27.641 -6.652 1 92.56 326 ARG B O 1
ATOM 6275 N N . ALA B 1 327 ? 1.309 28.344 -4.527 1 93.94 327 ALA B N 1
ATOM 6276 C CA . ALA B 1 327 ? 1.455 29.75 -4.945 1 93.94 327 ALA B CA 1
ATOM 6277 C C . ALA B 1 327 ? 2.746 29.938 -5.734 1 93.94 327 ALA B C 1
ATOM 6279 O O . ALA B 1 327 ? 2.756 30.641 -6.754 1 93.94 327 ALA B O 1
ATOM 6280 N N . GLN B 1 328 ? 3.826 29.359 -5.254 1 92.44 328 GLN B N 1
ATOM 6281 C CA . GLN B 1 328 ? 5.113 29.469 -5.934 1 92.44 328 GLN B CA 1
ATOM 6282 C C . GLN B 1 328 ? 5.035 28.891 -7.344 1 92.44 328 GLN B C 1
ATOM 6284 O O . GLN B 1 328 ? 5.477 29.516 -8.305 1 92.44 328 GLN B O 1
ATOM 6289 N N . ARG B 1 329 ? 4.484 27.719 -7.496 1 92.94 329 ARG B N 1
ATOM 6290 C CA . ARG B 1 329 ? 4.34 27.062 -8.789 1 92.94 329 ARG B CA 1
ATOM 6291 C C . ARG B 1 329 ? 3.473 27.891 -9.734 1 92.94 329 ARG B C 1
ATOM 6293 O O . ARG B 1 329 ? 3.779 28.016 -10.922 1 92.94 329 ARG B O 1
ATOM 6300 N N . THR B 1 330 ? 2.385 28.422 -9.172 1 93.06 330 THR B N 1
ATOM 6301 C CA . THR B 1 330 ? 1.468 29.234 -9.969 1 93.06 330 THR B CA 1
ATOM 6302 C C . THR B 1 330 ? 2.146 30.516 -10.438 1 93.06 330 THR B C 1
ATOM 6304 O O . THR B 1 330 ? 2.004 30.922 -11.594 1 93.06 330 THR B O 1
ATOM 6307 N N . LEU B 1 331 ? 2.865 31.109 -9.586 1 91 331 LEU B N 1
ATOM 6308 C CA . LEU B 1 331 ? 3.547 32.344 -9.922 1 91 331 LEU B CA 1
ATOM 6309 C C . LEU B 1 331 ? 4.621 32.125 -10.977 1 91 331 LEU B C 1
ATOM 6311 O O . LEU B 1 331 ? 4.824 32.969 -11.867 1 91 331 LEU B O 1
ATOM 6315 N N . GLU B 1 332 ? 5.332 31.016 -10.82 1 90.25 332 GLU B N 1
ATOM 6316 C CA . GLU B 1 332 ? 6.332 30.656 -11.82 1 90.25 332 GLU B CA 1
ATOM 6317 C C . GLU B 1 332 ? 5.695 30.453 -13.188 1 90.25 332 GLU B C 1
ATOM 6319 O O . GLU B 1 332 ? 6.25 30.891 -14.203 1 90.25 332 GLU B O 1
ATOM 6324 N N . ARG B 1 333 ? 4.594 29.844 -13.188 1 90.25 333 ARG B N 1
ATOM 6325 C CA . ARG B 1 333 ? 3.857 29.641 -14.43 1 90.25 333 ARG B CA 1
ATOM 6326 C C . ARG B 1 333 ? 3.412 30.984 -15.023 1 90.25 333 ARG B C 1
ATOM 6328 O O . ARG B 1 333 ? 3.541 31.203 -16.234 1 90.25 333 ARG B O 1
ATOM 6335 N N . LEU B 1 334 ? 2.91 31.844 -14.219 1 88.81 334 LEU B N 1
ATOM 6336 C CA . LEU B 1 334 ? 2.447 33.156 -14.664 1 88.81 334 LEU B CA 1
ATOM 6337 C C . LEU B 1 334 ? 3.598 33.969 -15.25 1 88.81 334 LEU B C 1
ATOM 6339 O O . LEU B 1 334 ? 3.418 34.688 -16.25 1 88.81 334 LEU B O 1
ATOM 6343 N N . GLN B 1 335 ? 4.668 33.844 -14.633 1 86.56 335 GLN B N 1
ATOM 6344 C CA . GLN B 1 335 ? 5.848 34.531 -15.117 1 86.56 335 GLN B CA 1
ATOM 6345 C C . GLN B 1 335 ? 6.262 34.031 -16.5 1 86.56 335 GLN B C 1
ATOM 6347 O O . GLN B 1 335 ? 6.609 34.812 -17.375 1 86.56 335 GLN B O 1
ATOM 6352 N N . ARG B 1 336 ? 6.219 32.781 -16.672 1 86 336 ARG B N 1
ATOM 6353 C CA . ARG B 1 336 ? 6.562 32.156 -17.969 1 86 336 ARG B CA 1
ATOM 6354 C C . ARG B 1 336 ? 5.582 32.594 -19.047 1 86 336 ARG B C 1
ATOM 6356 O O . ARG B 1 336 ? 5.969 32.781 -20.203 1 86 336 ARG B O 1
ATOM 6363 N N . GLU B 1 337 ? 4.387 32.812 -18.641 1 88.19 337 GLU B N 1
ATOM 6364 C CA . GLU B 1 337 ? 3.336 33.188 -19.594 1 88.19 337 GLU B CA 1
ATOM 6365 C C . GLU B 1 337 ? 3.139 34.688 -19.656 1 88.19 337 GLU B C 1
ATOM 6367 O O . GLU B 1 337 ? 2.258 35.188 -20.359 1 88.19 337 GLU B O 1
ATOM 6372 N N . ARG B 1 338 ? 3.816 35.438 -18.953 1 86.44 338 ARG B N 1
ATOM 6373 C CA . ARG B 1 338 ? 3.766 36.906 -18.906 1 86.44 338 ARG B CA 1
ATOM 6374 C C . ARG B 1 338 ? 2.375 37.375 -18.516 1 86.44 338 ARG B C 1
ATOM 6376 O O . ARG B 1 338 ? 1.795 38.25 -19.188 1 86.44 338 ARG B O 1
ATOM 6383 N N . GLN B 1 339 ? 1.897 36.75 -17.531 1 88.75 339 GLN B N 1
ATOM 6384 C CA . GLN B 1 339 ? 0.599 37.125 -16.984 1 88.75 339 GLN B CA 1
ATOM 6385 C C . GLN B 1 339 ? 0.749 37.781 -15.617 1 88.75 339 GLN B C 1
ATOM 6387 O O . GLN B 1 339 ? 1.735 37.531 -14.914 1 88.75 339 GLN B O 1
ATOM 6392 N N . SER B 1 340 ? -0.202 38.625 -15.344 1 89.06 340 SER B N 1
ATOM 6393 C CA . SER B 1 340 ? -0.189 39.281 -14.047 1 89.06 340 SER B CA 1
ATOM 6394 C C . SER B 1 340 ? -0.766 38.406 -12.953 1 89.06 340 SER B C 1
ATOM 6396 O O . SER B 1 340 ? -1.382 37.375 -13.242 1 89.06 340 SER B O 1
ATOM 6398 N N . GLY B 1 341 ? -0.374 38.719 -11.711 1 92.25 341 GLY B N 1
ATOM 6399 C CA . GLY B 1 341 ? -0.922 38.094 -10.516 1 92.25 341 GLY B CA 1
ATOM 6400 C C . GLY B 1 341 ? -0.956 39.031 -9.312 1 92.25 341 GLY B C 1
ATOM 6401 O O . GLY B 1 341 ? -0.26 40.062 -9.289 1 92.25 341 GLY B O 1
ATOM 6402 N N . ALA B 1 342 ? -1.817 38.719 -8.406 1 94.81 342 ALA B N 1
ATOM 6403 C CA . ALA B 1 342 ? -1.927 39.531 -7.191 1 94.81 342 ALA B CA 1
ATOM 6404 C C . ALA B 1 342 ? -1.995 38.625 -5.949 1 94.81 342 ALA B C 1
ATOM 6406 O O . ALA B 1 342 ? -2.604 37.562 -5.969 1 94.81 342 ALA B O 1
ATOM 6407 N N . MET B 1 343 ? -1.321 39.094 -4.938 1 95.81 343 MET B N 1
ATOM 6408 C CA . MET B 1 343 ? -1.326 38.469 -3.629 1 95.81 343 MET B CA 1
ATOM 6409 C C . MET B 1 343 ? -2.072 39.312 -2.604 1 95.81 343 MET B C 1
ATOM 6411 O O . MET B 1 343 ? -1.83 40.5 -2.492 1 95.81 343 MET B O 1
ATOM 6415 N N . LEU B 1 344 ? -3.031 38.688 -1.914 1 97.56 344 LEU B N 1
ATOM 6416 C CA . LEU B 1 344 ? -3.754 39.344 -0.833 1 97.56 344 LEU B CA 1
ATOM 6417 C C . LEU B 1 344 ? -3.393 38.719 0.516 1 97.56 344 LEU B C 1
ATOM 6419 O O . LEU B 1 344 ? -3.443 37.5 0.683 1 97.56 344 LEU B O 1
ATOM 6423 N N . MET B 1 345 ? -2.975 39.531 1.403 1 95.69 345 MET B N 1
ATOM 6424 C CA . MET B 1 345 ? -2.797 39.125 2.795 1 95.69 345 MET B CA 1
ATOM 6425 C C . MET B 1 345 ? -3.961 39.594 3.654 1 95.69 345 MET B C 1
ATOM 6427 O O . MET B 1 345 ? -4.289 40.781 3.654 1 95.69 345 MET B O 1
ATOM 6431 N N . LEU B 1 346 ? -4.594 38.656 4.309 1 97 346 LEU B N 1
ATOM 6432 C CA . LEU B 1 346 ? -5.77 38.938 5.117 1 97 346 LEU B CA 1
ATOM 6433 C C . LEU B 1 346 ? -5.496 38.688 6.594 1 97 346 LEU B C 1
ATOM 6435 O O . LEU B 1 346 ? -4.789 37.75 6.945 1 97 346 LEU B O 1
ATOM 6439 N N . ASP B 1 347 ? -6.059 39.469 7.406 1 94.31 347 ASP B N 1
ATOM 6440 C CA . ASP B 1 347 ? -5.984 39.312 8.859 1 94.31 347 ASP B CA 1
ATOM 6441 C C . ASP B 1 347 ? -7.324 39.625 9.516 1 94.31 347 ASP B C 1
ATOM 6443 O O . ASP B 1 347 ? -7.965 40.625 9.172 1 94.31 347 ASP B O 1
ATOM 6447 N N . LEU B 1 348 ? -7.723 38.812 10.391 1 95.06 348 LEU B N 1
ATOM 6448 C CA . LEU B 1 348 ? -8.945 39.062 11.148 1 95.06 348 LEU B CA 1
ATOM 6449 C C . LEU B 1 348 ? -8.719 40.156 12.195 1 95.06 348 LEU B C 1
ATOM 6451 O O . LEU B 1 348 ? -7.809 40.031 13.023 1 95.06 348 LEU B O 1
ATOM 6455 N N . ASP B 1 349 ? -9.602 41.125 12.164 1 93.81 349 ASP B N 1
ATOM 6456 C CA . ASP B 1 349 ? -9.438 42.25 13.062 1 93.81 349 ASP B CA 1
ATOM 6457 C C . ASP B 1 349 ? -9.805 41.875 14.492 1 93.81 349 ASP B C 1
ATOM 6459 O O . ASP B 1 349 ? -10.859 41.281 14.734 1 93.81 349 ASP B O 1
ATOM 6463 N N . HIS B 1 350 ? -8.93 42.25 15.43 1 90.12 350 HIS B N 1
ATOM 6464 C CA . HIS B 1 350 ? -9.141 42.094 16.859 1 90.12 350 HIS B CA 1
ATOM 6465 C C . HIS B 1 350 ? -9.5 40.656 17.234 1 90.12 350 HIS B C 1
ATOM 6467 O O . HIS B 1 350 ? -10.391 40.438 18.047 1 90.12 350 HIS B O 1
ATOM 6473 N N . PHE B 1 351 ? -8.883 39.719 16.625 1 89.19 351 PHE B N 1
ATOM 6474 C CA . PHE B 1 351 ? -9.203 38.344 16.859 1 89.19 351 PHE B CA 1
ATOM 6475 C C . PHE B 1 351 ? -8.82 37.906 18.266 1 89.19 351 PHE B C 1
ATOM 6477 O O . PHE B 1 351 ? -9.523 37.125 18.906 1 89.19 351 PHE B O 1
ATOM 6484 N N . LYS B 1 352 ? -7.695 38.375 18.688 1 76.88 352 LYS B N 1
ATOM 6485 C CA . LYS B 1 352 ? -7.281 38.062 20.047 1 76.88 352 LYS B CA 1
ATOM 6486 C C . LYS B 1 352 ? -8.336 38.5 21.062 1 76.88 352 LYS B C 1
ATOM 6488 O O . LYS B 1 352 ? -8.594 37.812 22.047 1 76.88 352 LYS B O 1
ATOM 6493 N N . HIS B 1 353 ? -8.844 39.656 20.828 1 81.69 353 HIS B N 1
ATOM 6494 C CA . HIS B 1 353 ? -9.891 40.188 21.688 1 81.69 353 HIS B CA 1
ATOM 6495 C C . HIS B 1 353 ? -11.102 39.281 21.703 1 81.69 353 HIS B C 1
ATOM 6497 O O . HIS B 1 353 ? -11.734 39.094 22.75 1 81.69 353 HIS B O 1
ATOM 6503 N N . ILE B 1 354 ? -11.438 38.75 20.609 1 86.5 354 ILE B N 1
ATOM 6504 C CA . ILE B 1 354 ? -12.547 37.812 20.5 1 86.5 354 ILE B CA 1
ATOM 6505 C C . ILE B 1 354 ? -12.25 36.562 21.344 1 86.5 354 ILE B C 1
ATOM 6507 O O . ILE B 1 354 ? -13.109 36.094 22.109 1 86.5 354 ILE B O 1
ATOM 6511 N N . ASN B 1 355 ? -11.062 36.062 21.281 1 78.69 355 ASN B N 1
ATOM 6512 C CA . ASN B 1 355 ? -10.68 34.875 22.047 1 78.69 355 ASN B CA 1
ATOM 6513 C C . ASN B 1 355 ? -10.703 35.156 23.547 1 78.69 355 ASN B C 1
ATOM 6515 O O . ASN B 1 355 ? -11.117 34.312 24.328 1 78.69 355 ASN B O 1
ATOM 6519 N N . ASP B 1 356 ? -10.25 36.312 23.891 1 72.25 356 ASP B N 1
ATOM 6520 C CA . ASP B 1 356 ? -10.164 36.688 25.297 1 72.25 356 ASP B CA 1
ATOM 6521 C C . ASP B 1 356 ? -11.555 36.844 25.906 1 72.25 356 ASP B C 1
A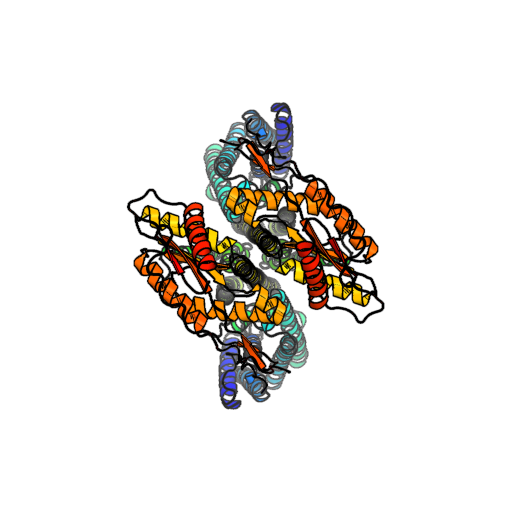TOM 6523 O O . ASP B 1 356 ? -11.781 36.438 27.062 1 72.25 356 ASP B O 1
ATOM 6527 N N . ARG B 1 357 ? -12.383 37.406 25.172 1 77.94 357 ARG B N 1
ATOM 6528 C CA . ARG B 1 357 ? -13.711 37.75 25.672 1 77.94 357 ARG B CA 1
ATOM 6529 C C . ARG B 1 357 ? -14.633 36.531 25.625 1 77.94 357 ARG B C 1
ATOM 6531 O O . ARG B 1 357 ? -15.438 36.312 26.531 1 77.94 357 ARG B O 1
ATOM 6538 N N . HIS B 1 358 ? -14.492 35.781 24.578 1 81.25 358 HIS B N 1
ATOM 6539 C CA . HIS B 1 358 ? -15.5 34.75 24.344 1 81.25 358 HIS B CA 1
ATOM 6540 C C . HIS B 1 358 ? -14.883 33.344 24.422 1 81.25 358 HIS B C 1
ATOM 6542 O O . HIS B 1 358 ? -15.594 32.344 24.391 1 81.25 358 HIS B O 1
ATOM 6548 N N . GLY B 1 359 ? -13.672 33.312 24.484 1 73.62 359 GLY B N 1
ATOM 6549 C CA . GLY B 1 359 ? -12.992 32.031 24.578 1 73.62 359 GLY B CA 1
ATOM 6550 C C . GLY B 1 359 ? -12.461 31.547 23.234 1 73.62 359 GLY B C 1
ATOM 6551 O O . GLY B 1 359 ? -12.898 32 22.188 1 73.62 359 GLY B O 1
ATOM 6552 N N . HIS B 1 360 ? -11.625 30.516 23.25 1 73.62 360 HIS B N 1
ATOM 6553 C CA . HIS B 1 360 ? -10.969 29.984 22.062 1 73.62 360 HIS B CA 1
ATOM 6554 C C . HIS B 1 360 ? -11.953 29.203 21.203 1 73.62 360 HIS B C 1
ATOM 6556 O O . HIS B 1 360 ? -11.828 29.188 19.969 1 73.62 360 HIS B O 1
ATOM 6562 N N . ALA B 1 361 ? -12.797 28.578 21.812 1 78.06 361 ALA B N 1
ATOM 6563 C CA . ALA B 1 361 ? -13.805 27.844 21.031 1 78.06 361 ALA B CA 1
ATOM 6564 C C . ALA B 1 361 ? -14.602 28.797 20.141 1 78.06 361 ALA B C 1
ATOM 6566 O O . ALA B 1 361 ? -14.945 28.438 19.016 1 78.06 361 ALA B O 1
ATOM 6567 N N . ALA B 1 362 ? -14.938 29.891 20.688 1 83.25 362 ALA B N 1
ATOM 6568 C CA . ALA B 1 362 ? -15.625 30.906 19.906 1 83.25 362 ALA B CA 1
ATOM 6569 C C . ALA B 1 362 ? -14.742 31.406 18.766 1 83.25 362 ALA B C 1
ATOM 6571 O O . ALA B 1 362 ? -15.234 31.672 17.672 1 83.25 362 ALA B O 1
ATOM 6572 N N . GLY B 1 363 ? -13.516 31.547 19.094 1 88.31 363 GLY B N 1
ATOM 6573 C CA . GLY B 1 363 ? -12.57 31.922 18.062 1 88.31 363 GLY B CA 1
ATOM 6574 C C . GLY B 1 363 ? -12.492 30.922 16.922 1 88.31 363 GLY B C 1
ATOM 6575 O O . GLY B 1 363 ? -12.43 31.312 15.75 1 88.31 363 GLY B O 1
ATOM 6576 N N . ASP B 1 364 ? -12.555 29.719 17.281 1 86.19 364 ASP B N 1
ATOM 6577 C CA . ASP B 1 364 ? -12.547 28.656 16.266 1 86.19 364 ASP B CA 1
ATOM 6578 C C . ASP B 1 364 ? -13.773 28.766 15.352 1 86.19 364 ASP B C 1
ATOM 6580 O O . ASP B 1 364 ? -13.672 28.578 14.141 1 86.19 364 ASP B O 1
ATOM 6584 N N . ARG B 1 365 ? -14.797 29.016 15.961 1 90.31 365 ARG B N 1
ATOM 6585 C CA . ARG B 1 365 ? -16.031 29.156 15.195 1 90.31 365 ARG B CA 1
ATOM 6586 C C . ARG B 1 365 ? -15.945 30.344 14.234 1 90.31 365 ARG B C 1
ATOM 6588 O O . ARG B 1 365 ? -16.438 30.281 13.109 1 90.31 365 ARG B O 1
ATOM 6595 N N . VAL B 1 366 ? -15.391 31.406 14.711 1 93.88 366 VAL B N 1
ATOM 6596 C CA . VAL B 1 366 ? -15.211 32.594 13.875 1 93.88 366 VAL B CA 1
ATOM 6597 C C . VAL B 1 366 ? -14.32 32.25 12.68 1 93.88 366 VAL B C 1
ATOM 6599 O O . VAL B 1 366 ? -14.641 32.594 11.539 1 93.88 366 VAL B O 1
ATOM 6602 N N . LEU B 1 367 ? -13.281 31.578 12.969 1 94.19 367 LEU B N 1
ATOM 6603 C CA . LEU B 1 367 ? -12.352 31.203 11.914 1 94.19 367 LEU B CA 1
ATOM 6604 C C . LEU B 1 367 ? -13.039 30.312 10.875 1 94.19 367 LEU B C 1
ATOM 6606 O O . LEU B 1 367 ? -12.82 30.469 9.672 1 94.19 367 LEU B O 1
ATOM 6610 N N . GLN B 1 368 ? -13.82 29.422 11.289 1 94.81 368 GLN B N 1
ATOM 6611 C CA . GLN B 1 368 ? -14.531 28.5 10.398 1 94.81 368 GLN B CA 1
ATOM 6612 C C . GLN B 1 368 ? -15.531 29.266 9.523 1 94.81 368 GLN B C 1
ATOM 6614 O O . GLN B 1 368 ? -15.57 29.062 8.305 1 94.81 368 GLN B O 1
ATOM 6619 N N . GLU B 1 369 ? -16.281 30.109 10.141 1 95.25 369 GLU B N 1
ATOM 6620 C CA . GLU B 1 369 ? -17.297 30.859 9.414 1 95.25 369 GLU B CA 1
ATOM 6621 C C . GLU B 1 369 ? -16.672 31.812 8.406 1 95.25 369 GLU B C 1
ATOM 6623 O O . GLU B 1 369 ? -17.156 31.938 7.273 1 95.25 369 GLU B O 1
ATOM 6628 N N . VAL B 1 370 ? -15.711 32.469 8.844 1 96.31 370 VAL B N 1
ATOM 6629 C CA . VAL B 1 370 ? -15.031 33.438 7.965 1 96.31 370 VAL B CA 1
ATOM 6630 C C . VAL B 1 370 ? -14.414 32.688 6.785 1 96.31 370 VAL B C 1
ATOM 6632 O O . VAL B 1 370 ? -14.531 33.125 5.637 1 96.31 370 VAL B O 1
ATOM 6635 N N . SER B 1 371 ? -13.758 31.609 7.07 1 96.56 371 SER B N 1
ATOM 6636 C CA . SER B 1 371 ? -13.109 30.828 6.02 1 96.56 371 SER B CA 1
ATOM 6637 C C . SER B 1 371 ? -14.125 30.344 4.992 1 96.56 371 SER B C 1
ATOM 6639 O O . SER B 1 371 ? -13.852 30.328 3.791 1 96.56 371 SER B O 1
ATOM 6641 N N . ALA B 1 372 ? -15.227 29.891 5.449 1 96 372 ALA B N 1
ATOM 6642 C CA . ALA B 1 372 ? -16.281 29.438 4.555 1 96 372 ALA B CA 1
ATOM 6643 C C . ALA B 1 372 ? -16.766 30.562 3.645 1 96 372 ALA B C 1
ATOM 6645 O O . ALA B 1 372 ? -16.953 30.359 2.441 1 96 372 ALA B O 1
ATOM 6646 N N . ARG B 1 373 ? -16.922 31.672 4.215 1 95.62 373 ARG B N 1
ATOM 6647 C CA . ARG B 1 373 ? -17.422 32.812 3.467 1 95.62 373 ARG B CA 1
ATOM 6648 C C . ARG B 1 373 ? -16.375 33.312 2.453 1 95.62 373 ARG B C 1
ATOM 6650 O O . ARG B 1 373 ? -16.734 33.688 1.332 1 95.62 373 ARG B O 1
ATOM 6657 N N . LEU B 1 374 ? -15.195 33.344 2.883 1 96.56 374 LEU B N 1
ATOM 6658 C CA . LEU B 1 374 ? -14.117 33.75 1.984 1 96.56 374 LEU B CA 1
ATOM 6659 C C . LEU B 1 374 ? -14.023 32.812 0.79 1 96.56 374 LEU B C 1
ATOM 6661 O O . LEU B 1 374 ? -13.891 33.25 -0.352 1 96.56 374 LEU B O 1
ATOM 6665 N N . SER B 1 375 ? -14.07 31.531 1.05 1 96.12 375 SER B N 1
ATOM 6666 C CA . SER B 1 375 ? -13.992 30.531 -0.005 1 96.12 375 SER B CA 1
ATOM 6667 C C . SER B 1 375 ? -15.141 30.672 -0.999 1 96.12 375 SER B C 1
ATOM 6669 O O . SER B 1 375 ? -14.953 30.484 -2.203 1 96.12 375 SER B O 1
ATOM 6671 N N . GLN B 1 376 ? -16.281 31.016 -0.503 1 94.69 376 GLN B N 1
ATOM 6672 C CA . GLN B 1 376 ? -17.453 31.172 -1.348 1 94.69 376 GLN B CA 1
ATOM 6673 C C . GLN B 1 376 ? -17.328 32.438 -2.223 1 94.69 376 GLN B C 1
ATOM 6675 O O . GLN B 1 376 ? -17.891 32.469 -3.32 1 94.69 376 GLN B O 1
ATOM 6680 N N . ALA B 1 377 ? -16.625 33.406 -1.762 1 95.5 377 ALA B N 1
ATOM 6681 C CA . ALA B 1 377 ? -16.5 34.688 -2.459 1 95.5 377 ALA B CA 1
ATOM 6682 C C . ALA B 1 377 ? -15.398 34.625 -3.516 1 95.5 377 ALA B C 1
ATOM 6684 O O . ALA B 1 377 ? -15.258 35.531 -4.32 1 95.5 377 ALA B O 1
ATOM 6685 N N . LEU B 1 378 ? -14.672 33.562 -3.549 1 96.12 378 LEU B N 1
ATOM 6686 C CA . LEU B 1 378 ? -13.562 33.406 -4.488 1 96.12 378 LEU B CA 1
ATOM 6687 C C . LEU B 1 378 ? -13.906 32.406 -5.59 1 96.12 378 LEU B C 1
ATOM 6689 O O . LEU B 1 378 ? -14.789 31.578 -5.418 1 96.12 378 LEU B O 1
ATOM 6693 N N . ARG B 1 379 ? -13.219 32.594 -6.668 1 92.94 379 ARG B N 1
ATOM 6694 C CA . ARG B 1 379 ? -13.352 31.641 -7.77 1 92.94 379 ARG B CA 1
ATOM 6695 C C . ARG B 1 379 ? -12.5 30.406 -7.539 1 92.94 379 ARG B C 1
ATOM 6697 O O . ARG B 1 379 ? -11.539 30.438 -6.758 1 92.94 379 ARG B O 1
ATOM 6704 N N . PRO B 1 380 ? -12.773 29.281 -8.258 1 89.75 380 PRO B N 1
ATOM 6705 C CA . PRO B 1 380 ? -12.102 28 -8.031 1 89.75 380 PRO B CA 1
ATOM 6706 C C . PRO B 1 380 ? -10.609 28.062 -8.336 1 89.75 380 PRO B C 1
ATOM 6708 O O . PRO B 1 380 ? -9.828 27.312 -7.746 1 89.75 380 PRO B O 1
ATOM 6711 N N . HIS B 1 381 ? -10.172 28.875 -9.234 1 90.38 381 HIS B N 1
ATOM 6712 C CA . HIS B 1 381 ? -8.773 28.906 -9.641 1 90.38 381 HIS B CA 1
ATOM 6713 C C . HIS B 1 381 ? -7.961 29.828 -8.734 1 90.38 381 HIS B C 1
ATOM 6715 O O . HIS B 1 381 ? -6.73 29.844 -8.805 1 90.38 381 HIS B O 1
ATOM 6721 N N . GLU B 1 382 ? -8.695 30.578 -7.91 1 94.56 382 GLU B N 1
ATOM 6722 C CA . GLU B 1 382 ? -8.031 31.438 -6.938 1 94.56 382 GLU B CA 1
ATOM 6723 C C . GLU B 1 382 ? -7.664 30.672 -5.676 1 94.56 382 GLU B C 1
ATOM 6725 O O . GLU B 1 382 ? -8.453 29.859 -5.184 1 94.56 382 GLU B O 1
ATOM 6730 N N . LEU B 1 383 ? -6.441 30.812 -5.281 1 96.19 383 LEU B N 1
ATOM 6731 C CA . LEU B 1 383 ? -5.926 30.031 -4.16 1 96.19 383 LEU B CA 1
ATOM 6732 C C . LEU B 1 383 ? -6.148 30.766 -2.842 1 96.19 383 LEU B C 1
ATOM 6734 O O . LEU B 1 383 ? -5.902 31.969 -2.748 1 96.19 383 LEU B O 1
ATOM 6738 N N . ILE B 1 384 ? -6.605 30.094 -1.834 1 96.75 384 ILE B N 1
ATOM 6739 C CA . ILE B 1 384 ? -6.727 30.672 -0.496 1 96.75 384 ILE B CA 1
ATOM 6740 C C . ILE B 1 384 ? -6.133 29.703 0.53 1 96.75 384 ILE B C 1
ATOM 6742 O O . ILE B 1 384 ? -6.281 28.484 0.407 1 96.75 384 ILE B O 1
ATOM 6746 N N . GLY B 1 385 ? -5.371 30.234 1.423 1 95.62 385 GLY B N 1
ATOM 6747 C CA . GLY B 1 385 ? -4.77 29.438 2.477 1 95.62 385 GLY B CA 1
ATOM 6748 C C . GLY B 1 385 ? -4.711 30.156 3.812 1 95.62 385 GLY B C 1
ATOM 6749 O O . GLY B 1 385 ? -4.84 31.375 3.869 1 95.62 385 GLY B O 1
ATOM 6750 N N . ARG B 1 386 ? -4.629 29.422 4.898 1 91.44 386 ARG B N 1
ATOM 6751 C CA . ARG B 1 386 ? -4.426 29.953 6.238 1 91.44 386 ARG B CA 1
ATOM 6752 C C . ARG B 1 386 ? -2.947 29.938 6.613 1 91.44 386 ARG B C 1
ATOM 6754 O O . ARG B 1 386 ? -2.326 28.875 6.652 1 91.44 386 ARG B O 1
ATOM 6761 N N . LEU B 1 387 ? -2.342 31.031 6.867 1 83.94 387 LEU B N 1
ATOM 6762 C CA . LEU B 1 387 ? -0.905 31.141 7.094 1 83.94 387 LEU B CA 1
ATOM 6763 C C . LEU B 1 387 ? -0.58 31.094 8.578 1 83.94 387 LEU B C 1
ATOM 6765 O O . LEU B 1 387 ? 0.549 30.766 8.961 1 83.94 387 LEU B O 1
ATOM 6769 N N . GLY B 1 388 ? -1.514 31.453 9.336 1 76.12 388 GLY B N 1
ATOM 6770 C CA . GLY B 1 388 ? -1.326 31.5 10.773 1 76.12 388 GLY B CA 1
ATOM 6771 C C . GLY B 1 388 ? -2.629 31.422 11.547 1 76.12 388 GLY B C 1
ATOM 6772 O O . GLY B 1 388 ? -3.6 30.828 11.086 1 76.12 388 GLY B O 1
ATOM 6773 N N . GLY B 1 389 ? -2.553 31.891 12.75 1 77.25 389 GLY B N 1
ATOM 6774 C CA . GLY B 1 389 ? -3.746 31.859 13.586 1 77.25 389 GLY B CA 1
ATOM 6775 C C . GLY B 1 389 ? -4.922 32.594 12.969 1 77.25 389 GLY B C 1
ATOM 6776 O O . GLY B 1 389 ? -5.957 31.984 12.68 1 77.25 389 GLY B O 1
ATOM 6777 N N . GLU B 1 390 ? -4.715 33.844 12.727 1 88.62 390 GLU B N 1
ATOM 6778 C CA . GLU B 1 390 ? -5.789 34.688 12.195 1 88.62 390 GLU B CA 1
ATOM 6779 C C . GLU B 1 390 ? -5.426 35.25 10.82 1 88.62 390 GLU B C 1
ATOM 6781 O O . GLU B 1 390 ? -6.125 36.125 10.297 1 88.62 390 GLU B O 1
ATOM 6786 N N . GLU B 1 391 ? -4.379 34.719 10.25 1 90.19 391 GLU B N 1
ATOM 6787 C CA . GLU B 1 391 ? -3.861 35.25 8.992 1 90.19 391 GLU B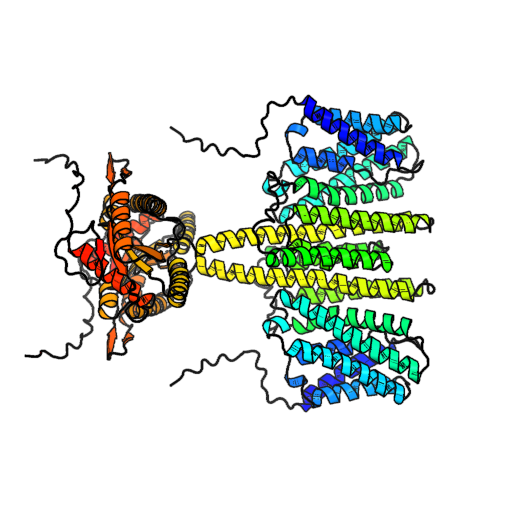 CA 1
ATOM 6788 C C . GLU B 1 391 ? -4.18 34.312 7.824 1 90.19 391 GLU B C 1
ATOM 6790 O O . GLU B 1 391 ? -4.07 33.094 7.949 1 90.19 391 GLU B O 1
ATOM 6795 N N . PHE B 1 392 ? -4.652 34.938 6.723 1 95.69 392 PHE B N 1
ATOM 6796 C CA . PHE B 1 392 ? -4.949 34.219 5.484 1 95.69 392 PHE B CA 1
ATOM 6797 C C . PHE B 1 392 ? -4.223 34.844 4.305 1 95.69 392 PHE B C 1
ATOM 6799 O O . PHE B 1 392 ? -3.77 36 4.395 1 95.69 392 PHE B O 1
ATOM 6806 N N . ALA B 1 393 ? -4.07 34.094 3.281 1 96 393 ALA B N 1
ATOM 6807 C CA . ALA B 1 393 ? -3.51 34.625 2.035 1 96 393 ALA B CA 1
ATOM 6808 C C . ALA B 1 393 ? -4.316 34.125 0.832 1 96 393 ALA B C 1
ATOM 6810 O O . ALA B 1 393 ? -4.852 33.031 0.841 1 96 393 ALA B O 1
ATOM 6811 N N . VAL B 1 394 ? -4.422 34.938 -0.16 1 97.56 394 VAL B N 1
ATOM 6812 C CA . VAL B 1 394 ? -5.109 34.625 -1.406 1 97.56 394 VAL B CA 1
ATOM 6813 C C . VAL B 1 394 ? -4.215 34.969 -2.594 1 97.56 394 VAL B C 1
ATOM 6815 O O . VAL B 1 394 ? -3.598 36.031 -2.623 1 97.56 394 VAL B O 1
ATOM 6818 N N . LEU B 1 395 ? -4.105 34.031 -3.477 1 97.19 395 LEU B N 1
ATOM 6819 C CA . LEU B 1 395 ? -3.428 34.312 -4.738 1 97.19 395 LEU B CA 1
ATOM 6820 C C . LEU B 1 395 ? -4.426 34.375 -5.891 1 97.19 395 LEU B C 1
ATOM 6822 O O . LEU B 1 395 ? -5.207 33.438 -6.086 1 97.19 395 LEU B O 1
ATOM 6826 N N . LEU B 1 396 ? -4.402 35.469 -6.574 1 96.81 396 LEU B N 1
ATOM 6827 C CA . LEU B 1 396 ? -5.266 35.688 -7.734 1 96.81 396 LEU B CA 1
ATOM 6828 C C . LEU B 1 396 ? -4.465 35.594 -9.031 1 96.81 396 LEU B C 1
ATOM 6830 O O . LEU B 1 396 ? -3.939 36.625 -9.5 1 96.81 396 LEU B O 1
ATOM 6834 N N . PRO B 1 397 ? -4.547 34.438 -9.617 1 94.31 397 PRO B N 1
ATOM 6835 C CA . PRO B 1 397 ? -3.812 34.281 -10.883 1 94.31 397 PRO B CA 1
ATOM 6836 C C . PRO B 1 397 ? -4.441 35.094 -12.016 1 94.31 397 PRO B C 1
ATOM 6838 O O . PRO B 1 397 ? -5.66 35.062 -12.195 1 94.31 397 PRO B O 1
ATOM 6841 N N . GLY B 1 398 ? -3.635 35.844 -12.711 1 90.06 398 GLY B N 1
ATOM 6842 C CA . GLY B 1 398 ? -4.098 36.594 -13.883 1 90.06 398 GLY B CA 1
ATOM 6843 C C . GLY B 1 398 ? -4.746 37.906 -13.539 1 90.06 398 GLY B C 1
ATOM 6844 O O . GLY B 1 398 ? -5.168 38.656 -14.438 1 90.06 398 GLY B O 1
ATOM 6845 N N . ALA B 1 399 ? -4.785 38.25 -12.305 1 92.5 399 ALA B N 1
ATOM 6846 C CA . ALA B 1 399 ? -5.465 39.469 -11.875 1 92.5 399 ALA B CA 1
ATOM 6847 C C . ALA B 1 399 ? -4.504 40.656 -11.844 1 92.5 399 ALA B C 1
ATOM 6849 O O . ALA B 1 399 ? -3.346 40.5 -11.438 1 92.5 399 ALA B O 1
ATOM 6850 N N . ASP B 1 400 ? -4.977 41.781 -12.305 1 89.38 400 ASP B N 1
ATOM 6851 C CA . ASP B 1 400 ? -4.234 43.031 -12.109 1 89.38 400 ASP B CA 1
ATOM 6852 C C . ASP B 1 400 ? -4.648 43.719 -10.812 1 89.38 400 ASP B C 1
ATOM 6854 O O . ASP B 1 400 ? -5.445 43.156 -10.039 1 89.38 400 ASP B O 1
ATOM 6858 N N . CYS B 1 401 ? -4.09 44.844 -10.539 1 90.31 401 CYS B N 1
ATOM 6859 C CA . CYS B 1 401 ? -4.316 45.531 -9.273 1 90.31 401 CYS B CA 1
ATOM 6860 C C . CYS B 1 401 ? -5.766 45.969 -9.148 1 90.31 401 CYS B C 1
ATOM 6862 O O . CYS B 1 401 ? -6.32 46 -8.047 1 90.31 401 CYS B O 1
ATOM 6864 N N . VAL B 1 402 ? -6.367 46.312 -10.234 1 91.62 402 VAL B N 1
ATOM 6865 C CA . VAL B 1 402 ? -7.75 46.781 -10.227 1 91.62 402 VAL B CA 1
ATOM 6866 C C . VAL B 1 402 ? -8.672 45.594 -9.859 1 91.62 402 VAL B C 1
ATOM 6868 O O . VAL B 1 402 ? -9.562 45.75 -9.016 1 91.62 402 VAL B O 1
ATOM 6871 N N . THR B 1 403 ? -8.406 44.531 -10.539 1 93.62 403 THR B N 1
ATOM 6872 C CA . THR B 1 403 ? -9.195 43.344 -10.242 1 93.62 403 THR B CA 1
ATOM 6873 C C . THR B 1 403 ? -8.977 42.906 -8.805 1 93.62 403 THR B C 1
ATOM 6875 O O . THR B 1 403 ? -9.914 42.469 -8.133 1 93.62 403 THR B O 1
ATOM 6878 N N . ALA B 1 404 ? -7.785 42.969 -8.359 1 95.75 404 ALA B N 1
ATOM 6879 C CA . ALA B 1 404 ? -7.445 42.562 -6.996 1 95.75 404 ALA B CA 1
ATOM 6880 C C . ALA B 1 404 ? -8.18 43.406 -5.969 1 95.75 404 ALA B C 1
ATOM 6882 O O . ALA B 1 404 ? -8.609 42.906 -4.93 1 95.75 404 ALA B O 1
ATOM 6883 N N . ARG B 1 405 ? -8.328 44.656 -6.277 1 94.81 405 ARG B N 1
ATOM 6884 C CA . ARG B 1 405 ? -9.055 45.562 -5.402 1 94.81 405 ARG B CA 1
ATOM 6885 C C . ARG B 1 405 ? -10.523 45.188 -5.293 1 94.81 405 ARG B C 1
ATOM 6887 O O . ARG B 1 405 ? -11.109 45.219 -4.211 1 94.81 405 ARG B O 1
ATOM 6894 N N . ALA B 1 406 ? -10.992 44.906 -6.375 1 95.88 406 ALA B N 1
ATOM 6895 C CA . ALA B 1 406 ? -12.398 44.5 -6.406 1 95.88 406 ALA B CA 1
ATOM 6896 C C . ALA B 1 406 ? -12.625 43.25 -5.578 1 95.88 406 ALA B C 1
ATOM 6898 O O . ALA B 1 406 ? -13.633 43.125 -4.883 1 95.88 406 ALA B O 1
ATOM 6899 N N . VAL B 1 407 ? -11.734 42.312 -5.719 1 96.62 407 VAL B N 1
ATOM 6900 C CA . VAL B 1 407 ? -11.852 41.094 -4.961 1 96.62 407 VAL B CA 1
ATOM 6901 C C . VAL B 1 407 ? -11.695 41.375 -3.469 1 96.62 407 VAL B C 1
ATOM 6903 O O . VAL B 1 407 ? -12.414 40.812 -2.645 1 96.62 407 VAL B O 1
ATOM 6906 N N . ALA B 1 408 ? -10.766 42.188 -3.1 1 97.06 408 ALA B N 1
ATOM 6907 C CA . ALA B 1 408 ? -10.562 42.562 -1.703 1 97.06 408 ALA B CA 1
ATOM 6908 C C . ALA B 1 408 ? -11.828 43.188 -1.115 1 97.06 408 ALA B C 1
ATOM 6910 O O . ALA B 1 408 ? -12.203 42.875 0.018 1 97.06 408 ALA B O 1
ATOM 6911 N N . GLN B 1 409 ? -12.391 44.062 -1.905 1 95.5 409 GLN B N 1
ATOM 6912 C CA . GLN B 1 409 ? -13.641 44.688 -1.473 1 95.5 409 GLN B CA 1
ATOM 6913 C C . GLN B 1 409 ? -14.727 43.656 -1.249 1 95.5 409 GLN B C 1
ATOM 6915 O O . GLN B 1 409 ? -15.43 43.688 -0.237 1 95.5 409 GLN B O 1
ATOM 6920 N N . ARG B 1 410 ? -14.797 42.781 -2.148 1 96.44 410 ARG B N 1
ATOM 6921 C CA . ARG B 1 410 ? -15.789 41.719 -2.045 1 96.44 410 ARG B CA 1
ATOM 6922 C C . ARG B 1 410 ? -15.555 40.875 -0.795 1 96.44 410 ARG B C 1
ATOM 6924 O O . ARG B 1 410 ? -16.5 40.469 -0.119 1 96.44 410 ARG B O 1
ATOM 6931 N N . LEU B 1 411 ? -14.352 40.594 -0.494 1 97.19 411 LEU B N 1
ATOM 6932 C CA . LEU B 1 411 ? -14.008 39.781 0.667 1 97.19 411 LEU B CA 1
ATOM 6933 C C . LEU B 1 411 ? -14.352 40.5 1.962 1 97.19 411 LEU B C 1
ATOM 6935 O O . LEU B 1 411 ? -14.875 39.906 2.9 1 97.19 411 LEU B O 1
ATOM 6939 N N . CYS B 1 412 ? -14.055 41.781 2.029 1 96.19 412 CYS B N 1
ATOM 6940 C CA . CYS B 1 412 ? -14.398 42.594 3.203 1 96.19 412 CYS B CA 1
ATOM 6941 C C . CYS B 1 412 ? -15.906 42.625 3.418 1 96.19 412 CYS B C 1
ATOM 6943 O O . CYS B 1 412 ? -16.375 42.406 4.539 1 96.19 412 CYS B O 1
ATOM 6945 N N . GLU B 1 413 ? -16.578 42.844 2.342 1 95.12 413 GLU B N 1
ATOM 6946 C CA . GLU B 1 413 ? -18.031 42.906 2.418 1 95.12 413 GLU B CA 1
ATOM 6947 C C . GLU B 1 413 ? -18.609 41.562 2.85 1 95.12 413 GLU B C 1
ATOM 6949 O O . GLU B 1 413 ? -19.531 41.5 3.676 1 95.12 413 GLU B O 1
ATOM 6954 N N . ALA B 1 414 ? -18.125 40.531 2.281 1 95.62 414 ALA B N 1
ATOM 6955 C CA . ALA B 1 414 ? -18.594 39.188 2.623 1 95.62 414 ALA B CA 1
ATOM 6956 C C . ALA B 1 414 ? -18.375 38.906 4.105 1 95.62 414 ALA B C 1
ATOM 6958 O O . ALA B 1 414 ? -19.203 38.25 4.738 1 95.62 414 ALA B O 1
ATOM 6959 N N . THR B 1 415 ? -17.312 39.312 4.656 1 95.69 415 THR B N 1
ATOM 6960 C CA . THR B 1 415 ? -17 39.062 6.059 1 95.69 415 THR B CA 1
ATOM 6961 C C . THR B 1 415 ? -17.891 39.906 6.969 1 95.69 415 THR B C 1
ATOM 6963 O O . THR B 1 415 ? -18.312 39.438 8.031 1 95.69 415 THR B O 1
ATOM 6966 N N . ARG B 1 416 ? -18.188 41.094 6.523 1 93.25 416 ARG B N 1
ATOM 6967 C CA . ARG B 1 416 ? -19.031 42 7.289 1 93.25 416 ARG B CA 1
ATOM 6968 C C . ARG B 1 416 ? -20.438 41.406 7.473 1 93.25 416 ARG B C 1
ATOM 6970 O O . ARG B 1 416 ? -21.125 41.719 8.438 1 93.25 416 ARG B O 1
ATOM 6977 N N . GLU B 1 417 ? -20.797 40.625 6.664 1 93.31 417 GLU B N 1
ATOM 6978 C CA . GLU B 1 417 ? -22.125 40.031 6.688 1 93.31 417 GLU B CA 1
ATOM 6979 C C . GLU B 1 417 ? -22.219 38.906 7.711 1 93.31 417 GLU B C 1
ATOM 6981 O O . GLU B 1 417 ? -23.328 38.469 8.078 1 93.31 417 GLU B O 1
ATOM 6986 N N . ILE B 1 418 ? -21.156 38.469 8.195 1 94.12 418 ILE B N 1
ATOM 6987 C CA . ILE B 1 418 ? -21.141 37.344 9.125 1 94.12 418 ILE B CA 1
ATOM 6988 C C . ILE B 1 418 ? -21.641 37.812 10.492 1 94.12 418 ILE B C 1
ATOM 6990 O O . ILE B 1 418 ? -21.219 38.844 11 1 94.12 418 ILE B O 1
ATOM 6994 N N . ARG B 1 419 ? -22.562 37.094 11.062 1 93.31 419 ARG B N 1
ATOM 6995 C CA . ARG B 1 419 ? -23.031 37.281 12.43 1 93.31 419 ARG B CA 1
ATOM 6996 C C . ARG B 1 419 ? -23.094 35.938 13.164 1 93.31 419 ARG B C 1
ATOM 6998 O O . ARG B 1 419 ? -23.781 35 12.734 1 93.31 419 ARG B O 1
ATOM 7005 N N . ILE B 1 420 ? -22.281 35.844 14.203 1 93.25 420 ILE B N 1
ATOM 7006 C CA . ILE B 1 420 ? -22.219 34.594 14.969 1 93.25 420 ILE B CA 1
ATOM 7007 C C . ILE B 1 420 ? -22.875 34.812 16.328 1 93.25 420 ILE B C 1
ATOM 7009 O O . ILE B 1 420 ? -22.328 35.5 17.188 1 93.25 420 ILE B O 1
ATOM 7013 N N . ASP B 1 421 ? -23.938 34.125 16.578 1 90.25 421 ASP B N 1
ATOM 7014 C CA . ASP B 1 421 ? -24.672 34.25 17.828 1 90.25 421 ASP B CA 1
ATOM 7015 C C . ASP B 1 421 ? -24.062 33.375 18.906 1 90.25 421 ASP B C 1
ATOM 7017 O O . ASP B 1 421 ? -23.797 32.188 18.688 1 90.25 421 ASP B O 1
ATOM 7021 N N . MET B 1 422 ? -23.812 33.969 19.969 1 84.81 422 MET B N 1
ATOM 7022 C CA . MET B 1 422 ? -23.266 33.25 21.109 1 84.81 422 MET B CA 1
ATOM 7023 C C . MET B 1 422 ? -24.359 32.875 22.109 1 84.81 422 MET B C 1
ATOM 7025 O O . MET B 1 422 ? -25.453 33.438 22.047 1 84.81 422 MET B O 1
ATOM 7029 N N . ASN B 1 423 ? -24.016 32 22.969 1 78.94 423 ASN B N 1
ATOM 7030 C CA . ASN B 1 423 ? -24.984 31.5 23.938 1 78.94 423 ASN B CA 1
ATOM 7031 C C . ASN B 1 423 ? -25.375 32.594 24.953 1 78.94 423 ASN B C 1
ATOM 7033 O O . ASN B 1 423 ? -26.453 32.531 25.531 1 78.94 423 ASN B O 1
ATOM 7037 N N . ASP B 1 424 ? -24.516 33.5 25.234 1 77 424 ASP B N 1
ATOM 7038 C CA . ASP B 1 424 ? -24.766 34.5 26.234 1 77 424 ASP B CA 1
ATOM 7039 C C . ASP B 1 424 ? -25.562 35.688 25.641 1 77 424 ASP B C 1
ATOM 7041 O O . ASP B 1 424 ? -25.766 36.688 26.297 1 77 424 ASP B O 1
ATOM 7045 N N . GLY B 1 425 ? -26 35.5 24.438 1 79.69 425 GLY B N 1
ATOM 7046 C CA . GLY B 1 425 ? -26.828 36.5 23.812 1 79.69 425 GLY B CA 1
ATOM 7047 C C . GLY B 1 425 ? -26.016 37.5 23 1 79.69 425 GLY B C 1
ATOM 7048 O O . GLY B 1 425 ? -26.578 38.312 22.234 1 79.69 425 GLY B O 1
ATOM 7049 N N . ALA B 1 426 ? -24.75 37.469 23.219 1 83.81 426 ALA B N 1
ATOM 7050 C CA . ALA B 1 426 ? -23.906 38.375 22.438 1 83.81 426 ALA B CA 1
ATOM 7051 C C . ALA B 1 426 ? -23.656 37.812 21.031 1 83.81 426 ALA B C 1
ATOM 7053 O O . ALA B 1 426 ? -23.875 36.625 20.781 1 83.81 426 ALA B O 1
ATOM 7054 N N . ALA B 1 427 ? -23.469 38.781 20.094 1 91.75 427 ALA B N 1
ATOM 7055 C CA . ALA B 1 427 ? -23.141 38.375 18.734 1 91.75 427 ALA B CA 1
ATOM 7056 C C . ALA B 1 427 ? -21.75 38.875 18.328 1 91.75 427 ALA B C 1
ATOM 7058 O O . ALA B 1 427 ? -21.344 39.969 18.688 1 91.75 427 ALA B O 1
ATOM 7059 N N . ILE B 1 428 ? -21.016 38 17.703 1 92.69 428 ILE B N 1
ATOM 7060 C CA . ILE B 1 428 ? -19.703 38.375 17.203 1 92.69 428 ILE B CA 1
ATOM 7061 C C . ILE B 1 428 ? -19.781 38.719 15.727 1 92.69 428 ILE B C 1
ATOM 7063 O O . ILE B 1 428 ? -20.297 37.938 14.914 1 92.69 428 ILE B O 1
ATOM 7067 N N . CYS B 1 429 ? -19.344 39.938 15.391 1 93.38 429 CYS B N 1
ATOM 7068 C CA . CYS B 1 429 ? -19.25 40.406 14.008 1 93.38 429 CYS B CA 1
ATOM 7069 C C . CYS B 1 429 ? -17.812 40.656 13.609 1 93.38 429 CYS B C 1
ATOM 7071 O O . CYS B 1 429 ? -17.312 41.781 13.781 1 93.38 429 CYS B O 1
ATOM 7073 N N . PRO B 1 430 ? -17.219 39.688 12.938 1 94.62 430 PRO B N 1
ATOM 7074 C CA . PRO B 1 430 ? -15.805 39.875 12.602 1 94.62 430 PRO B CA 1
ATOM 7075 C C . PRO B 1 430 ? -15.586 40.781 11.391 1 94.62 430 PRO B C 1
ATOM 7077 O O . PRO B 1 430 ? -16.484 40.938 10.562 1 94.62 430 PRO B O 1
ATOM 7080 N N . THR B 1 431 ? -14.453 41.469 11.328 1 95.31 431 THR B N 1
ATOM 7081 C CA . THR B 1 431 ? -14.016 42.25 10.172 1 95.31 431 THR B CA 1
ATOM 7082 C C . THR B 1 431 ? -12.617 41.844 9.742 1 95.31 431 THR B C 1
ATOM 7084 O O . THR B 1 431 ? -11.906 41.156 10.477 1 95.31 431 THR B O 1
ATOM 7087 N N . LEU B 1 432 ? -12.32 42.281 8.539 1 95.44 432 LEU B N 1
ATOM 7088 C CA . LEU B 1 432 ? -11.07 41.844 7.922 1 95.44 432 LEU B CA 1
ATOM 7089 C C . LEU B 1 432 ? -10.273 43.062 7.414 1 95.44 432 LEU B C 1
ATOM 7091 O O . LEU B 1 432 ? -10.859 44.031 6.945 1 95.44 432 LEU B O 1
ATOM 7095 N N . SER B 1 433 ? -9.016 43 7.59 1 96.5 433 SER B N 1
ATOM 7096 C CA . SER B 1 433 ? -8.102 43.906 6.922 1 96.5 433 SER B CA 1
ATOM 7097 C C . SER B 1 433 ? -7.277 43.188 5.855 1 96.5 433 SER B C 1
ATOM 7099 O O . SER B 1 433 ? -6.863 42.062 6.047 1 96.5 433 SER B O 1
ATOM 7101 N N . ILE B 1 434 ? -7.074 43.875 4.711 1 97 434 ILE B N 1
ATOM 7102 C CA . ILE B 1 434 ? -6.441 43.188 3.586 1 97 434 ILE B CA 1
ATOM 7103 C C . ILE B 1 434 ? -5.32 44.062 3.018 1 97 434 ILE B C 1
ATOM 7105 O O . ILE B 1 434 ? -5.48 45.281 2.883 1 97 434 ILE B O 1
ATOM 7109 N N . GLY B 1 435 ? -4.184 43.469 2.791 1 96.44 435 GLY B N 1
ATOM 7110 C CA . GLY B 1 435 ? -3.107 44.062 2.016 1 96.44 435 GLY B CA 1
ATOM 7111 C C . GLY B 1 435 ? -2.932 43.406 0.652 1 96.44 435 GLY B C 1
ATOM 7112 O O . GLY B 1 435 ? -2.936 42.188 0.531 1 96.44 435 GLY B O 1
ATOM 7113 N N . ILE B 1 436 ? -2.746 44.281 -0.383 1 95.94 436 ILE B N 1
ATOM 7114 C CA . ILE B 1 436 ? -2.693 43.75 -1.75 1 95.94 436 ILE B CA 1
ATOM 7115 C C . ILE B 1 436 ? -1.322 44.062 -2.355 1 95.94 436 ILE B C 1
ATOM 7117 O O . ILE B 1 436 ? -0.837 45.188 -2.297 1 95.94 436 ILE B O 1
ATOM 7121 N N . GLY B 1 437 ? -0.709 42.969 -2.838 1 93.62 437 GLY B N 1
ATOM 7122 C CA . GLY B 1 437 ? 0.486 43.094 -3.658 1 93.62 437 GLY B CA 1
ATOM 7123 C C . GLY B 1 437 ? 0.279 42.625 -5.082 1 93.62 437 GLY B C 1
ATOM 7124 O O . GLY B 1 437 ? -0.144 41.469 -5.309 1 93.62 437 GLY B O 1
ATOM 7125 N N . CYS B 1 438 ? 0.565 43.469 -6.031 1 91.12 438 CYS B N 1
ATOM 7126 C CA . CYS B 1 438 ? 0.351 43.125 -7.434 1 91.12 438 CYS B CA 1
ATOM 7127 C C . CYS B 1 438 ? 1.675 43.031 -8.188 1 91.12 438 CYS B C 1
ATOM 7129 O O . CYS B 1 438 ? 2.629 43.75 -7.848 1 91.12 438 CYS B O 1
ATOM 7131 N N . THR B 1 439 ? 1.629 42 -9.055 1 83.69 439 THR B N 1
ATOM 7132 C CA . THR B 1 439 ? 2.766 41.938 -9.969 1 83.69 439 THR B CA 1
ATOM 7133 C C . THR B 1 439 ? 2.537 42.812 -11.188 1 83.69 439 THR B C 1
ATOM 7135 O O . THR B 1 439 ? 1.397 43 -11.617 1 83.69 439 THR B O 1
ATOM 7138 N N . ASN B 1 440 ? 3.49 43.781 -11.398 1 68.12 440 ASN B N 1
ATOM 7139 C CA . ASN B 1 440 ? 3.402 44.594 -12.609 1 68.12 440 ASN B CA 1
ATOM 7140 C C . ASN B 1 440 ? 4.316 44.031 -13.711 1 68.12 440 ASN B C 1
ATOM 7142 O O . ASN B 1 440 ? 5.477 43.719 -13.453 1 68.12 440 ASN B O 1
ATOM 7146 N N . MET B 1 441 ? 3.646 43.625 -14.773 1 60.78 441 MET B N 1
ATOM 7147 C CA . MET B 1 441 ? 4.398 43.125 -15.922 1 60.78 441 MET B CA 1
ATOM 7148 C C . MET B 1 441 ? 5.547 44.062 -16.281 1 60.78 441 MET B C 1
ATOM 7150 O O . MET B 1 441 ? 6.477 43.656 -16.984 1 60.78 441 MET B O 1
ATOM 7154 N N . ALA B 1 442 ? 5.406 45.344 -15.938 1 55.72 442 ALA B N 1
ATOM 7155 C CA . ALA B 1 442 ? 6.434 46.312 -16.375 1 55.72 442 ALA B CA 1
ATOM 7156 C C . ALA B 1 442 ? 7.688 46.188 -15.508 1 55.72 442 ALA B C 1
ATOM 7158 O O . ALA B 1 442 ? 8.75 46.688 -15.883 1 55.72 442 ALA B O 1
ATOM 7159 N N . TYR B 1 443 ? 7.586 45.531 -14.367 1 55.78 443 TYR B N 1
ATOM 7160 C CA . TYR B 1 443 ? 8.711 45.469 -13.453 1 55.78 443 TYR B CA 1
ATOM 7161 C C . TYR B 1 443 ? 9.234 44.031 -13.359 1 55.78 443 TYR B C 1
ATOM 7163 O O . TYR B 1 443 ? 8.539 43.094 -13.727 1 55.78 443 TYR B O 1
ATOM 7171 N N . PRO B 1 444 ? 10.539 43.938 -13.055 1 57.75 444 PRO B N 1
ATOM 7172 C CA . PRO B 1 444 ? 11.148 42.594 -12.93 1 57.75 444 PRO B CA 1
ATOM 7173 C C . PRO B 1 444 ? 10.297 41.656 -12.102 1 57.75 444 PRO B C 1
ATOM 7175 O O . PRO B 1 444 ? 9.594 42.062 -11.18 1 57.75 444 PRO B O 1
ATOM 7178 N N . PRO B 1 445 ? 10.219 40.438 -12.586 1 62.38 445 PRO B N 1
ATOM 7179 C CA . PRO B 1 445 ? 9.406 39.406 -11.945 1 62.38 445 PRO B CA 1
ATOM 7180 C C . PRO B 1 445 ? 9.648 39.281 -10.445 1 62.38 445 PRO B C 1
ATOM 7182 O O . PRO B 1 445 ? 10.797 39.281 -10 1 62.38 445 PRO B O 1
ATOM 7185 N N . LEU B 1 446 ? 8.617 39.531 -9.664 1 70 446 LEU B N 1
ATOM 7186 C CA . LEU B 1 446 ? 8.695 39.406 -8.211 1 70 446 LEU B CA 1
ATOM 7187 C C . LEU B 1 446 ? 8.492 37.969 -7.781 1 70 446 LEU B C 1
ATOM 7189 O O . LEU B 1 446 ? 7.602 37.281 -8.297 1 70 446 LEU B O 1
ATOM 7193 N N . GLY B 1 447 ? 9.43 37.469 -7.086 1 81.5 447 GLY B N 1
ATOM 7194 C CA . GLY B 1 447 ? 9.258 36.156 -6.484 1 81.5 447 GLY B CA 1
ATOM 7195 C C . GLY B 1 447 ? 8.188 36.125 -5.406 1 81.5 447 GLY B C 1
ATOM 7196 O O . GLY B 1 447 ? 7.637 37.188 -5.047 1 81.5 447 GLY B O 1
ATOM 7197 N N . LEU B 1 448 ? 7.82 35.031 -4.973 1 88.12 448 LEU B N 1
ATOM 7198 C CA . LEU B 1 448 ? 6.777 34.812 -3.971 1 88.12 448 LEU B CA 1
ATOM 7199 C C . LEU B 1 448 ? 7.082 35.594 -2.697 1 88.12 448 LEU B C 1
ATOM 7201 O O . LEU B 1 448 ? 6.195 36.25 -2.145 1 88.12 448 LEU B O 1
ATOM 7205 N N . SER B 1 449 ? 8.289 35.594 -2.234 1 81.75 449 SER B N 1
ATOM 7206 C CA . SER B 1 449 ? 8.68 36.25 -0.996 1 81.75 449 SER B CA 1
ATOM 7207 C C . SER B 1 449 ? 8.484 37.781 -1.088 1 81.75 449 SER B C 1
ATOM 7209 O O . SER B 1 449 ? 8.008 38.406 -0.141 1 81.75 449 SER B O 1
ATOM 7211 N N . ALA B 1 450 ? 8.875 38.281 -2.197 1 82.44 450 ALA B N 1
ATOM 7212 C CA . ALA B 1 450 ? 8.742 39.719 -2.404 1 82.44 450 ALA B CA 1
ATOM 7213 C C . ALA B 1 450 ? 7.27 40.125 -2.465 1 82.44 450 ALA B C 1
ATOM 7215 O O . ALA B 1 450 ? 6.883 41.188 -1.915 1 82.44 450 ALA B O 1
ATOM 7216 N N . LEU B 1 451 ? 6.547 39.406 -3.152 1 88.12 451 LEU B N 1
ATOM 7217 C CA . LEU B 1 451 ? 5.121 39.688 -3.293 1 88.12 451 LEU B CA 1
ATOM 7218 C C . LEU B 1 451 ? 4.414 39.594 -1.943 1 88.12 451 LEU B C 1
ATOM 7220 O O . LEU B 1 451 ? 3.551 40.406 -1.638 1 88.12 451 LEU B O 1
ATOM 7224 N N . LEU B 1 452 ? 4.758 38.656 -1.184 1 88.19 452 LEU B N 1
ATOM 7225 C CA . LEU B 1 452 ? 4.199 38.5 0.155 1 88.19 452 LEU B CA 1
ATOM 7226 C C . LEU B 1 452 ? 4.578 39.656 1.05 1 88.19 452 LEU B C 1
ATOM 7228 O O . LEU B 1 452 ? 3.754 40.156 1.832 1 88.19 452 LEU B O 1
ATOM 7232 N N . ARG B 1 453 ? 5.73 40.094 0.916 1 82.19 453 ARG B N 1
ATOM 7233 C CA . ARG B 1 453 ? 6.195 41.219 1.698 1 82.19 453 ARG B CA 1
ATOM 7234 C C . ARG B 1 453 ? 5.43 42.5 1.328 1 82.19 453 ARG B C 1
ATOM 7236 O O . ARG B 1 453 ? 5.098 43.312 2.199 1 82.19 453 ARG B O 1
ATOM 7243 N N . MET B 1 454 ? 5.246 42.625 0.086 1 86.69 454 MET B N 1
ATOM 7244 C CA . MET B 1 454 ? 4.484 43.781 -0.395 1 86.69 454 MET B CA 1
ATOM 7245 C C . MET B 1 454 ? 3.064 43.75 0.163 1 86.69 454 MET B C 1
ATOM 7247 O O . MET B 1 454 ? 2.582 44.781 0.672 1 86.69 454 MET B O 1
ATOM 7251 N N . ALA B 1 455 ? 2.482 42.656 0.075 1 92.25 455 ALA B N 1
ATOM 7252 C CA . ALA B 1 455 ? 1.117 42.5 0.571 1 92.25 455 ALA B CA 1
ATOM 7253 C C . ALA B 1 455 ? 1.06 42.719 2.084 1 92.25 455 ALA B C 1
ATOM 7255 O O . ALA B 1 455 ? 0.111 43.281 2.604 1 92.25 455 ALA B O 1
ATOM 7256 N N . ASP B 1 456 ? 2.035 42.219 2.756 1 86.12 456 ASP B N 1
ATOM 7257 C CA . ASP B 1 456 ? 2.104 42.344 4.207 1 86.12 456 ASP B CA 1
ATOM 7258 C C . ASP B 1 456 ? 2.254 43.781 4.633 1 86.12 456 ASP B C 1
ATOM 7260 O O . ASP B 1 456 ? 1.659 44.219 5.625 1 86.12 456 ASP B O 1
ATOM 7264 N N . THR B 1 457 ? 3.102 44.469 3.938 1 84.56 457 THR B N 1
ATOM 7265 C CA . THR B 1 457 ? 3.291 45.906 4.211 1 84.56 457 THR B CA 1
ATOM 7266 C C . THR B 1 457 ? 1.985 46.656 4.027 1 84.56 457 THR B C 1
ATOM 7268 O O . THR B 1 457 ? 1.643 47.531 4.84 1 84.56 457 THR B O 1
ATOM 7271 N N . ALA B 1 458 ? 1.347 46.344 2.998 1 92.25 458 ALA B N 1
ATOM 7272 C CA . ALA B 1 458 ? 0.052 46.969 2.74 1 92.25 458 ALA B CA 1
ATOM 7273 C C . ALA B 1 458 ? -0.96 46.594 3.822 1 92.25 458 ALA B C 1
ATOM 7275 O O . ALA B 1 458 ? -1.809 47.406 4.191 1 92.25 458 ALA B O 1
ATOM 7276 N N . LEU B 1 459 ? -0.926 45.406 4.262 1 92.94 459 LEU B N 1
ATOM 7277 C CA . LEU B 1 459 ? -1.8 44.969 5.348 1 92.94 459 LEU B CA 1
ATOM 7278 C C . LEU B 1 459 ? -1.545 45.781 6.613 1 92.94 459 LEU B C 1
ATOM 7280 O O . LEU B 1 459 ? -2.486 46.156 7.32 1 92.94 459 LEU B O 1
ATOM 7284 N N . TYR B 1 460 ? -0.283 45.969 6.879 1 86.19 460 TYR B N 1
ATOM 7285 C CA . TYR B 1 460 ? 0.08 46.75 8.039 1 86.19 460 TYR B CA 1
ATOM 7286 C C . TYR B 1 460 ? -0.517 48.156 7.945 1 86.19 460 TYR B C 1
ATOM 7288 O O . TYR B 1 460 ? -0.985 48.719 8.945 1 86.19 460 TYR B O 1
ATOM 7296 N N . GLN B 1 461 ? -0.505 48.719 6.797 1 89.25 461 GLN B N 1
ATOM 7297 C CA . GLN B 1 461 ? -1.091 50.031 6.566 1 89.25 461 GLN B CA 1
ATOM 7298 C C . GLN B 1 461 ? -2.6 50.031 6.793 1 89.25 461 GLN B C 1
ATOM 7300 O O . GLN B 1 461 ? -3.16 50.938 7.375 1 89.25 461 GLN B O 1
ATOM 7305 N N . ALA B 1 462 ? -3.209 49 6.402 1 92.44 462 ALA B N 1
ATOM 7306 C CA . ALA B 1 462 ? -4.648 48.844 6.59 1 92.44 462 ALA B CA 1
ATOM 7307 C C . ALA B 1 462 ? -5.004 48.781 8.078 1 92.44 462 ALA B C 1
ATOM 7309 O O . ALA B 1 462 ? -5.973 49.406 8.516 1 92.44 462 ALA B O 1
ATOM 7310 N N . LYS B 1 463 ? -4.254 48 8.812 1 90.06 463 LYS B N 1
ATOM 7311 C CA . LYS B 1 463 ? -4.477 47.875 10.25 1 90.06 463 LYS B CA 1
ATOM 7312 C C . LYS B 1 463 ? -4.234 49.188 10.961 1 90.06 463 LYS B C 1
ATOM 7314 O O . LYS B 1 463 ? -5 49.594 11.852 1 90.06 463 LYS B O 1
ATOM 7319 N N . ALA B 1 464 ? -3.199 49.938 10.555 1 86.75 464 ALA B N 1
ATOM 7320 C CA . ALA B 1 464 ? -2.818 51.188 11.172 1 86.75 464 ALA B CA 1
ATOM 7321 C C . ALA B 1 464 ? -3.832 52.281 10.852 1 86.75 464 ALA B C 1
ATOM 7323 O O . ALA B 1 464 ? -3.998 53.25 11.617 1 86.75 464 ALA B O 1
ATOM 7324 N N . SER B 1 465 ? -4.516 52.156 9.789 1 89.69 465 SER B N 1
ATOM 7325 C CA . SER B 1 465 ? -5.453 53.188 9.32 1 89.69 465 SER B CA 1
ATOM 7326 C C . SER B 1 465 ? -6.863 52.906 9.836 1 89.69 465 SER B C 1
ATOM 7328 O O . SER B 1 465 ? -7.844 53.375 9.25 1 89.69 465 SER B O 1
ATOM 7330 N N . GLY B 1 466 ? -7.051 52.031 10.859 1 90.19 466 GLY B N 1
ATOM 7331 C CA . GLY B 1 466 ? -8.344 51.875 11.492 1 90.19 466 GLY B CA 1
ATOM 7332 C C . GLY B 1 466 ? -8.945 50.5 11.281 1 90.19 466 GLY B C 1
ATOM 7333 O O . GLY B 1 466 ? -10.016 50.188 11.805 1 90.19 466 GLY B O 1
ATOM 7334 N N . ARG B 1 467 ? -8.305 49.625 10.516 1 92.38 467 ARG B N 1
ATOM 7335 C CA . ARG B 1 467 ? -8.719 48.25 10.289 1 92.38 467 ARG B CA 1
ATOM 7336 C C . ARG B 1 467 ? -10.016 48.219 9.484 1 92.38 467 ARG B C 1
ATOM 7338 O O . ARG B 1 467 ? -10.555 49.25 9.094 1 92.38 467 ARG B O 1
ATOM 7345 N N . ASP B 1 468 ? -10.43 47.094 9.023 1 94.62 468 ASP B N 1
ATOM 7346 C CA . ASP B 1 468 ? -11.641 46.875 8.234 1 94.62 468 ASP B CA 1
ATOM 7347 C C . ASP B 1 468 ? -11.562 47.594 6.895 1 94.62 468 ASP B C 1
ATOM 7349 O O . ASP B 1 468 ? -12.469 48.344 6.531 1 94.62 468 ASP B O 1
ATOM 7353 N N . ARG B 1 469 ? -10.5 47.438 6.305 1 94.38 469 ARG B N 1
ATOM 7354 C CA . ARG B 1 469 ? -10.266 48.062 5.008 1 94.38 469 ARG B CA 1
ATOM 7355 C C . ARG B 1 469 ? -9.133 47.344 4.262 1 94.38 469 ARG B C 1
ATOM 7357 O O . ARG B 1 469 ? -8.539 46.406 4.777 1 94.38 469 ARG B O 1
ATOM 7364 N N . TYR B 1 470 ? -8.945 47.75 3.025 1 95.19 470 TYR B N 1
ATOM 7365 C CA . TYR B 1 470 ? -7.859 47.156 2.238 1 95.19 470 TYR B CA 1
ATOM 7366 C C . TYR B 1 470 ? -6.961 48.25 1.673 1 95.19 470 TYR B C 1
ATOM 7368 O O . TYR B 1 470 ? -7.398 49.406 1.49 1 95.19 470 TYR B O 1
ATOM 7376 N N . PHE B 1 471 ? -5.676 47.906 1.447 1 94.81 471 PHE B N 1
ATOM 7377 C CA . PHE B 1 471 ? -4.699 48.812 0.863 1 94.81 471 PHE B CA 1
ATOM 7378 C C . PHE B 1 471 ? -3.877 48.125 -0.212 1 94.81 471 PHE B C 1
ATOM 7380 O O . PHE B 1 471 ? -3.58 46.906 -0.095 1 94.81 471 PHE B O 1
ATOM 7387 N N . VAL B 1 472 ? -3.527 48.812 -1.269 1 93.06 472 VAL B N 1
ATOM 7388 C CA . VAL B 1 472 ? -2.615 48.312 -2.293 1 93.06 472 VAL B CA 1
ATOM 7389 C C . VAL B 1 472 ? -1.201 48.812 -2.018 1 93.06 472 VAL B C 1
ATOM 7391 O O . VAL B 1 472 ? -1.009 50 -1.682 1 93.06 472 VAL B O 1
ATOM 7394 N N . ALA B 1 473 ? -0.292 47.906 -2.152 1 89.88 473 ALA B N 1
ATOM 7395 C CA . ALA B 1 473 ? 1.098 48.281 -1.905 1 89.88 473 ALA B CA 1
ATOM 7396 C C . ALA B 1 473 ? 1.548 49.375 -2.865 1 89.88 473 ALA B C 1
ATOM 7398 O O . ALA B 1 473 ? 1.331 49.281 -4.074 1 89.88 473 ALA B O 1
ATOM 7399 N N . GLY B 1 474 ? 2.211 50.438 -2.355 1 79.56 474 GLY B N 1
ATOM 7400 C CA . GLY B 1 474 ? 2.744 51.5 -3.166 1 79.56 474 GLY B CA 1
ATOM 7401 C C . GLY B 1 474 ? 1.795 52.688 -3.287 1 79.56 474 GLY B C 1
ATOM 7402 O O . GLY B 1 474 ? 2.188 53.75 -3.744 1 79.56 474 GLY B O 1
ATOM 7403 N N . GLU B 1 475 ? 0.55 52.562 -3.064 1 74.69 475 GLU B N 1
ATOM 7404 C CA . GLU B 1 475 ? -0.396 53.656 -3.217 1 74.69 475 GLU B CA 1
ATOM 7405 C C . GLU B 1 475 ? -0.46 54.5 -1.951 1 74.69 475 GLU B C 1
ATOM 7407 O O . GLU B 1 475 ? -0.277 54 -0.844 1 74.69 475 GLU B O 1
ATOM 7412 N N . ARG B 1 476 ? -0.295 55.969 -2.078 1 60.62 476 ARG B N 1
ATOM 7413 C CA . ARG B 1 476 ? -0.42 56.906 -0.977 1 60.62 476 ARG B CA 1
ATOM 7414 C C . ARG B 1 476 ? -1.79 56.812 -0.317 1 60.62 476 ARG B C 1
ATOM 7416 O O . ARG B 1 476 ? -2.791 56.531 -0.989 1 60.62 476 ARG B O 1
ATOM 7423 N N . PRO B 1 477 ? -1.945 56.719 0.987 1 55.34 477 PRO B N 1
ATOM 7424 C CA . PRO B 1 477 ? -3.182 56.562 1.761 1 55.34 477 PRO B CA 1
ATOM 7425 C C . PRO B 1 477 ? -4.23 57.625 1.384 1 55.34 477 PRO B C 1
ATOM 7427 O O . PRO B 1 477 ? -5.164 57.875 2.152 1 55.34 477 PRO B O 1
ATOM 7430 N N . GLY B 1 478 ? -4.273 58.375 0.384 1 46.91 478 GLY B N 1
ATOM 7431 C CA . GLY B 1 478 ? -5.262 59.438 0.285 1 46.91 478 GLY B CA 1
ATOM 7432 C C . GLY B 1 478 ? -6.676 58.969 0.563 1 46.91 478 GLY B C 1
ATOM 7433 O O . GLY B 1 478 ? -7.254 59.281 1.598 1 46.91 478 GLY B O 1
ATOM 7434 N N . GLU B 1 479 ? -7.504 58.875 -0.57 1 44.09 479 GLU B N 1
ATOM 7435 C CA . GLU B 1 479 ? -8.961 58.781 -0.603 1 44.09 479 GLU B CA 1
ATOM 7436 C C . GLU B 1 479 ? -9.43 57.469 0.036 1 44.09 479 GLU B C 1
ATOM 7438 O O . GLU B 1 479 ? -9.609 56.469 -0.654 1 44.09 479 GLU B O 1
ATOM 7443 N N . ALA B 1 480 ? -8.93 57.156 1.01 1 45.88 480 ALA B N 1
ATOM 7444 C CA . ALA B 1 480 ? -9.328 55.938 1.729 1 45.88 480 ALA B CA 1
ATOM 7445 C C . ALA B 1 480 ? -10.836 55.906 1.927 1 45.88 480 ALA B C 1
ATOM 7447 O O . ALA B 1 480 ? -11.445 56.906 2.342 1 45.88 480 ALA B O 1
ATOM 7448 N N . ASP B 1 481 ? -11.516 55.156 1.166 1 47.09 481 ASP B N 1
ATOM 7449 C CA . ASP B 1 481 ? -12.945 54.875 1.267 1 47.09 481 ASP B CA 1
ATOM 7450 C C . ASP B 1 481 ? -13.367 54.656 2.721 1 47.09 481 ASP B C 1
ATOM 7452 O O . ASP B 1 481 ? -12.523 54.375 3.578 1 47.09 481 ASP B O 1
ATOM 7456 N N . SER B 1 482 ? -14.805 54.969 2.994 1 42.81 482 SER B N 1
ATOM 7457 C CA . SER B 1 482 ? -15.648 55.188 4.168 1 42.81 482 SER B CA 1
ATOM 7458 C C . SER B 1 482 ? -15.523 54.031 5.152 1 42.81 482 SER B C 1
ATOM 7460 O O . SER B 1 482 ? -15.539 52.875 4.75 1 42.81 482 SER B O 1
ATOM 7462 N N . PRO B 1 483 ? -14.984 54.25 6.316 1 42.38 483 PRO B N 1
ATOM 7463 C CA . PRO B 1 483 ? -15.148 53.25 7.395 1 42.38 483 PRO B CA 1
ATOM 7464 C C . PRO B 1 483 ? -16.547 52.656 7.43 1 42.38 483 PRO B C 1
ATOM 7466 O O . PRO B 1 483 ? -17.547 53.344 7.305 1 42.38 483 PRO B O 1
ATOM 7469 N N . ALA B 1 484 ? -16.766 51.625 6.816 1 38.69 484 ALA B N 1
ATOM 7470 C CA . ALA B 1 484 ? -18.125 51.094 6.953 1 38.69 484 ALA B CA 1
ATOM 7471 C C . ALA B 1 484 ? -18.594 51.156 8.406 1 38.69 484 ALA B C 1
ATOM 7473 O O . ALA B 1 484 ? -17.781 51.281 9.32 1 38.69 484 ALA B O 1
ATOM 7474 N N . PHE B 1 485 ? -19.953 50.531 8.68 1 36.72 485 PHE B N 1
ATOM 7475 C CA . PHE B 1 485 ? -21.031 50.531 9.664 1 36.72 485 PHE B CA 1
ATOM 7476 C C . PHE B 1 485 ? -20.578 49.875 10.961 1 36.72 485 PHE B C 1
ATOM 7478 O O . PHE B 1 485 ? -20 48.781 10.938 1 36.72 485 PHE B O 1
ATOM 7485 N N . ALA B 1 486 ? -20.312 50.625 12.016 1 37.06 486 ALA B N 1
ATOM 7486 C CA . ALA B 1 486 ? -20.219 50.219 13.414 1 37.06 486 ALA B CA 1
ATOM 7487 C C . ALA B 1 486 ? -21.281 49.188 13.766 1 37.06 486 ALA B C 1
ATOM 7489 O O . ALA B 1 486 ? -22.484 49.469 13.609 1 37.06 486 ALA B O 1
ATOM 7490 N N . CYS B 1 487 ? -21.141 47.938 13.625 1 38.72 487 CYS B N 1
ATOM 7491 C CA . CYS B 1 487 ? -22.062 47.094 14.367 1 38.72 487 CYS B CA 1
ATOM 7492 C C . CYS B 1 487 ? -22.344 47.656 15.75 1 38.72 487 CYS B C 1
ATOM 7494 O O . CYS B 1 487 ? -21.422 48 16.484 1 38.72 487 CYS B O 1
ATOM 7496 N N . GLU B 1 488 ? -23.484 48.375 15.992 1 34.56 488 GLU B N 1
ATOM 7497 C CA . GLU B 1 488 ? -23.953 48.781 17.312 1 34.56 488 GLU B CA 1
ATOM 7498 C C . GLU B 1 488 ? -23.672 47.719 18.359 1 34.56 488 GLU B C 1
ATOM 7500 O O . GLU B 1 488 ? -24.141 46.562 18.25 1 34.56 488 GLU B O 1
ATOM 7505 N N . HIS B 1 489 ? -22.469 47.594 18.906 1 35.97 489 HIS B N 1
ATOM 7506 C CA . HIS B 1 489 ? -22.359 46.906 20.172 1 35.97 489 HIS B CA 1
ATOM 7507 C C . HIS B 1 489 ? -23.469 47.312 21.125 1 35.97 489 HIS B C 1
ATOM 7509 O O . HIS B 1 489 ? -23.609 48.5 21.438 1 35.97 489 HIS B O 1
ATOM 7515 N N . SER B 1 490 ? -24.719 46.781 21.109 1 33.16 490 SER B N 1
ATOM 7516 C CA . SER B 1 490 ? -25.688 47 22.188 1 33.16 490 SER B CA 1
ATOM 7517 C C . SER B 1 490 ? -25 47 23.547 1 33.16 490 SER B C 1
ATOM 7519 O O . SER B 1 490 ? -24.438 45.969 23.969 1 33.16 490 SER B O 1
ATOM 7521 N N . GLY B 1 491 ? -24.266 48.031 23.969 1 29.81 491 GLY B N 1
ATOM 7522 C CA . GLY B 1 491 ? -23.953 48.438 25.328 1 29.81 491 GLY B CA 1
ATOM 7523 C C . GLY B 1 491 ? -25.141 48.344 26.266 1 29.81 491 GLY B C 1
ATOM 7524 O O . GLY B 1 491 ? -26.141 49.062 26.094 1 29.81 491 GLY B O 1
ATOM 7525 N N . GLY B 1 492 ? -25.641 47.188 26.672 1 30.03 492 GLY B N 1
ATOM 7526 C CA . GLY B 1 492 ? -26.516 47.344 27.828 1 30.03 492 GLY B CA 1
ATOM 7527 C C . GLY B 1 492 ? -26.031 48.375 28.812 1 30.03 492 GLY B C 1
ATOM 7528 O O . GLY B 1 492 ? -25.109 49.125 28.531 1 30.03 492 GLY B O 1
ATOM 7529 N N . ALA B 1 493 ? -25.875 48.031 30.266 1 32.47 493 ALA B N 1
ATOM 7530 C CA . ALA B 1 493 ? -26.156 48.688 31.531 1 32.47 493 ALA B CA 1
ATOM 7531 C C . ALA B 1 493 ? -25.094 49.75 31.859 1 32.47 493 ALA B C 1
ATOM 7533 O O . ALA B 1 493 ? -23.906 49.406 31.969 1 32.47 493 ALA B O 1
ATOM 7534 N N . LYS B 1 494 ? -25.172 50.969 31.422 1 30.48 494 LYS B N 1
ATOM 7535 C CA . LYS B 1 494 ? -24.688 52.031 32.312 1 30.48 494 LYS B CA 1
ATOM 7536 C C . LYS B 1 494 ? -25.219 51.844 33.719 1 30.48 494 LYS B C 1
ATOM 7538 O O . LYS B 1 494 ? -26.422 52 33.969 1 30.48 494 LYS B O 1
ATOM 7543 N N . ALA B 1 495 ? -24.875 50.75 34.531 1 26.73 495 ALA B N 1
ATOM 7544 C CA . ALA B 1 495 ? -25.078 50.969 35.969 1 26.73 495 ALA B CA 1
ATOM 7545 C C . ALA B 1 495 ? -24.359 52.25 36.438 1 26.73 495 ALA B C 1
ATOM 7547 O O . ALA B 1 495 ? -23.141 52.375 36.281 1 26.73 495 ALA B O 1
ATOM 7548 N N . ALA B 1 496 ? -25.109 53.344 36.438 1 20.53 496 ALA B N 1
ATOM 7549 C CA . ALA B 1 496 ? -25.016 54.125 37.656 1 20.53 496 ALA B CA 1
ATOM 7550 C C . ALA B 1 496 ? -25.344 53.281 38.906 1 20.53 496 ALA B C 1
ATOM 7552 O O . ALA B 1 496 ? -26.297 52.5 38.875 1 20.53 496 ALA B O 1
#

Nearest PDB structures (foldseek):
  6tts-assembly1_B  TM=9.401E-01  e=3.029E-10  Caulobacter vibrioides NA1000
  6zxc-assembly2_D  TM=8.099E-01  e=4.411E-12  Leptospira biflexa serovar Patoc strain 'Patoc 1 (Paris)'
  6et7-assembly1_B  TM=8.280E-01  e=9.101E-11  Idiomarina sp. A28L
  5llw-assembly1_B  TM=8.084E-01  e=9.101E-11  Idiomarina sp. A28L
  6zxm-assembly3_E  TM=7.702E-01  e=1.436E-10  Leptospira biflexa serovar Patoc strain 'Patoc 1 (Paris)'

Sequence (992 aa):
MSHRAASGDPWSLPQVATPWRDSFVLGGVLFLCSAVALGLRSPEHLSSLWLSNALLLGWMLRSPAYSHRHGWTAAAIAMALAEWLSGSPLDQTLWLTFADLAAVACGWVMMRRLPQRVQQMRSPSSVLHLVMCSLLVSVVGAVLGSAGMHHLMHWPWQPMMAMWFSSELMHMTLLLPVLLSLPAKLEPLSWRSQPFKQTAQALLPLLALAISESIAIYLGGPGALSLTMPAMLLCAMRYRLFVVALLNLVSCAIKLATFSHVLFSSPGTELETTFSFRLGLAMLSIGPLAVACTLMAFKDMLSKLRHAVNHDALTGLLARTSFLERAQRTLERLQRERQSGAMLMLDLDHFKHINDRHGHAAGDRVLQEVSARLSQALRPHELIGRLGGEEFAVLLPGADCVTARAVAQRLCEATREIRIDMNDGAAICPTLSIGIGCTNMAYPPLGLSALLRMADTALYQAKASGRDRYFVAGERPGEADSPAFACEHSGGAKAAMSHRAASGDPWSLPQVATPWRDSFVLGGVLFLCSAVALGLRSPEHLSSLWLSNALLLGWMLRSPAYSHRHGWTAAAIAMALAEWLSGSPLDQTLWLTFADLAAVACGWVMMRRLPQRVQQMRSPSSVLHLVMCSLLVSVVGAVLGSAGMHHLMHWPWQPMMAMWFSSELMHMTLLLPVLLSLPAKLEPLSWRSQPFKQTAQALLPLLALAISESIAIYLGGPGALSLTMPAMLLCAMRYRLFVVALLNLVSCAIKLATFSHVLFSSPGTELETTFSFRLGLAMLSIGPLAVACTLMAFKDMLSKLRHAVNHDALTGLLARTSFLERAQRTLERLQRERQSGAMLMLDLDHFKHINDRHGHAAGDRVLQEVSARLSQALRPHELIGRLGGEEFAVLLPGADCVTARAVAQRLCEATREIRIDMNDGAAICPTLSIGIGCTNMAYPPLGLSALLRMADTALYQAKASGRDRYFVAGERPGEADSPAFACEHSGGAKAA